Protein 6E29 (pdb70)

Organism: Thermothelomyces thermophilus (strain ATCC 42464 / BCRC 31852 / DSM 1799) (NCBI:txid573729)

Solvent-accessible surface area: 54275 Å² total; per-residue (Å²): 161,75,72,72,18,112,14,23,50,2,34,8,2,60,10,7,78,101,8,26,66,0,0,0,0,26,61,74,0,5,0,0,6,13,34,38,144,99,58,26,57,40,134,107,7,149,9,12,84,113,45,2,34,16,2,8,31,7,73,90,22,92,20,0,1,0,0,1,92,27,109,24,2,0,1,8,2,33,125,88,24,85,112,56,39,56,3,136,9,166,8,41,1,90,19,1,40,11,26,36,66,60,47,40,33,0,0,0,0,4,86,123,58,104,2,21,0,0,39,3,62,108,100,131,44,66,92,73,79,2,37,18,42,52,210,193,86,165,91,52,74,92,30,68,1,12,12,10,12,10,9,38,15,2,20,10,0,0,0,0,0,28,83,0,78,0,0,0,0,35,9,135,84,54,65,26,41,48,36,59,106,18,4,85,20,56,0,54,19,6,51,32,12,61,16,10,31,13,0,0,0,2,4,95,35,110,26,0,24,0,6,67,6,26,32,8,26,15,86,129,67,111,88,49,133,6,62,88,55,38,105,3,72,10,128,129,115,165,21,27,11,32,61,0,1,17,11,25,37,0,32,35,0,0,0,0,0,127,110,54,72,29,0,22,0,10,28,35,32,164,18,58,80,64,85,87,7,107,55,32,187,7,39,1,2,25,1,12,12,14,12,33,119,51,52,0,0,0,1,0,87,140,54,0,88,0,12,15,14,31,7,141,154,62,78,68,68,48,71,16,122,14,23,50,2,34,10,1,42,18,9,88,114,7,57,62,0,0,1,0,26,63,71,0,5,0,0,6,12,43,31,158,104,41,30,60,54,80,84,5,150,9,11,94,94,43,3,41,16,3,4,8,6,87,88,19,86,19,0,1,0,0,0,72,20,116,42,1,0,1,8,9,21,123,62,23,123,113,65,35,46,3,134,14,140,7,36,1,84,16,1,37,9,31,34,75,60,42,40,39,0,0,0,1,6,87,116,24,85,1,21,5,0,43,2,62,115,106,126,40,45,68,45,81,2,34,25,29,17,191,44,79,46,48,36,4,44,76,100,18,66,111,81,11,60,109,50,23,69,89,11,57,0,6,11,10,11,11,10,46,11,3,28,16,0,2,0,0,0,26,76,0,11,0,1,0,0,33,15,190,45,68,111,24,52,28,4,60,94,18,4,90,17,59,0,60,20,8,55,28,14,105,15,9,22,16,0,0,0,2,5,102,27,118,32,0,23,0,6,62,6,20,66,25,33,19,72,121,142,110,61,142,9,68,86,53,40,110,2,69,30,92,124,88,183,17,31,6,12,61,5,1,18,12,28,35,1,27,32,0,0,0,0,0,102,131,58,59,26,1,12,0,12,24,29,23,111,18,57,87,71,72,83,4,92,31,42,193,8,34,2,1,22,1,14,15,16,34,40,119,57,46,0,0,0,2,0,80,120,39,0,94,0,8,7,3,39,19,164,121,75,39,70,17,126,13,22,50,2,33,10,3,57,10,8,97,153,9,48,64,0,0,0,0,31,57,72,0,7,0,0,6,10,33,35,159,95,50,28,63,37,118,84,8,158,10,12,35,50,34,2,36,18,3,3,5,7,168,86,22,87,21,0,1,0,0,0,88,17,96,39,2,0,1,9,2,29,130,90,25,85,111,55,38,34,3,141,8,179,9,39,1,92,17,7,33,7,32,44,203,56,44,40,35,0,0,0,1,5,88,117,36,70,0,20,0,0,35,2,57,109,105,118,41,68,87,64,92,0,36,7,38,62,248,220,124,71,139,74,46,70,101,29,57,0,13,12,12,14,4,10,49,36,4,57,12,0,0,0,0,0,30,64,0,63,0,1,0,0,26,8,182,80,73,92,24,36,48,27,59,124,17,5,78,15,50,0,59,11,5,53,32,14,142,74,10,158,33,0,0,0,2,5,55,31,46,28,0,25,0,7,64,13,25,107,9,66,34,111,139,50,63,59,132,91,12,135,7,70,82,54,36,115,2,61,22,124,124,105,126,32,11,6,15,63,0,1,18,10,34,120,2,92,39,0,0,0,0,0,75,121,49,59,48,0,26,0,10,26,41,60,164,19,56,83,72,87,95,8,136,27,20,161,6,32,0,2,26,3,17,13,14,40,116,167,56,44,0,0,0,2,0,86,119,53,0,70,0,3,6,17,58,11,136,147,64,82,63,63,42,73,15,129,12,23,48,2,33,7,0,54,16,8,85,148,10,45,64,0,0,0,0,27,63,73,0,6,0,0,5,10,30,31,154,100,41,27,64,55,75,93,3,151,12,9,75,110,44,3,35,14,2,6,6,7,160,89,17,99,25,0,1,0,0,1,94,27,96,22,2,0,0,6,12,23,137,106,23,96,108,46,37,59,2,157,5,190,5,40,2,89,20,6,27,7,29,46,194,58,44,37,41,0,0,0,0,4,96,128,50,105,1,20,12,0,48,2,61,109,110,122,37,62,93,82,74,3,30,20,50,107,136,74,162,85,39,66,127,42,61,0,8,12,18,8,3,11,48,42,3,78,12,0,2,0,0,0,26,70,0,70,0,1,0,0,29,17,196,63,87,86,19,44,50,26,61,115,16,6,82,10,58,0,71,13,5,60,34,17,129,73,8,155,35,0,0,0,1,4,96,32,105,30,0,23,0,7,62,13,24,110,11,76,36,117,126,58,113,97,45,137,9,67,86,52,38,111,2,67,4,46,0,37,69,17,24,11,28,65,3,1,23,12,31,121,2,94,53,0,0,0,0,0,117,88,61,68,31,0,6,0,8,25,38,61,73,14,8,7,31,51,32,2,64,20,23,132,7,27,2,0,20,1,18,16,14,38,118,160,54,38,0,0,0,1,1,86,111,51,0,82,0,6,5,2,37,9,141

Foldseek 3Di:
DKDWFDDEQFPAWDAAQVLQWIWTAHQQGKIFIAGNVVRHTDDIAHDDGGGWQEWEAANVRQWIWIFHQQQKIFIAGNVPRDRPAIDGDPAGWNYKYAQRHDNQWIWTFGDLDFTWIWGNPDHPIDIDTAAQDAPVVVVSSQWGWAEKDAANNSQWIWTWTQQQKTFIAGVVVSHGLDMDRDDRGGWHYWDAANNSQKIWTAGPQLKIWIWGADPVVDPPDDSGDTDTQDIAADPVPSWHFQEWEAAQRRQKIWTFTPPAAWIWIFGRVPGGTDDIHHPDGAGWHYKYHRNPFQKIWTAGPVRSMIMIDRDD/DWFWPDWFDDAQFFAKDAAQVLQWMWTWHQQGKIFIAGNVVRHTPDIAHDDGGTWQEWEAANVRQWIWIFHQQQKIFIAGNVPRDRPEIDGGPAGWNYKYAQHHDNQWIWTFGDLDFTWIWGRPDHPIDIDTADQAADDDPPPDDPVCVVVVVVVRSQWGWAEWDAANNSQWIWTWTQQQKTFIAGVVVSGTLDIDRDDRGGWRYWDAANNRQKIWTAGFQQKIWIWGADDDPDPDDRGDTDTQEIAGDVVVSWHFAEWEAAQRRQKIWTFTPPAQWIWIAGRVPGGTDDIDNPDGAGWHYKYYRNPAQKIWTAGPPRSMIIIIRDD/DPDWDDDAFFFAWDAAQVLQWMWTWHQQGWIWIAGNVVRHTDDIQDDDGGTWQEWEAANVRQWIWIFHQQQKIFIAGNVPSDGDEMDGHPAGWNYKYAQHHDNQWIWTFGVLDFTWIWGRPDNDIDIDTAAQDAPVPPVVSSQWGWQDKDAQNNSQWIWTWTQQQKTFIAGPVVRHGLDMDRHDHGGWHDWDAANVSQKIWTAGFQLKIWIWGADPVPDPPDDSVPDDTHTQEIAADPPPSWHFAEWEAAQRNQWIWTFTPPDCWIWIFGRVPGGTDDIDDDDDAGWHYKYYRNPFQWIWTAGPPRSMIDIDRDD/DWDFPDWDDDAFWQAWDAAQVQQWIWTAHQQGKIFIAGNVVRHTPDIADDDGGGKQEWEAANVRQWIWIFFQQQKIFIAGNVPSDRPAMDGHPFGWNYKYAQRHDNQWIWTFGDLDFTWIWGNPDHPIDIDTADQDLVVVCSSVWGWAEWDAAQNRQWIWTWTQQQKTFIAGPVVRHTLDIDRDDHGGWRYWDAANNRQKIWIAGQQQKIWIWGADDDPDPPDDSGDTHTQEIAHDVVVSWHFQEWEAAQRSQKIWTFTPPFQWIWIFGRVPGGTDDIDRPPGAGWHYKYYRNPAQWIWTAGPPRSMITIIRDD

Structure (mmCIF, N/CA/C/O backbone):
data_6E29
#
_entry.id   6E29
#
_cell.length_a   59.784
_cell.length_b   88.900
_cell.length_c   124.319
_cell.angle_alpha   90.00
_cell.angle_beta   94.30
_cell.angle_gamma   90.00
#
_symmetry.space_group_name_H-M   'P 1 21 1'
#
loop_
_entity.id
_entity.type
_entity.pdbx_description
1 polymer 'SWD1-like protein'
2 water water
#
loop_
_atom_site.group_PDB
_atom_site.id
_atom_site.type_symbol
_atom_site.label_atom_id
_atom_site.label_alt_id
_atom_site.label_comp_id
_atom_site.label_asym_id
_atom_site.label_entity_id
_atom_site.label_seq_id
_atom_site.pdbx_PDB_ins_code
_atom_site.Cartn_x
_atom_site.Cartn_y
_atom_site.Cartn_z
_atom_site.occupancy
_atom_site.B_iso_or_equiv
_atom_site.auth_seq_id
_atom_site.auth_comp_id
_atom_site.auth_asym_id
_atom_site.auth_atom_id
_atom_site.pdbx_PDB_model_num
ATOM 1 N N . ILE A 1 19 ? 40.192 14.420 69.000 1.00 57.22 18 ILE D N 1
ATOM 2 C CA . ILE A 1 19 ? 39.838 15.835 68.956 1.00 57.04 18 ILE D CA 1
ATOM 3 C C . ILE A 1 19 ? 38.313 16.010 68.857 1.00 75.07 18 ILE D C 1
ATOM 4 O O . ILE A 1 19 ? 37.662 15.685 67.843 1.00 53.68 18 ILE D O 1
ATOM 9 N N . THR A 1 20 ? 37.762 16.525 69.957 1.00 44.71 19 THR D N 1
ATOM 10 C CA . THR A 1 20 ? 36.341 16.537 70.231 1.00 34.36 19 THR D CA 1
ATOM 11 C C . THR A 1 20 ? 35.982 17.825 70.971 1.00 33.32 19 THR D C 1
ATOM 12 O O . THR A 1 20 ? 36.791 18.378 71.726 1.00 50.18 19 THR D O 1
ATOM 16 N N . ASN A 1 21 ? 34.773 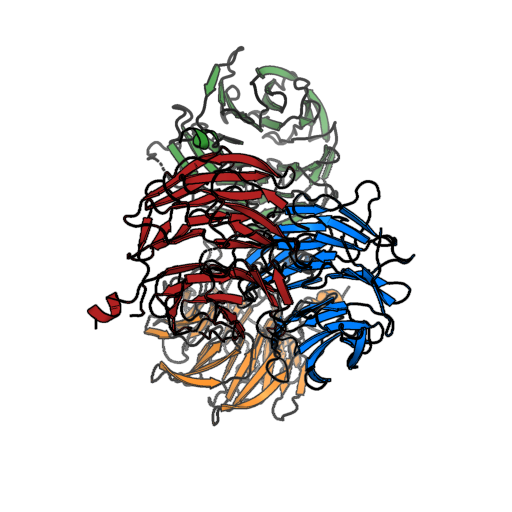18.283 70.762 1.00 29.97 20 ASN D N 1
ATOM 17 C CA . ASN A 1 21 ? 34.180 19.387 71.498 1.00 25.03 20 ASN D CA 1
ATOM 18 C C . ASN A 1 21 ? 32.848 18.905 72.030 1.00 40.40 20 ASN D C 1
ATOM 19 O O . ASN A 1 21 ? 32.121 18.211 71.317 1.00 37.01 20 ASN D O 1
ATOM 24 N N . THR A 1 22 ? 32.501 19.294 73.255 1.00 24.96 21 THR D N 1
ATOM 25 C CA . THR A 1 22 ? 31.161 18.998 73.714 1.00 22.80 21 THR D CA 1
ATOM 26 C C . THR A 1 22 ? 30.543 20.277 74.267 1.00 27.50 21 THR D C 1
ATOM 27 O O . THR A 1 22 ? 31.176 21.022 75.026 1.00 25.57 21 THR D O 1
ATOM 31 N N . ILE A 1 23 ? 29.296 20.517 73.879 1.00 22.07 22 ILE D N 1
ATOM 32 C CA . ILE A 1 23 ? 28.561 21.706 74.274 1.00 26.15 22 ILE D CA 1
ATOM 33 C C . ILE A 1 23 ? 27.208 21.287 74.812 1.00 21.83 22 ILE D C 1
ATOM 34 O O . ILE A 1 23 ? 26.724 20.187 74.529 1.00 29.59 22 ILE D O 1
ATOM 39 N N . ARG A 1 24 ? 26.575 22.200 75.550 1.00 21.29 23 ARG D N 1
ATOM 40 C CA . ARG A 1 24 ? 25.234 21.919 76.043 1.00 24.78 23 ARG D CA 1
ATOM 41 C C . ARG A 1 24 ? 24.420 23.192 76.245 1.00 25.43 23 ARG D C 1
ATOM 42 O O . ARG A 1 24 ? 24.869 24.130 76.916 1.00 27.94 23 ARG D O 1
ATOM 50 N N . SER A 1 25 ? 23.197 23.169 75.748 1.00 22.44 24 SER D N 1
ATOM 51 C CA . SER A 1 25 ? 22.192 24.195 76.056 1.00 26.59 24 SER D CA 1
ATOM 52 C C . SER A 1 25 ? 20.864 23.457 76.129 1.00 25.03 24 SER D C 1
ATOM 53 O O . SER A 1 25 ? 20.249 23.154 75.090 1.00 25.67 24 SER D O 1
ATOM 56 N N . GLY A 1 26 ? 20.469 23.098 77.344 1.00 23.29 25 GLY D N 1
ATOM 57 C CA . GLY A 1 26 ? 19.306 22.260 77.458 1.00 22.50 25 GLY D CA 1
ATOM 58 C C . GLY A 1 26 ? 19.665 20.836 77.058 1.00 29.60 25 GLY D C 1
ATOM 59 O O . GLY A 1 26 ? 20.822 20.484 76.818 1.00 24.92 25 GLY D O 1
ATOM 60 N N . HIS A 1 27 ? 18.630 20.008 76.987 1.00 21.22 26 HIS D N 1
ATOM 61 C CA . HIS A 1 27 ? 18.781 18.600 76.576 1.00 25.62 26 HIS D CA 1
ATOM 62 C C . HIS A 1 27 ? 18.474 18.513 75.079 1.00 24.81 26 HIS D C 1
ATOM 63 O O . HIS A 1 27 ? 17.302 18.520 74.673 1.00 23.49 26 HIS D O 1
ATOM 70 N N . SER A 1 28 ? 19.519 18.412 74.252 1.00 19.42 27 SER D N 1
ATOM 71 C CA A SER A 1 28 ? 19.320 18.420 72.813 0.37 19.65 27 SER D CA 1
ATOM 72 C CA B SER A 1 28 ? 19.330 18.412 72.804 0.63 19.09 27 SER D CA 1
ATOM 73 C C . SER A 1 28 ? 18.767 17.083 72.312 1.00 22.22 27 SER D C 1
ATOM 74 O O . SER A 1 28 ? 19.263 15.995 72.697 1.00 22.02 27 SER D O 1
ATOM 79 N N . THR A 1 29 ? 17.727 17.171 71.478 1.00 20.70 28 THR D N 1
ATOM 80 C CA . THR A 1 29 ? 17.105 16.013 70.829 1.00 19.65 28 THR D CA 1
ATOM 81 C C . THR A 1 29 ? 17.405 15.971 69.338 1.00 23.62 28 THR D C 1
ATOM 82 O O . THR A 1 29 ? 17.196 14.923 68.706 1.00 26.15 28 THR D O 1
ATOM 86 N N . CYS A 1 30 ? 17.860 17.073 68.755 1.00 20.32 29 CYS D N 1
ATOM 87 C CA A CYS A 1 30 ? 18.081 17.150 67.315 0.77 17.77 29 CYS D CA 1
ATOM 88 C CA B CYS A 1 30 ? 18.297 16.990 67.379 0.23 17.71 29 CYS D CA 1
ATOM 89 C C . CYS A 1 30 ? 19.155 18.191 67.031 1.00 16.93 29 CYS D C 1
ATOM 90 O O . CYS A 1 30 ? 19.218 19.211 67.745 1.00 21.93 29 CYS D O 1
ATOM 95 N N . VAL A 1 31 ? 19.900 18.015 65.948 1.00 19.56 30 VAL D N 1
ATOM 96 C CA . VAL A 1 31 ? 20.845 19.044 65.510 1.00 22.09 30 VAL 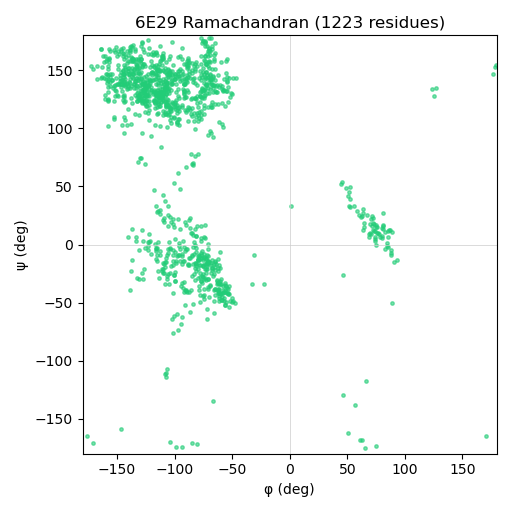D CA 1
ATOM 97 C C . VAL A 1 31 ? 20.867 19.075 63.990 1.00 16.39 30 VAL D C 1
ATOM 98 O O . VAL A 1 31 ? 20.652 18.071 63.307 1.00 21.04 30 VAL D O 1
ATOM 102 N N . ARG A 1 32 ? 21.082 20.291 63.454 1.00 20.14 31 ARG D N 1
ATOM 103 C CA . ARG A 1 32 ? 21.192 20.480 62.012 1.00 17.05 31 ARG D CA 1
ATOM 104 C C . ARG A 1 32 ? 22.051 21.701 61.729 1.00 16.55 31 ARG D C 1
ATOM 105 O O . ARG A 1 32 ? 21.749 22.790 62.235 1.00 18.21 31 ARG D O 1
ATOM 113 N N . PHE A 1 33 ? 23.118 21.507 60.960 1.00 20.70 32 PHE D N 1
ATOM 114 C CA . PHE A 1 33 ? 23.921 22.637 60.487 1.00 17.14 32 PHE D CA 1
ATOM 115 C C . PHE A 1 33 ? 23.156 23.385 59.414 1.00 19.52 32 PHE D C 1
ATOM 116 O O . PHE A 1 33 ? 22.450 22.786 58.586 1.00 22.17 32 PHE D O 1
ATOM 124 N N . ASN A 1 34 ? 23.395 24.702 59.349 1.00 18.66 33 ASN D N 1
ATOM 125 C CA . ASN A 1 34 ? 22.962 25.407 58.146 1.00 19.96 33 ASN D CA 1
ATOM 126 C C . ASN A 1 34 ? 23.868 25.079 56.970 1.00 21.26 33 ASN D C 1
ATOM 127 O O . ASN A 1 34 ? 24.854 24.343 57.091 1.00 24.91 33 ASN D O 1
ATOM 132 N N . ARG A 1 35 ? 23.488 25.577 55.770 1.00 23.17 34 ARG D N 1
ATOM 133 C CA . ARG A 1 35 ? 24.184 25.178 54.549 1.00 24.96 34 ARG D CA 1
ATOM 134 C C . ARG A 1 35 ? 25.621 25.660 54.552 1.00 28.78 34 ARG D C 1
ATOM 135 O O . ARG A 1 35 ? 26.533 24.960 54.086 1.00 25.75 34 ARG D O 1
ATOM 143 N N . LYS A 1 36 ? 25.845 26.864 55.068 1.00 24.38 35 LYS D N 1
ATOM 144 C CA . LYS A 1 36 ? 27.206 27.400 55.067 1.00 24.82 35 LYS D CA 1
ATOM 145 C C . LYS A 1 36 ? 28.074 26.703 56.090 1.00 23.38 35 LYS D C 1
ATOM 146 O O . LYS A 1 36 ? 29.304 26.776 55.998 1.00 31.48 35 LYS D O 1
ATOM 152 N N . GLY A 1 37 ? 27.462 26.093 57.071 1.00 21.66 36 GLY D N 1
ATOM 153 C CA . GLY A 1 37 ? 28.195 25.417 58.130 1.00 25.80 36 GLY D CA 1
ATOM 154 C C . GLY A 1 37 ? 28.730 26.297 59.228 1.00 33.95 36 GLY D C 1
ATOM 155 O O . GLY A 1 37 ? 29.608 25.854 59.976 1.00 29.58 36 GLY D O 1
ATOM 156 N N . ASP A 1 38 ? 28.232 27.531 59.352 1.00 22.62 37 ASP D N 1
ATOM 157 C CA . ASP A 1 38 ? 28.736 28.446 60.369 1.00 22.16 37 ASP D CA 1
ATOM 158 C C . ASP A 1 38 ? 27.776 28.617 61.538 1.00 24.63 37 ASP D C 1
ATOM 159 O O . ASP A 1 38 ? 28.142 29.250 62.534 1.00 21.81 37 ASP D O 1
ATOM 164 N N . PHE A 1 39 ? 26.592 28.001 61.474 1.00 18.34 38 PHE D N 1
ATOM 165 C CA . PHE A 1 39 ? 25.644 27.950 62.573 1.00 17.28 38 PHE D CA 1
ATOM 166 C C . PHE A 1 39 ? 25.082 26.534 62.686 1.00 21.60 38 PHE D C 1
ATOM 167 O O . PHE A 1 39 ? 24.922 25.808 61.701 1.00 22.03 38 PHE D O 1
ATOM 175 N N . LEU A 1 40 ? 24.811 26.164 63.932 1.00 19.23 39 LEU D N 1
ATOM 176 C CA . LEU A 1 40 ? 24.250 24.855 64.255 1.00 22.55 39 LEU D CA 1
ATOM 177 C C . LEU A 1 40 ? 22.975 25.091 65.032 1.00 22.87 39 LEU D C 1
ATOM 178 O O . LEU A 1 40 ? 23.003 25.771 66.061 1.00 28.75 39 LEU D O 1
ATOM 183 N N . ALA A 1 41 ? 21.825 24.622 64.485 1.00 16.50 40 ALA D N 1
ATOM 184 C CA . ALA A 1 41 ? 20.584 24.644 65.237 1.00 14.96 40 ALA D CA 1
ATOM 185 C C . ALA A 1 41 ? 20.505 23.377 66.075 1.00 17.13 40 ALA D C 1
ATOM 186 O O . ALA A 1 41 ? 20.832 22.278 65.595 1.00 21.41 40 ALA D O 1
ATOM 188 N N . SER A 1 42 ? 19.953 23.519 67.277 1.00 19.95 41 SER D N 1
ATOM 189 C CA . SER A 1 42 ? 19.775 22.408 68.191 1.00 18.81 41 SER D CA 1
ATOM 190 C C . SER A 1 42 ? 18.374 22.495 68.763 1.00 19.74 41 SER D C 1
ATOM 191 O O . SER A 1 42 ? 17.973 23.563 69.264 1.00 23.06 41 SER D O 1
ATOM 194 N N . GLY A 1 43 ? 17.601 21.410 68.700 1.00 19.22 42 GLY D N 1
ATOM 195 C CA . GLY A 1 43 ? 16.274 21.414 69.289 1.00 17.21 42 GLY D CA 1
ATOM 196 C C . GLY A 1 43 ? 16.343 20.664 70.604 1.00 23.06 42 GLY D C 1
ATOM 197 O O . GLY A 1 43 ? 17.162 19.755 70.755 1.00 24.25 42 GLY D O 1
ATOM 198 N N . ARG A 1 44 ? 15.490 21.051 71.565 1.00 23.15 43 ARG D N 1
ATOM 199 C CA . ARG A 1 44 ? 15.537 20.535 72.944 1.00 18.93 43 ARG D CA 1
ATOM 200 C C . ARG A 1 44 ? 14.277 19.794 73.378 1.00 20.71 43 ARG D C 1
ATOM 201 O O . ARG A 1 44 ? 13.190 19.930 72.785 1.00 22.59 43 ARG D O 1
ATOM 209 N N . VAL A 1 45 ? 14.414 19.074 74.501 1.00 23.48 44 VAL D N 1
ATOM 210 C CA . VAL A 1 45 ? 13.274 18.396 75.121 1.00 25.10 44 VAL D CA 1
ATOM 211 C C . VAL A 1 45 ? 12.145 19.386 75.440 1.00 39.01 44 VAL D C 1
ATOM 212 O O . VAL A 1 45 ? 10.949 19.087 75.229 1.00 26.15 44 VAL D O 1
ATOM 216 N N . ASP A 1 46 ? 12.500 20.583 75.944 1.00 24.67 45 ASP D N 1
ATOM 217 C CA . ASP A 1 46 ? 11.482 21.543 76.358 1.00 32.63 45 ASP D CA 1
ATOM 218 C C . ASP A 1 46 ? 10.903 22.356 75.187 1.00 27.40 45 ASP D C 1
ATOM 219 O O . ASP A 1 46 ? 10.177 23.321 75.436 1.00 27.61 45 ASP D O 1
ATOM 224 N N . GLY A 1 47 ? 11.255 22.026 73.952 1.00 23.24 46 GLY D N 1
ATOM 225 C CA . GLY A 1 47 ? 10.750 22.704 72.772 1.00 23.95 46 GLY D CA 1
ATOM 226 C C . GLY A 1 47 ? 11.537 23.927 72.322 1.00 23.73 46 GLY D C 1
ATOM 227 O O . GLY A 1 47 ? 11.302 24.421 71.215 1.00 25.47 46 GLY D O 1
ATOM 228 N N . THR A 1 48 ? 12.499 24.412 73.107 1.00 23.25 47 THR D N 1
ATOM 229 C CA . THR A 1 48 ? 13.315 25.519 72.623 1.00 20.80 47 THR D CA 1
ATOM 230 C C . THR A 1 48 ? 14.220 25.084 71.486 1.00 21.81 47 THR D C 1
ATOM 231 O O . THR A 1 48 ? 14.690 23.933 71.428 1.00 24.20 47 THR D O 1
ATOM 235 N N . VAL A 1 49 ? 14.451 26.005 70.563 1.00 16.92 48 VAL D N 1
ATOM 236 C CA . VAL A 1 49 ? 15.417 25.825 69.493 1.00 18.94 48 VAL D CA 1
ATOM 237 C C . VAL A 1 49 ? 16.528 26.849 69.723 1.00 20.01 48 VAL D C 1
ATOM 238 O O . VAL A 1 49 ? 16.257 28.022 69.965 1.00 22.59 48 VAL D O 1
ATOM 242 N N . VAL A 1 50 ? 17.784 26.375 69.704 1.00 20.65 49 VAL D N 1
ATOM 243 C CA . VAL A 1 50 ? 18.922 27.230 69.962 1.00 21.70 49 VAL D CA 1
ATOM 244 C C . VAL A 1 50 ? 19.756 27.280 68.706 1.00 19.67 49 VAL D C 1
ATOM 245 O O . VAL A 1 50 ? 19.920 26.265 68.029 1.00 21.32 49 VAL D O 1
ATOM 249 N N . ILE A 1 51 ? 20.306 28.457 68.417 1.00 19.37 50 ILE D N 1
ATOM 250 C CA . ILE A 1 51 ? 21.216 28.644 67.286 1.00 15.73 50 ILE D CA 1
ATOM 251 C C . ILE A 1 51 ? 22.607 28.878 67.857 1.00 19.54 50 ILE D C 1
ATOM 252 O O . ILE A 1 51 ? 22.816 29.833 68.612 1.00 21.41 50 ILE D O 1
ATOM 257 N N . TRP A 1 52 ? 23.519 27.953 67.586 1.00 21.74 51 TRP D N 1
ATOM 258 C CA . TRP A 1 52 ? 24.894 28.076 68.042 1.00 18.14 51 TRP D CA 1
ATOM 259 C C . TRP A 1 52 ? 25.751 28.769 66.986 1.00 20.67 51 TRP D C 1
ATOM 260 O O . TRP A 1 52 ? 25.758 28.359 65.820 1.00 22.69 51 TRP D O 1
ATOM 271 N N . ASP A 1 53 ? 26.538 29.757 67.421 1.00 21.49 52 ASP D N 1
ATOM 272 C CA . ASP A 1 53 ? 27.504 30.452 66.574 1.00 23.46 52 ASP D CA 1
ATOM 273 C C . ASP A 1 53 ? 28.796 29.631 66.565 1.00 22.96 52 ASP D C 1
ATOM 274 O O . ASP A 1 53 ? 29.471 29.545 67.586 1.00 26.66 52 ASP D O 1
ATOM 279 N N . LEU A 1 54 ? 29.145 29.004 65.432 1.00 22.11 53 LEU D N 1
ATOM 280 C CA . LEU A 1 54 ? 30.300 28.116 65.448 1.00 20.21 53 LEU D CA 1
ATOM 281 C C . LEU A 1 54 ? 31.615 28.875 65.433 1.00 28.46 53 LEU D C 1
ATOM 282 O O . LEU A 1 54 ? 32.681 28.258 65.578 1.00 31.89 53 LEU D O 1
ATOM 287 N N . GLU A 1 55 ? 31.583 30.181 65.221 1.00 28.18 54 GLU D N 1
ATOM 288 C CA . GLU A 1 55 ? 32.818 30.932 65.390 1.00 25.03 54 GLU D CA 1
ATOM 289 C C . GLU A 1 55 ? 33.149 31.172 66.861 1.00 36.80 54 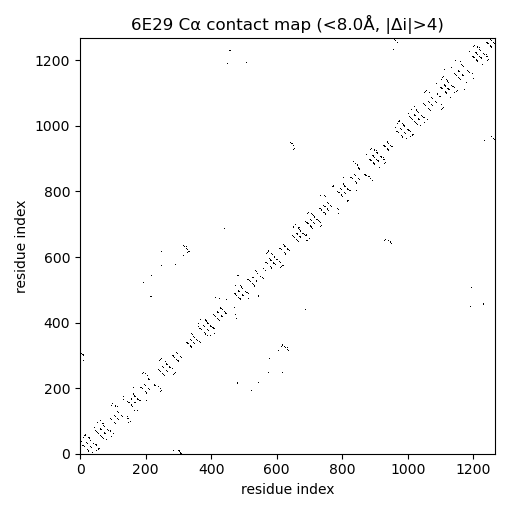GLU D C 1
ATOM 290 O O . GLU A 1 55 ? 34.326 31.172 67.224 1.00 40.08 54 GLU D O 1
ATOM 296 N N . THR A 1 56 ? 32.149 31.309 67.727 1.00 28.33 55 THR D N 1
ATOM 297 C CA . THR A 1 56 ? 32.365 31.446 69.170 1.00 32.69 55 THR D CA 1
ATOM 298 C C . THR A 1 56 ? 32.107 30.153 69.939 1.00 31.55 55 THR D C 1
ATOM 299 O O . THR A 1 56 ? 32.502 30.056 71.107 1.00 33.26 55 THR D O 1
ATOM 303 N N . MET A 1 57 ? 31.396 29.186 69.335 1.00 27.86 56 MET D N 1
ATOM 304 C CA . MET A 1 57 ? 30.826 28.052 70.048 1.00 27.75 56 MET D CA 1
ATOM 305 C C . MET A 1 57 ? 29.982 28.499 71.237 1.00 30.46 56 MET D C 1
ATOM 306 O O . MET A 1 57 ? 29.983 27.850 72.286 1.00 38.18 56 MET D O 1
ATOM 311 N N . GLY A 1 58 ? 29.231 29.587 71.074 1.00 27.31 57 GLY D N 1
ATOM 312 C CA . GLY A 1 58 ? 28.246 29.979 72.056 1.00 27.28 57 GLY D CA 1
ATOM 313 C C . GLY A 1 58 ? 26.881 30.170 71.407 1.00 26.22 57 GLY D C 1
ATOM 314 O O . GLY A 1 58 ? 26.751 30.224 70.186 1.00 27.18 57 GLY D O 1
ATOM 315 N N . VAL A 1 59 ? 25.863 30.240 72.254 1.00 22.47 58 VAL D N 1
ATOM 316 C CA . VAL A 1 59 ? 24.483 30.417 71.769 1.00 19.03 58 VAL D CA 1
ATOM 317 C C . VAL A 1 59 ? 24.270 31.848 71.306 1.00 27.53 58 VAL D C 1
ATOM 318 O O . VAL A 1 59 ? 24.511 32.799 72.073 1.00 27.01 58 VAL D O 1
ATOM 322 N N . ALA A 1 60 ? 23.772 32.008 70.064 1.00 23.08 59 ALA D N 1
ATOM 323 C CA . ALA A 1 60 ? 23.480 33.331 69.517 1.00 27.56 59 ALA D CA 1
ATOM 324 C C . ALA A 1 60 ? 21.991 33.648 69.503 1.00 22.53 59 ALA D C 1
ATOM 325 O O . ALA A 1 60 ? 21.622 34.813 69.647 1.00 29.20 59 ALA D O 1
ATOM 327 N N . ARG A 1 61 ? 21.135 32.627 69.484 1.00 24.03 60 ARG D N 1
ATOM 328 C CA . ARG A 1 61 ? 19.684 32.858 69.489 1.00 28.70 60 ARG D CA 1
ATOM 329 C C . ARG A 1 61 ? 18.987 31.728 70.233 1.00 20.60 60 ARG D C 1
ATOM 330 O O . ARG A 1 61 ? 19.413 30.567 70.166 1.00 22.47 60 ARG D O 1
ATOM 338 N N . LYS A 1 62 ? 17.887 32.081 70.918 1.00 21.93 61 LYS D N 1
ATOM 339 C CA . LYS A 1 62 ? 16.976 31.075 71.464 1.00 28.51 61 LYS D CA 1
ATOM 340 C C . LYS A 1 62 ? 15.576 31.398 70.969 1.00 26.05 61 LYS D C 1
ATOM 341 O O . LYS A 1 62 ? 15.068 32.515 71.184 1.00 27.57 61 LYS D O 1
ATOM 347 N N . LEU A 1 63 ? 14.953 30.398 70.356 1.00 21.52 62 LEU D N 1
ATOM 348 C CA . LEU A 1 63 ? 13.637 30.519 69.700 1.00 22.82 62 LEU D CA 1
ATOM 349 C C . LEU A 1 63 ? 12.643 29.652 70.463 1.00 27.33 62 LEU D C 1
ATOM 350 O O . LEU A 1 63 ? 12.856 28.444 70.591 1.00 25.04 62 LEU D O 1
ATOM 355 N N . ARG A 1 64 ? 11.590 30.259 70.974 1.00 23.15 63 ARG D N 1
ATOM 356 C CA . ARG A 1 64 ? 10.675 29.576 71.883 1.00 21.27 63 ARG D CA 1
ATOM 357 C C . ARG A 1 64 ? 9.260 29.573 71.299 1.00 29.71 63 ARG D C 1
ATOM 358 O O . ARG A 1 64 ? 8.501 30.514 71.504 1.00 31.34 63 ARG D O 1
ATOM 366 N N . GLY A 1 65 ? 8.892 28.513 70.585 1.00 28.94 64 GLY D N 1
ATOM 367 C CA . GLY A 1 65 ? 7.556 28.426 70.046 1.00 31.16 64 GLY D CA 1
ATOM 368 C C . GLY A 1 65 ? 6.952 27.045 70.204 1.00 26.29 64 GLY D C 1
ATOM 369 O O . GLY A 1 65 ? 5.755 26.861 69.969 1.00 37.87 64 GLY D O 1
ATOM 370 N N . HIS A 1 66 ? 7.770 26.057 70.537 1.00 22.82 65 HIS D N 1
ATOM 371 C CA . HIS A 1 66 ? 7.308 24.707 70.852 1.00 22.32 65 HIS D CA 1
ATOM 372 C C . HIS A 1 66 ? 7.453 24.485 72.360 1.00 29.18 65 HIS D C 1
ATOM 373 O O . HIS A 1 66 ? 8.280 25.120 73.022 1.00 32.02 65 HIS D O 1
ATOM 380 N N . SER A 1 67 ? 6.671 23.528 72.890 1.00 34.92 66 SER D N 1
ATOM 381 C CA . SER A 1 67 ? 6.740 23.145 74.295 1.00 25.85 66 SER D CA 1
ATOM 382 C C . SER A 1 67 ? 7.027 21.662 74.487 1.00 30.12 66 SER D C 1
ATOM 383 O O . SER A 1 67 ? 7.070 21.190 75.625 1.00 34.18 66 SER D O 1
ATOM 386 N N . LYS A 1 68 ? 7.227 20.919 73.409 1.00 28.48 67 LYS D N 1
ATOM 387 C CA . LYS A 1 68 ? 7.463 19.488 73.447 1.00 38.23 67 LYS D CA 1
ATOM 388 C C . LYS A 1 68 ? 8.730 19.196 72.665 1.00 26.71 67 LYS D C 1
ATOM 389 O O . LYS A 1 68 ? 9.259 20.055 71.956 1.00 29.41 67 LYS D O 1
ATOM 395 N N . ASN A 1 69 ? 9.219 17.961 72.810 1.00 27.20 68 ASN D N 1
ATOM 396 C CA . ASN A 1 69 ? 10.496 17.569 72.218 1.00 29.03 68 ASN D CA 1
ATOM 397 C C . ASN A 1 69 ? 10.555 17.941 70.757 1.00 25.21 68 ASN D C 1
ATOM 398 O O . ASN A 1 69 ? 9.657 17.590 69.982 1.00 28.52 68 ASN D O 1
ATOM 403 N N . ILE A 1 70 ? 11.639 18.613 70.367 1.00 18.40 69 ILE D N 1
ATOM 404 C CA . ILE A 1 70 ? 11.845 18.953 68.961 1.00 21.67 69 ILE D CA 1
ATOM 405 C C . ILE A 1 70 ? 12.245 17.685 68.218 1.00 28.96 69 ILE D C 1
ATOM 406 O O . ILE A 1 70 ? 13.087 16.901 68.683 1.00 25.54 69 ILE D O 1
ATOM 411 N N . THR A 1 71 ? 11.622 17.456 67.083 1.00 21.16 70 THR D N 1
ATOM 412 C CA . THR A 1 71 ? 11.875 16.228 66.334 1.00 22.75 70 THR D CA 1
ATOM 413 C C . THR A 1 71 ? 12.637 16.436 65.041 1.00 23.26 70 THR D C 1
ATOM 414 O O . THR A 1 71 ? 13.266 15.478 64.564 1.00 26.34 70 THR D O 1
ATOM 418 N N . SER A 1 72 ? 12.580 17.632 64.449 1.00 22.02 71 SER D N 1
ATOM 419 C CA . SER A 1 72 ? 13.323 17.855 63.211 1.00 21.12 71 SER D CA 1
ATOM 420 C C . SER A 1 72 ? 13.587 19.344 63.040 1.00 16.22 71 SER D C 1
ATOM 421 O O . SER A 1 72 ? 12.909 20.176 63.629 1.00 19.25 71 SER D O 1
ATOM 424 N N . LEU A 1 73 ? 14.639 19.627 62.251 1.00 16.62 72 LEU D N 1
ATOM 425 C CA . LEU A 1 73 ? 15.112 20.970 61.907 1.00 14.52 72 LEU D CA 1
ATOM 426 C C . LEU A 1 73 ? 15.552 20.932 60.450 1.00 23.43 72 LEU D C 1
ATOM 427 O O . LEU A 1 73 ? 16.274 20.024 60.023 1.00 27.11 72 LEU D O 1
ATOM 432 N N . SER A 1 74 ? 15.135 21.933 59.693 1.00 20.59 73 SER D N 1
ATOM 433 C CA . SER A 1 74 ? 15.423 21.983 58.271 1.00 14.31 73 SER D CA 1
ATOM 434 C C . SER A 1 74 ? 15.688 23.452 57.907 1.00 17.78 73 SER D C 1
ATOM 435 O O . SER A 1 74 ? 14.831 24.300 58.149 1.00 20.65 73 SER D O 1
ATOM 438 N N . TRP A 1 75 ? 16.855 23.754 57.331 1.00 17.99 74 TRP D N 1
ATOM 439 C CA . TRP A 1 75 ? 17.223 25.149 57.031 1.00 20.24 74 TRP D CA 1
ATOM 440 C C . TRP A 1 75 ? 16.902 25.493 55.592 1.00 18.62 74 TRP D C 1
ATOM 441 O O . TRP A 1 75 ? 17.130 24.680 54.696 1.00 20.78 74 TRP D O 1
ATOM 452 N N . SER A 1 76 ? 16.466 26.727 55.362 1.00 18.47 75 SER D N 1
ATOM 453 C CA . SER A 1 76 ? 16.377 27.180 53.979 1.00 20.47 75 SER D CA 1
ATOM 454 C C . SER A 1 76 ? 17.766 27.277 53.345 1.00 21.90 75 SER D C 1
ATOM 455 O O . SER A 1 76 ? 18.788 27.441 54.033 1.00 23.88 75 SER D O 1
ATOM 458 N N . ARG A 1 77 ? 17.800 27.259 52.018 1.00 22.12 76 ARG D N 1
ATOM 459 C CA . ARG A 1 77 ? 19.097 27.293 51.328 1.00 27.73 76 ARG D CA 1
ATOM 460 C C . ARG A 1 77 ? 19.881 28.562 51.656 1.00 33.28 76 ARG D C 1
ATOM 461 O O . ARG A 1 77 ? 21.112 28.532 51.730 1.00 31.36 76 ARG D O 1
ATOM 469 N N . CYS A 1 78 ? 19.194 29.677 51.859 1.00 25.79 77 CYS D N 1
ATOM 470 C CA . CYS A 1 78 ? 19.825 30.974 52.094 1.00 28.31 77 CYS D CA 1
ATOM 471 C C . CYS A 1 78 ? 20.231 31.194 53.553 1.00 34.77 77 CYS D C 1
ATOM 472 O O . CYS A 1 78 ? 20.917 32.185 53.862 1.00 27.69 77 CYS D O 1
ATOM 475 N N . GLY A 1 79 ? 19.830 30.299 54.446 1.00 22.41 78 GLY D N 1
ATOM 476 C CA . GLY A 1 79 ? 20.089 30.415 55.878 1.00 24.47 78 GLY D CA 1
ATOM 477 C C . GLY A 1 79 ? 19.269 31.441 56.633 1.00 28.98 78 GLY D C 1
ATOM 478 O O . GLY A 1 79 ? 19.487 31.608 57.856 1.00 24.48 78 GLY D O 1
ATOM 479 N N . ARG A 1 80 ? 18.322 32.116 55.961 1.00 21.01 79 ARG D N 1
ATOM 480 C CA . ARG A 1 80 ? 17.426 33.013 56.680 1.00 23.47 79 ARG D CA 1
ATOM 481 C C . ARG A 1 80 ? 16.315 32.271 57.443 1.00 27.62 79 ARG D C 1
ATOM 482 O O . ARG A 1 80 ? 15.816 32.800 58.435 1.00 18.54 79 ARG D O 1
ATOM 490 N N . TYR A 1 81 ? 15.830 31.114 56.961 1.00 21.10 80 TYR D N 1
ATOM 491 C CA . TYR A 1 81 ? 14.630 30.498 57.525 1.00 22.29 80 TYR D CA 1
ATOM 492 C C . TYR A 1 81 ? 14.983 29.125 58.081 1.00 18.64 80 TYR D C 1
ATOM 493 O O . TYR A 1 81 ? 15.759 28.386 57.485 1.00 22.01 80 TYR D O 1
ATOM 502 N N . LEU A 1 82 ? 14.373 28.801 59.205 1.00 17.33 81 LEU D N 1
ATOM 503 C CA . LEU A 1 82 ? 14.609 27.524 59.861 1.00 20.18 81 LEU D CA 1
ATOM 504 C C . LEU A 1 82 ? 13.253 26.908 60.177 1.00 20.11 81 LEU D C 1
ATOM 505 O O . LEU A 1 82 ? 12.411 27.573 60.791 1.00 19.40 81 LEU D O 1
ATOM 510 N N . LEU A 1 83 ? 13.024 25.669 59.718 1.00 18.84 82 LEU D N 1
ATOM 511 C CA . LEU A 1 83 ? 11.794 24.944 59.974 1.00 20.71 82 LEU D CA 1
ATOM 512 C C . LEU A 1 83 ? 12.011 23.950 61.116 1.00 16.19 82 LEU D C 1
ATOM 513 O O . LEU A 1 83 ? 12.779 22.989 60.971 1.00 22.49 82 LEU D O 1
ATOM 518 N N . SER A 1 84 ? 11.223 24.100 62.192 1.00 19.46 83 SER D N 1
ATOM 519 C CA . SER A 1 84 ? 11.283 23.185 63.339 1.00 17.32 83 SER D CA 1
ATOM 520 C C . SER A 1 84 ? 9.961 22.435 63.512 1.00 19.39 83 SER D C 1
ATOM 521 O O . SER A 1 84 ? 8.869 22.971 63.257 1.00 19.30 83 SER D O 1
ATOM 524 N N . ALA A 1 85 ? 10.058 21.179 63.986 1.00 21.95 84 ALA D N 1
ATOM 525 C CA . ALA A 1 85 ? 8.866 20.379 64.204 1.00 24.67 84 ALA D CA 1
ATOM 526 C C . ALA A 1 85 ? 8.973 19.746 65.580 1.00 24.26 84 ALA D C 1
ATOM 527 O O . ALA A 1 85 ? 10.086 19.573 66.101 1.00 23.37 84 ALA D O 1
ATOM 529 N N . CYS A 1 86 ? 7.832 19.411 66.177 1.00 20.50 85 CYS D N 1
ATOM 530 C CA . CYS A 1 86 ? 7.879 18.840 67.519 1.00 26.45 85 CYS D CA 1
ATOM 531 C C . CYS A 1 86 ? 6.914 17.674 67.705 1.00 34.92 85 CYS D C 1
ATOM 532 O O . CYS A 1 86 ? 6.075 17.353 66.857 1.00 24.48 85 CYS D O 1
ATOM 535 N N . GLN A 1 87 ? 7.066 17.024 68.848 1.00 26.07 86 GLN D N 1
ATOM 536 C CA . GLN A 1 87 ? 6.151 15.954 69.251 1.00 21.27 86 GLN D CA 1
ATOM 537 C C . GLN A 1 87 ? 4.825 16.487 69.709 1.00 25.76 86 GLN D C 1
ATOM 538 O O . GLN A 1 87 ? 3.885 15.689 69.868 1.00 30.94 86 GLN D O 1
ATOM 544 N N . GLY A 1 88 ? 4.731 17.810 69.923 1.00 24.89 87 GLY D N 1
ATOM 545 C CA . GLY A 1 88 ? 3.473 18.441 70.283 1.00 24.47 87 GLY D CA 1
ATOM 546 C C . GLY A 1 88 ? 2.677 18.920 69.074 1.00 31.95 87 GLY D C 1
ATOM 547 O O . GLY A 1 88 ? 1.781 19.756 69.204 1.00 35.64 87 GLY D O 1
ATOM 548 N N . TRP A 1 89 ? 2.979 18.376 67.897 1.00 28.75 88 TRP D N 1
ATOM 549 C CA . TRP A 1 89 ? 2.125 18.407 66.692 1.00 29.14 88 TRP D CA 1
ATOM 550 C C . TRP A 1 89 ? 2.335 19.649 65.854 1.00 27.34 88 TRP D C 1
ATOM 551 O O . TRP A 1 89 ? 1.518 19.920 64.971 1.00 34.05 88 TRP D O 1
ATOM 562 N N . LYS A 1 90 ? 3.380 20.424 66.096 1.00 24.26 89 LYS D N 1
ATOM 563 C CA . LYS A 1 90 ? 3.527 21.730 65.477 1.00 23.76 89 LYS D CA 1
ATOM 564 C C . LYS A 1 90 ? 4.730 21.785 64.573 1.00 20.30 89 LYS D C 1
ATOM 565 O O . LYS A 1 90 ? 5.733 21.101 64.787 1.00 26.26 89 LYS D O 1
ATOM 571 N N . VAL A 1 91 ? 4.625 22.627 63.557 1.00 20.79 90 VAL D N 1
ATOM 572 C CA . VAL A 1 91 ? 5.723 22.944 62.652 1.00 22.21 90 VAL D CA 1
ATOM 573 C C . VAL A 1 91 ? 5.769 24.457 62.495 1.00 24.69 90 VAL D C 1
ATOM 574 O O . VAL A 1 91 ? 4.731 25.079 62.215 1.00 24.95 90 VAL D O 1
ATOM 578 N N . ILE A 1 92 ? 6.943 25.047 62.732 1.00 23.68 91 ILE D N 1
ATOM 579 C CA . ILE A 1 92 ? 7.129 26.499 62.740 1.00 22.59 91 ILE D CA 1
ATOM 580 C C . ILE A 1 92 ? 8.215 26.833 61.728 1.00 19.92 91 ILE D C 1
ATOM 581 O O . ILE A 1 92 ? 9.252 26.153 61.648 1.00 22.27 91 ILE D O 1
ATOM 586 N N . LEU A 1 93 ? 7.974 27.878 60.945 1.00 21.63 92 LEU D N 1
ATOM 587 C CA . LEU A 1 93 ? 9.023 28.450 60.120 1.00 27.17 92 LEU D CA 1
ATOM 588 C C . LEU A 1 93 ? 9.493 29.735 60.808 1.00 19.34 92 LEU D C 1
ATOM 589 O O . LEU A 1 93 ? 8.705 30.640 61.022 1.00 24.34 92 LEU D O 1
ATOM 594 N N . TRP A 1 94 ? 10.746 29.747 61.252 1.00 19.97 93 TRP D N 1
ATOM 595 C CA . TRP A 1 94 ? 11.329 30.914 61.894 1.00 22.11 93 TRP D CA 1
ATOM 596 C C . TRP A 1 94 ? 12.024 31.781 60.861 1.00 19.11 93 TRP D C 1
ATOM 597 O O . TRP A 1 94 ? 12.731 31.279 59.978 1.00 21.08 93 TRP D O 1
ATOM 608 N N . ASP A 1 95 ? 11.901 33.080 61.047 1.00 19.81 94 ASP D N 1
ATOM 609 C CA . ASP A 1 95 ? 12.629 34.072 60.276 1.00 23.82 94 ASP D CA 1
ATOM 610 C C . ASP A 1 95 ? 13.793 34.527 61.145 1.00 25.07 94 ASP D C 1
ATOM 611 O O . ASP A 1 95 ? 13.573 35.245 62.120 1.00 23.85 94 ASP D O 1
ATOM 616 N N . LEU A 1 96 ? 15.025 34.149 60.774 1.00 19.84 95 LEU D N 1
ATOM 617 C CA . LEU A 1 96 ? 16.148 34.471 61.648 1.00 24.43 95 LEU D CA 1
ATOM 618 C C . LEU A 1 96 ? 16.616 35.897 61.464 1.00 27.96 95 LEU D C 1
ATOM 619 O O . LEU A 1 96 ? 17.570 36.307 62.157 1.00 25.56 95 LEU D O 1
ATOM 624 N N . GLN A 1 97 ? 16.020 36.644 60.514 1.00 25.03 96 GLN D N 1
ATOM 625 C CA . GLN A 1 97 ? 16.293 38.082 60.450 1.00 31.25 96 GLN D CA 1
ATOM 626 C C . GLN A 1 97 ? 15.933 38.747 61.767 1.00 30.51 96 GLN D C 1
ATOM 627 O O . GLN A 1 97 ? 16.716 39.549 62.299 1.00 28.86 96 GLN D O 1
ATOM 633 N N . ASP A 1 98 ? 14.798 38.362 62.360 1.00 27.41 97 ASP D N 1
ATOM 634 C CA . ASP A 1 98 ? 14.399 38.959 63.624 1.00 37.23 97 ASP D CA 1
ATOM 635 C C . ASP A 1 98 ? 13.940 37.978 64.683 1.00 31.96 97 ASP D C 1
ATOM 636 O O . ASP A 1 98 ? 13.511 38.423 65.753 1.00 39.34 97 ASP D O 1
ATOM 641 N N . GLY A 1 99 ? 13.989 36.676 64.419 1.00 28.21 98 GLY D N 1
ATOM 642 C CA . GLY A 1 99 ? 13.556 35.705 65.388 1.00 28.52 98 GLY D CA 1
ATOM 643 C C . GLY A 1 99 ? 12.062 35.466 65.415 1.00 29.71 98 GLY D C 1
ATOM 644 O O . GLY A 1 99 ? 11.585 34.799 66.330 1.00 34.90 98 GLY D O 1
ATOM 645 N N . LYS A 1 100 ? 11.310 35.967 64.448 1.00 27.92 99 LYS D N 1
ATOM 646 C CA . LYS A 1 100 ? 9.864 35.884 64.589 1.00 31.77 99 LYS D CA 1
ATOM 647 C C . LYS A 1 100 ? 9.382 34.519 64.090 1.00 28.24 99 LYS D C 1
ATOM 648 O O . LYS A 1 100 ? 10.028 33.841 63.278 1.00 26.60 99 LYS D O 1
ATOM 654 N N . ARG A 1 101 ? 8.294 34.074 64.692 1.00 29.33 100 ARG D N 1
ATOM 655 C CA . ARG A 1 101 ? 7.487 32.970 64.201 1.00 31.58 100 ARG D CA 1
ATOM 656 C C . ARG A 1 101 ? 6.814 33.344 62.884 1.00 40.96 100 ARG D C 1
ATOM 657 O O . ARG A 1 101 ? 5.722 33.931 62.863 1.00 36.20 100 ARG D O 1
ATOM 665 N N . TYR A 1 102 ? 7.458 33.030 61.774 1.00 26.15 101 TYR D N 1
ATOM 666 C CA . TYR A 1 102 ? 6.971 33.557 60.513 1.00 25.38 101 TYR D CA 1
ATOM 667 C C . TYR A 1 102 ? 5.746 32.771 60.019 1.00 24.63 101 TYR D C 1
ATOM 668 O O . TYR A 1 102 ? 4.774 33.360 59.509 1.00 28.37 101 TYR D O 1
ATOM 677 N N . ARG A 1 103 ? 5.794 31.439 60.111 1.00 31.03 102 ARG D N 1
ATOM 678 C CA . ARG A 1 103 ? 4.625 30.621 59.798 1.00 27.42 102 ARG D CA 1
ATOM 679 C C . ARG A 1 103 ? 4.495 29.534 60.860 1.00 25.55 102 ARG D C 1
ATOM 680 O O . ARG A 1 103 ? 5.491 29.073 61.417 1.00 25.63 102 ARG D O 1
ATOM 688 N N . GLU A 1 104 ? 3.259 29.074 61.097 1.00 30.64 103 GLU D N 1
ATOM 689 C CA . GLU A 1 104 ? 3.034 28.041 62.103 1.00 30.58 103 GLU D CA 1
ATOM 690 C C . GLU A 1 104 ? 1.924 27.107 61.642 1.00 28.09 103 GLU D C 1
ATOM 691 O O . GLU A 1 104 ? 0.849 27.587 61.314 1.00 28.75 103 GLU D O 1
ATOM 697 N N . VAL A 1 105 ? 2.170 25.800 61.618 1.00 26.78 104 VAL D N 1
ATOM 698 C CA . VAL A 1 105 ? 1.163 24.826 61.207 1.00 27.24 104 VAL D CA 1
ATOM 699 C C . VAL A 1 105 ? 0.947 23.825 62.346 1.00 30.33 104 VAL D C 1
ATOM 700 O O . VAL A 1 105 ? 1.917 23.315 62.925 1.00 29.77 104 VAL D O 1
ATOM 704 N N . ARG A 1 106 ? -0.336 23.543 62.668 1.00 25.06 105 ARG D N 1
ATOM 705 C CA . ARG A 1 106 ? -0.648 22.585 63.728 1.00 32.47 105 ARG D CA 1
ATOM 706 C C . ARG A 1 106 ? -1.375 21.397 63.139 1.00 30.80 105 ARG D C 1
ATOM 707 O O . ARG A 1 106 ? -2.444 21.557 62.538 1.00 34.55 105 ARG D O 1
ATOM 715 N N . PHE A 1 107 ? -0.813 20.218 63.355 1.00 28.34 106 PHE D N 1
ATOM 716 C CA . PHE A 1 107 ? -1.381 18.961 62.896 1.00 31.65 106 PHE D CA 1
ATOM 717 C C . PHE A 1 107 ? -2.121 18.333 64.064 1.00 44.77 106 PHE D C 1
ATOM 718 O O . PHE A 1 107 ? -2.254 18.946 65.129 1.00 39.78 106 PHE D O 1
ATOM 726 N N . ARG A 1 108 ? -2.615 17.106 63.880 1.00 30.03 107 ARG D N 1
ATOM 727 C CA . ARG A 1 108 ? -3.292 16.384 64.949 1.00 35.20 107 ARG D CA 1
ATOM 728 C C . ARG A 1 108 ? -2.472 15.222 65.475 1.00 30.10 107 ARG D C 1
ATOM 729 O O . ARG A 1 108 ? -3.032 14.328 66.118 1.00 44.65 107 ARG D O 1
ATOM 737 N N . ALA A 1 109 ? -1.165 15.218 65.241 1.00 30.45 108 ALA D N 1
ATOM 738 C CA . ALA A 1 109 ? -0.329 14.091 65.621 1.00 36.20 108 ALA D CA 1
ATOM 739 C C . ALA A 1 109 ? 1.095 14.556 65.746 1.00 27.76 108 ALA D C 1
ATOM 740 O O . ALA A 1 109 ? 1.521 15.514 65.056 1.00 25.04 108 ALA D O 1
ATOM 742 N N . PRO A 1 110 ? 1.909 13.883 66.567 1.00 30.59 109 PRO D N 1
ATOM 743 C CA . PRO A 1 110 ? 3.346 14.171 66.615 1.00 31.47 109 PRO D CA 1
ATOM 744 C C . PRO A 1 110 ? 3.988 14.081 65.230 1.00 22.60 109 PRO D C 1
ATOM 745 O O . PRO A 1 110 ? 3.641 13.225 64.404 1.00 28.54 109 PRO D O 1
ATOM 749 N N . VAL A 1 111 ? 4.960 14.959 64.997 1.00 22.52 110 VAL D N 1
ATOM 750 C CA . VAL A 1 111 ? 5.609 15.079 63.697 1.00 23.41 110 VAL D CA 1
ATOM 751 C C . VAL A 1 111 ? 6.910 14.266 63.729 1.00 21.99 110 VAL D C 1
ATOM 752 O O . VAL A 1 111 ? 7.824 14.572 64.500 1.00 25.57 110 VAL D O 1
ATOM 756 N N . TYR A 1 112 ? 6.994 13.238 62.868 1.00 25.08 111 TYR D N 1
ATOM 757 C CA . TYR A 1 112 ? 8.240 12.475 62.751 1.00 19.96 111 TYR D CA 1
ATOM 758 C C . TYR A 1 112 ? 9.360 13.348 62.216 1.00 26.24 111 TYR D C 1
ATOM 759 O O . TYR A 1 112 ? 10.509 13.281 62.685 1.00 25.21 111 TYR D O 1
ATOM 768 N N . GLY A 1 113 ? 9.060 14.159 61.203 1.00 21.64 112 GLY D N 1
ATOM 769 C CA . GLY A 1 113 ? 10.029 15.078 60.643 1.00 21.19 112 GLY D CA 1
ATOM 770 C C . GLY A 1 113 ? 9.336 15.977 59.627 1.00 26.18 112 GLY D C 1
ATOM 771 O O . GLY A 1 113 ? 8.311 15.595 59.040 1.00 25.56 112 GLY D O 1
ATOM 772 N N . ALA A 1 114 ? 9.859 17.179 59.414 1.00 22.63 113 ALA D N 1
ATOM 773 C CA . ALA A 1 114 ? 9.341 18.044 58.350 1.00 19.53 113 ALA D CA 1
ATOM 774 C C . ALA A 1 114 ? 10.558 18.624 57.635 1.00 26.24 113 ALA D C 1
ATOM 775 O O . ALA A 1 114 ? 11.538 18.994 58.283 1.00 23.63 113 ALA D O 1
ATOM 777 N N . GLU A 1 115 ? 10.509 18.685 56.305 1.00 19.14 114 GLU D N 1
ATOM 778 C CA . GLU A 1 115 ? 11.646 19.122 55.508 1.00 18.58 114 GLU D CA 1
ATOM 779 C C . GLU A 1 115 ? 11.155 20.247 54.619 1.00 21.61 114 GLU D C 1
ATOM 780 O O . GLU A 1 115 ? 10.100 20.107 53.990 1.00 19.20 114 GLU D O 1
ATOM 786 N N . LEU A 1 116 ? 11.944 21.312 54.506 1.00 18.92 115 LEU D N 1
ATOM 787 C CA . LEU A 1 116 ? 11.646 22.355 53.514 1.00 18.98 115 LEU D CA 1
ATOM 788 C C . LEU A 1 116 ? 11.934 21.890 52.090 1.00 25.48 115 LEU D C 1
ATOM 789 O O . LEU A 1 116 ? 12.898 21.150 51.811 1.00 22.15 115 LEU D O 1
ATOM 794 N N . HIS A 1 117 ? 11.080 22.333 51.145 1.00 26.13 116 HIS D N 1
ATOM 795 C CA . HIS A 1 117 ? 11.385 22.174 49.740 1.00 22.47 116 HIS D CA 1
ATOM 796 C C . HIS A 1 117 ? 12.790 22.800 49.523 1.00 22.66 116 HIS D C 1
ATOM 797 O O . HIS A 1 117 ? 13.030 23.892 50.000 1.00 24.05 116 HIS D O 1
ATOM 804 N N . PRO A 1 118 ? 13.662 22.124 48.768 1.00 23.15 117 PRO D N 1
ATOM 805 C CA . PRO A 1 118 ? 15.063 22.645 48.657 1.00 31.67 117 PRO D CA 1
ATOM 806 C C . PRO A 1 118 ? 15.186 23.996 47.974 1.00 44.90 117 PRO D C 1
ATOM 807 O O . PRO A 1 118 ? 16.226 24.642 48.123 1.00 31.69 117 PRO D O 1
ATOM 811 N N . TRP A 1 119 ? 14.191 24.420 47.199 1.00 30.52 118 TRP D N 1
ATOM 812 C CA . TRP A 1 119 ? 14.251 25.691 46.497 1.00 28.29 118 TRP D CA 1
ATOM 813 C C . TRP A 1 119 ? 13.176 26.675 46.946 1.00 56.21 118 TRP D C 1
ATOM 814 O O . TRP A 1 119 ? 13.088 27.760 46.389 1.00 44.25 118 TRP D O 1
ATOM 825 N N . ASN A 1 120 ? 12.319 26.320 47.894 1.00 29.40 119 ASN D N 1
ATOM 826 C CA . ASN A 1 120 ? 11.140 27.151 48.155 1.00 41.97 119 ASN D CA 1
ATOM 827 C C . ASN A 1 120 ? 10.885 27.050 49.652 1.00 35.06 119 ASN D C 1
ATOM 828 O O . ASN A 1 120 ? 10.390 26.017 50.121 1.00 35.36 119 ASN D O 1
ATOM 833 N N . HIS A 1 121 ? 11.268 28.102 50.406 1.00 26.31 120 HIS D N 1
ATOM 834 C CA . HIS A 1 121 ? 11.018 27.968 51.852 1.00 26.81 120 HIS D CA 1
ATOM 835 C C . HIS A 1 121 ? 9.555 28.108 52.219 1.00 32.07 120 HIS D C 1
ATOM 836 O O . HIS A 1 121 ? 9.223 28.067 53.403 1.00 31.81 120 HIS D O 1
ATOM 843 N N . HIS A 1 122 ? 8.657 28.207 51.244 1.00 28.72 121 HIS D N 1
ATOM 844 C CA . HIS A 1 122 ? 7.226 28.243 51.534 1.00 32.96 121 HIS D CA 1
ATOM 845 C C . HIS A 1 122 ? 6.504 26.936 51.252 1.00 29.88 121 HIS D C 1
ATOM 846 O O . HIS A 1 122 ? 5.280 26.950 51.107 1.00 29.83 121 HIS D O 1
ATOM 853 N N . GLN A 1 123 ? 7.224 25.818 51.162 1.00 22.78 122 GLN D N 1
ATOM 854 C CA . GLN A 1 123 ? 6.574 24.527 51.100 1.00 23.04 122 GLN D CA 1
ATOM 855 C C . GLN A 1 123 ? 7.365 23.566 51.954 1.00 22.83 122 GLN D C 1
ATOM 856 O O . GLN A 1 123 ? 8.594 23.606 51.977 1.00 24.30 122 GLN D O 1
ATOM 862 N N . PHE A 1 124 ? 6.677 22.717 52.680 1.00 18.89 123 PHE D N 1
ATOM 863 C CA . PHE A 1 124 ? 7.404 21.658 53.353 1.00 23.68 123 PHE D CA 1
ATOM 864 C C . PHE A 1 124 ? 6.626 20.376 53.237 1.00 21.51 123 PHE D C 1
ATOM 865 O O . PHE A 1 124 ? 5.435 20.387 52.907 1.00 20.61 123 PHE D O 1
ATOM 873 N N . ALA A 1 125 ? 7.301 19.286 53.573 1.00 20.10 124 ALA D N 1
ATOM 874 C CA . ALA A 1 125 ? 6.649 17.975 53.599 1.00 20.87 124 ALA D CA 1
ATOM 875 C C . ALA A 1 125 ? 6.889 17.347 54.966 1.00 23.68 124 ALA D C 1
ATOM 876 O O . ALA A 1 125 ? 8.002 17.450 55.524 1.00 23.99 124 ALA D O 1
ATOM 878 N N . ALA A 1 126 ? 5.849 16.691 55.506 1.00 21.16 125 ALA D N 1
ATOM 879 C CA . ALA A 1 126 ? 5.938 16.151 56.872 1.00 18.75 125 ALA D CA 1
ATOM 880 C C . ALA A 1 126 ? 5.412 14.747 56.920 1.00 24.05 125 ALA D C 1
ATOM 881 O O . ALA A 1 126 ? 4.379 14.462 56.324 1.00 23.14 125 ALA D O 1
ATOM 883 N N . ALA A 1 127 ? 6.088 13.888 57.699 1.00 19.41 126 ALA D N 1
ATOM 884 C CA . ALA A 1 127 ? 5.567 12.573 58.052 1.00 24.17 126 ALA D CA 1
ATOM 885 C C . ALA A 1 127 ? 5.041 12.660 59.481 1.00 18.15 126 ALA D C 1
ATOM 886 O O . ALA A 1 127 ? 5.678 13.286 60.345 1.00 22.57 126 ALA D O 1
ATOM 888 N N . LEU A 1 128 ? 3.888 12.027 59.727 1.00 25.73 127 LEU D N 1
ATOM 889 C CA . LEU A 1 128 ? 3.178 12.190 60.995 1.00 29.48 127 LEU D CA 1
ATOM 890 C C . LEU A 1 128 ? 2.944 10.840 61.655 1.00 21.80 127 LEU D C 1
ATOM 891 O O . LEU A 1 128 ? 2.555 9.851 60.998 1.00 25.94 127 LEU D O 1
ATOM 896 N N . PHE A 1 129 ? 3.112 10.821 62.964 1.00 26.03 128 PHE D N 1
ATOM 897 C CA . PHE A 1 129 ? 2.936 9.585 63.712 1.00 25.71 128 PHE D CA 1
ATOM 898 C C . PHE A 1 129 ? 1.485 9.109 63.641 1.00 30.69 128 PHE D C 1
ATOM 899 O O . PHE A 1 129 ? 0.553 9.805 64.099 1.00 32.76 128 PHE D O 1
ATOM 907 N N . GLU A 1 130 ? 1.293 7.887 63.114 1.00 29.28 129 GLU D N 1
ATOM 908 C CA . GLU A 1 130 ? -0.057 7.300 63.036 1.00 35.50 129 GLU D CA 1
ATOM 909 C C . GLU A 1 130 ? -1.035 8.217 62.289 1.00 27.55 129 GLU D C 1
ATOM 910 O O . GLU A 1 130 ? -2.251 8.208 62.550 1.00 34.63 129 GLU D O 1
ATOM 916 N N . ASP A 1 131 ? -0.536 8.957 61.302 1.00 25.88 130 ASP D N 1
ATOM 917 C CA . ASP A 1 131 ? -1.410 9.814 60.484 1.00 35.81 130 ASP D CA 1
ATOM 918 C C . ASP A 1 131 ? -0.823 10.012 59.087 1.00 26.45 130 ASP D C 1
ATOM 919 O O . ASP A 1 131 ? 0.335 9.695 58.827 1.00 29.65 130 ASP D O 1
ATOM 924 N N . GLN A 1 132 ? -1.639 10.541 58.174 1.00 28.89 131 GLN D N 1
ATOM 925 C CA . GLN A 1 132 ? -1.229 10.595 56.780 1.00 27.82 131 GLN D CA 1
ATOM 926 C C . GLN A 1 132 ? -0.125 11.630 56.587 1.00 25.65 131 GLN D C 1
ATOM 927 O O . GLN A 1 132 ? -0.192 12.708 57.178 1.00 29.34 131 GLN D O 1
ATOM 933 N N . PRO A 1 133 ? 0.832 11.379 55.703 1.00 21.71 132 PRO D N 1
ATOM 934 C CA . PRO A 1 133 ? 1.849 12.394 55.412 1.00 22.65 132 PRO D CA 1
ATOM 935 C C . PRO A 1 133 ? 1.238 13.581 54.658 1.00 25.20 132 PRO D C 1
ATOM 936 O O . PRO A 1 133 ? 0.208 13.472 53.984 1.00 23.42 132 PRO D O 1
ATOM 940 N N . MET A 1 134 ? 1.896 14.725 54.758 1.00 23.22 133 MET D N 1
ATOM 941 C CA . MET A 1 134 ? 1.321 15.954 54.205 1.00 32.65 133 MET D CA 1
ATOM 942 C C . MET A 1 134 ? 2.368 16.758 53.455 1.00 24.31 133 MET D C 1
ATOM 943 O O . MET A 1 134 ? 3.515 16.859 53.898 1.00 26.82 133 MET D O 1
ATOM 948 N N . LEU A 1 135 ? 1.934 17.437 52.398 1.00 24.32 134 LEU D N 1
ATOM 949 C CA . LEU A 1 135 ? 2.686 18.497 51.747 1.00 21.94 134 LEU D CA 1
ATOM 950 C C . LEU A 1 135 ? 1.968 19.823 52.017 1.00 24.77 134 LEU D C 1
ATOM 951 O O . LEU A 1 135 ? 0.751 19.912 51.844 1.00 30.83 134 LEU D O 1
ATOM 956 N N . VAL A 1 136 ? 2.699 20.832 52.527 1.00 23.20 135 VAL D N 1
ATOM 957 C CA . VAL A 1 136 ? 2.044 22.027 53.041 1.00 20.03 135 VAL D CA 1
ATOM 958 C C . VAL A 1 136 ? 2.643 23.258 52.370 1.00 20.39 135 VAL D C 1
ATOM 959 O O . VAL A 1 136 ? 3.869 23.426 52.350 1.00 24.13 135 VAL D O 1
ATOM 963 N N . ASP A 1 137 ? 1.778 24.111 51.837 1.00 23.20 136 ASP D N 1
ATOM 964 C CA . ASP A 1 137 ? 2.199 25.371 51.253 1.00 24.72 136 ASP D CA 1
ATOM 965 C C . ASP A 1 137 ? 1.935 26.456 52.283 1.00 28.81 136 ASP D C 1
ATOM 966 O O . ASP A 1 137 ? 0.791 26.687 52.682 1.00 27.48 136 ASP D O 1
ATOM 971 N N . ILE A 1 138 ? 2.991 27.133 52.717 1.00 24.03 137 ILE D N 1
ATOM 972 C CA . ILE A 1 138 ? 2.847 28.106 53.777 1.00 23.65 137 ILE D CA 1
ATOM 973 C C . ILE A 1 138 ? 3.168 29.469 53.205 1.00 28.97 137 ILE D C 1
ATOM 974 O O . ILE A 1 138 ? 3.645 30.330 53.928 1.00 31.20 137 ILE D O 1
ATOM 979 N N . THR A 1 139 ? 2.938 29.669 51.893 1.00 27.67 138 THR D N 1
ATOM 980 C CA . THR A 1 139 ? 3.090 31.005 51.303 1.00 31.51 138 THR D CA 1
ATOM 981 C C . THR A 1 139 ? 2.332 32.069 52.098 1.00 35.09 138 THR D C 1
ATOM 982 O O . THR A 1 139 ? 2.842 33.163 52.376 1.00 33.63 138 THR D O 1
ATOM 986 N N . GLU A 1 140 ? 1.111 31.770 52.454 1.00 36.45 139 GLU D N 1
ATOM 987 C CA . GLU A 1 140 ? 0.305 32.711 53.167 1.00 33.32 139 GLU D CA 1
ATOM 988 C C . GLU A 1 140 ? 0.102 32.254 54.595 1.00 37.77 139 GLU D C 1
ATOM 989 O O . GLU A 1 140 ? 0.343 31.091 54.931 1.00 35.88 139 GLU D O 1
ATOM 995 N N . PRO A 1 141 ? -0.349 33.130 55.470 1.00 46.49 140 PRO D N 1
ATOM 996 C CA . PRO A 1 141 ? -0.980 32.631 56.691 1.00 51.00 140 PRO D CA 1
ATOM 997 C C . PRO A 1 141 ? -1.824 31.418 57.030 1.00 72.69 140 PRO D C 1
ATOM 998 O O . PRO A 1 141 ? -1.745 30.894 58.144 1.00 75.48 140 PRO D O 1
ATOM 1002 N N . VAL A 1 142 ? -2.650 30.979 56.093 1.00 55.61 141 VAL D N 1
ATOM 1003 C CA . VAL A 1 142 ? -3.633 29.956 56.465 1.00 63.18 141 VAL D CA 1
ATOM 1004 C C . VAL A 1 142 ? -2.980 29.181 55.326 1.00 58.11 141 VAL D C 1
ATOM 1005 O O . VAL A 1 142 ? -2.744 29.654 54.200 1.00 34.77 141 VAL D O 1
ATOM 1009 N N . GLU A 1 143 ? -2.654 27.970 55.642 1.00 33.09 142 GLU D N 1
ATOM 1010 C CA . GLU A 1 143 ? -1.836 27.209 54.748 1.00 29.05 142 GLU D CA 1
ATOM 1011 C C . GLU A 1 143 ? -2.728 26.383 53.831 1.00 27.80 142 GLU D C 1
ATOM 1012 O O . GLU A 1 143 ? -3.942 26.301 54.012 1.00 35.38 142 GLU D O 1
ATOM 1018 N N . VAL A 1 144 ? -2.145 25.801 52.813 1.00 27.93 143 VAL D N 1
ATOM 1019 C CA . VAL A 1 144 ? -2.882 24.832 52.013 1.00 29.57 143 VAL D CA 1
ATOM 1020 C C . VAL A 1 144 ? -2.220 23.486 52.218 1.00 28.84 143 VAL D C 1
ATOM 1021 O O . VAL A 1 144 ? -0.998 23.344 52.068 1.00 27.09 143 VAL D O 1
ATOM 1025 N N . ARG A 1 145 ? -3.013 22.520 52.688 1.00 24.63 144 ARG D N 1
ATOM 1026 C CA . ARG A 1 145 ? -2.500 21.184 52.989 1.00 23.34 144 ARG D CA 1
ATOM 1027 C C . ARG A 1 145 ? -2.895 20.218 51.878 1.00 29.96 144 ARG D C 1
ATOM 1028 O O . ARG A 1 145 ? -4.080 20.118 51.523 1.00 31.00 144 ARG D O 1
ATOM 1036 N N . TYR A 1 146 ? -1.928 19.443 51.424 1.00 23.97 145 TYR D N 1
ATOM 1037 C CA . TYR A 1 146 ? -2.108 18.421 50.402 1.00 23.05 145 TYR D CA 1
ATOM 1038 C C . TYR A 1 146 ? -1.804 17.077 51.027 1.00 28.63 145 TYR D C 1
ATOM 1039 O O . TYR A 1 146 ? -0.666 16.864 51.448 1.00 25.72 145 TYR D O 1
ATOM 1048 N N . VAL A 1 147 ? -2.802 16.195 51.084 1.00 28.09 146 VAL D N 1
ATOM 1049 C CA . VAL A 1 147 ? -2.602 14.827 51.558 1.00 32.00 146 VAL D CA 1
ATOM 1050 C C . VAL A 1 147 ? -1.695 14.091 50.587 1.00 31.62 146 VAL D C 1
ATOM 1051 O O . VAL A 1 147 ? -1.868 14.184 49.361 1.00 27.44 146 VAL D O 1
ATOM 1055 N N . LEU A 1 148 ? -0.752 13.338 51.125 1.00 25.64 147 LEU D N 1
ATOM 1056 C CA . LEU A 1 148 ? 0.171 12.475 50.385 1.00 24.14 147 LEU D CA 1
ATOM 1057 C C . LEU A 1 148 ? -0.163 11.007 50.645 1.00 28.19 147 LEU D C 1
ATOM 1058 O O . LEU A 1 148 ? -0.618 10.658 51.738 1.00 29.15 147 LEU D O 1
ATOM 1063 N N . PRO A 1 149 ? -0.032 10.168 49.621 1.00 24.70 148 PRO D N 1
ATOM 1064 C CA . PRO A 1 149 ? -0.425 8.757 49.747 1.00 23.55 148 PRO D CA 1
ATOM 1065 C C . PRO A 1 149 ? 0.721 7.941 50.355 1.00 34.17 148 PRO D C 1
ATOM 1066 O O . PRO A 1 149 ? 1.887 8.314 50.272 1.00 30.66 148 PRO D O 1
ATOM 1070 N N . SER A 1 150 ? 0.384 6.810 50.977 1.00 30.69 149 SER D N 1
ATOM 1071 C CA A SER A 1 150 ? 1.417 5.891 51.444 1.00 25.28 149 SER D CA 1
ATOM 1072 C CA B SER A 1 150 ? 1.397 5.886 51.468 0.00 28.19 149 SER D CA 1
ATOM 1073 C C . SER A 1 150 ? 1.518 4.607 50.652 1.00 37.69 149 SER D C 1
ATOM 1074 O O . SER A 1 150 ? 2.498 3.869 50.827 1.00 31.14 149 SER D O 1
ATOM 1079 N N . VAL A 1 151 ? 0.529 4.300 49.809 1.00 27.13 150 VAL D N 1
ATOM 1080 C CA A VAL A 1 151 ? 0.523 3.041 49.072 0.89 31.44 150 VAL D CA 1
ATOM 1081 C CA B VAL A 1 151 ? 0.500 3.041 49.073 0.11 36.25 150 VAL D CA 1
ATOM 1082 C C . VAL A 1 151 ? 0.022 3.373 47.654 1.00 40.80 150 VAL D C 1
ATOM 1083 O O . VAL A 1 151 ? -0.862 4.218 47.505 1.00 36.72 150 VAL D O 1
ATOM 1090 N N . PRO A 1 152 ? 0.618 2.787 46.619 1.00 34.48 151 PRO D N 1
ATOM 1091 C CA . PRO A 1 152 ? 0.206 3.083 45.240 1.00 32.68 151 PRO D CA 1
ATOM 1092 C C . PRO A 1 152 ? -1.256 2.740 45.007 1.00 40.82 151 PRO D C 1
ATOM 1093 O O . PRO A 1 152 ? -1.848 1.907 45.690 1.00 41.77 151 PRO D O 1
ATOM 1097 N N . LYS A 1 153 ? -1.828 3.378 44.001 1.00 34.95 152 LYS D N 1
ATOM 1098 C CA . LYS A 1 153 ? -3.231 3.076 43.666 1.00 43.29 152 LYS D CA 1
ATOM 1099 C C . LYS A 1 153 ? -3.475 1.616 43.238 1.00 55.02 152 LYS D C 1
ATOM 1100 O O . LYS A 1 153 ? -2.625 1.028 42.579 1.00 58.74 152 LYS D O 1
ATOM 1106 N N . GLN A 1 167 ? -8.847 -5.535 51.107 1.00 57.92 166 GLN D N 1
ATOM 1107 C CA . GLN A 1 167 ? -7.788 -4.797 50.397 1.00 76.72 166 GLN D CA 1
ATOM 1108 C C . GLN A 1 167 ? -7.590 -3.426 50.997 1.00 67.12 166 GLN D C 1
ATOM 1109 O O . GLN A 1 167 ? -6.469 -3.003 51.282 1.00 58.03 166 GLN D O 1
ATOM 1115 N N . ALA A 1 168 ? -8.700 -2.704 51.152 1.00 57.06 167 ALA D N 1
ATOM 1116 C CA . ALA A 1 168 ? -8.632 -1.402 51.794 1.00 62.23 167 ALA D CA 1
ATOM 1117 C C . ALA A 1 168 ? -8.055 -1.499 53.207 1.00 58.75 167 ALA D C 1
ATOM 1118 O O . ALA A 1 168 ? -7.299 -0.619 53.616 1.00 46.08 167 ALA D O 1
ATOM 1120 N N . LYS A 1 169 ? -8.350 -2.579 53.946 1.00 68.49 168 LYS D N 1
ATOM 1121 C CA . LYS A 1 169 ? -7.873 -2.662 55.326 1.00 77.99 168 LYS D CA 1
ATOM 1122 C C . LYS A 1 169 ? -6.394 -3.045 55.408 1.00 67.76 168 LYS D C 1
ATOM 1123 O O . LYS A 1 169 ? -5.710 -2.677 56.374 1.00 73.05 168 LYS D O 1
ATOM 1129 N N . GLU A 1 170 ? -5.873 -3.775 54.423 1.00 57.29 169 GLU D N 1
ATOM 1130 C CA . GLU A 1 170 ? -4.432 -4.004 54.431 1.00 69.46 169 GLU D CA 1
ATOM 1131 C C . GLU A 1 170 ? -3.661 -2.796 53.915 1.00 60.78 169 GLU D C 1
ATOM 1132 O O . GLU A 1 170 ? -2.566 -2.515 54.420 1.00 45.58 169 GLU D O 1
ATOM 1138 N N . ASP A 1 171 ? -4.200 -2.076 52.916 1.00 40.42 170 ASP D N 1
ATOM 1139 C CA . ASP A 1 171 ? -3.580 -0.801 52.528 1.00 52.23 170 ASP D CA 1
ATOM 1140 C C . ASP A 1 171 ? -3.554 0.199 53.668 1.00 43.28 170 ASP D C 1
ATOM 1141 O O . ASP A 1 171 ? -2.639 1.034 53.736 1.00 39.89 170 ASP D O 1
ATOM 1146 N N . ALA A 1 172 ? -4.527 0.174 54.573 1.00 56.18 171 ALA D N 1
ATOM 1147 C CA . ALA A 1 172 ? -4.441 1.158 55.658 1.00 35.27 171 ALA D CA 1
ATOM 1148 C C . ALA A 1 172 ? -3.335 0.818 56.657 1.00 56.85 171 ALA D C 1
ATOM 1149 O O . ALA A 1 172 ? -2.999 1.659 57.493 1.00 46.03 171 ALA D O 1
ATOM 1151 N N . LYS A 1 173 ? -2.745 -0.388 56.595 1.00 48.80 172 LYS D N 1
ATOM 1152 C CA . LYS A 1 173 ? -1.608 -0.647 57.467 1.00 36.02 172 LYS D CA 1
ATOM 1153 C C . LYS A 1 173 ? -0.327 0.047 56.986 1.00 39.56 172 LYS D C 1
ATOM 1154 O O . LYS A 1 173 ? 0.631 0.188 57.765 1.00 44.19 172 LYS D O 1
ATOM 1160 N N . HIS A 1 174 ? -0.262 0.457 55.717 1.00 32.71 173 HIS D N 1
ATOM 1161 C CA . HIS A 1 174 ? 0.932 1.110 55.184 1.00 27.98 173 HIS D CA 1
ATOM 1162 C C . HIS A 1 174 ? 0.933 2.560 55.608 1.00 39.25 173 HIS D C 1
ATOM 1163 O O . HIS A 1 174 ? 0.055 3.317 55.200 1.00 31.99 173 HIS D O 1
ATOM 1170 N N . MET A 1 175 ? 1.932 2.976 56.365 1.00 26.29 174 MET D N 1
ATOM 1171 C CA . MET A 1 175 ? 1.949 4.359 56.783 1.00 23.11 174 MET D CA 1
ATOM 1172 C C . MET A 1 175 ? 3.341 4.941 56.609 1.00 23.74 174 MET D C 1
ATOM 1173 O O . MET A 1 175 ? 4.337 4.222 56.624 1.00 27.87 174 MET D O 1
ATOM 1178 N N . THR A 1 176 ? 3.383 6.233 56.361 1.00 23.04 175 THR D N 1
ATOM 1179 C CA . THR A 1 176 ? 4.616 6.898 55.951 1.00 19.53 175 THR D CA 1
ATOM 1180 C C . THR A 1 176 ? 5.349 7.395 57.192 1.00 29.34 175 THR D C 1
ATOM 1181 O O . THR A 1 176 ? 4.751 8.068 58.039 1.00 26.40 175 THR D O 1
ATOM 1185 N N . THR A 1 177 ? 6.625 7.022 57.308 1.00 22.84 176 THR D N 1
ATOM 1186 C CA . THR A 1 177 ? 7.397 7.275 58.526 1.00 23.71 176 THR D CA 1
ATOM 1187 C C . THR A 1 177 ? 8.563 8.226 58.307 1.00 25.76 176 THR D C 1
ATOM 1188 O O . THR A 1 177 ? 9.177 8.658 59.298 1.00 22.43 176 THR D O 1
ATOM 1192 N N . ALA A 1 178 ? 8.939 8.482 57.060 1.00 21.63 177 ALA D N 1
ATOM 1193 C CA . ALA A 1 178 ? 10.027 9.396 56.714 1.00 24.94 177 ALA D CA 1
ATOM 1194 C C . ALA A 1 178 ? 9.792 9.936 55.312 1.00 24.52 177 ALA D C 1
ATOM 1195 O O . ALA A 1 178 ? 9.295 9.218 54.433 1.00 22.07 177 ALA D O 1
ATOM 1197 N N . ILE A 1 179 ? 10.203 11.182 55.073 1.00 19.00 178 ILE D N 1
ATOM 1198 C CA . ILE A 1 179 ? 10.014 11.754 53.751 1.00 19.05 178 ILE D CA 1
ATOM 1199 C C . ILE A 1 179 ? 11.032 12.851 53.539 1.00 20.93 178 ILE D C 1
ATOM 1200 O O . ILE A 1 179 ? 11.325 13.621 54.460 1.00 23.64 178 ILE D O 1
ATOM 1205 N N . VAL A 1 180 ? 11.638 12.862 52.340 1.00 21.13 179 VAL D N 1
ATOM 1206 C CA . VAL A 1 180 ? 12.576 13.913 51.952 1.00 19.21 179 VAL D CA 1
ATOM 1207 C C . VAL A 1 180 ? 12.273 14.330 50.513 1.00 20.76 179 VAL D C 1
ATOM 1208 O O . VAL A 1 180 ? 11.717 13.579 49.727 1.00 22.38 179 VAL D O 1
ATOM 1212 N N . TYR A 1 181 ? 12.732 15.535 50.157 1.00 20.48 180 TYR D N 1
ATOM 1213 C CA . TYR A 1 181 ? 12.631 15.951 48.770 1.00 23.28 180 TYR D CA 1
ATOM 1214 C C . TYR A 1 181 ? 13.874 15.500 47.994 1.00 26.04 180 TYR D C 1
ATOM 1215 O O . TYR A 1 181 ? 14.983 15.367 48.554 1.00 21.48 180 TYR D O 1
ATOM 1224 N N . THR A 1 182 ? 13.683 15.294 46.695 1.00 19.89 181 THR D N 1
ATOM 1225 C CA . THR A 1 182 ? 14.798 15.161 45.792 1.00 18.75 181 THR D CA 1
ATOM 1226 C C . THR A 1 182 ? 15.461 16.536 45.642 1.00 22.11 181 THR D C 1
ATOM 1227 O O . THR A 1 182 ? 14.903 17.559 46.068 1.00 26.30 181 THR D O 1
ATOM 1231 N N . ALA A 1 183 ? 16.662 16.561 45.066 1.00 26.15 182 ALA D N 1
ATOM 1232 C CA . ALA A 1 183 ? 17.409 17.820 45.047 1.00 38.11 182 ALA D CA 1
ATOM 1233 C C . ALA A 1 183 ? 16.692 18.920 44.240 1.00 38.81 182 ALA D C 1
ATOM 1234 O O . ALA A 1 183 ? 16.803 20.110 44.569 1.00 29.69 182 ALA D O 1
ATOM 1236 N N . SER A 1 184 ? 15.924 18.559 43.216 1.00 28.42 183 SER D N 1
ATOM 1237 C CA . SER A 1 184 ? 15.198 19.597 42.474 1.00 28.21 183 SER D CA 1
ATOM 1238 C C . SER A 1 184 ? 13.887 20.021 43.133 1.00 26.80 183 SER D C 1
ATOM 1239 O O . SER A 1 184 ? 13.298 21.040 42.723 1.00 33.71 183 SER D O 1
ATOM 1242 N N . GLY A 1 185 ? 13.392 19.232 44.067 1.00 21.24 184 GLY D N 1
ATOM 1243 C CA . GLY A 1 185 ? 12.157 19.461 44.768 1.00 21.50 184 GLY D CA 1
ATOM 1244 C C . GLY A 1 185 ? 10.962 18.939 44.001 1.00 26.76 184 GLY D C 1
ATOM 1245 O O . GLY A 1 185 ? 9.844 19.092 44.472 1.00 27.28 184 GLY D O 1
ATOM 1246 N N . ASP A 1 186 ? 11.183 18.383 42.816 1.00 26.14 185 ASP D N 1
ATOM 1247 C CA . ASP A 1 186 ? 10.093 17.929 41.956 1.00 24.64 185 ASP D CA 1
ATOM 1248 C C . ASP A 1 186 ? 9.449 16.629 42.420 1.00 21.72 185 ASP D C 1
ATOM 1249 O O . ASP A 1 186 ? 8.345 16.287 41.935 1.00 26.32 185 ASP D O 1
ATOM 1254 N N . HIS A 1 187 ? 10.145 15.885 43.280 1.00 20.78 186 HIS D N 1
ATOM 1255 C CA . HIS A 1 187 ? 9.695 14.597 43.758 1.00 27.16 186 HIS D CA 1
ATOM 1256 C C . HIS A 1 187 ? 10.004 14.494 45.240 1.00 27.97 186 HIS D C 1
ATOM 1257 O O . HIS A 1 187 ? 10.826 15.243 45.800 1.00 22.52 186 HIS D O 1
ATOM 1264 N N . LEU A 1 188 ? 9.262 13.615 45.900 1.00 21.90 187 LEU D N 1
ATOM 1265 C CA . LEU A 1 188 ? 9.536 13.261 47.278 1.00 17.22 187 LEU D CA 1
ATOM 1266 C C . LEU A 1 188 ? 9.905 11.790 47.317 1.00 24.15 187 LEU D C 1
ATOM 1267 O O . LEU A 1 188 ? 9.399 11.009 46.518 1.00 25.80 187 LEU D O 1
ATOM 1272 N N . LEU A 1 189 ? 10.812 11.433 48.233 1.00 22.11 188 LEU D N 1
ATOM 1273 C CA . LEU A 1 189 ? 11.120 10.051 48.527 1.00 18.43 188 LEU D CA 1
ATOM 1274 C C . LEU A 1 189 ? 10.574 9.790 49.931 1.00 22.52 188 LEU D C 1
ATOM 1275 O O . LEU A 1 189 ? 10.894 10.514 50.874 1.00 22.50 188 LEU D O 1
ATOM 1280 N N . ALA A 1 190 ? 9.751 8.761 50.071 1.00 23.32 189 ALA D N 1
ATOM 1281 C CA . ALA A 1 190 ? 9.057 8.524 51.319 1.00 18.83 189 ALA D CA 1
ATOM 1282 C C . ALA A 1 190 ? 9.229 7.058 51.707 1.00 20.99 189 ALA D C 1
ATOM 1283 O O . ALA A 1 190 ? 9.204 6.168 50.839 1.00 25.34 189 ALA D O 1
ATOM 1285 N N . GLY A 1 191 ? 9.399 6.800 53.002 1.00 21.69 190 GLY D N 1
ATOM 1286 C CA . GLY A 1 191 ? 9.605 5.452 53.503 1.00 21.40 190 GLY D CA 1
ATOM 1287 C C . GLY A 1 191 ? 8.432 5.075 54.391 1.00 22.83 190 GLY D C 1
ATOM 1288 O O . GLY A 1 191 ? 7.791 5.944 55.012 1.00 22.92 190 GLY D O 1
ATOM 1289 N N . THR A 1 192 ? 8.119 3.781 54.437 1.00 22.67 191 THR D N 1
ATOM 1290 C CA . THR A 1 192 ? 6.900 3.381 55.126 1.00 21.24 191 THR D CA 1
ATOM 1291 C C . THR A 1 192 ? 7.137 2.292 56.148 1.00 23.95 191 THR D C 1
ATOM 1292 O O . THR A 1 192 ? 8.209 1.681 56.240 1.00 25.42 191 THR D O 1
ATOM 1296 N N . THR A 1 193 ? 6.056 2.022 56.874 1.00 23.46 192 THR D N 1
ATOM 1297 C CA . THR A 1 193 ? 6.092 0.974 57.887 1.00 27.30 192 THR D CA 1
ATOM 1298 C C . THR A 1 193 ? 6.247 -0.401 57.263 1.00 39.93 192 THR D C 1
ATOM 1299 O O . THR A 1 193 ? 6.629 -1.333 57.983 1.00 32.14 192 THR D O 1
ATOM 1303 N N . LYS A 1 194 ? 5.932 -0.564 55.967 1.00 29.24 193 LYS D N 1
ATOM 1304 C CA . LYS A 1 194 ? 6.091 -1.869 55.330 1.00 28.79 193 LYS D CA 1
ATOM 1305 C C . LYS A 1 194 ? 7.398 -1.996 54.559 1.00 30.79 193 LYS D C 1
ATOM 1306 O O . LYS A 1 194 ? 7.496 -2.836 53.653 1.00 31.96 193 LYS D O 1
ATOM 1312 N N . GLY A 1 195 ? 8.400 -1.184 54.891 1.00 24.39 194 GLY D N 1
ATOM 1313 C CA . GLY A 1 195 ? 9.666 -1.266 54.212 1.00 26.81 194 GLY D CA 1
ATOM 1314 C C . GLY A 1 195 ? 9.679 -0.794 52.773 1.00 26.96 194 GLY D C 1
ATOM 1315 O O . GLY A 1 195 ? 10.618 -1.110 52.055 1.00 23.77 194 GLY D O 1
ATOM 1316 N N . ARG A 1 196 ? 8.675 -0.027 52.328 1.00 27.20 195 ARG D N 1
ATOM 1317 C CA . ARG A 1 196 ? 8.664 0.420 50.942 1.00 24.23 195 ARG D CA 1
ATOM 1318 C C . ARG A 1 196 ? 9.256 1.812 50.823 1.00 20.31 195 ARG D C 1
ATOM 1319 O O . ARG A 1 196 ? 9.124 2.639 51.731 1.00 22.66 195 ARG D O 1
ATOM 1327 N N . LEU A 1 197 ? 9.873 2.055 49.678 1.00 22.77 196 LEU D N 1
ATOM 1328 C CA . LEU A 1 197 ? 10.271 3.399 49.266 1.00 23.54 196 LEU D CA 1
ATOM 1329 C C . LEU A 1 197 ? 9.307 3.827 48.150 1.00 24.20 196 LEU D C 1
ATOM 1330 O O . LEU A 1 197 ? 9.164 3.121 47.142 1.00 25.80 196 LEU D O 1
ATOM 1335 N N . ASN A 1 198 ? 8.608 4.959 48.362 1.00 24.21 197 ASN D N 1
ATOM 1336 C CA . ASN A 1 198 ? 7.681 5.511 47.394 1.00 24.63 197 ASN D CA 1
ATOM 1337 C C . ASN A 1 198 ? 8.348 6.724 46.776 1.00 30.78 197 ASN D C 1
ATOM 1338 O O . ASN A 1 198 ? 8.857 7.557 47.521 1.00 23.84 197 ASN D O 1
ATOM 1343 N N . ILE A 1 199 ? 8.339 6.840 45.448 1.00 25.19 198 ILE D N 1
ATOM 1344 C CA . ILE A 1 199 ? 8.731 8.095 44.789 1.00 21.96 198 ILE D CA 1
ATOM 1345 C C . ILE A 1 199 ? 7.439 8.779 44.397 1.00 23.62 198 ILE D C 1
ATOM 1346 O O . ILE A 1 199 ? 6.628 8.208 43.651 1.00 24.35 198 ILE D O 1
ATOM 1351 N N . ILE A 1 200 ? 7.249 9.999 44.906 1.00 20.59 199 ILE D N 1
ATOM 1352 C CA . ILE A 1 200 ? 6.020 10.737 44.710 1.00 23.90 199 ILE D CA 1
ATOM 1353 C C . ILE A 1 200 ? 6.273 11.952 43.824 1.00 28.04 199 ILE D C 1
ATOM 1354 O O . ILE A 1 200 ? 7.212 12.707 44.065 1.00 23.72 199 ILE D O 1
ATOM 1359 N N . ASP A 1 201 ? 5.427 12.141 42.804 1.00 26.48 200 ASP D N 1
ATOM 1360 C CA . ASP A 1 201 ? 5.448 13.379 42.043 1.00 27.31 200 ASP D CA 1
ATOM 1361 C C . ASP A 1 201 ? 4.949 14.510 42.939 1.00 31.41 200 ASP D C 1
ATOM 1362 O O . ASP A 1 201 ? 3.825 14.461 43.424 1.00 30.69 200 ASP D O 1
ATOM 1367 N N . ALA A 1 202 ? 5.775 15.536 43.174 1.00 26.30 201 ALA D N 1
ATOM 1368 C CA . ALA A 1 202 ? 5.347 16.604 44.076 1.00 30.86 201 ALA D CA 1
ATOM 1369 C C . ALA A 1 202 ? 4.203 17.458 43.524 1.00 32.08 201 ALA D C 1
ATOM 1370 O O . ALA A 1 202 ? 3.565 18.182 44.294 1.00 32.83 201 ALA D O 1
ATOM 1372 N N . ARG A 1 203 ? 3.931 17.430 42.221 1.00 26.58 202 ARG D N 1
ATOM 1373 C CA . ARG A 1 203 ? 2.843 18.258 41.727 1.00 31.65 202 ARG D CA 1
ATOM 1374 C C . ARG A 1 203 ? 1.504 17.523 41.644 1.00 49.31 202 ARG D C 1
ATOM 1375 O O . ARG A 1 203 ? 0.456 18.146 41.824 1.00 43.53 202 ARG D O 1
ATOM 1383 N N . THR A 1 204 ? 1.493 16.225 41.345 1.00 30.75 203 THR D N 1
ATOM 1384 C CA . THR A 1 204 ? 0.253 15.449 41.332 1.00 34.45 203 THR D CA 1
ATOM 1385 C C . THR A 1 204 ? 0.041 14.650 42.607 1.00 34.60 203 THR D C 1
ATOM 1386 O O . THR A 1 204 ? -1.049 14.094 42.809 1.00 36.40 203 THR D O 1
ATOM 1390 N N . ARG A 1 205 ? 1.086 14.520 43.418 1.00 28.64 204 ARG D N 1
ATOM 1391 C CA . ARG A 1 205 ? 1.090 13.728 44.644 1.00 33.38 204 ARG D CA 1
ATOM 1392 C C . ARG A 1 205 ? 0.799 12.256 44.370 1.00 37.38 204 ARG D C 1
ATOM 1393 O O . ARG A 1 205 ? 0.374 11.511 45.245 1.00 44.14 204 ARG D O 1
ATOM 1401 N N . GLU A 1 206 ? 1.095 11.808 43.172 1.00 33.35 205 GLU D N 1
ATOM 1402 C CA . GLU A 1 206 ? 0.934 10.411 42.808 1.00 42.26 205 GLU D CA 1
ATOM 1403 C C . GLU A 1 206 ? 2.245 9.671 43.023 1.00 40.46 205 GLU D C 1
ATOM 1404 O O . GLU A 1 206 ? 3.328 10.204 42.764 1.00 30.37 205 GLU D O 1
ATOM 1410 N N . ILE A 1 207 ? 2.147 8.441 43.512 1.00 32.19 206 ILE D N 1
ATOM 1411 C CA . ILE A 1 207 ? 3.311 7.560 43.617 1.00 22.94 206 ILE D CA 1
ATOM 1412 C C . ILE A 1 207 ? 3.615 7.012 42.244 1.00 35.37 206 ILE D C 1
ATOM 1413 O O . ILE A 1 207 ? 2.843 6.223 41.702 1.00 36.74 206 ILE D O 1
ATOM 1418 N N . ILE A 1 208 ? 4.734 7.422 41.673 1.00 29.95 207 ILE D N 1
ATOM 1419 C CA . ILE A 1 208 ? 5.061 7.026 40.318 1.00 37.05 207 ILE D CA 1
ATOM 1420 C C . ILE A 1 208 ? 6.002 5.842 40.319 1.00 24.57 207 ILE D C 1
ATOM 1421 O O . ILE A 1 208 ? 6.264 5.272 39.251 1.00 29.78 207 ILE D O 1
ATOM 1426 N N . TYR A 1 209 ? 6.513 5.467 41.478 1.00 31.42 208 TYR D N 1
ATOM 1427 C CA . TYR A 1 209 ? 7.372 4.301 41.598 1.00 36.74 208 TYR D CA 1
ATOM 1428 C C . TYR A 1 209 ? 7.326 3.827 43.039 1.00 37.13 208 TYR D C 1
ATOM 1429 O O . TYR A 1 209 ? 7.306 4.636 43.967 1.00 30.04 208 TYR D O 1
ATOM 1438 N N . SER A 1 210 ? 7.298 2.523 43.231 1.00 31.50 209 SER D N 1
ATOM 1439 C CA . SER A 1 210 ? 7.312 2.039 44.613 1.00 27.30 209 SER D CA 1
ATOM 1440 C C . SER A 1 210 ? 8.109 0.748 44.653 1.00 29.72 209 SER D C 1
ATOM 1441 O O . SER A 1 210 ? 8.003 -0.055 43.720 1.00 32.59 209 SER D O 1
ATOM 1444 N N . GLU A 1 211 ? 8.851 0.513 45.736 1.00 27.46 210 GLU D N 1
ATOM 1445 C CA . GLU A 1 211 ? 9.671 -0.693 45.800 1.00 30.32 210 GLU D CA 1
ATOM 1446 C C . GLU A 1 211 ? 9.863 -1.108 47.250 1.00 30.59 210 GLU D C 1
ATOM 1447 O O . GLU A 1 211 ? 10.144 -0.261 48.106 1.00 29.26 210 GLU D O 1
ATOM 1453 N N . LYS A 1 212 ? 9.731 -2.403 47.537 1.00 29.09 211 LYS D N 1
ATOM 1454 C CA . LYS A 1 212 ? 10.036 -2.879 48.886 1.00 31.03 211 LYS D CA 1
ATOM 1455 C C . LYS A 1 212 ? 11.551 -3.030 48.994 1.00 33.12 211 LYS D C 1
ATOM 1456 O O . LYS A 1 212 ? 12.128 -3.850 48.298 1.00 32.42 211 LYS D O 1
ATOM 1462 N N . ILE A 1 213 ? 12.208 -2.203 49.818 1.00 32.82 212 ILE D N 1
ATOM 1463 C CA . ILE A 1 213 ? 13.669 -2.186 49.910 1.00 30.84 212 ILE D CA 1
ATOM 1464 C C . ILE A 1 213 ? 14.173 -2.682 51.254 1.00 37.13 212 ILE D C 1
ATOM 1465 O O . ILE A 1 213 ? 15.395 -2.852 51.417 1.00 37.77 212 ILE D O 1
ATOM 1470 N N . ALA A 1 214 ? 13.287 -2.883 52.231 1.00 27.14 213 ALA D N 1
ATOM 1471 C CA . ALA A 1 214 ? 13.681 -3.342 53.558 1.00 25.59 213 ALA D CA 1
ATOM 1472 C C . ALA A 1 214 ? 12.567 -4.146 54.178 1.00 31.70 213 ALA D C 1
ATOM 1473 O O . ALA A 1 214 ? 11.409 -4.105 53.723 1.00 34.06 213 ALA D O 1
ATOM 1475 N N . SER A 1 215 ? 12.931 -4.917 55.211 1.00 30.53 214 SER D N 1
ATOM 1476 C CA . SER A 1 215 ? 12.013 -5.850 55.866 1.00 31.24 214 SER D CA 1
ATOM 1477 C C . SER A 1 215 ? 11.624 -5.355 57.238 1.00 41.92 214 SER D C 1
ATOM 1478 O O . SER A 1 215 ? 11.542 -6.125 58.191 1.00 47.34 214 SER D O 1
ATOM 1481 N N . GLY A 1 216 ? 11.447 -4.053 57.367 1.00 35.59 215 GLY D N 1
ATOM 1482 C CA . GLY A 1 216 ? 10.790 -3.492 58.538 1.00 44.87 215 GLY D CA 1
ATOM 1483 C C . GLY A 1 216 ? 10.539 -2.016 58.303 1.00 40.82 215 GLY D C 1
ATOM 1484 O O . GLY A 1 216 ? 10.792 -1.488 57.218 1.00 39.62 215 GLY D O 1
ATOM 1485 N N . ILE A 1 217 ? 10.117 -1.335 59.373 1.00 25.59 216 ILE D N 1
ATOM 1486 C CA . ILE A 1 217 ? 9.800 0.099 59.294 1.00 30.55 216 ILE D CA 1
ATOM 1487 C C . ILE A 1 217 ? 11.015 0.876 58.812 1.00 24.93 216 ILE D C 1
ATOM 1488 O O . ILE A 1 217 ? 12.133 0.709 59.321 1.00 28.29 216 ILE D O 1
ATOM 1493 N N . ILE A 1 218 ? 10.813 1.752 57.847 1.00 24.91 217 ILE D N 1
ATOM 1494 C CA . ILE A 1 218 ? 11.872 2.673 57.453 1.00 23.84 217 ILE D CA 1
ATOM 1495 C C . ILE A 1 218 ? 11.890 3.862 58.424 1.00 25.90 217 ILE D C 1
ATOM 1496 O O . ILE A 1 218 ? 10.865 4.507 58.646 1.00 26.90 217 ILE D O 1
ATOM 1501 N N . THR A 1 219 ? 13.052 4.132 59.041 1.00 22.52 218 THR D N 1
ATOM 1502 C CA . THR A 1 219 ? 13.052 5.175 60.062 1.00 20.58 218 THR D CA 1
ATOM 1503 C C . THR A 1 219 ? 13.775 6.457 59.643 1.00 26.53 218 THR D C 1
ATOM 1504 O O . THR A 1 219 ? 13.454 7.514 60.189 1.00 32.96 218 THR D O 1
ATOM 1508 N N . THR A 1 220 ? 14.718 6.409 58.712 1.00 23.03 219 THR D N 1
ATOM 1509 C CA . THR A 1 220 ? 15.402 7.624 58.275 1.00 25.92 219 THR D CA 1
ATOM 1510 C C . THR A 1 220 ? 15.724 7.502 56.795 1.00 26.71 219 THR D C 1
ATOM 1511 O O . THR A 1 220 ? 16.065 6.418 56.306 1.00 26.95 219 THR D O 1
ATOM 1515 N N . LEU A 1 221 ? 15.565 8.614 56.077 1.00 22.40 220 LEU D N 1
ATOM 1516 C CA . LEU A 1 221 ? 16.002 8.739 54.709 1.00 17.67 220 LEU D CA 1
ATOM 1517 C C . LEU A 1 221 ? 16.885 9.984 54.657 1.00 21.19 220 LEU D C 1
ATOM 1518 O O . LEU A 1 221 ? 16.527 11.016 55.230 1.00 22.29 220 LEU D O 1
ATOM 1523 N N . ARG A 1 222 ? 18.000 9.904 53.943 1.00 21.91 221 ARG D N 1
ATOM 1524 C CA . ARG A 1 222 ? 18.852 11.081 53.782 1.00 25.79 221 ARG D CA 1
ATOM 1525 C C . ARG A 1 222 ? 19.427 11.066 52.378 1.00 24.73 221 ARG D C 1
ATOM 1526 O O . ARG A 1 222 ? 19.722 9.995 51.837 1.00 24.89 221 ARG D O 1
ATOM 1534 N N . LEU A 1 223 ? 19.539 12.251 51.753 1.00 20.81 222 LEU D N 1
ATOM 1535 C CA . LEU A 1 223 ? 20.204 12.346 50.447 1.00 17.19 222 LEU D CA 1
ATOM 1536 C C . LEU A 1 223 ? 21.547 13.035 50.592 1.00 20.64 222 LEU D C 1
ATOM 1537 O O . LEU A 1 223 ? 21.717 13.934 51.420 1.00 27.14 222 LEU D O 1
ATOM 1542 N N . THR A 1 224 ? 22.478 12.696 49.710 1.00 22.51 223 THR D N 1
ATOM 1543 C CA . THR A 1 224 ? 23.684 13.513 49.632 1.00 26.63 223 THR D CA 1
ATOM 1544 C C . THR A 1 224 ? 23.303 14.900 49.133 1.00 44.80 223 THR D C 1
ATOM 1545 O O . THR A 1 224 ? 22.229 15.096 48.570 1.00 27.73 223 THR D O 1
ATOM 1549 N N . GLU A 1 225 ? 24.215 15.860 49.337 1.00 36.57 224 GLU D N 1
ATOM 1550 C CA . GLU A 1 225 ? 24.021 17.221 48.857 1.00 39.69 224 GLU D CA 1
ATOM 1551 C C . GLU A 1 225 ? 23.726 17.272 47.352 1.00 46.25 224 GLU D C 1
ATOM 1552 O O . GLU A 1 225 ? 22.883 18.065 46.913 1.00 46.93 224 GLU D O 1
ATOM 1558 N N . SER A 1 226 ? 24.355 16.411 46.545 1.00 35.46 225 SER D N 1
ATOM 1559 C CA . SER A 1 226 ? 24.066 16.383 45.109 1.00 33.32 225 SER D CA 1
ATOM 1560 C C . SER A 1 226 ? 22.710 15.771 44.758 1.00 37.09 225 SER D C 1
ATOM 1561 O O . SER A 1 226 ? 22.311 15.817 43.585 1.00 42.13 225 SER D O 1
ATOM 1564 N N . GLY A 1 227 ? 22.061 15.108 45.713 1.00 31.57 226 GLY D N 1
ATOM 1565 C CA . GLY A 1 227 ? 20.864 14.321 45.523 1.00 31.01 226 GLY D CA 1
ATOM 1566 C C . GLY A 1 227 ? 21.028 13.019 44.766 1.00 26.75 226 GLY D C 1
ATOM 1567 O O . GLY A 1 227 ? 20.025 12.412 44.405 1.00 32.92 226 GLY D O 1
ATOM 1568 N N . ARG A 1 228 ? 22.254 12.570 44.482 1.00 27.33 227 ARG D N 1
ATOM 1569 C CA . ARG A 1 228 ? 22.440 11.420 43.609 1.00 28.76 227 ARG D CA 1
ATOM 1570 C C . ARG A 1 228 ? 22.560 10.090 44.365 1.00 26.16 227 ARG D C 1
ATOM 1571 O O . ARG A 1 228 ? 22.545 9.041 43.716 1.00 27.55 227 ARG D O 1
ATOM 1579 N N . GLU A 1 229 ? 22.654 10.112 45.705 1.00 23.88 228 GLU D N 1
ATOM 1580 C CA . GLU A 1 229 ? 22.693 8.891 46.530 1.00 21.37 228 GLU D CA 1
ATOM 1581 C C . GLU A 1 229 ? 21.767 9.038 47.722 1.00 23.79 228 GLU D C 1
ATOM 1582 O O . GLU A 1 229 ? 21.673 10.112 48.326 1.00 24.22 228 GLU D O 1
ATOM 1588 N N . LEU A 1 230 ? 21.036 7.950 48.017 1.00 22.01 229 LEU D N 1
ATOM 1589 C CA . LEU A 1 230 ? 20.036 7.898 49.070 1.00 18.04 229 LEU D CA 1
ATOM 1590 C C . LEU A 1 230 ? 20.522 6.948 50.159 1.00 26.92 229 LEU D C 1
ATOM 1591 O O . LEU A 1 230 ? 21.000 5.848 49.849 1.00 23.61 229 LEU D O 1
ATOM 1596 N N . LEU A 1 231 ? 20.405 7.371 51.407 1.00 20.01 230 LEU D N 1
ATOM 1597 C CA . LEU A 1 231 ? 20.732 6.560 52.588 1.00 24.35 230 LEU D CA 1
ATOM 1598 C C . LEU A 1 231 ? 19.448 6.191 53.322 1.00 19.49 230 LEU D C 1
ATOM 1599 O O . LEU A 1 231 ? 18.606 7.059 53.600 1.00 22.84 230 LEU D O 1
ATOM 1604 N N . VAL A 1 232 ? 19.288 4.910 53.666 1.00 20.89 231 VAL D N 1
ATOM 1605 C CA . VAL A 1 232 ? 18.068 4.437 54.299 1.00 18.37 231 VAL D CA 1
ATOM 1606 C C . VAL A 1 232 ? 18.417 3.632 55.541 1.00 24.38 231 VAL D C 1
ATOM 1607 O O . VAL A 1 232 ? 19.201 2.675 55.452 1.00 22.53 231 VAL D O 1
ATOM 1611 N N . ASN A 1 233 ? 17.809 3.983 56.662 1.00 17.94 232 ASN D N 1
ATOM 1612 C CA . ASN A 1 233 ? 17.873 3.205 57.900 1.00 20.40 232 ASN D CA 1
ATOM 1613 C C . ASN A 1 233 ? 16.523 2.529 58.109 1.00 29.05 232 ASN D C 1
ATOM 1614 O O . ASN A 1 233 ? 15.478 3.128 57.866 1.00 24.54 232 ASN D O 1
ATOM 1619 N N . ALA A 1 234 ? 16.545 1.272 58.520 1.00 19.14 233 ALA D N 1
ATOM 1620 C CA . ALA A 1 234 ? 15.314 0.500 58.711 1.00 18.32 233 ALA D CA 1
ATOM 1621 C C . ALA A 1 234 ? 15.449 -0.426 59.904 1.00 24.98 233 ALA D C 1
ATOM 1622 O O . ALA A 1 234 ? 16.558 -0.793 60.323 1.00 24.54 233 ALA D O 1
ATOM 1624 N N . GLN A 1 235 ? 14.309 -0.843 60.421 1.00 23.25 234 GLN D N 1
ATOM 1625 C CA . GLN A 1 235 ? 14.270 -1.641 61.619 1.00 24.13 234 GLN D CA 1
ATOM 1626 C C . GLN A 1 235 ? 14.770 -3.056 61.408 1.00 29.31 234 GLN D C 1
ATOM 1627 O O . GLN A 1 235 ? 14.850 -3.789 62.397 1.00 29.15 234 GLN D O 1
ATOM 1633 N N . ASP A 1 236 ? 15.112 -3.462 60.165 1.00 27.05 235 ASP D N 1
ATOM 1634 C CA . ASP A 1 236 ? 15.757 -4.791 60.020 1.00 27.66 235 ASP D CA 1
ATOM 1635 C C . ASP A 1 236 ? 17.265 -4.691 60.218 1.00 35.41 235 ASP D C 1
ATOM 1636 O O . ASP A 1 236 ? 18.003 -5.654 59.990 1.00 26.80 235 ASP D O 1
ATOM 1641 N N . ARG A 1 237 ? 17.731 -3.534 60.686 1.00 24.56 236 ARG D N 1
ATOM 1642 C CA . ARG A 1 237 ? 19.076 -3.381 61.216 1.00 19.52 236 ARG D CA 1
ATOM 1643 C C . ARG A 1 237 ? 20.141 -3.453 60.146 1.00 35.40 236 ARG D C 1
ATOM 1644 O O . ARG A 1 237 ? 21.303 -3.822 60.436 1.00 26.15 236 ARG D O 1
ATOM 1652 N N . ILE A 1 238 ? 19.758 -3.187 58.902 1.00 20.39 237 ILE D N 1
ATOM 1653 C CA . ILE A 1 238 ? 20.688 -3.013 57.798 1.00 19.65 237 ILE D CA 1
ATOM 1654 C C . ILE A 1 238 ? 20.545 -1.589 57.299 1.00 24.04 237 ILE D C 1
ATOM 1655 O O . ILE A 1 238 ? 19.419 -1.121 57.047 1.00 26.20 237 ILE D O 1
ATOM 1660 N N . ILE A 1 239 ? 21.673 -0.899 57.166 1.00 19.66 238 ILE D N 1
ATOM 1661 C CA . ILE A 1 239 ? 21.695 0.438 56.561 1.00 19.12 238 ILE D CA 1
ATOM 1662 C C . ILE A 1 239 ? 21.988 0.263 55.071 1.00 23.23 238 ILE D C 1
ATOM 1663 O O . ILE A 1 239 ? 22.882 -0.508 54.701 1.00 20.92 238 ILE D O 1
ATOM 1668 N N . ARG A 1 240 ? 21.227 0.945 54.198 1.00 18.43 239 ARG D N 1
ATOM 1669 C CA . ARG A 1 240 ? 21.400 0.732 52.763 1.00 21.82 239 ARG D CA 1
ATOM 1670 C C . ARG A 1 240 ? 21.623 2.075 52.057 1.00 20.44 239 ARG D C 1
ATOM 1671 O O . ARG A 1 240 ? 21.038 3.098 52.458 1.00 21.75 239 ARG D O 1
ATOM 1679 N N . THR A 1 241 ? 22.465 2.065 51.027 1.00 19.77 240 THR D N 1
ATOM 1680 C CA . THR A 1 241 ? 22.551 3.193 50.100 1.00 21.94 240 THR D CA 1
ATOM 1681 C C . THR A 1 241 ? 22.058 2.782 48.724 1.00 27.09 240 THR D C 1
ATOM 1682 O O . THR A 1 241 ? 22.229 1.624 48.266 1.00 23.98 240 THR D O 1
ATOM 1686 N N . PHE A 1 242 ? 21.504 3.760 48.025 1.00 22.89 241 PHE D N 1
ATOM 1687 C CA . PHE A 1 242 ? 20.915 3.546 46.717 1.00 24.64 241 PHE D CA 1
ATOM 1688 C C . PHE A 1 242 ? 21.362 4.662 45.786 1.00 28.05 241 PHE D C 1
ATOM 1689 O O . PHE A 1 242 ? 21.599 5.796 46.229 1.00 25.90 241 PHE D O 1
ATOM 1697 N N . ILE A 1 243 ? 21.422 4.321 44.496 1.00 30.33 242 ILE D N 1
ATOM 1698 C CA . ILE A 1 243 ? 21.676 5.284 43.413 1.00 29.66 242 ILE D CA 1
ATOM 1699 C C . ILE A 1 243 ? 20.351 5.873 42.924 1.00 32.81 242 ILE D C 1
ATOM 1700 O O . ILE A 1 243 ? 19.492 5.170 42.362 1.00 28.95 242 ILE D O 1
ATOM 1705 N N . VAL A 1 244 ? 20.188 7.181 43.124 1.00 21.81 243 VAL D N 1
ATOM 1706 C CA . VAL A 1 244 ? 18.931 7.856 42.794 1.00 25.69 243 VAL D CA 1
ATOM 1707 C C . VAL A 1 244 ? 18.851 8.030 41.291 1.00 27.82 243 VAL D C 1
ATOM 1708 O O . VAL A 1 244 ? 19.834 8.462 40.675 1.00 35.98 243 VAL D O 1
ATOM 1712 N N . PRO A 1 245 ? 17.714 7.705 40.665 1.00 36.61 244 PRO D N 1
ATOM 1713 C CA . PRO A 1 245 ? 17.536 7.918 39.226 1.00 50.01 244 PRO D CA 1
ATOM 1714 C C . PRO A 1 245 ? 17.454 9.400 38.891 1.00 35.98 244 PRO D C 1
ATOM 1715 O O . PRO A 1 245 ? 17.281 10.242 39.768 1.00 32.24 244 PRO D O 1
ATOM 1719 N N . ASN A 1 246 ? 17.581 9.698 37.595 1.00 35.14 245 ASN D N 1
ATOM 1720 C CA . ASN A 1 246 ? 17.505 11.079 37.083 1.00 32.84 245 ASN D CA 1
ATOM 1721 C C . ASN A 1 246 ? 16.030 11.472 36.980 1.00 33.92 245 ASN D C 1
ATOM 1722 O O . ASN A 1 246 ? 15.425 11.497 35.919 1.00 44.02 245 ASN D O 1
ATOM 1727 N N . LEU A 1 247 ? 15.462 11.801 38.129 1.00 48.64 246 LEU D N 1
ATOM 1728 C CA . LEU A 1 247 ? 14.043 12.082 38.203 1.00 34.83 246 LEU D CA 1
ATOM 1729 C C . LEU A 1 247 ? 13.680 13.433 37.622 1.00 38.63 246 LEU D C 1
ATOM 1730 O O . LEU A 1 247 ? 12.578 13.585 37.083 1.00 46.52 246 LEU D O 1
ATOM 1735 N N . SER A 1 248 ? 14.588 14.411 37.677 1.00 55.05 247 SER D N 1
ATOM 1736 C CA . SER A 1 248 ? 14.191 15.751 37.255 1.00 62.88 247 SER D CA 1
ATOM 1737 C C . SER A 1 248 ? 14.300 15.972 35.744 1.00 60.94 247 SER D C 1
ATOM 1738 O O . SER A 1 248 ? 13.820 17.004 35.263 1.00 59.58 247 SER D O 1
ATOM 1741 N N . ALA A 1 249 ? 14.890 15.035 34.998 1.00 44.39 248 ALA D N 1
ATOM 1742 C CA . ALA A 1 249 ? 14.913 15.050 33.541 1.00 54.13 248 ALA D CA 1
ATOM 1743 C C . ALA A 1 249 ? 13.498 15.153 32.944 1.00 58.85 248 ALA D C 1
ATOM 1744 O O . ALA A 1 249 ? 12.495 14.838 33.588 1.00 59.65 248 ALA D O 1
ATOM 1746 N N . ALA A 1 250 ? 13.429 15.591 31.681 1.00 77.40 249 ALA D N 1
ATOM 1747 C CA . ALA A 1 250 ? 12.167 15.576 30.942 1.00 60.50 249 ALA D CA 1
ATOM 1748 C C . ALA A 1 250 ? 11.829 14.217 30.325 1.00 67.30 249 ALA D C 1
ATOM 1749 O O . ALA A 1 250 ? 10.654 13.971 30.034 1.00 81.26 249 ALA D O 1
ATOM 1751 N N . ASP A 1 251 ? 12.820 13.320 30.139 1.00 117.58 250 ASP D N 1
ATOM 1752 C CA . ASP A 1 251 ? 12.637 12.008 29.505 1.00 112.67 250 ASP D CA 1
ATOM 1753 C C . ASP A 1 251 ? 11.919 10.992 30.394 1.00 117.20 250 ASP D C 1
ATOM 1754 O O . ASP A 1 251 ? 12.017 9.792 30.102 1.00 122.44 250 ASP D O 1
ATOM 1759 N N . LEU A 1 252 ? 11.239 11.417 31.460 1.00 106.88 251 LEU D N 1
ATOM 1760 C CA . LEU A 1 252 ? 10.653 10.471 32.402 1.00 92.10 251 LEU D CA 1
ATOM 1761 C C . LEU A 1 252 ? 9.577 9.618 31.746 1.00 76.52 251 LEU D C 1
ATOM 1762 O O . LEU A 1 252 ? 8.834 10.072 30.877 1.00 110.20 251 LEU D O 1
ATOM 1767 N N . ASP A 1 253 ? 9.911 8.450 32.114 1.00 78.90 252 ASP D N 1
ATOM 1768 C CA . ASP A 1 253 ? 9.206 7.363 31.899 1.00 87.83 252 ASP D CA 1
ATOM 1769 C C . ASP A 1 253 ? 9.363 6.860 33.267 1.00 92.82 252 ASP D C 1
ATOM 1770 O O . ASP A 1 253 ? 10.431 6.434 33.683 1.00 62.92 252 ASP D O 1
ATOM 1775 N N . PRO A 1 254 ? 8.236 6.851 33.985 1.00 135.12 253 PRO D N 1
ATOM 1776 C CA . PRO A 1 254 ? 8.140 6.188 35.282 1.00 138.96 253 PRO D CA 1
ATOM 1777 C C . PRO A 1 254 ? 8.530 4.758 34.932 1.00 127.51 253 PRO D C 1
ATOM 1778 O O . PRO A 1 254 ? 9.385 4.276 35.624 1.00 112.98 253 PRO D O 1
ATOM 1782 N N . ILE A 1 257 ? 11.929 3.893 35.760 1.00 58.93 256 ILE D N 1
ATOM 1783 C CA . ILE A 1 257 ? 12.559 4.292 37.011 1.00 42.03 256 ILE D CA 1
ATOM 1784 C C . ILE A 1 257 ? 13.141 3.064 37.695 1.00 40.71 256 ILE D C 1
ATOM 1785 O O . ILE A 1 257 ? 12.492 2.015 37.816 1.00 47.53 256 ILE D O 1
ATOM 1790 N N . GLN A 1 258 ? 14.361 3.221 38.159 1.00 33.94 257 GLN D N 1
ATOM 1791 C CA . GLN A 1 258 ? 15.170 2.207 38.825 1.00 45.52 257 GLN D CA 1
ATOM 1792 C C . GLN A 1 258 ? 15.820 2.787 40.080 1.00 37.41 257 GLN D C 1
ATOM 1793 O O . GLN A 1 258 ? 16.280 3.929 40.063 1.00 43.28 257 GLN D O 1
ATOM 1799 N N . LEU A 1 259 ? 15.883 2.007 41.168 1.00 29.91 258 LEU D N 1
ATOM 1800 C CA . LEU A 1 259 ? 16.545 2.445 42.405 1.00 27.74 258 LEU D CA 1
ATOM 1801 C C . LEU A 1 259 ? 17.525 1.356 42.852 1.00 31.15 258 LEU D C 1
ATOM 1802 O O . LEU A 1 259 ? 17.249 0.625 43.812 1.00 30.76 258 LEU D O 1
ATOM 1807 N N . PRO A 1 260 ? 18.672 1.215 42.168 1.00 35.42 259 PRO D N 1
ATOM 1808 C CA . PRO A 1 260 ? 19.596 0.105 42.490 1.00 32.03 259 PRO D CA 1
ATOM 1809 C C . PRO A 1 260 ? 20.297 0.271 43.828 1.00 24.86 259 PRO D C 1
ATOM 1810 O O . PRO A 1 260 ? 20.714 1.361 44.225 1.00 27.68 259 PRO D O 1
ATOM 1814 N N . LEU A 1 261 ? 20.410 -0.838 44.529 1.00 23.30 260 LEU D N 1
ATOM 1815 C CA . LEU A 1 261 ? 21.116 -0.871 45.807 1.00 28.35 260 LEU D CA 1
ATOM 1816 C C . LEU A 1 261 ? 22.605 -0.733 45.562 1.00 29.52 260 LEU D C 1
ATOM 1817 O O . LEU A 1 261 ? 23.149 -1.355 44.642 1.00 29.94 260 LEU D O 1
ATOM 1822 N N . GLU A 1 262 ? 23.258 0.081 46.384 1.00 22.99 261 GLU D N 1
ATOM 1823 C CA . GLU A 1 262 ? 24.693 0.262 46.283 1.00 34.80 261 GLU D CA 1
ATOM 1824 C C . GLU A 1 262 ? 25.416 -0.569 47.348 1.00 25.68 261 GLU D C 1
ATOM 1825 O O . GLU A 1 262 ? 26.131 -1.503 46.998 1.00 31.75 261 GLU D O 1
ATOM 1831 N N . HIS A 1 263 ? 25.172 -0.305 48.632 1.00 24.06 262 HIS D N 1
ATOM 1832 C CA . HIS A 1 263 ? 25.836 -0.967 49.755 1.00 32.14 262 HIS D CA 1
ATOM 1833 C C . HIS A 1 263 ? 24.834 -1.328 50.847 1.00 25.13 262 HIS D C 1
ATOM 1834 O O . HIS A 1 263 ? 23.853 -0.612 51.057 1.00 27.23 262 HIS D O 1
ATOM 1841 N N . LYS A 1 264 ? 25.113 -2.424 51.567 1.00 24.62 263 LYS D N 1
ATOM 1842 C CA . LYS A 1 264 ? 24.464 -2.755 52.835 1.00 20.43 263 LYS D CA 1
ATOM 1843 C C . LYS A 1 264 ? 25.487 -2.600 53.944 1.00 23.90 263 LYS D C 1
ATOM 1844 O O . LYS A 1 264 ? 26.591 -3.142 53.841 1.00 32.66 263 LYS D O 1
ATOM 1850 N N . PHE A 1 265 ? 25.135 -1.875 54.997 1.00 21.20 264 PHE D N 1
ATOM 1851 C CA . PHE A 1 265 ? 26.011 -1.796 56.162 1.00 18.59 264 PHE D CA 1
ATOM 1852 C C . PHE A 1 265 ? 25.330 -2.480 57.327 1.00 20.33 264 PHE D C 1
ATOM 1853 O O . PHE A 1 265 ? 24.199 -2.132 57.670 1.00 24.04 264 PHE D O 1
ATOM 1861 N N . GLN A 1 266 ? 26.034 -3.434 57.954 1.00 20.73 265 GLN D N 1
ATOM 1862 C CA . GLN A 1 266 ? 25.444 -4.099 59.090 1.00 23.44 265 GLN D CA 1
ATOM 1863 C C . GLN A 1 266 ? 26.548 -4.569 60.036 1.00 22.85 265 GLN D C 1
ATOM 1864 O O . GLN A 1 266 ? 27.726 -4.717 59.659 1.00 24.03 265 GLN D O 1
ATOM 1870 N N . ASP A 1 267 ? 26.127 -4.918 61.235 1.00 25.21 266 ASP D N 1
ATOM 1871 C CA . ASP A 1 267 ? 27.039 -5.502 62.234 1.00 27.24 266 ASP D CA 1
ATOM 1872 C C . ASP A 1 267 ? 26.761 -6.996 62.411 1.00 23.94 266 ASP D C 1
ATOM 1873 O O . ASP A 1 267 ? 25.707 -7.367 62.924 1.00 29.18 266 ASP D O 1
ATOM 1878 N N . VAL A 1 268 ? 27.707 -7.853 62.002 1.00 22.64 267 VAL D N 1
ATOM 1879 C CA . VAL A 1 268 ? 27.493 -9.283 62.133 1.00 24.85 267 VAL D CA 1
ATOM 1880 C C . VAL A 1 268 ? 27.994 -9.804 63.472 1.00 26.64 267 VAL D C 1
ATOM 1881 O O . VAL A 1 268 ? 27.768 -10.995 63.786 1.00 28.90 267 VAL D O 1
ATOM 1885 N N . VAL A 1 269 ? 28.622 -8.939 64.287 1.00 25.98 268 VAL D N 1
ATOM 1886 C CA . VAL A 1 269 ? 29.088 -9.379 65.610 1.00 27.95 268 VAL D CA 1
ATOM 1887 C C . VAL A 1 269 ? 27.907 -9.511 66.544 1.00 28.62 268 VAL D C 1
ATOM 1888 O O . VAL A 1 269 ? 27.743 -10.524 67.216 1.00 36.98 268 VAL D O 1
ATOM 1892 N N . ASN A 1 270 ? 27.035 -8.485 66.555 1.00 29.05 269 ASN D N 1
ATOM 1893 C CA . ASN A 1 270 ? 25.943 -8.461 67.512 1.00 28.52 269 ASN D CA 1
ATOM 1894 C C . ASN A 1 270 ? 24.657 -7.946 66.903 1.00 26.34 269 ASN D C 1
ATOM 1895 O O . ASN A 1 270 ? 23.712 -7.742 67.660 1.00 29.56 269 ASN D O 1
ATOM 1900 N N . ARG A 1 271 ? 24.607 -7.707 65.599 1.00 28.63 270 ARG D N 1
ATOM 1901 C CA . ARG A 1 271 ? 23.392 -7.209 64.947 1.00 23.66 270 ARG D CA 1
ATOM 1902 C C . ARG A 1 271 ? 22.844 -5.972 65.633 1.00 29.23 270 ARG D C 1
ATOM 1903 O O . ARG A 1 271 ? 21.648 -5.893 65.951 1.00 29.60 270 ARG D O 1
ATOM 1911 N N . LEU A 1 272 ? 23.711 -4.996 65.869 1.00 22.00 271 LEU D N 1
ATOM 1912 C CA . LEU A 1 272 ? 23.252 -3.749 66.451 1.00 23.69 271 LEU D CA 1
ATOM 1913 C C . LEU A 1 272 ? 22.162 -3.095 65.602 1.00 23.10 271 LEU D C 1
ATOM 1914 O O . LEU A 1 272 ? 22.238 -3.130 64.376 1.00 22.03 271 LEU D O 1
ATOM 1919 N N . SER A 1 273 ? 21.175 -2.478 66.276 1.00 24.84 272 SER D N 1
ATOM 1920 C CA A SER A 1 273 ? 20.235 -1.561 65.635 0.51 22.42 272 SER D CA 1
ATOM 1921 C CA B SER A 1 273 ? 20.237 -1.564 65.627 0.49 22.20 272 SER D CA 1
ATOM 1922 C C . SER A 1 273 ? 20.840 -0.168 65.587 1.00 25.94 272 SER D C 1
ATOM 1923 O O . SER A 1 273 ? 21.675 0.189 66.419 1.00 28.00 272 SER D O 1
ATOM 1928 N N . TRP A 1 274 ? 20.410 0.636 64.606 1.00 24.30 273 TRP D N 1
ATOM 1929 C CA . TRP A 1 274 ? 21.009 1.951 64.382 1.00 22.04 273 TRP D CA 1
ATOM 1930 C C . TRP A 1 274 ? 19.980 3.030 64.702 1.00 29.58 273 TRP D C 1
ATOM 1931 O O . TRP A 1 274 ? 18.877 2.994 64.171 1.00 25.54 273 TRP D O 1
ATOM 1942 N N . ASN A 1 275 ? 20.338 3.974 65.577 1.00 24.33 274 ASN D N 1
ATOM 1943 C CA . ASN A 1 275 ? 19.374 4.985 65.993 1.00 26.72 274 ASN D CA 1
ATOM 1944 C C . ASN A 1 275 ? 19.176 6.015 64.890 1.00 29.21 274 ASN D C 1
ATOM 1945 O O . ASN A 1 275 ? 18.058 6.446 64.621 1.00 29.74 274 ASN D O 1
ATOM 1950 N N . HIS A 1 276 ? 20.262 6.455 64.294 1.00 21.23 275 HIS D N 1
ATOM 1951 C CA A HIS A 1 276 ? 20.220 7.505 63.279 0.33 18.61 275 HIS D CA 1
ATOM 1952 C CA B HIS A 1 276 ? 20.211 7.487 63.255 0.67 18.39 275 HIS D CA 1
ATOM 1953 C C . HIS A 1 276 ? 21.425 7.325 62.365 1.00 23.21 275 HIS D C 1
ATOM 1954 O O . HIS A 1 276 ? 22.426 6.740 62.762 1.00 23.12 275 HIS D O 1
ATOM 1967 N N . VAL A 1 277 ? 21.340 7.855 61.147 1.00 19.19 276 VAL D N 1
ATOM 1968 C CA . VAL A 1 277 ? 22.399 7.683 60.152 1.00 17.37 276 VAL D CA 1
ATOM 1969 C C . VAL A 1 277 ? 22.609 9.022 59.446 1.00 22.72 276 VAL D C 1
ATOM 1970 O O . VAL A 1 277 ? 21.709 9.866 59.408 1.00 22.72 276 VAL D O 1
ATOM 1974 N N . ALA A 1 278 ? 23.763 9.177 58.795 1.00 19.24 277 ALA D N 1
ATOM 1975 C CA . ALA A 1 278 ? 24.009 10.433 58.087 1.00 17.56 277 ALA D CA 1
ATOM 1976 C C . ALA A 1 278 ? 25.141 10.269 57.088 1.00 19.18 277 ALA D C 1
ATOM 1977 O O . ALA A 1 278 ? 26.096 9.491 57.311 1.00 21.19 277 ALA D O 1
ATOM 1979 N N . PHE A 1 279 ? 25.090 11.094 56.022 1.00 18.28 278 PHE D N 1
ATOM 1980 C CA . PHE A 1 279 ? 26.161 11.149 55.031 1.00 20.38 278 PHE D CA 1
ATOM 1981 C C . PHE A 1 279 ? 27.159 12.236 55.416 1.00 19.13 278 PHE D C 1
ATOM 1982 O O . PHE A 1 279 ? 26.769 13.344 55.799 1.00 23.22 278 PHE D O 1
ATOM 1990 N N . SER A 1 280 ? 28.424 12.006 55.109 1.00 19.82 279 SER D N 1
ATOM 1991 C CA . SER A 1 280 ? 29.405 13.068 55.251 1.00 18.75 279 SER D CA 1
ATOM 1992 C C . SER A 1 280 ? 29.223 14.110 54.133 1.00 19.21 279 SER D C 1
ATOM 1993 O O . SER A 1 280 ? 28.441 13.928 53.221 1.00 20.94 279 SER D O 1
ATOM 1996 N N . ALA A 1 281 ? 30.007 15.191 54.227 1.00 22.37 280 ALA D N 1
ATOM 1997 C CA . ALA A 1 281 ? 29.886 16.362 53.348 1.00 25.90 280 ALA D CA 1
ATOM 1998 C C . ALA A 1 281 ? 29.861 15.974 51.873 1.00 38.65 280 ALA D C 1
ATOM 1999 O O . ALA A 1 281 ? 29.014 16.447 51.118 1.00 28.50 280 ALA D O 1
ATOM 2001 N N . THR A 1 282 ? 30.807 15.140 51.440 1.00 21.24 281 THR D N 1
ATOM 2002 C CA . THR A 1 282 ? 30.942 14.757 50.029 1.00 19.76 281 THR D CA 1
ATOM 2003 C C . THR A 1 282 ? 30.252 13.434 49.738 1.00 26.14 281 THR D C 1
ATOM 2004 O O . THR A 1 282 ? 30.320 12.936 48.607 1.00 29.05 281 THR D O 1
ATOM 2008 N N . GLY A 1 283 ? 29.676 12.815 50.749 1.00 22.20 282 GLY D N 1
ATOM 2009 C CA . GLY A 1 283 ? 29.111 11.490 50.623 1.00 23.73 282 GLY D CA 1
ATOM 2010 C C . GLY A 1 283 ? 30.125 10.374 50.691 1.00 32.58 282 GLY D C 1
ATOM 2011 O O . GLY A 1 283 ? 29.754 9.203 50.511 1.00 27.67 282 GLY D O 1
ATOM 2012 N N . GLU A 1 284 ? 31.386 10.681 50.999 1.00 24.31 283 GLU D N 1
ATOM 2013 C CA . GLU A 1 284 ? 32.398 9.624 51.116 1.00 24.69 283 GLU D CA 1
ATOM 2014 C C . GLU A 1 284 ? 32.047 8.645 52.242 1.00 23.09 283 GLU D C 1
ATOM 2015 O O . GLU A 1 284 ? 32.201 7.421 52.092 1.00 25.81 283 GLU D O 1
ATOM 2021 N N . TYR A 1 285 ? 31.528 9.156 53.349 1.00 17.80 284 TYR D N 1
ATOM 2022 C CA . TYR A 1 285 ? 31.280 8.307 54.519 1.00 23.40 284 TYR D CA 1
ATOM 2023 C C . TYR A 1 285 ? 29.816 8.231 54.899 1.00 25.96 284 TYR D C 1
ATOM 2024 O O . TYR A 1 285 ? 29.029 9.140 54.632 1.00 23.09 284 TYR D O 1
ATOM 2033 N N . VAL A 1 286 ? 29.468 7.111 55.544 1.00 16.79 285 VAL D N 1
ATOM 2034 C CA . VAL A 1 286 ? 28.166 6.943 56.180 1.00 13.48 285 VAL D CA 1
ATOM 2035 C C . VAL A 1 286 ? 28.456 6.732 57.665 1.00 27.13 285 VAL D C 1
ATOM 2036 O O . VAL A 1 286 ? 29.312 5.896 58.008 1.00 21.22 285 VAL D O 1
ATOM 2040 N N . ALA A 1 287 ? 27.783 7.479 58.531 1.00 19.27 286 ALA D N 1
ATOM 2041 C CA . ALA A 1 287 ? 27.921 7.268 59.971 1.00 17.77 286 ALA D CA 1
ATOM 2042 C C . ALA A 1 287 ? 26.587 6.831 60.564 1.00 22.30 286 ALA D C 1
ATOM 2043 O O . ALA A 1 287 ? 25.535 7.168 60.029 1.00 23.52 286 ALA D O 1
ATOM 2045 N N . ALA A 1 288 ? 26.642 6.106 61.691 1.00 20.11 287 ALA D N 1
ATOM 2046 C CA . ALA A 1 288 ? 25.416 5.711 62.388 1.00 19.86 287 ALA D CA 1
ATOM 2047 C C . ALA A 1 288 ? 25.643 5.639 63.909 1.00 20.94 287 ALA D C 1
ATOM 2048 O O . ALA A 1 288 ? 26.681 5.146 64.372 1.00 21.23 287 ALA D O 1
ATOM 2050 N N . SER A 1 289 ? 24.657 6.092 64.670 1.00 19.37 288 SER D N 1
ATOM 2051 C CA . SER A 1 289 ? 24.641 5.899 66.110 1.00 20.74 288 SER D CA 1
ATOM 2052 C C . SER A 1 289 ? 23.955 4.572 66.413 1.00 19.96 288 SER D C 1
ATOM 2053 O O . SER A 1 289 ? 23.165 4.067 65.601 1.00 21.20 288 SER D O 1
ATOM 2056 N N . THR A 1 290 ? 24.301 3.988 67.552 1.00 23.66 289 THR D N 1
ATOM 2057 C CA . THR A 1 290 ? 23.928 2.604 67.866 1.00 21.59 289 THR D CA 1
ATOM 2058 C C . THR A 1 290 ? 22.878 2.578 68.961 1.00 29.17 289 THR D C 1
ATOM 2059 O O . THR A 1 290 ? 23.047 3.205 70.015 1.00 30.24 289 THR D O 1
ATOM 2063 N N . TYR A 1 291 ? 21.833 1.786 68.741 1.00 26.41 290 TYR D N 1
ATOM 2064 C CA . TYR A 1 291 ? 20.823 1.571 69.768 1.00 29.20 290 TYR D CA 1
ATOM 2065 C C . TYR A 1 291 ? 21.400 0.856 70.989 1.00 31.73 290 TYR D C 1
ATOM 2066 O O . TYR A 1 291 ? 22.136 -0.126 70.865 1.00 35.03 290 TYR D O 1
ATOM 2075 N N . ASN A 1 292 ? 21.109 1.367 72.174 1.00 27.68 291 ASN D N 1
ATOM 2076 C CA . ASN A 1 292 ? 21.426 0.709 73.449 1.00 32.79 291 ASN D CA 1
ATOM 2077 C C . ASN A 1 292 ? 22.937 0.553 73.690 1.00 37.41 291 ASN D C 1
ATOM 2078 O O . ASN A 1 292 ? 23.362 -0.308 74.486 1.00 44.37 291 ASN D O 1
ATOM 2083 N N . ASN A 1 293 ? 23.766 1.322 72.979 1.00 35.07 292 ASN D N 1
ATOM 2084 C CA . ASN A 1 293 ? 25.217 1.172 72.982 1.00 30.81 292 ASN D CA 1
ATOM 2085 C C . ASN A 1 293 ? 25.838 2.540 72.824 1.00 34.77 292 ASN D C 1
ATOM 2086 O O . ASN A 1 293 ? 25.155 3.498 72.484 1.00 28.31 292 ASN D O 1
ATOM 2091 N N . HIS A 1 294 ? 27.135 2.630 73.050 1.00 29.05 293 HIS D N 1
ATOM 2092 C CA . HIS A 1 294 ? 27.773 3.950 73.123 1.00 29.31 293 HIS D CA 1
ATOM 2093 C C . HIS A 1 294 ? 28.522 4.373 71.863 1.00 36.62 293 HIS D C 1
ATOM 2094 O O . HIS A 1 294 ? 28.903 5.536 71.763 1.00 54.26 293 HIS D O 1
ATOM 2101 N N . GLU A 1 295 ? 28.702 3.497 70.885 1.00 33.71 294 GLU D N 1
ATOM 2102 C CA . GLU A 1 295 ? 29.581 3.804 69.768 1.00 33.73 294 GLU D CA 1
ATOM 2103 C C . GLU A 1 295 ? 28.867 4.515 68.634 1.00 31.76 294 GLU D C 1
ATOM 2104 O O . GLU A 1 295 ? 27.645 4.438 68.473 1.00 34.16 294 GLU D O 1
ATOM 2110 N N . LEU A 1 296 ? 29.671 5.186 67.829 1.00 25.89 295 LEU D N 1
ATOM 2111 C CA . LEU A 1 296 ? 29.294 5.629 66.493 1.00 20.23 295 LEU D CA 1
ATOM 2112 C C . LEU A 1 296 ? 30.115 4.806 65.497 1.00 25.90 295 LEU D C 1
ATOM 2113 O O . LEU A 1 296 ? 31.330 4.693 65.641 1.00 30.25 295 LEU D O 1
ATOM 2118 N N . TYR A 1 297 ? 29.471 4.300 64.473 1.00 20.41 296 TYR D N 1
ATOM 2119 C CA . TYR A 1 297 ? 30.129 3.546 63.413 1.00 15.21 296 TYR D CA 1
ATOM 2120 C C . TYR A 1 297 ? 30.297 4.435 62.206 1.00 21.58 296 TYR D C 1
ATOM 2121 O O . TYR A 1 297 ? 29.373 5.171 61.843 1.00 24.15 296 TYR D O 1
ATOM 2130 N N . ILE A 1 298 ? 31.422 4.311 61.526 1.00 20.95 297 ILE D N 1
ATOM 2131 C CA . ILE A 1 298 ? 31.656 5.064 60.294 1.00 18.91 297 ILE D CA 1
ATOM 2132 C C . ILE A 1 298 ? 32.159 4.110 59.236 1.00 17.92 297 ILE D C 1
ATOM 2133 O O . ILE A 1 298 ? 33.168 3.444 59.452 1.00 22.91 297 ILE D O 1
ATOM 2138 N N . TRP A 1 299 ? 31.514 4.112 58.080 1.00 19.81 298 TRP D N 1
ATOM 2139 C CA . TRP A 1 299 ? 31.905 3.290 56.954 1.00 18.28 298 TRP D CA 1
ATOM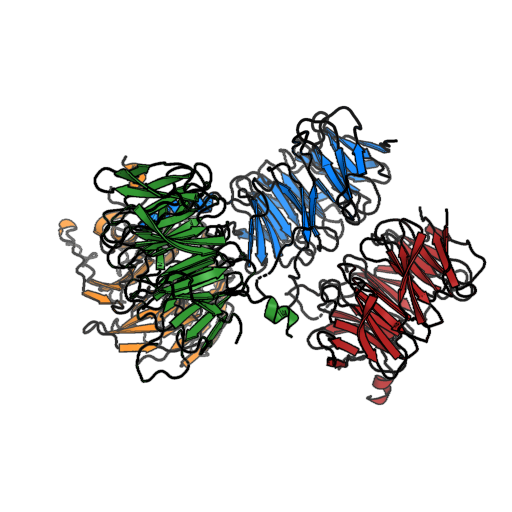 2140 C C . TRP A 1 299 ? 32.218 4.179 55.760 1.00 24.44 298 TRP D C 1
ATOM 2141 O O . TRP A 1 299 ? 31.710 5.292 55.654 1.00 22.60 298 TRP D O 1
ATOM 2152 N N . GLU A 1 300 ? 33.012 3.647 54.820 1.00 22.48 299 GLU D N 1
ATOM 2153 C CA . GLU A 1 300 ? 33.327 4.366 53.588 1.00 25.43 299 GLU D CA 1
ATOM 2154 C C . GLU A 1 300 ? 32.597 3.742 52.406 1.00 31.97 299 GLU D C 1
ATOM 2155 O O . GLU A 1 300 ? 32.441 2.518 52.338 1.00 29.18 299 GLU D O 1
ATOM 2161 N N . ARG A 1 301 ? 32.149 4.581 51.481 1.00 27.66 300 ARG D N 1
ATOM 2162 C CA . ARG A 1 301 ? 31.327 4.088 50.377 1.00 26.89 300 ARG D CA 1
ATOM 2163 C C . ARG A 1 301 ? 32.135 3.656 49.168 1.00 37.43 300 ARG D C 1
ATOM 2164 O O . ARG A 1 301 ? 31.541 3.180 48.207 1.00 39.01 300 ARG D O 1
ATOM 2172 N N . GLY A 1 302 ? 33.460 3.826 49.165 1.00 34.49 301 GLY D N 1
ATOM 2173 C CA . GLY A 1 302 ? 34.251 3.280 48.075 1.00 47.55 301 GLY D CA 1
ATOM 2174 C C . GLY A 1 302 ? 34.101 1.774 47.961 1.00 50.44 301 GLY D C 1
ATOM 2175 O O . GLY A 1 302 ? 33.805 1.244 46.886 1.00 45.44 301 GLY D O 1
ATOM 2176 N N . HIS A 1 303 ? 34.228 1.074 49.096 1.00 38.68 302 HIS D N 1
ATOM 2177 C CA . HIS A 1 303 ? 34.178 -0.381 49.151 1.00 39.40 302 HIS D CA 1
ATOM 2178 C C . HIS A 1 303 ? 33.230 -0.916 50.219 1.00 40.32 302 HIS D C 1
ATOM 2179 O O . HIS A 1 303 ? 33.021 -2.131 50.295 1.00 36.37 302 HIS D O 1
ATOM 2186 N N . GLY A 1 304 ? 32.642 -0.048 51.029 1.00 30.01 303 GLY D N 1
ATOM 2187 C CA . GLY A 1 304 ? 31.658 -0.440 52.013 1.00 32.24 303 GLY D CA 1
ATOM 2188 C C . GLY A 1 304 ? 32.241 -0.903 53.330 1.00 30.59 303 GLY D C 1
ATOM 2189 O O . GLY A 1 304 ? 31.492 -1.429 54.153 1.00 32.22 303 GLY D O 1
ATOM 2190 N N . SER A 1 305 ? 33.533 -0.703 53.567 1.00 26.57 304 SER D N 1
ATOM 2191 C CA . SER A 1 305 ? 34.153 -1.236 54.769 1.00 21.96 304 SER D CA 1
ATOM 2192 C C . SER A 1 305 ? 34.046 -0.271 55.932 1.00 31.38 304 SER D C 1
ATOM 2193 O O . SER A 1 305 ? 33.817 0.940 55.768 1.00 28.39 304 SER D O 1
ATOM 2196 N N . LEU A 1 306 ? 34.210 -0.821 57.126 1.00 28.88 305 LEU D N 1
ATOM 2197 C CA . LEU A 1 306 ? 34.193 -0.027 58.338 1.00 24.59 305 LEU D CA 1
ATOM 2198 C C . LEU A 1 306 ? 35.526 0.712 58.419 1.00 23.02 305 LEU D C 1
ATOM 2199 O O . LEU A 1 306 ? 36.581 0.079 58.277 1.00 31.48 305 LEU D O 1
ATOM 2204 N N . VAL A 1 307 ? 35.518 2.019 58.661 1.00 24.91 306 VAL D N 1
ATOM 2205 C CA . VAL A 1 307 ? 36.781 2.744 58.800 1.00 27.66 306 VAL D CA 1
ATOM 2206 C C . VAL A 1 307 ? 37.052 3.159 60.248 1.00 33.41 306 VAL D C 1
ATOM 2207 O O . VAL A 1 307 ? 38.215 3.186 60.675 1.00 32.26 306 VAL D O 1
ATOM 2211 N N . ARG A 1 308 ? 36.014 3.481 61.025 1.00 26.69 307 ARG D N 1
ATOM 2212 C CA . ARG A 1 308 ? 36.237 3.971 62.382 1.00 44.85 307 ARG D CA 1
ATOM 2213 C C . ARG A 1 308 ? 35.081 3.575 63.288 1.00 39.87 307 ARG D C 1
ATOM 2214 O O . ARG A 1 308 ? 33.920 3.573 62.887 1.00 26.22 307 ARG D O 1
ATOM 2222 N N . MET A 1 309 ? 35.383 3.416 64.560 1.00 33.88 308 MET D N 1
ATOM 2223 C CA . MET A 1 309 ? 34.337 3.315 65.583 1.00 32.20 308 MET D CA 1
ATOM 2224 C C . MET A 1 309 ? 34.642 4.380 66.626 1.00 36.91 308 MET D C 1
ATOM 2225 O O . MET A 1 309 ? 35.682 4.322 67.270 1.00 40.35 308 MET D O 1
ATOM 2230 N N . LEU A 1 310 ? 33.787 5.375 66.759 1.00 29.40 309 LEU D N 1
ATOM 2231 C CA . LEU A 1 310 ? 34.025 6.488 67.686 1.00 26.74 309 LEU D CA 1
ATOM 2232 C C . LEU A 1 310 ? 33.397 6.222 69.054 1.00 37.35 309 LEU D C 1
ATOM 2233 O O . LEU A 1 310 ? 32.197 5.937 69.145 1.00 41.14 309 LEU D O 1
ATOM 2238 N N . GLU A 1 311 ? 34.175 6.391 70.125 1.00 64.05 310 GLU D N 1
ATOM 2239 C CA . GLU A 1 311 ? 33.636 6.059 71.447 1.00 80.62 310 GLU D CA 1
ATOM 2240 C C . GLU A 1 311 ? 33.201 7.288 72.239 1.00 80.68 310 GLU D C 1
ATOM 2241 O O . GLU A 1 311 ? 32.001 7.545 72.405 1.00 82.76 310 GLU D O 1
ATOM 2247 N N . GLY A 1 312 ? 34.168 8.016 72.778 1.00 49.17 311 GLY D N 1
ATOM 2248 C CA . GLY A 1 312 ? 33.918 9.286 73.426 1.00 60.49 311 GLY D CA 1
ATOM 2249 C C . GLY A 1 312 ? 33.109 9.227 74.711 1.00 40.42 311 GLY D C 1
ATOM 2250 O O . GLY A 1 312 ? 33.512 8.614 75.714 1.00 53.27 311 GLY D O 1
ATOM 2251 N N . PRO A 1 313 ? 31.940 9.861 74.711 1.00 80.69 312 PRO D N 1
ATOM 2252 C CA . PRO A 1 313 ? 31.149 9.916 75.943 1.00 71.26 312 PRO D CA 1
ATOM 2253 C C . PRO A 1 313 ? 30.552 8.560 76.289 1.00 58.48 312 PRO D C 1
ATOM 2254 O O . PRO A 1 313 ? 30.426 7.653 75.464 1.00 62.38 312 PRO D O 1
ATOM 2258 N N . LYS A 1 314 ? 30.242 8.408 77.559 1.00 49.54 313 LYS D N 1
ATOM 2259 C CA . LYS A 1 314 ? 29.759 7.124 78.048 1.00 57.92 313 LYS D CA 1
ATOM 2260 C C . LYS A 1 314 ? 28.240 7.152 78.106 1.00 39.28 313 LYS D C 1
ATOM 2261 O O . LYS A 1 314 ? 27.613 6.981 79.180 1.00 43.07 313 LYS D O 1
ATOM 2267 N N . GLU A 1 315 ? 27.661 7.342 76.913 1.00 38.27 314 GLU D N 1
ATOM 2268 C CA . GLU A 1 315 ? 26.216 7.336 76.794 1.00 38.74 314 GLU D CA 1
ATOM 2269 C C . GLU A 1 315 ? 25.791 6.998 75.361 1.00 30.15 314 GLU D C 1
ATOM 2270 O O . GLU A 1 315 ? 26.550 7.136 74.382 1.00 28.16 314 GLU D O 1
ATOM 2276 N N . GLU A 1 316 ? 24.545 6.555 75.271 1.00 30.91 315 GLU D N 1
ATOM 2277 C CA . GLU A 1 316 ? 23.923 6.304 73.976 1.00 27.16 315 GLU D CA 1
ATOM 2278 C C . GLU A 1 316 ? 23.727 7.617 73.213 1.00 29.55 315 GLU D C 1
ATOM 2279 O O . GLU A 1 316 ? 23.339 8.617 73.803 1.00 28.79 315 GLU D O 1
ATOM 2285 N N . GLN A 1 317 ? 24.022 7.609 71.903 1.00 25.58 316 GLN D N 1
ATOM 2286 C CA . GLN A 1 317 ? 23.870 8.770 71.036 1.00 23.81 316 GLN D CA 1
ATOM 2287 C C . GLN A 1 317 ? 22.617 8.591 70.182 1.00 22.26 316 GLN D C 1
ATOM 2288 O O . GLN A 1 317 ? 22.282 7.466 69.791 1.00 21.86 316 GLN D O 1
ATOM 2294 N N . GLY A 1 318 ? 21.928 9.701 69.921 1.00 22.48 317 GLY D N 1
ATOM 2295 C CA . GLY A 1 318 ? 20.688 9.680 69.168 1.00 20.49 317 GLY D CA 1
ATOM 2296 C C . GLY A 1 318 ? 20.897 10.229 67.765 1.00 21.47 317 GLY D C 1
ATOM 2297 O O . GLY A 1 318 ? 21.549 9.609 66.925 1.00 19.53 317 GLY D O 1
ATOM 2298 N N . VAL A 1 319 ? 20.389 11.442 67.542 1.00 19.56 318 VAL D N 1
ATOM 2299 C CA . VAL A 1 319 ? 20.529 12.127 66.265 1.00 19.31 318 VAL D CA 1
ATOM 2300 C C . VAL A 1 319 ? 21.979 12.503 66.006 1.00 19.18 318 VAL D C 1
ATOM 2301 O O . VAL A 1 319 ? 22.695 12.962 66.919 1.00 21.43 318 VAL D O 1
ATOM 2305 N N . ILE A 1 320 ? 22.443 12.289 64.762 1.00 17.47 319 ILE D N 1
ATOM 2306 C CA . ILE A 1 320 ? 23.796 12.680 64.358 1.00 16.68 319 ILE D CA 1
ATOM 2307 C C . ILE A 1 320 ? 23.707 13.485 63.081 1.00 18.41 319 ILE D C 1
ATOM 2308 O O . ILE A 1 320 ? 22.741 13.372 62.322 1.00 21.35 319 ILE D O 1
ATOM 2313 N N . GLU A 1 321 ? 24.752 14.259 62.817 1.00 17.16 320 GLU D N 1
ATOM 2314 C CA . GLU A 1 321 ? 24.718 15.193 61.682 1.00 17.24 320 GLU D CA 1
ATOM 2315 C C . GLU A 1 321 ? 26.153 15.505 61.308 1.00 19.38 320 GLU D C 1
ATOM 2316 O O . GLU A 1 321 ? 26.939 15.926 62.188 1.00 19.17 320 GLU D O 1
ATOM 2322 N N . TRP A 1 322 ? 26.512 15.289 60.045 1.00 19.24 321 TRP D N 1
ATOM 2323 C CA . TRP A 1 322 ? 27.841 15.696 59.594 1.00 22.52 321 TRP D CA 1
ATOM 2324 C C . TRP A 1 322 ? 27.799 17.161 59.183 1.00 22.50 321 TRP D C 1
ATOM 2325 O O . TRP A 1 322 ? 26.769 17.658 58.691 1.00 22.51 321 TRP D O 1
ATOM 2336 N N . HIS A 1 323 ? 28.919 17.856 59.400 1.00 18.23 322 HIS D N 1
ATOM 2337 C CA . HIS A 1 323 ? 29.050 19.241 58.943 1.00 22.55 322 HIS D CA 1
ATOM 2338 C C . HIS A 1 323 ? 29.007 19.283 57.421 1.00 22.58 322 HIS D C 1
ATOM 2339 O O . HIS A 1 323 ? 29.516 18.386 56.774 1.00 23.68 322 HIS D O 1
ATOM 2346 N N . PRO A 1 324 ? 28.531 20.373 56.814 1.00 20.40 323 PRO D N 1
ATOM 2347 C CA . PRO A 1 324 ? 28.387 20.360 55.330 1.00 22.60 323 PRO D CA 1
ATOM 2348 C C . PRO A 1 324 ? 29.674 20.539 54.564 1.00 25.68 323 PRO D C 1
ATOM 2349 O O . PRO A 1 324 ? 29.674 20.391 53.325 1.00 23.11 323 PRO D O 1
ATOM 2353 N N . HIS A 1 325 ? 30.763 20.921 55.216 1.00 24.27 324 HIS D N 1
ATOM 2354 C CA . HIS A 1 325 ? 31.959 21.250 54.471 1.00 20.38 324 HIS D CA 1
ATOM 2355 C C . HIS A 1 325 ? 33.193 20.587 55.056 1.00 24.76 324 HIS D C 1
ATOM 2356 O O . HIS A 1 325 ? 34.122 20.290 54.308 1.00 25.46 324 HIS D O 1
ATOM 2363 N N . ARG A 1 326 ? 33.210 20.337 56.359 1.00 27.28 325 ARG D N 1
ATOM 2364 C CA . ARG A 1 326 ? 34.407 19.788 57.011 1.00 27.14 325 ARG D CA 1
ATOM 2365 C C . ARG A 1 326 ? 34.146 18.396 57.584 1.00 22.62 325 ARG D C 1
ATOM 2366 O O . ARG A 1 326 ? 32.999 17.985 57.770 1.00 22.78 325 ARG D O 1
ATOM 2374 N N . ALA A 1 327 ? 35.229 17.692 57.917 1.00 25.81 326 ALA D N 1
ATOM 2375 C CA . ALA A 1 327 ? 35.097 16.338 58.474 1.00 21.69 326 ALA D CA 1
ATOM 2376 C C . ALA A 1 327 ? 34.815 16.420 59.972 1.00 29.80 326 ALA D C 1
ATOM 2377 O O . ALA A 1 327 ? 35.658 16.145 60.831 1.00 28.42 326 ALA D O 1
ATOM 2379 N N . LEU A 1 328 ? 33.575 16.750 60.278 1.00 22.94 327 LEU D N 1
ATOM 2380 C CA . LEU A 1 328 ? 33.106 16.931 61.646 1.00 25.94 327 LEU D CA 1
ATOM 2381 C C . LEU A 1 328 ? 31.738 16.280 61.756 1.00 23.02 327 LEU D C 1
ATOM 2382 O O . LEU A 1 328 ? 30.888 16.438 60.875 1.00 24.67 327 LEU D O 1
ATOM 2387 N N . LEU A 1 329 ? 31.526 15.548 62.850 1.00 25.35 328 LEU D N 1
ATOM 2388 C CA . LEU A 1 329 ? 30.284 14.832 63.092 1.00 24.26 328 LEU D CA 1
ATOM 2389 C C . LEU A 1 329 ? 29.753 15.213 64.472 1.00 20.66 328 LEU D C 1
ATOM 2390 O O . LEU A 1 329 ? 30.483 15.086 65.474 1.00 27.79 328 LEU D O 1
ATOM 2395 N N . ALA A 1 330 ? 28.536 15.707 64.523 1.00 18.69 329 ALA D N 1
ATOM 2396 C CA . ALA A 1 330 ? 27.906 16.049 65.790 1.00 19.46 329 ALA D CA 1
ATOM 2397 C C . ALA A 1 330 ? 26.889 14.978 66.158 1.00 22.53 329 ALA D C 1
ATOM 2398 O O . ALA A 1 330 ? 26.265 14.358 65.281 1.00 24.23 329 ALA D O 1
ATOM 2400 N N . ALA A 1 331 ? 26.702 14.769 67.450 1.00 20.51 330 ALA D N 1
ATOM 2401 C CA . ALA A 1 331 ? 25.766 13.753 67.884 1.00 17.42 330 ALA D CA 1
ATOM 2402 C C . ALA A 1 331 ? 25.149 14.220 69.182 1.00 26.94 330 ALA D C 1
ATOM 2403 O O . ALA A 1 331 ? 25.860 14.786 70.033 1.00 27.07 330 ALA D O 1
ATOM 2405 N N . CYS A 1 332 ? 23.865 13.922 69.358 1.00 21.22 331 CYS D N 1
ATOM 2406 C CA . CYS A 1 332 ? 23.139 14.235 70.577 1.00 20.90 331 CYS D CA 1
ATOM 2407 C C . CYS A 1 332 ? 23.203 13.064 71.557 1.00 24.00 331 CYS D C 1
ATOM 2408 O O . CYS A 1 332 ? 22.806 11.950 71.207 1.00 24.02 331 CYS D O 1
ATOM 2411 N N . GLY A 1 333 ? 23.567 13.365 72.801 1.00 24.21 332 GLY D N 1
ATOM 2412 C CA . GLY A 1 333 ? 23.586 12.363 73.836 1.00 25.65 332 GLY D CA 1
ATOM 2413 C C . GLY A 1 333 ? 22.186 12.120 74.395 1.00 27.61 332 GLY D C 1
ATOM 2414 O O . GLY A 1 333 ? 21.518 13.048 74.841 1.00 26.80 332 GLY D O 1
ATOM 2415 N N . LEU A 1 334 ? 21.770 10.844 74.428 1.00 28.47 333 LEU D N 1
ATOM 2416 C CA . LEU A 1 334 ? 20.410 10.547 74.886 1.00 23.61 333 LEU D CA 1
ATOM 2417 C C . LEU A 1 334 ? 20.244 10.729 76.393 1.00 26.94 333 LEU D C 1
ATOM 2418 O O . LEU A 1 334 ? 19.161 11.087 76.845 1.00 36.35 333 LEU D O 1
ATOM 2423 N N . GLU A 1 335 ? 21.294 10.509 77.182 1.00 30.94 334 GLU D N 1
ATOM 2424 C CA . GLU A 1 335 ? 21.222 10.617 78.628 1.00 33.87 334 GLU D CA 1
ATOM 2425 C C . GLU A 1 335 ? 21.480 12.044 79.105 1.00 43.69 334 GLU D C 1
ATOM 2426 O O . GLU A 1 335 ? 20.807 12.514 80.022 1.00 41.67 334 GLU D O 1
ATOM 2432 N N . THR A 1 336 ? 22.445 12.739 78.503 1.00 33.33 335 THR D N 1
ATOM 2433 C CA . THR A 1 336 ? 22.855 14.070 78.969 1.00 35.39 335 THR D CA 1
ATOM 2434 C C . THR A 1 336 ? 22.241 15.196 78.161 1.00 38.24 335 THR D C 1
ATOM 2435 O O . THR A 1 336 ? 22.141 16.318 78.662 1.00 43.60 335 THR D O 1
ATOM 2439 N N . GLY A 1 337 ? 21.846 14.921 76.930 1.00 28.99 336 GLY D N 1
ATOM 2440 C CA . GLY A 1 337 ? 21.461 15.951 75.999 1.00 25.74 336 GLY D CA 1
ATOM 2441 C C . GLY A 1 337 ? 22.610 16.817 75.548 1.00 31.80 336 GLY D C 1
ATOM 2442 O O . GLY A 1 337 ? 22.365 17.801 74.849 1.00 26.63 336 GLY D O 1
ATOM 2443 N N . ARG A 1 338 ? 23.853 16.486 75.918 1.00 22.46 337 ARG D N 1
ATOM 2444 C CA . ARG A 1 338 ? 24.983 17.240 75.376 1.00 26.09 337 ARG D CA 1
ATOM 2445 C C . ARG A 1 338 ? 25.156 16.933 73.899 1.00 25.72 337 ARG D C 1
ATOM 2446 O O . ARG A 1 338 ? 24.724 15.890 73.390 1.00 25.63 337 ARG D O 1
ATOM 2454 N N . ILE A 1 339 ? 25.803 17.857 73.208 1.00 23.01 338 ILE D N 1
ATOM 2455 C CA . ILE A 1 339 ? 26.178 17.710 71.803 1.00 18.86 338 ILE D CA 1
ATOM 2456 C C . ILE A 1 339 ? 27.660 17.464 71.719 1.00 28.95 338 ILE D C 1
ATOM 2457 O O . ILE A 1 339 ? 28.459 18.309 72.138 1.00 25.78 338 ILE D O 1
ATOM 2462 N N . ASN A 1 340 ? 28.029 16.318 71.168 1.00 23.21 339 ASN D N 1
ATOM 2463 C CA . ASN A 1 340 ? 29.433 15.987 71.025 1.00 21.02 339 ASN D CA 1
ATOM 2464 C C . ASN A 1 340 ? 29.847 16.074 69.571 1.00 29.81 339 ASN D C 1
ATOM 2465 O O . ASN A 1 340 ? 29.132 15.611 68.681 1.00 27.35 339 ASN D O 1
ATOM 2470 N N . ILE A 1 341 ? 30.989 16.710 69.328 1.00 24.98 340 ILE D N 1
ATOM 2471 C CA . ILE A 1 341 ? 31.455 16.936 67.961 1.00 24.12 340 ILE D CA 1
ATOM 2472 C C . ILE A 1 341 ? 32.838 16.297 67.836 1.00 25.36 340 ILE D C 1
ATOM 2473 O O . ILE A 1 341 ? 33.731 16.580 68.643 1.00 32.92 340 ILE D O 1
ATOM 2478 N N . TRP A 1 342 ? 32.983 15.386 66.865 1.00 20.87 341 TRP D N 1
ATOM 2479 C CA . TRP A 1 342 ? 34.251 14.702 66.615 1.00 26.47 341 TRP D CA 1
ATOM 2480 C C . TRP A 1 342 ? 34.831 15.197 65.307 1.00 25.27 341 TRP D C 1
ATOM 2481 O O . TRP A 1 342 ? 34.096 15.350 64.325 1.00 24.48 341 TRP D O 1
ATOM 2492 N N . SER A 1 343 ? 36.143 15.385 65.283 1.00 27.83 342 SER D N 1
ATOM 2493 C CA A SER A 1 343 ? 36.887 15.533 64.033 0.47 41.06 342 SER D CA 1
ATOM 2494 C CA B SER A 1 343 ? 36.894 15.538 64.041 0.53 41.85 342 SER D CA 1
ATOM 2495 C C . SER A 1 343 ? 37.191 14.134 63.512 1.00 42.84 342 SER D C 1
ATOM 2496 O O . SER A 1 343 ? 37.791 13.319 64.220 1.00 56.64 342 SER D O 1
ATOM 2501 N N . VAL A 1 344 ? 36.743 13.830 62.295 1.00 30.33 343 VAL D N 1
ATOM 2502 C CA . VAL A 1 344 ? 36.887 12.483 61.740 1.00 37.40 343 VAL D CA 1
ATOM 2503 C C . VAL A 1 344 ? 37.934 12.503 60.636 1.00 49.64 343 VAL D C 1
ATOM 2504 O O . VAL A 1 344 ? 37.681 13.029 59.545 1.00 48.07 343 VAL D O 1
ATOM 2508 N N . THR A 1 345 ? 39.070 11.854 60.854 1.00 63.50 344 THR D N 1
ATOM 2509 C CA . THR A 1 345 ? 40.074 11.816 59.789 1.00 69.99 344 THR D CA 1
ATOM 2510 C C . THR A 1 345 ? 40.270 10.397 59.242 1.00 61.46 344 THR D C 1
ATOM 2511 O O . THR A 1 345 ? 40.002 9.420 59.938 1.00 64.02 344 THR D O 1
ATOM 2515 N N . PRO B 1 16 ? 51.956 26.812 57.123 1.00 46.82 15 PRO A N 1
ATOM 2516 C CA . PRO B 1 16 ? 52.844 25.790 56.531 1.00 60.78 15 PRO A CA 1
ATOM 2517 C C . PRO B 1 16 ? 52.235 25.185 55.275 1.00 53.10 15 PRO A C 1
ATOM 2518 O O . PRO B 1 16 ? 51.163 24.605 55.351 1.00 40.74 15 PRO A O 1
ATOM 2522 N N . GLU B 1 17 ? 52.904 25.356 54.139 1.00 33.25 16 GLU A N 1
ATOM 2523 C CA . GLU B 1 17 ? 52.456 24.752 52.883 1.00 30.61 16 GLU A CA 1
ATOM 2524 C C . GLU B 1 17 ? 52.963 23.311 52.816 1.00 30.19 16 GLU A C 1
ATOM 2525 O O . GLU B 1 17 ? 54.093 23.011 53.228 1.00 34.21 16 GLU A O 1
ATOM 2531 N N . ASN B 1 18 ? 52.119 22.415 52.331 1.00 28.27 17 ASN A N 1
ATOM 2532 C CA . ASN B 1 18 ? 52.428 20.989 52.298 1.00 32.34 17 ASN A CA 1
ATOM 2533 C C . ASN B 1 18 ? 52.138 20.430 50.923 1.00 29.19 17 ASN A C 1
ATOM 2534 O O . ASN B 1 18 ? 50.964 20.294 50.556 1.00 28.21 17 ASN A O 1
ATOM 2539 N N . ILE B 1 19 ? 53.191 20.051 50.205 1.00 27.01 18 ILE A N 1
ATOM 2540 C CA . ILE B 1 19 ? 53.064 19.401 48.901 1.00 25.92 18 ILE A CA 1
ATOM 2541 C C . ILE B 1 19 ? 53.330 17.899 49.105 1.00 26.22 18 ILE A C 1
ATOM 2542 O O . ILE B 1 19 ? 54.455 17.485 49.423 1.00 28.50 18 ILE A O 1
ATOM 2547 N N . THR B 1 20 ? 52.266 17.110 48.975 1.00 28.77 19 THR A N 1
ATOM 2548 C CA . THR B 1 20 ? 52.278 15.687 49.301 1.00 40.96 19 THR A CA 1
ATOM 2549 C C . THR B 1 20 ? 52.782 14.844 48.151 1.00 40.13 19 THR A C 1
ATOM 2550 O O . THR B 1 20 ? 53.320 13.758 48.372 1.00 32.66 19 THR A O 1
ATOM 2554 N N . ASN B 1 21 ? 52.624 15.323 46.928 1.00 27.75 20 ASN A N 1
ATOM 2555 C CA . ASN B 1 21 ? 53.039 14.569 45.764 1.00 37.05 20 ASN A CA 1
ATOM 2556 C C . ASN B 1 21 ? 53.422 15.530 44.660 1.00 37.28 20 ASN A C 1
ATOM 2557 O O . ASN B 1 21 ? 52.841 16.614 44.533 1.00 28.39 20 ASN A O 1
ATOM 2562 N N . THR B 1 22 ? 54.449 15.153 43.913 1.00 33.01 21 THR A N 1
ATOM 2563 C CA . THR B 1 22 ? 54.815 15.798 42.657 1.00 27.49 21 THR A CA 1
ATOM 2564 C C . THR B 1 22 ? 54.945 14.651 41.676 1.00 42.30 21 THR A C 1
ATOM 2565 O O . THR B 1 22 ? 55.684 13.699 41.935 1.00 36.85 21 THR A O 1
ATOM 2569 N N . ILE B 1 23 ? 54.215 14.700 40.578 1.00 36.22 22 ILE A N 1
ATOM 2570 C CA . ILE B 1 23 ? 54.340 13.634 39.590 1.00 35.71 22 ILE A CA 1
ATOM 2571 C C . ILE B 1 23 ? 54.548 14.258 38.223 1.00 48.27 22 ILE A C 1
ATOM 2572 O O . ILE B 1 23 ? 54.198 15.413 37.971 1.00 41.18 22 ILE A O 1
ATOM 2577 N N . ARG B 1 24 ? 55.125 13.479 37.326 1.00 33.70 23 ARG A N 1
ATOM 2578 C CA . ARG B 1 24 ? 55.331 14.006 35.985 1.00 38.61 23 ARG A CA 1
ATOM 2579 C C . ARG B 1 24 ? 55.330 12.865 35.001 1.00 46.13 23 ARG A C 1
ATOM 2580 O O . ARG B 1 24 ? 56.060 11.882 35.180 1.00 42.53 23 ARG A O 1
ATOM 2588 N N . SER B 1 25 ? 54.497 13.004 33.969 1.00 34.97 24 SER A N 1
ATOM 2589 C CA . SER B 1 25 ? 54.614 12.156 32.789 1.00 43.87 24 SER A CA 1
ATOM 2590 C C . SER B 1 25 ? 54.425 13.072 31.580 1.00 57.63 24 SER A C 1
ATOM 2591 O O . SER B 1 25 ? 53.307 13.486 31.288 1.00 43.91 24 SER A O 1
ATOM 2594 N N . GLY B 1 26 ? 55.512 13.418 30.906 1.00 39.46 25 GLY A N 1
ATOM 2595 C CA . GLY B 1 26 ? 55.363 14.449 29.857 1.00 43.51 25 GLY A CA 1
ATOM 2596 C C . GLY B 1 26 ? 54.968 15.789 30.467 1.00 48.12 25 GLY A C 1
ATOM 2597 O O . GLY B 1 26 ? 54.906 15.954 31.685 1.00 46.35 25 GLY A O 1
ATOM 2598 N N . HIS B 1 27 ? 54.700 16.763 29.579 1.00 35.57 26 HIS A N 1
ATOM 2599 C CA . HIS B 1 27 ? 54.294 18.110 29.996 1.00 37.62 26 HIS A CA 1
ATOM 2600 C C . HIS B 1 27 ? 52.769 18.130 30.141 1.00 39.11 26 HIS A C 1
ATOM 2601 O O . HIS B 1 27 ? 52.047 18.155 29.144 1.00 36.83 26 HIS A O 1
ATOM 2608 N N . SER B 1 28 ? 52.274 18.149 31.379 1.00 31.47 27 SER A N 1
ATOM 2609 C CA A SER B 1 28 ? 50.836 18.115 31.605 0.51 29.29 27 SER A CA 1
ATOM 2610 C CA B SER B 1 28 ? 50.834 18.117 31.611 0.49 29.50 27 SER A CA 1
ATOM 2611 C C . SER B 1 28 ? 50.216 19.467 31.264 1.00 39.01 27 SER A C 1
ATOM 2612 O O . SER B 1 28 ? 50.709 20.511 31.698 1.00 33.83 27 SER A O 1
ATOM 2617 N N . THR B 1 29 ? 49.122 19.445 30.504 1.00 33.99 28 THR A N 1
ATOM 2618 C CA . THR B 1 29 ? 48.396 20.667 30.190 1.00 35.46 28 THR A CA 1
ATOM 2619 C C . THR B 1 29 ? 47.067 20.744 30.912 1.00 38.02 28 THR A C 1
ATOM 2620 O O . THR B 1 29 ? 46.491 21.826 30.982 1.00 34.61 28 THR A O 1
ATOM 2624 N N . CYS B 1 30 ? 46.591 19.636 31.461 1.00 26.83 29 CYS A N 1
ATOM 2625 C CA A CYS B 1 30 ? 45.267 19.578 32.073 0.51 33.36 29 CYS A CA 1
ATOM 2626 C CA B CYS B 1 30 ? 45.376 19.681 32.255 0.49 40.83 29 CYS A CA 1
ATOM 2627 C C . CYS B 1 30 ? 45.242 18.376 33.014 1.00 25.93 29 CYS A C 1
ATOM 2628 O O . CYS B 1 30 ? 45.902 17.376 32.729 1.00 31.67 29 CYS A O 1
ATOM 2633 N N . VAL B 1 31 ? 44.423 18.441 34.070 1.00 26.17 30 VAL A N 1
ATOM 2634 C CA . VAL B 1 31 ? 44.195 17.305 34.975 1.00 25.82 30 VAL A CA 1
ATOM 2635 C C . VAL B 1 31 ? 42.728 17.290 35.368 1.00 35.99 30 VAL A C 1
ATOM 2636 O O . VAL B 1 31 ? 42.075 18.322 35.358 1.00 26.46 30 VAL A O 1
ATOM 2640 N N . ARG B 1 32 ? 42.223 16.115 35.752 1.00 22.98 31 ARG A N 1
ATOM 2641 C CA . ARG B 1 32 ? 40.835 15.954 36.192 1.00 22.60 31 ARG A CA 1
ATOM 2642 C C . ARG B 1 32 ? 40.743 14.659 36.991 1.00 21.00 31 ARG A C 1
ATOM 2643 O O . ARG B 1 32 ? 41.136 13.606 36.484 1.00 25.47 31 ARG A O 1
ATOM 2651 N N . PHE B 1 33 ? 40.242 14.746 38.225 1.00 27.03 32 PHE A N 1
ATOM 2652 C CA . PHE B 1 33 ? 39.985 13.539 39.032 1.00 21.90 32 PHE A CA 1
ATOM 2653 C C . PHE B 1 33 ? 38.693 12.869 38.568 1.00 28.26 32 PHE A C 1
ATOM 2654 O O . PHE B 1 33 ? 37.775 13.552 38.119 1.00 26.14 32 PHE A O 1
ATOM 2662 N N . ASN B 1 34 ? 38.605 11.529 38.695 1.00 33.14 33 ASN A N 1
ATOM 2663 C CA . ASN B 1 34 ? 37.305 10.881 38.463 1.00 21.96 33 ASN A CA 1
ATOM 2664 C C . ASN B 1 34 ? 36.433 11.122 39.701 1.00 35.65 33 ASN A C 1
ATOM 2665 O O . ASN B 1 34 ? 36.845 11.780 40.661 1.00 28.33 33 ASN A O 1
ATOM 2670 N N . ARG B 1 35 ? 35.188 10.653 39.680 1.00 29.26 34 ARG A N 1
ATOM 2671 C CA . ARG B 1 35 ? 34.276 11.073 40.749 1.00 26.24 34 ARG A CA 1
ATOM 2672 C C . ARG B 1 35 ? 34.541 10.356 42.056 1.00 36.46 34 ARG A C 1
ATOM 2673 O O . ARG B 1 35 ? 34.349 10.940 43.139 1.00 30.65 34 ARG A O 1
ATOM 2681 N N . LYS B 1 36 ? 34.980 9.103 41.993 1.00 30.49 35 LYS A N 1
ATOM 2682 C CA . LYS B 1 36 ? 35.334 8.424 43.234 1.00 34.44 35 LYS A CA 1
ATOM 2683 C C . LYS B 1 36 ? 36.622 8.964 43.818 1.00 28.31 35 LYS A C 1
ATOM 2684 O O . LYS B 1 36 ? 36.841 8.833 45.017 1.00 33.59 35 LYS A O 1
ATOM 2690 N N . GLY B 1 37 ? 37.455 9.605 43.005 1.00 34.78 36 GLY A N 1
ATOM 2691 C CA . GLY B 1 37 ? 38.678 10.180 43.485 1.00 28.25 36 GLY A CA 1
ATOM 2692 C C . GLY B 1 37 ? 39.807 9.184 43.632 1.00 37.57 36 GLY A C 1
ATOM 2693 O O . GLY B 1 37 ? 40.771 9.480 44.326 1.00 29.37 36 GLY A O 1
ATOM 2694 N N . ASP B 1 38 ? 39.704 7.984 43.034 1.00 30.36 37 ASP A N 1
ATOM 2695 C CA . ASP B 1 38 ? 40.831 7.043 43.106 1.00 35.29 37 ASP A CA 1
ATOM 2696 C C . ASP B 1 38 ? 41.738 7.113 41.886 1.00 38.07 37 ASP A C 1
ATOM 2697 O O . ASP B 1 38 ? 42.772 6.417 41.836 1.00 29.89 37 ASP A O 1
ATOM 2702 N N . PHE B 1 39 ? 41.381 7.923 40.895 1.00 26.26 38 PHE A N 1
ATOM 2703 C CA . PHE B 1 39 ? 42.156 8.045 39.670 1.00 25.55 38 PHE A CA 1
ATOM 2704 C C . PHE B 1 39 ? 42.205 9.503 39.216 1.00 32.76 38 PHE A C 1
ATOM 2705 O O . PHE B 1 39 ? 41.270 10.285 39.428 1.00 28.35 38 PHE A O 1
ATOM 2713 N N . LEU B 1 40 ? 43.309 9.852 38.560 1.00 26.73 39 LEU A N 1
ATOM 2714 C CA . LEU B 1 40 ? 43.513 11.196 38.035 1.00 27.78 39 LEU A CA 1
ATOM 2715 C C . LEU B 1 40 ? 43.923 11.070 36.587 1.00 31.17 39 LEU A C 1
ATOM 2716 O O . LEU B 1 40 ? 44.780 10.247 36.246 1.00 34.94 39 LEU A O 1
ATOM 2721 N N . ALA B 1 41 ? 43.265 11.826 35.715 1.00 25.06 40 ALA A N 1
ATOM 2722 C CA . ALA B 1 41 ? 43.673 11.856 34.337 1.00 22.66 40 ALA A CA 1
ATOM 2723 C C . ALA B 1 41 ? 44.513 13.090 34.076 1.00 32.30 40 ALA A C 1
ATOM 2724 O O . ALA B 1 41 ? 44.247 14.159 34.626 1.00 31.53 40 ALA A O 1
ATOM 2726 N N . SER B 1 42 ? 45.518 12.929 33.251 1.00 28.89 41 SER A N 1
ATOM 2727 C CA . SER B 1 42 ? 46.408 14.005 32.845 1.00 34.75 41 SER A CA 1
ATOM 2728 C C . SER B 1 42 ? 46.471 14.037 31.320 1.00 35.27 41 SER A C 1
ATOM 2729 O O . SER B 1 42 ? 46.530 12.993 30.672 1.00 35.51 41 SER A O 1
ATOM 2732 N N . GLY B 1 43 ? 46.442 15.227 30.726 1.00 30.85 42 GLY A N 1
ATOM 2733 C CA . GLY B 1 43 ? 46.627 15.365 29.286 1.00 27.78 42 GLY A CA 1
ATOM 2734 C C . GLY B 1 43 ? 47.923 16.125 29.097 1.00 38.00 42 GLY A C 1
ATOM 2735 O O . GLY B 1 43 ? 48.314 16.917 29.971 1.00 33.78 42 GLY A O 1
ATOM 2736 N N . ARG B 1 44 ? 48.609 15.857 27.983 1.00 40.63 43 ARG A N 1
ATOM 2737 C CA . ARG B 1 44 ? 49.963 16.355 27.756 1.00 36.38 43 ARG A CA 1
ATOM 2738 C C . ARG B 1 44 ? 50.032 17.165 26.477 1.00 34.28 43 ARG A C 1
ATOM 2739 O O . ARG B 1 44 ? 49.153 17.093 25.606 1.00 39.60 43 ARG A O 1
ATOM 2747 N N . VAL B 1 45 ? 51.123 17.931 26.377 1.00 50.54 44 VAL A N 1
ATOM 2748 C CA . VAL B 1 45 ? 51.377 18.746 25.193 1.00 38.31 44 VAL A CA 1
ATOM 2749 C C . VAL B 1 45 ? 51.330 17.889 23.938 1.00 44.58 44 VAL A C 1
ATOM 2750 O O . VAL B 1 45 ? 50.836 18.328 22.892 1.00 44.29 44 VAL A O 1
ATOM 2754 N N . ASP B 1 46 ? 51.854 16.650 24.018 1.00 39.44 45 ASP A N 1
ATOM 2755 C CA . ASP B 1 46 ? 51.948 15.807 22.824 1.00 41.44 45 ASP A CA 1
ATOM 2756 C C . ASP B 1 46 ? 50.665 15.020 22.520 1.00 43.29 45 ASP A C 1
ATOM 2757 O O . ASP B 1 46 ? 50.693 14.128 21.667 1.00 48.96 45 ASP A O 1
ATOM 2762 N N . GLY B 1 47 ? 49.559 15.306 23.191 1.00 44.36 46 GLY A N 1
ATOM 2763 C CA . GLY B 1 47 ? 48.312 14.632 22.914 1.00 44.29 46 GLY A CA 1
ATOM 2764 C C . GLY B 1 47 ? 48.098 13.350 23.686 1.00 39.67 46 GLY A C 1
ATOM 2765 O O . GLY B 1 47 ? 46.990 12.798 23.646 1.00 46.84 46 GLY A O 1
ATOM 2766 N N . THR B 1 48 ? 49.099 12.872 24.419 1.00 39.23 47 THR A N 1
ATOM 2767 C CA . THR B 1 48 ? 48.891 11.674 25.220 1.00 39.42 47 THR A CA 1
ATOM 2768 C C . THR B 1 48 ? 48.052 11.985 26.463 1.00 39.57 47 THR A C 1
ATOM 2769 O O . THR B 1 48 ? 48.143 13.067 27.046 1.00 40.46 47 THR A O 1
ATOM 2773 N N . VAL B 1 49 ? 47.236 11.012 26.874 1.00 38.75 48 VAL A N 1
ATOM 2774 C CA . VAL B 1 49 ? 46.463 11.093 28.102 1.00 35.29 48 VAL A CA 1
ATOM 2775 C C . VAL B 1 49 ? 46.936 10.013 29.060 1.00 36.08 48 VAL A C 1
ATOM 2776 O O . VAL B 1 49 ? 47.141 8.870 28.649 1.00 41.72 48 VAL A O 1
ATOM 2780 N N . VAL B 1 50 ? 47.158 10.394 30.325 1.00 37.55 49 VAL A N 1
ATOM 2781 C CA . VAL B 1 50 ? 47.706 9.500 31.332 1.00 35.41 49 VAL A CA 1
ATOM 2782 C C . VAL B 1 50 ? 46.682 9.316 32.447 1.00 34.25 49 VAL A C 1
ATOM 2783 O O . VAL B 1 50 ? 46.068 10.279 32.915 1.00 36.26 49 VAL A O 1
ATOM 2787 N N . ILE B 1 51 ? 46.464 8.072 32.831 1.00 37.44 50 ILE A N 1
ATOM 2788 C CA . ILE B 1 51 ? 45.578 7.718 33.929 1.00 35.15 50 ILE A CA 1
ATOM 2789 C C . ILE B 1 51 ? 46.489 7.327 35.086 1.00 36.43 50 ILE A C 1
ATOM 2790 O O . ILE B 1 51 ? 47.209 6.333 34.985 1.00 40.19 50 ILE A O 1
ATOM 2795 N N . TRP B 1 52 ? 46.474 8.115 36.170 1.00 33.83 51 TRP A N 1
ATOM 2796 C CA . TRP B 1 52 ? 47.272 7.827 37.368 1.00 34.21 51 TRP A CA 1
ATOM 2797 C C . TRP B 1 52 ? 46.412 7.123 38.403 1.00 34.51 51 TRP A C 1
ATOM 2798 O O . TRP B 1 52 ? 45.334 7.604 38.747 1.00 33.27 51 TRP A O 1
ATOM 2809 N N . ASP B 1 53 ? 46.891 5.982 38.897 1.00 38.69 52 ASP A N 1
ATOM 2810 C CA . ASP B 1 53 ? 46.293 5.320 40.048 1.00 46.40 52 ASP A CA 1
ATOM 2811 C C . ASP B 1 53 ? 46.720 6.074 41.309 1.00 35.77 52 ASP A C 1
ATOM 2812 O O . ASP B 1 53 ? 47.900 6.059 41.660 1.00 39.94 52 ASP A O 1
ATOM 2817 N N . LEU B 1 54 ? 45.760 6.704 42.019 1.00 40.74 53 LEU A N 1
ATOM 2818 C CA . LEU B 1 54 ? 46.115 7.564 43.162 1.00 35.69 53 LEU A CA 1
ATOM 2819 C C . LEU B 1 54 ? 46.585 6.764 44.373 1.00 41.19 53 LEU A C 1
ATOM 2820 O O . LEU B 1 54 ? 47.313 7.291 45.214 1.00 44.08 53 LEU A O 1
ATOM 2825 N N . GLU B 1 55 ? 46.330 5.464 44.435 1.00 39.72 54 GLU A N 1
ATOM 2826 C CA . GLU B 1 55 ? 46.821 4.690 45.586 1.00 38.99 54 GLU A CA 1
ATOM 2827 C C . GLU B 1 55 ? 48.367 4.581 45.678 1.00 52.49 54 GLU A C 1
ATOM 2828 O O . GLU B 1 55 ? 48.961 4.811 46.732 1.00 81.99 54 GLU A O 1
ATOM 2834 N N . THR B 1 56 ? 48.984 4.228 44.554 1.00 47.85 55 THR A N 1
ATOM 2835 C CA . THR B 1 56 ? 50.428 4.017 44.349 1.00 57.32 55 THR A CA 1
ATOM 2836 C C . THR B 1 56 ? 51.056 5.259 43.722 1.00 57.14 55 THR A C 1
ATOM 2837 O O . THR B 1 56 ? 52.283 5.401 43.706 1.00 60.81 55 THR A O 1
ATOM 2841 N N . MET B 1 57 ? 50.227 6.146 43.184 1.00 41.31 56 MET A N 1
ATOM 2842 C CA . MET B 1 57 ? 50.676 7.351 42.492 1.00 47.96 56 MET A CA 1
ATOM 2843 C C . MET B 1 57 ? 51.499 7.024 41.258 1.00 42.93 56 MET A C 1
ATOM 2844 O O . MET B 1 57 ? 52.326 7.836 40.840 1.00 57.22 56 MET A O 1
ATOM 2849 N N . GLY B 1 58 ? 51.303 5.830 40.677 1.00 42.51 57 GLY A N 1
ATOM 2850 C CA . GLY B 1 58 ? 51.917 5.466 39.423 1.00 42.04 57 GLY A CA 1
ATOM 2851 C C . GLY B 1 58 ? 50.940 5.551 38.242 1.00 47.99 57 GLY A C 1
ATOM 2852 O O . GLY B 1 58 ? 49.742 5.773 38.391 1.00 39.52 57 GLY A O 1
ATOM 2853 N N . VAL B 1 59 ? 51.491 5.335 37.049 1.00 50.41 58 VAL A N 1
ATOM 2854 C CA . VAL B 1 59 ? 50.709 5.374 35.821 1.00 48.95 58 VAL A CA 1
ATOM 2855 C C . VAL B 1 59 ? 50.023 4.032 35.636 1.00 42.36 58 VAL A C 1
ATOM 2856 O O . VAL B 1 59 ? 50.678 2.997 35.644 1.00 45.70 58 VAL A O 1
ATOM 2860 N N . ALA B 1 60 ? 48.702 4.056 35.462 1.00 46.29 59 ALA A N 1
ATOM 2861 C CA . ALA B 1 60 ? 47.891 2.876 35.214 1.00 43.24 59 ALA A CA 1
ATOM 2862 C C . ALA B 1 60 ? 47.744 2.617 33.730 1.00 51.53 59 ALA A C 1
ATOM 2863 O O . ALA B 1 60 ? 47.793 1.463 33.297 1.00 52.77 59 ALA A O 1
ATOM 2865 N N . ARG B 1 61 ? 47.586 3.667 32.932 1.00 44.98 60 ARG A N 1
ATOM 2866 C CA . ARG B 1 61 ? 47.647 3.461 31.494 1.00 57.69 60 ARG A CA 1
ATOM 2867 C C . ARG B 1 61 ? 47.901 4.777 30.782 1.00 43.17 60 ARG A C 1
ATOM 2868 O O . ARG B 1 61 ? 47.676 5.865 31.322 1.00 40.58 60 ARG A O 1
ATOM 2876 N N . LYS B 1 62 ? 48.441 4.647 29.575 1.00 44.36 61 LYS A N 1
ATOM 2877 C CA . LYS B 1 62 ? 48.687 5.767 28.676 1.00 50.76 61 LYS A CA 1
ATOM 2878 C C . LYS B 1 62 ? 47.824 5.588 27.430 1.00 59.49 61 LYS A C 1
ATOM 2879 O O . LYS B 1 62 ? 47.845 4.514 26.810 1.00 52.87 61 LYS A O 1
ATOM 2885 N N . LEU B 1 63 ? 47.089 6.648 27.058 1.00 51.57 62 LEU A N 1
ATOM 2886 C CA . LEU B 1 63 ? 46.176 6.672 25.920 1.00 44.64 62 LEU A CA 1
ATOM 2887 C C . LEU B 1 63 ? 46.733 7.627 24.877 1.00 48.47 62 LEU A C 1
ATOM 2888 O O . LEU B 1 63 ? 46.902 8.822 25.144 1.00 49.30 62 LEU A O 1
ATOM 2893 N N . ARG B 1 64 ? 47.016 7.107 23.694 1.00 45.78 63 ARG A N 1
ATOM 2894 C CA . ARG B 1 64 ? 47.589 7.916 22.621 1.00 49.76 63 ARG A CA 1
ATOM 2895 C C . ARG B 1 64 ? 46.582 7.926 21.481 1.00 58.92 63 ARG A C 1
ATOM 2896 O O . ARG B 1 64 ? 46.427 6.941 20.755 1.00 56.08 63 ARG A O 1
ATOM 2904 N N . GLY B 1 65 ? 45.853 9.034 21.357 1.00 53.48 64 GLY A N 1
ATOM 2905 C CA . GLY B 1 65 ? 44.886 9.168 20.294 1.00 49.75 64 GLY A CA 1
ATOM 2906 C C . GLY B 1 65 ? 44.964 10.558 19.720 1.00 54.98 64 GLY A C 1
ATOM 2907 O O . GLY B 1 65 ? 44.560 10.798 18.582 1.00 50.17 64 GLY A O 1
ATOM 2908 N N . HIS B 1 66 ? 45.471 11.493 20.504 1.00 45.94 65 HIS A N 1
ATOM 2909 C CA . HIS B 1 66 ? 45.659 12.850 20.015 1.00 42.35 65 HIS A CA 1
ATOM 2910 C C . HIS B 1 66 ? 47.144 13.060 19.750 1.00 53.46 65 HIS A C 1
ATOM 2911 O O . HIS B 1 66 ? 48.006 12.378 20.329 1.00 53.56 65 HIS A O 1
ATOM 2918 N N . SER B 1 67 ? 47.438 14.060 18.921 1.00 44.13 66 SER A N 1
ATOM 2919 C CA . SER B 1 67 ? 48.806 14.503 18.680 1.00 52.79 66 SER A CA 1
ATOM 2920 C C . SER B 1 67 ? 49.065 15.969 19.022 1.00 57.23 66 SER A C 1
ATOM 2921 O O . SER B 1 67 ? 50.175 16.455 18.775 1.00 63.54 66 SER A O 1
ATOM 2924 N N . LYS B 1 68 ? 48.089 16.698 19.560 1.00 45.58 67 LYS A N 1
ATOM 2925 C CA . LYS B 1 68 ? 48.300 18.094 19.920 1.00 52.41 67 LYS A CA 1
ATOM 2926 C C . LYS B 1 68 ? 47.845 18.266 21.359 1.00 48.12 67 LYS A C 1
ATOM 2927 O O . LYS B 1 68 ? 47.307 17.331 21.965 1.00 44.85 67 LYS A O 1
ATOM 2933 N N . ASN B 1 69 ? 48.077 19.469 21.910 1.00 37.27 68 ASN A N 1
ATOM 2934 C CA . ASN B 1 69 ? 47.819 19.719 23.323 1.00 33.63 68 ASN A CA 1
ATOM 2935 C C . ASN B 1 69 ? 46.416 19.296 23.719 1.00 36.38 68 ASN A C 1
ATOM 2936 O O . ASN B 1 69 ? 45.427 19.726 23.118 1.00 40.17 68 ASN A O 1
ATOM 2941 N N . ILE B 1 70 ? 46.328 18.477 24.761 1.00 40.19 69 ILE A N 1
ATOM 2942 C CA . ILE B 1 70 ? 45.031 18.208 25.348 1.00 35.16 69 ILE A CA 1
ATOM 2943 C C . ILE B 1 70 ? 44.502 19.492 25.980 1.00 35.84 69 ILE A C 1
ATOM 2944 O O . ILE B 1 70 ? 45.223 20.213 26.687 1.00 34.02 69 ILE A O 1
ATOM 2949 N N . THR B 1 71 ? 43.232 19.784 25.726 1.00 30.39 70 THR A N 1
ATOM 2950 C CA . THR B 1 71 ? 42.573 20.956 26.272 1.00 27.56 70 THR A CA 1
ATOM 2951 C C . THR B 1 71 ? 41.496 20.659 27.303 1.00 32.13 70 THR A C 1
ATOM 2952 O O . THR B 1 71 ? 41.179 21.554 28.090 1.00 28.98 70 THR A O 1
ATOM 2956 N N . SER B 1 72 ? 40.923 19.449 27.339 1.00 25.84 71 SER A N 1
ATOM 2957 C CA . SER B 1 72 ? 39.957 19.138 28.388 1.00 23.67 71 SER A CA 1
ATOM 2958 C C . SER B 1 72 ? 39.807 17.643 28.569 1.00 24.75 71 SER A C 1
ATOM 2959 O O . SER B 1 72 ? 40.171 16.836 27.697 1.00 28.38 71 SER A O 1
ATOM 2962 N N . LEU B 1 73 ? 39.334 17.302 29.766 1.00 26.50 72 LEU A N 1
ATOM 2963 C CA . LEU B 1 73 ? 39.085 15.930 30.187 1.00 24.99 72 LEU A CA 1
ATOM 2964 C C . LEU B 1 73 ? 37.809 15.912 30.986 1.00 29.91 72 LEU A C 1
ATOM 2965 O O . LEU B 1 73 ? 37.631 16.752 31.863 1.00 34.64 72 LEU A O 1
ATOM 2970 N N . SER B 1 74 ? 36.965 14.919 30.724 1.00 28.15 73 SER A N 1
ATOM 2971 C CA . SER B 1 74 ? 35.653 14.817 31.336 1.00 25.22 73 SER A CA 1
ATOM 2972 C C . SER B 1 74 ? 35.338 13.351 31.562 1.00 30.83 73 SER A C 1
ATOM 2973 O O . SER B 1 74 ? 35.351 12.565 30.608 1.00 30.61 73 SER A O 1
ATOM 2976 N N . TRP B 1 75 ? 35.036 12.997 32.801 1.00 29.96 74 TRP A N 1
ATOM 2977 C CA . TRP B 1 75 ? 34.825 11.610 33.180 1.00 37.37 74 TRP A CA 1
ATOM 2978 C C . TRP B 1 75 ? 33.344 11.286 33.188 1.00 33.41 74 TRP A C 1
ATOM 2979 O O . TRP B 1 75 ? 32.524 12.134 33.520 1.00 38.58 74 TRP A O 1
ATOM 2990 N N . SER B 1 76 ? 33.022 10.034 32.883 1.00 32.17 75 SER A N 1
ATOM 2991 C CA . SER B 1 76 ? 31.641 9.576 32.973 1.00 35.72 75 SER A CA 1
ATOM 2992 C C . SER B 1 76 ? 31.264 9.405 34.443 1.00 46.40 75 SER A C 1
ATOM 2993 O O . SER B 1 76 ? 32.130 9.294 35.312 1.00 41.84 75 SER A O 1
ATOM 2996 N N . ARG B 1 77 ? 29.951 9.347 34.714 1.00 39.79 76 ARG A N 1
ATOM 2997 C CA . ARG B 1 77 ? 29.487 9.226 36.100 1.00 47.12 76 ARG A CA 1
ATOM 2998 C C . ARG B 1 77 ? 30.089 7.999 36.770 1.00 52.86 76 ARG A C 1
ATOM 2999 O O . ARG B 1 77 ? 30.424 8.022 37.963 1.00 53.17 76 ARG A O 1
ATOM 3007 N N . CYS B 1 78 ? 30.304 6.948 35.990 1.00 46.26 77 CYS A N 1
ATOM 3008 C CA . CYS B 1 78 ? 30.672 5.632 36.476 1.00 49.77 77 CYS A CA 1
ATOM 3009 C C . CYS B 1 78 ? 32.180 5.437 36.547 1.00 48.34 77 CYS A C 1
ATOM 3010 O O . CYS B 1 78 ? 32.640 4.395 37.035 1.00 49.79 77 CYS A O 1
ATOM 3013 N N . GLY B 1 79 ? 32.962 6.400 36.066 1.00 54.46 78 GLY A N 1
ATOM 3014 C CA . GLY B 1 79 ? 34.399 6.241 35.975 1.00 44.38 78 GLY A CA 1
ATOM 3015 C C . GLY B 1 79 ? 34.895 5.336 34.857 1.00 44.33 78 GLY A C 1
ATOM 3016 O O . GLY B 1 79 ? 36.125 5.198 34.693 1.00 45.88 78 GLY A O 1
ATOM 3017 N N . ARG B 1 80 ? 34.001 4.748 34.056 1.00 50.32 79 ARG A N 1
ATOM 3018 C CA . ARG B 1 80 ? 34.470 3.817 33.042 1.00 48.90 79 ARG A CA 1
ATOM 3019 C C . ARG B 1 80 ? 34.949 4.514 31.771 1.00 46.37 79 ARG A C 1
ATOM 3020 O O . ARG B 1 80 ? 35.833 3.975 31.078 1.00 43.20 79 ARG A O 1
ATOM 3028 N N . TYR B 1 81 ? 34.443 5.720 31.482 1.00 39.25 80 TYR A N 1
ATOM 3029 C CA . TYR B 1 81 ? 34.685 6.418 30.229 1.00 47.22 80 TYR A CA 1
ATOM 3030 C C . TYR B 1 81 ? 35.295 7.792 30.488 1.00 35.62 80 TYR A C 1
ATOM 3031 O O . TYR B 1 81 ? 35.041 8.411 31.514 1.00 39.87 80 TYR A O 1
ATOM 3040 N N . LEU B 1 82 ? 36.159 8.225 29.574 1.00 44.55 81 LEU A N 1
ATOM 3041 C CA . LEU B 1 82 ? 36.849 9.506 29.707 1.00 33.28 81 LEU A CA 1
ATOM 3042 C C . LEU B 1 82 ? 36.845 10.182 28.357 1.00 33.30 81 LEU A C 1
ATOM 3043 O O . LEU B 1 82 ? 37.289 9.602 27.363 1.00 38.66 81 LEU A O 1
ATOM 3048 N N . LEU B 1 83 ? 36.355 11.413 28.321 1.00 31.61 82 LEU A N 1
ATOM 3049 C CA . LEU B 1 83 ? 36.281 12.174 27.095 1.00 31.60 82 LEU A CA 1
ATOM 3050 C C . LEU B 1 83 ? 37.431 13.179 27.086 1.00 38.99 82 LEU A C 1
ATOM 3051 O O . LEU B 1 83 ? 37.578 13.967 28.020 1.00 34.86 82 LEU A O 1
ATOM 3056 N N . SER B 1 84 ? 38.270 13.114 26.071 1.00 31.81 83 SER A N 1
ATOM 3057 C CA . SER B 1 84 ? 39.406 14.025 25.953 1.00 37.38 83 SER A CA 1
ATOM 3058 C C . SER B 1 84 ? 39.300 14.863 24.681 1.00 33.23 83 SER A C 1
ATOM 3059 O O . SER B 1 84 ? 38.817 14.398 23.643 1.00 32.75 83 SER A O 1
ATOM 3062 N N . ALA B 1 85 ? 39.796 16.088 24.743 1.00 29.88 84 ALA A N 1
ATOM 3063 C CA . ALA B 1 85 ? 39.736 16.973 23.593 1.00 30.53 84 ALA A CA 1
ATOM 3064 C C . ALA B 1 85 ? 41.098 17.617 23.400 1.00 33.09 84 ALA A C 1
ATOM 3065 O O . ALA B 1 85 ? 41.844 17.757 24.363 1.00 36.50 84 ALA A O 1
ATOM 3067 N N . CYS B 1 86 ? 41.423 18.040 22.172 1.00 33.58 85 CYS A N 1
ATOM 3068 C CA . CYS B 1 86 ? 42.749 18.600 21.931 1.00 40.91 85 CYS A CA 1
ATOM 3069 C C . CYS B 1 86 ? 42.674 19.822 21.033 1.00 43.66 85 CYS A C 1
ATOM 3070 O O . CYS B 1 86 ? 41.649 20.112 20.423 1.00 33.74 85 CYS A O 1
ATOM 3073 N N . GLN B 1 87 ? 43.805 20.522 20.927 1.00 38.68 86 GLN A N 1
ATOM 3074 C CA . GLN B 1 87 ? 43.924 21.619 19.978 1.00 46.20 86 GLN A CA 1
ATOM 3075 C C . GLN B 1 87 ? 43.976 21.138 18.546 1.00 50.19 86 GLN A C 1
ATOM 3076 O O . GLN B 1 87 ? 43.850 21.964 17.633 1.00 48.95 86 GLN A O 1
ATOM 3082 N N . GLY B 1 88 ? 44.196 19.841 18.336 1.00 49.32 87 GLY A N 1
ATOM 3083 C CA . GLY B 1 88 ? 44.248 19.286 16.999 1.00 52.76 87 GLY A CA 1
ATOM 3084 C C . GLY B 1 88 ? 42.888 18.894 16.465 1.00 50.76 87 GLY A C 1
ATOM 3085 O O . GLY B 1 88 ? 42.814 18.030 15.584 1.00 54.10 87 GLY A O 1
ATOM 3086 N N . TRP B 1 89 ? 41.814 19.496 17.012 1.00 42.44 88 TRP A N 1
ATOM 3087 C CA . TRP B 1 89 ? 40.438 19.443 16.480 1.00 45.02 88 TRP A CA 1
ATOM 3088 C C . TRP B 1 89 ? 39.678 18.161 16.827 1.00 54.39 88 TRP A C 1
ATOM 3089 O O . TRP B 1 89 ? 38.642 17.881 16.232 1.00 49.42 88 TRP A O 1
ATOM 3100 N N . LYS B 1 90 ? 40.143 17.351 17.760 1.00 41.92 89 LYS A N 1
ATOM 3101 C CA . LYS B 1 90 ? 39.558 16.038 17.962 1.00 42.46 89 LYS A CA 1
ATOM 3102 C C . LYS B 1 90 ? 38.997 15.885 19.371 1.00 49.74 89 LYS A C 1
ATOM 3103 O O . LYS B 1 90 ? 39.493 16.477 20.343 1.00 35.51 89 LYS A O 1
ATOM 3109 N N . VAL B 1 91 ? 37.941 15.086 19.466 1.00 36.94 90 VAL A N 1
ATOM 3110 C CA . VAL B 1 91 ? 37.365 14.633 20.732 1.00 35.61 90 VAL A CA 1
ATOM 3111 C C . VAL B 1 91 ? 37.272 13.105 20.678 1.00 42.46 90 VAL A C 1
ATOM 3112 O O . VAL B 1 91 ? 36.790 12.542 19.677 1.00 41.16 90 VAL A O 1
ATOM 3116 N N . ILE B 1 92 ? 37.713 12.438 21.749 1.00 40.80 91 ILE A N 1
ATOM 3117 C CA . ILE B 1 92 ? 37.741 10.970 21.814 1.00 41.64 91 ILE A CA 1
ATOM 3118 C C . ILE B 1 92 ? 37.090 10.518 23.114 1.00 37.93 91 ILE A C 1
ATOM 3119 O O . ILE B 1 92 ? 37.346 11.100 24.176 1.00 37.93 91 ILE A O 1
ATOM 3124 N N . LEU B 1 93 ? 36.269 9.477 23.034 1.00 39.52 92 LEU A N 1
ATOM 3125 C CA . LEU B 1 93 ? 35.704 8.811 24.194 1.00 39.66 92 LEU A CA 1
ATOM 3126 C C . LEU B 1 93 ? 36.453 7.504 24.373 1.00 41.13 92 LEU A C 1
ATOM 3127 O O . LEU B 1 93 ? 36.355 6.602 23.522 1.00 44.23 92 LEU A O 1
ATOM 3132 N N . TRP B 1 94 ? 37.227 7.431 25.459 1.00 40.11 93 TRP A N 1
ATOM 3133 C CA . TRP B 1 94 ? 38.003 6.257 25.832 1.00 41.69 93 TRP A CA 1
ATOM 3134 C C . TRP B 1 94 ? 37.157 5.339 26.704 1.00 46.24 93 TRP A C 1
ATOM 3135 O O . TRP B 1 94 ? 36.425 5.803 27.589 1.00 49.73 93 TRP A O 1
ATOM 3146 N N . ASP B 1 95 ? 37.280 4.045 26.471 1.00 46.87 94 ASP A N 1
ATOM 3147 C CA . ASP B 1 95 ? 36.777 3.024 27.379 1.00 47.66 94 ASP A CA 1
ATOM 3148 C C . ASP B 1 95 ? 37.964 2.567 28.246 1.00 54.77 94 ASP A C 1
ATOM 3149 O O . ASP B 1 95 ? 38.911 1.937 27.752 1.00 48.09 94 ASP A O 1
ATOM 3154 N N . LEU B 1 96 ? 37.946 2.954 29.521 1.00 46.33 95 LEU A N 1
ATOM 3155 C CA . LEU B 1 96 ? 39.037 2.594 30.421 1.00 44.44 95 LEU A CA 1
ATOM 3156 C C . LEU B 1 96 ? 38.923 1.172 30.920 1.00 60.09 95 LEU A C 1
ATOM 3157 O O . LEU B 1 96 ? 39.872 0.678 31.542 1.00 64.95 95 LEU A O 1
ATOM 3162 N N . GLN B 1 97 ? 37.800 0.495 30.664 1.00 64.51 96 GLN A N 1
ATOM 3163 C CA . GLN B 1 97 ? 37.752 -0.925 30.995 1.00 84.00 96 GLN A CA 1
ATOM 3164 C C . GLN B 1 97 ? 38.789 -1.722 30.201 1.00 76.10 96 GLN A C 1
ATOM 3165 O O . GLN B 1 97 ? 39.361 -2.684 30.730 1.00 73.46 96 GLN A O 1
ATOM 3171 N N . ASP B 1 98 ? 39.083 -1.303 28.952 1.00 66.80 97 ASP A N 1
ATOM 3172 C CA . ASP B 1 98 ? 40.043 -1.975 28.079 1.00 60.37 97 ASP A CA 1
ATOM 3173 C C . ASP B 1 98 ? 41.044 -1.040 27.386 1.00 59.71 97 ASP A C 1
ATOM 3174 O O . ASP B 1 98 ? 41.812 -1.508 26.527 1.00 65.84 97 ASP A O 1
ATOM 3179 N N . GLY B 1 99 ? 41.062 0.257 27.711 1.00 54.37 98 GLY A N 1
ATOM 3180 C CA . GLY B 1 99 ? 41.941 1.204 27.030 1.00 54.54 98 GLY A CA 1
ATOM 3181 C C . GLY B 1 99 ? 41.552 1.537 25.605 1.00 62.72 98 GLY A C 1
ATOM 3182 O O . GLY B 1 99 ? 42.372 2.068 24.851 1.00 65.21 98 GLY A O 1
ATOM 3183 N N . LYS B 1 100 ? 40.324 1.221 25.207 1.00 51.65 99 LYS A N 1
ATOM 3184 C CA . LYS B 1 100 ? 39.903 1.301 23.815 1.00 66.05 99 LYS A CA 1
ATOM 3185 C C . LYS B 1 100 ? 39.466 2.726 23.475 1.00 50.57 99 LYS A C 1
ATOM 3186 O O . LYS B 1 100 ? 38.859 3.413 24.299 1.00 51.24 99 LYS A O 1
ATOM 3192 N N . ARG B 1 101 ? 39.790 3.160 22.256 1.00 57.43 100 ARG A N 1
ATOM 3193 C CA . ARG B 1 101 ? 39.160 4.323 21.640 1.00 51.41 100 ARG A CA 1
ATOM 3194 C C . ARG B 1 101 ? 37.722 3.961 21.287 1.00 59.45 100 ARG A C 1
ATOM 3195 O O . ARG B 1 101 ? 37.470 3.390 20.225 1.00 71.89 100 ARG A O 1
ATOM 3203 N N . TYR B 1 102 ? 36.775 4.261 22.169 1.00 49.21 101 TYR A N 1
ATOM 3204 C CA . TYR B 1 102 ? 35.399 3.792 22.022 1.00 50.40 101 TYR A CA 1
ATOM 3205 C C . TYR B 1 102 ? 34.604 4.620 21.017 1.00 60.72 101 TYR A C 1
ATOM 3206 O O . TYR B 1 102 ? 33.799 4.060 20.258 1.00 52.39 101 TYR A O 1
ATOM 3215 N N . ARG B 1 103 ? 34.812 5.943 21.006 1.00 49.05 102 ARG A N 1
ATOM 3216 C CA . ARG B 1 103 ? 34.225 6.859 20.023 1.00 54.32 102 ARG A CA 1
ATOM 3217 C C . ARG B 1 103 ? 35.226 7.961 19.709 1.00 46.47 102 ARG A C 1
ATOM 3218 O O . ARG B 1 103 ? 36.065 8.317 20.545 1.00 49.76 102 ARG A O 1
ATOM 3226 N N . GLU B 1 104 ? 35.102 8.539 18.519 1.00 55.21 103 GLU A N 1
ATOM 3227 C CA . GLU B 1 104 ? 36.031 9.579 18.089 1.00 46.89 103 GLU A CA 1
ATOM 3228 C C . GLU B 1 104 ? 35.346 10.557 17.139 1.00 56.04 103 GLU A C 1
ATOM 3229 O O . GLU B 1 104 ? 34.774 10.138 16.130 1.00 47.93 103 GLU A O 1
ATOM 3235 N N . VAL B 1 105 ? 35.455 11.857 17.420 1.00 43.52 104 VAL A N 1
ATOM 3236 C CA . VAL B 1 105 ? 34.769 12.896 16.653 1.00 53.90 104 VAL A CA 1
ATOM 3237 C C . VAL B 1 105 ? 35.776 13.985 16.295 1.00 47.75 104 VAL A C 1
ATOM 3238 O O . VAL B 1 105 ? 36.439 14.537 17.184 1.00 51.14 104 VAL A O 1
ATOM 3242 N N . ARG B 1 106 ? 35.902 14.277 14.994 1.00 44.32 105 ARG A N 1
ATOM 3243 C CA . ARG B 1 106 ? 36.822 15.294 14.490 1.00 46.80 105 ARG A CA 1
ATOM 3244 C C . ARG B 1 106 ? 36.064 16.534 14.021 1.00 56.91 105 ARG A C 1
ATOM 3245 O O . ARG B 1 106 ? 35.122 16.434 13.225 1.00 50.94 105 ARG A O 1
ATOM 3253 N N . PHE B 1 107 ? 36.490 17.697 14.493 1.00 41.62 106 PHE A N 1
ATOM 3254 C CA . PHE B 1 107 ? 35.852 18.957 14.133 1.00 44.40 106 PHE A CA 1
ATOM 3255 C C . PHE B 1 107 ? 36.720 19.691 13.113 1.00 47.93 106 PHE A C 1
ATOM 3256 O O . PHE B 1 107 ? 37.693 19.150 12.596 1.00 46.02 106 PHE A O 1
ATOM 3264 N N . ARG B 1 108 ? 36.394 20.949 12.830 1.00 43.94 107 ARG A N 1
ATOM 3265 C CA . ARG B 1 108 ? 37.158 21.735 11.865 1.00 63.44 107 ARG A CA 1
ATOM 3266 C C . ARG B 1 108 ? 37.957 22.852 12.536 1.00 57.27 107 ARG A C 1
ATOM 3267 O O . ARG B 1 108 ? 38.370 23.808 11.868 1.00 49.07 107 ARG A O 1
ATOM 3275 N N . ALA B 1 109 ? 38.225 22.719 13.830 1.00 44.05 108 ALA A N 1
ATOM 3276 C CA . ALA B 1 109 ? 38.749 23.804 14.644 1.00 46.06 108 ALA A CA 1
ATOM 3277 C C . ALA B 1 109 ? 39.231 23.231 15.966 1.00 39.26 108 ALA A C 1
ATOM 3278 O O . ALA B 1 109 ? 38.738 22.182 16.418 1.00 39.52 108 ALA A O 1
ATOM 3280 N N . PRO B 1 110 ? 40.192 23.887 16.612 1.00 56.93 109 PRO A N 1
ATOM 3281 C CA . PRO B 1 110 ? 40.603 23.480 17.964 1.00 37.65 109 PRO A CA 1
ATOM 3282 C C . PRO B 1 110 ? 39.421 23.455 18.926 1.00 42.45 109 PRO A C 1
ATOM 3283 O O . PRO B 1 110 ? 38.502 24.278 18.848 1.00 36.07 109 PRO A O 1
ATOM 3287 N N . VAL B 1 111 ? 39.476 22.533 19.881 1.00 35.15 110 VAL A N 1
ATOM 3288 C CA . VAL B 1 111 ? 38.402 22.366 20.854 1.00 33.78 110 VAL A CA 1
ATOM 3289 C C . VAL B 1 111 ? 38.812 23.101 22.125 1.00 39.80 110 VAL A C 1
ATOM 3290 O O . VAL B 1 111 ? 39.839 22.771 22.730 1.00 31.12 110 VAL A O 1
ATOM 3294 N N . TYR B 1 112 ? 38.062 24.151 22.496 1.00 28.39 111 TYR A N 1
ATOM 3295 C CA . TYR B 1 112 ? 38.285 24.776 23.805 1.00 31.43 111 TYR A CA 1
ATOM 3296 C C . TYR B 1 112 ? 38.059 23.764 24.936 1.00 37.62 111 TYR A C 1
ATOM 3297 O O . TYR B 1 112 ? 38.772 23.747 25.938 1.00 29.07 111 TYR A O 1
ATOM 3306 N N . GLY B 1 113 ? 37.021 22.952 24.816 1.00 26.32 112 GLY A N 1
ATOM 3307 C CA . GLY B 1 113 ? 36.735 21.955 25.813 1.00 33.99 112 GLY A CA 1
ATOM 3308 C C . GLY B 1 113 ? 35.478 21.203 25.445 1.00 29.80 112 GLY A C 1
ATOM 3309 O O . GLY B 1 113 ? 34.599 21.688 24.704 1.00 28.96 112 GLY A O 1
ATOM 3310 N N . ALA B 1 114 ? 35.398 19.971 25.905 1.00 25.55 113 ALA A N 1
ATOM 3311 C CA . ALA B 1 114 ? 34.220 19.137 25.661 1.00 32.96 113 ALA A CA 1
ATOM 3312 C C . ALA B 1 114 ? 33.794 18.469 26.966 1.00 24.62 113 ALA A C 1
ATOM 3313 O O . ALA B 1 114 ? 34.640 18.010 27.741 1.00 28.34 113 ALA A O 1
ATOM 3315 N N . GLU B 1 115 ? 32.477 18.448 27.221 1.00 29.12 114 GLU A N 1
ATOM 3316 C CA . GLU B 1 115 ? 31.933 17.941 28.476 1.00 25.99 114 GLU A CA 1
ATOM 3317 C C . GLU B 1 115 ? 30.949 16.828 28.193 1.00 38.21 114 GLU A C 1
ATOM 3318 O O . GLU B 1 115 ? 30.107 16.960 27.298 1.00 32.92 114 GLU A O 1
ATOM 3324 N N . LEU B 1 116 ? 31.025 15.761 28.978 1.00 27.74 115 LEU A N 1
ATOM 3325 C CA . LEU B 1 116 ? 30.051 14.662 28.843 1.00 28.30 115 LEU A CA 1
ATOM 3326 C C . LEU B 1 116 ? 28.727 15.010 29.517 1.00 34.29 115 LEU A C 1
ATOM 3327 O O . LEU B 1 116 ? 28.675 15.697 30.540 1.00 32.57 115 LEU A O 1
ATOM 3332 N N . HIS B 1 117 ? 27.630 14.573 28.900 1.00 36.38 116 HIS A N 1
ATOM 3333 C CA . HIS B 1 117 ? 26.333 14.694 29.556 1.00 33.03 116 HIS A CA 1
ATOM 3334 C C . HIS B 1 117 ? 26.413 14.003 30.920 1.00 39.22 116 HIS A C 1
ATOM 3335 O O . HIS B 1 117 ? 26.912 12.872 30.996 1.00 43.60 116 HIS A O 1
ATOM 3342 N N . PRO B 1 118 ? 25.951 14.634 32.008 1.00 41.65 117 PRO A N 1
ATOM 3343 C CA . PRO B 1 118 ? 26.208 14.068 33.349 1.00 30.96 117 PRO A CA 1
ATOM 3344 C C . PRO B 1 118 ? 25.545 12.736 33.613 1.00 37.71 117 PRO A C 1
ATOM 3345 O O . PRO B 1 118 ? 25.883 12.088 34.616 1.00 43.30 117 PRO A O 1
ATOM 3349 N N . TRP B 1 119 ? 24.586 12.315 32.788 1.00 37.50 118 TRP A N 1
ATOM 3350 C CA . TRP B 1 119 ? 23.941 11.023 32.997 1.00 44.50 118 TRP A CA 1
ATOM 3351 C C . TRP B 1 119 ? 24.062 10.091 31.804 1.00 58.02 118 TRP A C 1
ATOM 3352 O O . TRP B 1 119 ? 23.394 9.059 31.782 1.00 61.41 118 TRP A O 1
ATOM 3363 N N . ASN B 1 120 ? 24.861 10.423 30.796 1.00 65.86 119 ASN A N 1
ATOM 3364 C CA . ASN B 1 120 ? 24.793 9.675 29.542 1.00 68.73 119 ASN A CA 1
ATOM 3365 C C . ASN B 1 120 ? 26.127 9.875 28.836 1.00 66.86 119 ASN A C 1
ATOM 3366 O O . ASN B 1 120 ? 26.332 10.925 28.222 1.00 55.39 119 ASN A O 1
ATOM 3371 N N . HIS B 1 121 ? 27.026 8.877 28.905 1.00 44.31 120 HIS A N 1
ATOM 3372 C CA . HIS B 1 121 ? 28.322 9.094 28.266 1.00 51.27 120 HIS A CA 1
ATOM 3373 C C . HIS B 1 121 ? 28.251 9.105 26.738 1.00 52.49 120 HIS A C 1
ATOM 3374 O O . HIS B 1 121 ? 29.275 9.343 26.095 1.00 46.63 120 HIS A O 1
ATOM 3381 N N . HIS B 1 122 ? 27.068 8.939 26.141 1.00 41.71 121 HIS A N 1
ATOM 3382 C CA . HIS B 1 122 ? 26.882 8.958 24.694 1.00 47.27 121 HIS A CA 1
ATOM 3383 C C . HIS B 1 122 ? 26.458 10.323 24.144 1.00 45.32 121 HIS A C 1
ATOM 3384 O O . HIS B 1 122 ? 26.010 10.392 22.989 1.00 44.97 121 HIS A O 1
ATOM 3391 N N . GLN B 1 123 ? 26.555 11.399 24.933 1.00 37.84 122 GLN A N 1
ATOM 3392 C CA . GLN B 1 123 ? 26.328 12.732 24.400 1.00 38.17 122 GLN A CA 1
ATOM 3393 C C . GLN B 1 123 ? 27.328 13.674 25.035 1.00 43.20 122 GLN A C 1
ATOM 3394 O O . GLN B 1 123 ? 27.613 13.559 26.225 1.00 39.39 122 GLN A O 1
ATOM 3400 N N . PHE B 1 124 ? 27.883 14.585 24.239 1.00 37.12 123 PHE A N 1
ATOM 3401 C CA . PHE B 1 124 ? 28.746 15.615 24.788 1.00 36.14 123 PHE A CA 1
ATOM 3402 C C . PHE B 1 124 ? 28.484 16.942 24.091 1.00 30.14 123 PHE A C 1
ATOM 3403 O O . PHE B 1 124 ? 27.841 17.009 23.021 1.00 33.30 123 PHE A O 1
ATOM 3411 N N . ALA B 1 125 ? 28.944 17.994 24.743 1.00 28.93 124 ALA A N 1
ATOM 3412 C CA . ALA B 1 125 ? 28.918 19.351 24.209 1.00 31.57 124 ALA A CA 1
ATOM 3413 C C . ALA B 1 125 ? 30.326 19.917 24.135 1.00 26.42 124 ALA A C 1
ATOM 3414 O O . ALA B 1 125 ? 31.130 19.766 25.074 1.00 31.62 124 ALA A O 1
ATOM 3416 N N . ALA B 1 126 ? 30.625 20.614 23.042 1.00 27.36 125 ALA A N 1
ATOM 3417 C CA . ALA B 1 126 ? 31.970 21.174 22.884 1.00 26.37 125 ALA A CA 1
ATOM 3418 C C . ALA B 1 126 ? 31.920 22.643 22.464 1.00 41.40 125 ALA A C 1
ATOM 3419 O O . ALA B 1 126 ? 31.006 23.081 21.765 1.00 29.11 125 ALA A O 1
ATOM 3421 N N . ALA B 1 127 ? 32.898 23.407 22.913 1.00 25.31 126 ALA A N 1
ATOM 3422 C CA . ALA B 1 127 ? 33.096 24.770 22.421 1.00 31.01 126 ALA A CA 1
ATOM 3423 C C . ALA B 1 127 ? 34.342 24.770 21.533 1.00 36.44 126 ALA A C 1
ATOM 3424 O O . ALA B 1 127 ? 35.350 24.140 21.869 1.00 30.24 126 ALA A O 1
ATOM 3426 N N . LEU B 1 128 ? 34.274 25.451 20.391 1.00 26.68 127 LEU A N 1
ATOM 3427 C CA . LEU B 1 128 ? 35.312 25.399 19.367 1.00 28.29 127 LEU A CA 1
ATOM 3428 C C . LEU B 1 128 ? 35.909 26.777 19.118 1.00 38.84 127 LEU A C 1
ATOM 3429 O O . LEU B 1 128 ? 35.186 27.784 19.102 1.00 34.79 127 LEU A O 1
ATOM 3434 N N . PHE B 1 129 ? 37.231 26.813 18.907 1.00 35.76 128 PHE A N 1
ATOM 3435 C CA . PHE B 1 129 ? 37.908 28.061 18.608 1.00 35.39 128 PHE A CA 1
ATOM 3436 C C . PHE B 1 129 ? 37.372 28.651 17.289 1.00 51.56 128 PHE A C 1
ATOM 3437 O O . PHE B 1 129 ? 37.423 28.014 16.226 1.00 38.24 128 PHE A O 1
ATOM 3445 N N . GLU B 1 130 ? 36.835 29.865 17.365 1.00 39.67 129 GLU A N 1
ATOM 3446 C CA . GLU B 1 130 ? 36.363 30.577 16.180 1.00 47.58 129 GLU A CA 1
ATOM 3447 C C . GLU B 1 130 ? 35.394 29.725 15.362 1.00 42.07 129 GLU A C 1
ATOM 3448 O O . GLU B 1 130 ? 35.358 29.821 14.135 1.00 41.35 129 GLU A O 1
ATOM 3454 N N . ASP B 1 131 ? 34.621 28.873 16.032 1.00 38.78 130 ASP A N 1
ATOM 3455 C CA . ASP B 1 131 ? 33.623 28.053 15.360 1.00 46.42 130 ASP A CA 1
ATOM 3456 C C . ASP B 1 131 ? 32.408 27.877 16.266 1.00 37.21 130 ASP A C 1
ATOM 3457 O O . ASP B 1 131 ? 32.435 28.229 17.448 1.00 30.86 130 ASP A O 1
ATOM 3462 N N . GLN B 1 132 ? 31.328 27.337 15.685 1.00 40.86 131 GLN A N 1
ATOM 3463 C CA . GLN B 1 132 ? 30.072 27.205 16.407 1.00 36.93 131 GLN A CA 1
ATOM 3464 C C . GLN B 1 132 ? 30.148 26.089 17.446 1.00 37.29 131 GLN A C 1
ATOM 3465 O O . GLN B 1 132 ? 30.697 25.019 17.161 1.00 32.13 131 GLN A O 1
ATOM 3471 N N . PRO B 1 133 ? 29.529 26.266 18.614 1.00 28.96 132 PRO A N 1
ATOM 3472 C CA . PRO B 1 133 ? 29.531 25.193 19.626 1.00 28.63 132 PRO A CA 1
ATOM 3473 C C . PRO B 1 133 ? 28.641 24.052 19.180 1.00 30.52 132 PRO A C 1
ATOM 3474 O O . PRO B 1 133 ? 27.717 24.254 18.408 1.00 31.65 132 PRO A O 1
ATOM 3478 N N . MET B 1 134 ? 28.941 22.841 19.659 1.00 30.37 133 MET A N 1
ATOM 3479 C CA . MET B 1 134 ? 28.275 21.655 19.118 1.00 45.33 133 MET A CA 1
ATOM 3480 C C . MET B 1 134 ? 27.792 20.716 20.220 1.00 34.85 133 MET A C 1
ATOM 3481 O O . MET B 1 134 ? 28.461 20.534 21.237 1.00 33.53 133 MET A O 1
ATOM 3486 N N . LEU B 1 135 ? 26.609 20.142 20.008 1.00 32.05 134 LEU A N 1
ATOM 3487 C CA . LEU B 1 135 ? 26.099 19.024 20.788 1.00 38.89 134 LEU A CA 1
ATOM 3488 C C . LEU B 1 135 ? 26.196 17.773 19.914 1.00 35.14 134 LEU A C 1
ATOM 3489 O O . LEU B 1 135 ? 25.617 17.720 18.818 1.00 37.23 134 LEU A O 1
ATOM 3494 N N . VAL B 1 136 ? 26.939 16.771 20.362 1.00 35.74 135 VAL A N 1
ATOM 3495 C CA . VAL B 1 136 ? 27.173 15.592 19.524 1.00 39.76 135 VAL A CA 1
ATOM 3496 C C . VAL B 1 136 ? 26.603 14.353 20.201 1.00 43.76 135 VAL A C 1
ATOM 3497 O O . VAL B 1 136 ? 26.889 14.093 21.371 1.00 37.35 135 VAL A O 1
ATOM 3501 N N . ASP B 1 137 ? 25.834 13.566 19.455 1.00 43.81 136 ASP A N 1
ATOM 3502 C CA . ASP B 1 137 ? 25.391 12.255 19.927 1.00 42.58 136 ASP A CA 1
ATOM 3503 C C . ASP B 1 137 ? 26.366 11.191 19.442 1.00 52.25 136 ASP A C 1
ATOM 3504 O O . ASP B 1 137 ? 26.489 10.967 18.225 1.00 48.58 136 ASP A O 1
ATOM 3509 N N . ILE B 1 138 ? 27.015 10.488 20.388 1.00 43.97 137 ILE A N 1
ATOM 3510 C CA . ILE B 1 138 ? 27.953 9.450 19.994 1.00 45.40 137 ILE A CA 1
ATOM 3511 C C . ILE B 1 138 ? 27.456 8.074 20.430 1.00 59.43 137 ILE A C 1
ATOM 3512 O O . ILE B 1 138 ? 28.264 7.171 20.676 1.00 59.11 137 ILE A O 1
ATOM 3517 N N . THR B 1 139 ? 26.130 7.889 20.520 1.00 48.54 138 THR A N 1
ATOM 3518 C CA . THR B 1 139 ? 25.607 6.566 20.876 1.00 50.92 138 THR A CA 1
ATOM 3519 C C . THR B 1 139 ? 26.176 5.501 19.948 1.00 55.60 138 THR A C 1
ATOM 3520 O O . THR B 1 139 ? 26.530 4.391 20.382 1.00 64.27 138 THR A O 1
ATOM 3524 N N . GLU B 1 140 ? 26.239 5.809 18.664 1.00 54.61 139 GLU A N 1
ATOM 3525 C CA . GLU B 1 140 ? 26.741 4.886 17.676 1.00 65.10 139 GLU A CA 1
ATOM 3526 C C . GLU B 1 140 ? 28.076 5.374 17.152 1.00 63.85 139 GLU A C 1
ATOM 3527 O O . GLU B 1 140 ? 28.398 6.563 17.248 1.00 56.53 139 GLU A O 1
ATOM 3533 N N . PRO B 1 141 ? 28.875 4.495 16.563 1.00 80.09 140 PRO A N 1
ATOM 3534 C CA . PRO B 1 141 ? 29.899 4.980 15.638 1.00 73.16 140 PRO A CA 1
ATOM 3535 C C . PRO B 1 141 ? 30.232 6.072 14.630 1.00 76.82 140 PRO A C 1
ATOM 3536 O O . PRO B 1 141 ? 31.365 6.167 14.156 1.00 84.33 140 PRO A O 1
ATOM 3540 N N . VAL B 1 142 ? 29.239 6.893 14.293 1.00 75.19 141 VAL A N 1
ATOM 3541 C CA . VAL B 1 142 ? 29.328 7.752 13.103 1.00 71.70 141 VAL A CA 1
ATOM 3542 C C . VAL B 1 142 ? 28.387 8.552 14.010 1.00 64.74 141 VAL A C 1
ATOM 3543 O O . VAL B 1 142 ? 27.247 8.167 14.289 1.00 56.06 141 VAL A O 1
ATOM 3547 N N . GLU B 1 143 ? 28.888 9.664 14.504 1.00 61.62 142 GLU A N 1
ATOM 3548 C CA . GLU B 1 143 ? 28.128 10.534 15.381 1.00 51.04 142 GLU A CA 1
ATOM 3549 C C . GLU B 1 143 ? 26.993 11.246 14.629 1.00 52.30 142 GLU A C 1
ATOM 3550 O O . GLU B 1 143 ? 26.915 11.268 13.395 1.00 52.60 142 GLU A O 1
ATOM 3556 N N . VAL B 1 144 ? 26.111 11.852 15.412 1.00 58.60 143 VAL A N 1
ATOM 3557 C CA . VAL B 1 144 ? 25.161 12.831 14.908 1.00 57.43 143 VAL A CA 1
ATOM 3558 C C . VAL B 1 144 ? 25.476 14.146 15.609 1.00 49.90 143 VAL A C 1
ATOM 3559 O O . VAL B 1 144 ? 25.482 14.209 16.843 1.00 47.78 143 VAL A O 1
ATOM 3563 N N . ARG B 1 145 ? 25.747 15.187 14.830 1.00 47.21 144 ARG A N 1
ATOM 3564 C CA . ARG B 1 145 ? 26.138 16.463 15.397 1.00 42.63 144 ARG A CA 1
ATOM 3565 C C . ARG B 1 145 ? 24.961 17.430 15.310 1.00 47.16 144 ARG A C 1
ATOM 3566 O O . ARG B 1 145 ? 24.178 17.388 14.362 1.00 55.51 144 ARG A O 1
ATOM 3574 N N . TYR B 1 146 ? 24.859 18.322 16.294 1.00 39.77 145 TYR A N 1
ATOM 3575 C CA . TYR B 1 146 ? 23.820 19.345 16.332 1.00 39.18 145 TYR A CA 1
ATOM 3576 C C . TYR B 1 146 ? 24.467 20.685 16.610 1.00 37.06 145 TYR A C 1
ATOM 3577 O O . TYR B 1 146 ? 25.215 20.801 17.588 1.00 44.02 145 TYR A O 1
ATOM 3586 N N . VAL B 1 147 ? 24.202 21.690 15.769 1.00 37.47 146 VAL A N 1
ATOM 3587 C CA . VAL B 1 147 ? 24.812 23.005 16.010 1.00 35.69 146 VAL A CA 1
ATOM 3588 C C . VAL B 1 147 ? 24.137 23.660 17.213 1.00 45.32 146 VAL A C 1
ATOM 3589 O O . VAL B 1 147 ? 22.903 23.644 17.343 1.00 43.02 146 VAL A O 1
ATOM 3593 N N . LEU B 1 148 ? 24.890 24.235 18.034 1.00 33.69 147 LEU A N 1
ATOM 3594 C CA . LEU B 1 148 ? 24.270 24.961 19.144 1.00 31.77 147 LEU A CA 1
ATOM 3595 C C . LEU B 1 148 ? 24.355 26.465 18.910 1.00 30.84 147 LEU A C 1
ATOM 3596 O O . LEU B 1 148 ? 25.259 26.945 18.210 1.00 31.38 147 LEU A O 1
ATOM 3601 N N . PRO B 1 149 ? 23.398 27.228 19.425 1.00 32.30 148 PRO A N 1
ATOM 3602 C CA . PRO B 1 149 ? 23.378 28.670 19.140 1.00 36.55 148 PRO A CA 1
ATOM 3603 C C . PRO B 1 149 ? 24.307 29.435 20.062 1.00 34.03 148 PRO A C 1
ATOM 3604 O O . PRO B 1 149 ? 24.462 29.110 21.238 1.00 29.21 148 PRO A O 1
ATOM 3608 N N . SER B 1 150 ? 24.944 30.461 19.516 1.00 26.16 149 SER A N 1
ATOM 3609 C CA A SER B 1 150 ? 25.685 31.418 20.328 0.73 26.82 149 SER A CA 1
ATOM 3610 C CA B SER B 1 150 ? 25.651 31.370 20.401 0.27 28.26 149 SER A CA 1
ATOM 3611 C C . SER B 1 150 ? 24.863 32.623 20.707 1.00 30.73 149 SER A C 1
ATOM 3612 O O . SER B 1 150 ? 25.155 33.281 21.712 1.00 32.07 149 SER A O 1
ATOM 3617 N N . VAL B 1 151 ? 23.857 32.928 19.897 1.00 24.71 150 VAL A N 1
ATOM 3618 C CA A VAL B 1 151 ? 23.110 34.159 20.030 1.00 28.63 150 VAL A CA 1
ATOM 3619 C CA B VAL B 1 151 ? 23.114 34.169 19.989 0.00 32.55 150 VAL A CA 1
ATOM 3620 C C . VAL B 1 151 ? 21.623 33.794 19.787 1.00 30.55 150 VAL A C 1
ATOM 3621 O O . VAL B 1 151 ? 21.367 32.882 19.015 1.00 31.13 150 VAL A O 1
ATOM 3628 N N . PRO B 1 152 ? 20.707 34.432 20.501 1.00 29.04 151 PRO A N 1
ATOM 3629 C CA . PRO B 1 152 ? 19.272 34.226 20.230 1.00 40.99 151 PRO A CA 1
ATOM 3630 C C . PRO B 1 152 ? 18.905 34.517 18.782 1.00 37.96 151 PRO A C 1
ATOM 3631 O O . PRO B 1 152 ? 19.578 35.261 18.052 1.00 31.13 151 PRO A O 1
ATOM 3635 N N . LYS B 1 153 ? 17.797 33.932 18.370 1.00 39.97 152 LYS A N 1
ATOM 3636 C CA . LYS B 1 153 ? 17.364 34.059 16.991 1.00 49.03 152 LYS A CA 1
ATOM 3637 C C . LYS B 1 153 ? 16.618 35.381 16.816 1.00 45.72 152 LYS A C 1
ATOM 3638 O O . LYS B 1 153 ? 15.655 35.664 17.533 1.00 42.26 152 LYS A O 1
ATOM 3644 N N . ARG B 1 154 ? 17.053 36.178 15.863 1.00 31.29 153 ARG A N 1
ATOM 3645 C CA . ARG B 1 154 ? 16.262 37.383 15.552 1.00 34.45 153 ARG A CA 1
ATOM 3646 C C . ARG B 1 154 ? 15.073 37.044 14.659 1.00 48.13 153 ARG A C 1
ATOM 3647 O O . ARG B 1 154 ? 15.097 36.068 13.904 1.00 49.59 153 ARG A O 1
ATOM 3655 N N . THR B 1 155 ? 14.025 37.868 14.750 1.00 38.70 154 THR A N 1
ATOM 3656 C CA . THR B 1 155 ? 12.869 37.717 13.879 1.00 38.19 154 THR A CA 1
ATOM 3657 C C . THR B 1 155 ? 13.182 38.206 12.469 1.00 38.61 154 THR A C 1
ATOM 3658 O O . THR B 1 155 ? 14.099 38.986 12.222 1.00 43.86 154 THR A O 1
ATOM 3662 N N . SER B 1 156 ? 12.393 37.715 11.523 1.00 46.10 155 SER A N 1
ATOM 3663 C CA . SER B 1 156 ? 12.574 38.094 10.134 1.00 40.72 155 SER A CA 1
ATOM 3664 C C . SER B 1 156 ? 12.283 39.573 9.862 1.00 48.39 155 SER A C 1
ATOM 3665 O O . SER B 1 156 ? 12.791 40.134 8.880 1.00 52.29 155 SER A O 1
ATOM 3668 N N . THR B 1 157 ? 11.447 40.207 10.677 1.00 40.85 156 THR A N 1
ATOM 3669 C CA . THR B 1 157 ? 10.995 41.560 10.395 1.00 36.45 156 THR A CA 1
ATOM 3670 C C . THR B 1 157 ? 11.676 42.634 11.256 1.00 34.53 156 THR A C 1
ATOM 3671 O O . THR B 1 157 ? 11.397 43.830 11.050 1.00 34.74 156 THR A O 1
ATOM 3675 N N . GLU B 1 158 ? 12.536 42.245 12.204 1.00 35.90 157 GLU A N 1
ATOM 3676 C CA . GLU B 1 158 ? 12.960 43.211 13.232 1.00 36.00 157 GLU A CA 1
ATOM 3677 C C . GLU B 1 158 ? 14.043 44.179 12.756 1.00 43.95 157 GLU A C 1
ATOM 3678 O O . GLU B 1 158 ? 14.240 45.222 13.403 1.00 31.09 157 GLU A O 1
ATOM 3684 N N . THR B 1 159 ? 14.693 43.917 11.616 1.00 31.37 158 THR A N 1
ATOM 3685 C CA . THR B 1 159 ? 15.766 44.775 11.131 1.00 38.37 158 THR A CA 1
ATOM 3686 C C . THR B 1 159 ? 15.554 45.180 9.680 1.00 38.25 158 THR A C 1
ATOM 3687 O O . THR B 1 159 ? 15.247 44.345 8.820 1.00 38.16 158 THR A O 1
ATOM 3691 N N . ASP B 1 160 ? 15.703 46.475 9.407 1.00 33.12 159 ASP A N 1
ATOM 3692 C CA . ASP B 1 160 ? 15.630 46.930 8.029 1.00 35.37 159 ASP A CA 1
ATOM 3693 C C . ASP B 1 160 ? 16.613 46.167 7.144 1.00 35.67 159 ASP A C 1
ATOM 3694 O O . ASP B 1 160 ? 17.746 45.872 7.562 1.00 37.79 159 ASP A O 1
ATOM 3699 N N . PRO B 1 161 ? 16.223 45.818 5.914 1.00 49.96 160 PRO A N 1
ATOM 3700 C CA . PRO B 1 161 ? 17.147 45.058 5.067 1.00 41.08 160 PRO A CA 1
ATOM 3701 C C . PRO B 1 161 ? 18.493 45.733 4.877 1.00 41.61 160 PRO A C 1
ATOM 3702 O O . PRO B 1 161 ? 19.513 45.037 4.869 1.00 50.74 160 PRO A O 1
ATOM 3706 N N . ALA B 1 162 ? 18.532 47.072 4.788 1.00 38.93 161 ALA A N 1
ATOM 3707 C CA . ALA B 1 162 ? 19.799 47.779 4.614 1.00 47.56 161 ALA A CA 1
ATOM 3708 C C . ALA B 1 162 ? 20.758 47.632 5.795 1.00 41.72 161 ALA A C 1
ATOM 3709 O O . ALA B 1 162 ? 21.940 47.939 5.654 1.00 45.38 161 ALA A O 1
ATOM 3711 N N . LEU B 1 163 ? 20.277 47.203 6.957 1.00 36.21 162 LEU A N 1
ATOM 3712 C CA . LEU B 1 163 ? 21.078 47.081 8.169 1.00 35.61 162 LEU A CA 1
ATOM 3713 C C . LEU B 1 163 ? 21.388 45.628 8.507 1.00 34.04 162 LEU A C 1
ATOM 3714 O O . LEU B 1 163 ? 22.206 45.345 9.415 1.00 33.38 162 LEU A O 1
ATOM 3719 N N . ARG B 1 164 ? 20.763 44.694 7.794 1.00 44.51 163 ARG A N 1
ATOM 3720 C CA . ARG B 1 164 ? 20.916 43.283 8.141 1.00 40.20 163 ARG A CA 1
ATOM 3721 C C . ARG B 1 164 ? 22.360 42.807 8.003 1.00 41.30 163 ARG A C 1
ATOM 3722 O O . ARG B 1 164 ? 22.862 42.116 8.883 1.00 41.20 163 ARG A O 1
ATOM 3730 N N . GLU B 1 165 ? 23.067 43.209 6.946 1.00 48.14 164 GLU A N 1
ATOM 3731 C CA . GLU B 1 165 ? 24.454 42.765 6.802 1.00 47.27 164 GLU A CA 1
ATOM 3732 C C . GLU B 1 165 ? 25.304 43.182 8.003 1.00 40.81 164 GLU A C 1
ATOM 3733 O O . GLU B 1 165 ? 26.092 42.390 8.529 1.00 45.67 164 GLU A O 1
ATOM 3739 N N . LYS B 1 166 ? 25.171 44.431 8.450 1.00 38.26 165 LYS A N 1
ATOM 3740 C CA . LYS B 1 166 ? 26.060 44.882 9.512 1.00 40.99 165 LYS A CA 1
ATOM 3741 C C . LYS B 1 166 ? 25.649 44.260 10.843 1.00 32.97 165 LYS A C 1
ATOM 3742 O O . LYS B 1 166 ? 26.504 43.868 11.652 1.00 32.47 165 LYS A O 1
ATOM 3748 N N . GLN B 1 167 ? 24.343 44.132 11.074 1.00 31.71 166 GLN A N 1
ATOM 3749 C CA . GLN B 1 167 ? 23.862 43.499 12.285 1.00 29.79 166 GLN A CA 1
ATOM 3750 C C . GLN B 1 167 ? 24.327 42.050 12.351 1.00 38.90 166 GLN A C 1
ATOM 3751 O O . GLN B 1 167 ? 24.738 41.563 13.411 1.00 34.93 166 GLN A O 1
ATOM 3757 N N . ALA B 1 168 ? 24.231 41.331 11.231 1.00 37.99 167 ALA A N 1
ATOM 3758 C CA . ALA B 1 168 ? 24.672 39.937 11.229 1.00 32.40 167 ALA A CA 1
ATOM 3759 C C . ALA B 1 168 ? 26.155 39.837 11.544 1.00 34.19 167 ALA A C 1
ATOM 3760 O O . ALA B 1 168 ? 26.572 38.971 12.319 1.00 38.17 167 ALA A O 1
ATOM 3762 N N . LYS B 1 169 ? 26.974 40.679 10.902 1.00 33.11 168 LYS A N 1
ATOM 3763 C CA . LYS B 1 169 ? 28.409 40.708 11.193 1.00 37.07 168 LYS A CA 1
ATOM 3764 C C . LYS B 1 169 ? 28.662 40.923 12.682 1.00 46.30 168 LYS A C 1
ATOM 3765 O O . LYS B 1 169 ? 29.526 40.264 13.280 1.00 34.78 168 LYS A O 1
ATOM 3771 N N . GLU B 1 170 ? 27.893 41.813 13.312 1.00 38.60 169 GLU A N 1
ATOM 3772 C CA . GLU B 1 170 ? 28.098 42.078 14.737 1.00 49.17 169 GLU A CA 1
ATOM 3773 C C . GLU B 1 170 ? 27.660 40.900 15.600 1.00 30.96 169 GLU A C 1
ATOM 3774 O O . GLU B 1 170 ? 28.362 40.546 16.554 1.00 32.28 169 GLU A O 1
ATOM 3780 N N . ASP B 1 171 ? 26.480 40.326 15.315 1.00 29.34 170 ASP A N 1
ATOM 3781 C CA . ASP B 1 171 ? 25.998 39.161 16.054 1.00 34.85 170 ASP A CA 1
ATOM 3782 C C . ASP B 1 171 ? 27.006 38.032 15.983 1.00 32.22 170 ASP A C 1
ATOM 3783 O O . ASP B 1 171 ? 27.156 37.256 16.940 1.00 26.56 170 ASP A O 1
ATOM 3788 N N . ALA B 1 172 ? 27.692 37.921 14.849 1.00 30.37 171 ALA A N 1
ATOM 3789 C CA . ALA B 1 172 ? 28.657 36.847 14.642 1.00 37.33 171 ALA A CA 1
ATOM 3790 C C . ALA B 1 172 ? 29.900 37.010 15.502 1.00 33.62 171 ALA A C 1
ATOM 3791 O O . ALA B 1 172 ? 30.673 36.061 15.636 1.00 43.29 171 ALA A O 1
ATOM 3793 N N . LYS B 1 173 ? 30.129 38.184 16.081 1.00 36.46 172 LYS A N 1
ATOM 3794 C CA . LYS B 1 173 ? 31.265 38.293 16.979 1.00 37.14 172 LYS A CA 1
ATOM 3795 C C . LYS B 1 173 ? 31.014 37.631 18.308 1.00 37.06 172 LYS A C 1
ATOM 3796 O O . LYS B 1 173 ? 31.956 37.477 19.094 1.00 39.88 172 LYS A O 1
ATOM 3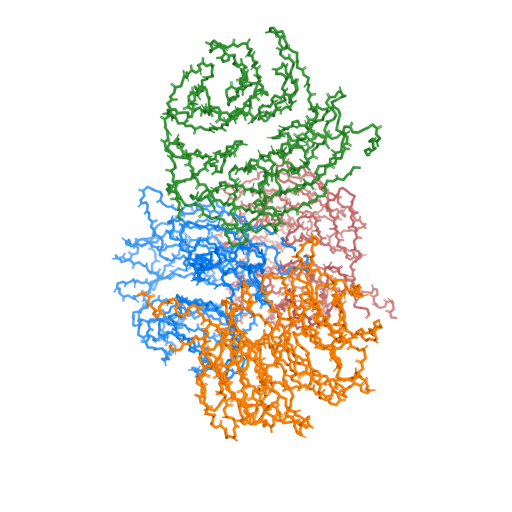802 N N . HIS B 1 174 ? 29.776 37.240 18.586 1.00 27.41 173 HIS A N 1
ATOM 3803 C CA . HIS B 1 174 ? 29.458 36.524 19.819 1.00 26.87 173 HIS A CA 1
ATOM 3804 C C . HIS B 1 174 ? 29.771 35.055 19.614 1.00 28.34 173 HIS A C 1
ATOM 3805 O O . HIS B 1 174 ? 29.052 34.372 18.883 1.00 35.28 173 HIS A O 1
ATOM 3812 N N . MET B 1 175 ? 30.849 34.568 20.204 1.00 26.46 174 MET A N 1
ATOM 3813 C CA . MET B 1 175 ? 31.239 33.180 19.968 1.00 26.04 174 MET A CA 1
ATOM 3814 C C . MET B 1 175 ? 31.367 32.468 21.303 1.00 24.92 174 MET A C 1
ATOM 3815 O O . MET B 1 175 ? 31.764 33.075 22.303 1.00 27.40 174 MET A O 1
ATOM 3820 N N . THR B 1 176 ? 31.004 31.188 21.328 1.00 25.30 175 THR A N 1
ATOM 3821 C CA . THR B 1 176 ? 30.942 30.469 22.584 1.00 23.39 175 THR A CA 1
ATOM 3822 C C . THR B 1 176 ? 32.298 29.845 22.926 1.00 25.62 175 THR A C 1
ATOM 3823 O O . THR B 1 176 ? 32.902 29.142 22.107 1.00 29.98 175 THR A O 1
ATOM 3827 N N . THR B 1 177 ? 32.752 30.057 24.165 1.00 22.51 176 THR A N 1
ATOM 3828 C CA . THR B 1 177 ? 34.125 29.738 24.533 1.00 24.20 176 THR A CA 1
ATOM 3829 C C . THR B 1 177 ? 34.194 28.737 25.655 1.00 26.19 176 THR A C 1
ATOM 3830 O O . THR B 1 177 ? 35.293 28.240 25.938 1.00 25.19 176 THR A O 1
ATOM 3834 N N . ALA B 1 178 ? 33.071 28.399 26.267 1.00 24.57 177 ALA A N 1
ATOM 3835 C CA . ALA B 1 178 ? 33.072 27.494 27.405 1.00 29.20 177 ALA A CA 1
ATOM 3836 C C . ALA B 1 178 ? 31.658 26.986 27.515 1.00 31.77 177 ALA A C 1
ATOM 3837 O O . ALA B 1 178 ? 30.723 27.741 27.269 1.00 25.61 177 ALA A O 1
ATOM 3839 N N . ILE B 1 179 ? 31.491 25.726 27.885 1.00 21.05 178 ILE A N 1
ATOM 3840 C CA . ILE B 1 179 ? 30.129 25.221 28.012 1.00 20.56 178 ILE A CA 1
ATOM 3841 C C . ILE B 1 179 ? 30.116 24.065 28.994 1.00 26.67 178 ILE A C 1
ATOM 3842 O O . ILE B 1 179 ? 31.044 23.255 29.009 1.00 27.00 178 ILE A O 1
ATOM 3847 N N . VAL B 1 180 ? 29.067 23.990 29.818 1.00 21.94 179 VAL A N 1
ATOM 3848 C CA . VAL B 1 180 ? 28.917 22.882 30.770 1.00 22.57 179 VAL A CA 1
ATOM 3849 C C . VAL B 1 180 ? 27.452 22.477 30.804 1.00 23.83 179 VAL A C 1
ATOM 3850 O O . VAL B 1 180 ? 26.564 23.277 30.508 1.00 29.55 179 VAL A O 1
ATOM 3854 N N . TYR B 1 181 ? 27.177 21.239 31.238 1.00 23.88 180 TYR A N 1
ATOM 3855 C CA . TYR B 1 181 ? 25.772 20.862 31.440 1.00 23.80 180 TYR A CA 1
ATOM 3856 C C . TYR B 1 181 ? 25.356 21.246 32.852 1.00 32.19 180 TYR A C 1
ATOM 3857 O O . TYR B 1 181 ? 26.168 21.164 33.790 1.00 30.49 180 TYR A O 1
ATOM 3866 N N . THR B 1 182 ? 24.084 21.572 33.030 1.00 28.27 181 THR A N 1
ATOM 3867 C CA . THR B 1 182 ? 23.516 21.603 34.374 1.00 25.28 181 THR A CA 1
ATOM 3868 C C . THR B 1 182 ? 23.471 20.168 34.920 1.00 37.56 181 THR A C 1
ATOM 3869 O O . THR B 1 182 ? 23.696 19.205 34.187 1.00 34.87 181 THR A O 1
ATOM 3873 N N . ALA B 1 183 ? 23.158 20.036 36.220 1.00 33.47 182 ALA A N 1
ATOM 3874 C CA . ALA B 1 183 ? 23.289 18.742 36.888 1.00 47.44 182 ALA A CA 1
ATOM 3875 C C . ALA B 1 183 ? 22.354 17.710 36.288 1.00 39.56 182 ALA A C 1
ATOM 3876 O O . ALA B 1 183 ? 22.692 16.514 36.233 1.00 37.38 182 ALA A O 1
ATOM 3878 N N . SER B 1 184 ? 21.171 18.139 35.841 1.00 35.72 183 SER A N 1
ATOM 3879 C CA . SER B 1 184 ? 20.209 17.180 35.303 1.00 44.45 183 SER A CA 1
ATOM 3880 C C . SER B 1 184 ? 20.533 16.783 33.880 1.00 34.96 183 SER A C 1
ATOM 3881 O O . SER B 1 184 ? 20.005 15.771 33.399 1.00 44.81 183 SER A O 1
ATOM 3884 N N . GLY B 1 185 ? 21.308 17.611 33.186 1.00 35.63 184 GLY A N 1
ATOM 3885 C CA . GLY B 1 185 ? 21.584 17.445 31.791 1.00 32.92 184 GLY A CA 1
ATOM 3886 C C . GLY B 1 185 ? 20.562 18.100 30.870 1.00 34.88 184 GLY A C 1
ATOM 3887 O O . GLY B 1 185 ? 20.801 18.143 29.653 1.00 42.38 184 GLY A O 1
ATOM 3888 N N . ASP B 1 186 ? 19.477 18.670 31.414 1.00 37.43 185 ASP A N 1
ATOM 3889 C CA . ASP B 1 186 ? 18.452 19.263 30.550 1.00 39.83 185 ASP A CA 1
ATOM 3890 C C . ASP B 1 186 ? 18.853 20.610 29.938 1.00 48.65 185 ASP A C 1
ATOM 3891 O O . ASP B 1 186 ? 18.218 21.044 28.962 1.00 36.85 185 ASP A O 1
ATOM 3896 N N . HIS B 1 187 ? 19.855 21.289 30.494 1.00 33.54 186 HIS A N 1
ATOM 3897 C CA . HIS B 1 187 ? 20.294 22.583 29.990 1.00 29.24 186 HIS A CA 1
ATOM 3898 C C . HIS B 1 187 ? 21.803 22.619 29.870 1.00 34.82 186 HIS A C 1
ATOM 3899 O O . HIS B 1 187 ? 22.533 21.861 30.520 1.00 33.72 186 HIS A O 1
ATOM 3906 N N . LEU B 1 188 ? 22.257 23.541 29.047 1.00 26.08 187 LEU A N 1
ATOM 3907 C CA . LEU B 1 188 ? 23.663 23.844 28.956 1.00 23.45 187 LEU A CA 1
ATOM 3908 C C . LEU B 1 188 ? 23.865 25.279 29.378 1.00 27.21 187 LEU A C 1
ATOM 3909 O O . LEU B 1 188 ? 23.052 26.143 29.058 1.00 29.91 187 LEU A O 1
ATOM 3914 N N . LEU B 1 189 ? 24.959 25.522 30.065 1.00 24.77 188 LEU A N 1
ATOM 3915 C CA . LEU B 1 189 ? 25.365 26.872 30.441 1.00 22.99 188 LEU A CA 1
ATOM 3916 C C . LEU B 1 189 ? 26.593 27.182 29.618 1.00 27.27 188 LEU A C 1
ATOM 3917 O O . LEU B 1 189 ? 27.580 26.437 29.658 1.00 29.62 188 LEU A O 1
ATOM 3922 N N . ALA B 1 190 ? 26.558 28.271 28.868 1.00 27.15 189 ALA A N 1
ATOM 3923 C CA . ALA B 1 190 ? 27.672 28.557 27.982 1.00 27.87 189 ALA A CA 1
ATOM 3924 C C . ALA B 1 190 ? 28.138 29.995 28.165 1.00 23.57 189 ALA A C 1
ATOM 3925 O O . ALA B 1 190 ? 27.345 30.895 28.483 1.00 30.13 189 ALA A O 1
ATOM 3927 N N . GLY B 1 191 ? 29.432 30.176 28.002 1.00 23.29 190 GLY A N 1
ATOM 3928 C CA . GLY B 1 191 ? 30.034 31.499 28.055 1.00 23.06 190 GLY A CA 1
ATOM 3929 C C . GLY B 1 191 ? 30.534 31.929 26.695 1.00 21.06 190 GLY A C 1
ATOM 3930 O O . GLY B 1 191 ? 30.905 31.102 25.851 1.00 26.45 190 GLY A O 1
ATOM 3931 N N . THR B 1 192 ? 30.603 33.255 26.490 1.00 22.59 191 THR A N 1
ATOM 3932 C CA . THR B 1 192 ? 30.943 33.777 25.188 1.00 20.53 191 THR A CA 1
ATOM 3933 C C . THR B 1 192 ? 32.063 34.798 25.260 1.00 24.95 191 THR A C 1
ATOM 3934 O O . THR B 1 192 ? 32.478 35.259 26.340 1.00 27.82 191 THR A O 1
ATOM 3938 N N . THR B 1 193 ? 32.534 35.158 24.068 1.00 24.18 192 THR A N 1
ATOM 3939 C CA . THR B 1 193 ? 33.550 36.186 23.880 1.00 26.10 192 THR A CA 1
ATOM 3940 C C . THR B 1 193 ? 33.063 37.567 24.299 1.00 27.77 192 THR A C 1
ATOM 3941 O O . THR B 1 193 ? 33.873 38.493 24.410 1.00 34.39 192 THR A O 1
ATOM 3945 N N . LYS B 1 194 ? 31.766 37.741 24.481 1.00 25.65 193 LYS A N 1
ATOM 3946 C CA . LYS B 1 194 ? 31.209 39.039 24.828 1.00 37.77 193 LYS A CA 1
ATOM 3947 C C . LYS B 1 194 ? 30.794 39.081 26.293 1.00 41.30 193 LYS A C 1
ATOM 3948 O O . LYS B 1 194 ? 30.046 39.975 26.705 1.00 27.90 193 LYS A O 1
ATOM 3954 N N . GLY B 1 195 ? 31.285 38.126 27.085 1.00 30.27 194 GLY A N 1
ATOM 3955 C CA . GLY B 1 195 ? 31.058 38.090 28.522 1.00 29.02 194 GLY A CA 1
ATOM 3956 C C . GLY B 1 195 ? 29.635 37.738 28.912 1.00 26.82 194 GLY A C 1
ATOM 3957 O O . GLY B 1 195 ? 29.196 38.061 30.028 1.00 26.08 194 GLY A O 1
ATOM 3958 N N . ARG B 1 196 ? 28.911 37.035 28.040 1.00 25.52 195 ARG A N 1
ATOM 3959 C CA . ARG B 1 196 ? 27.555 36.638 28.359 1.00 19.45 195 ARG A CA 1
ATOM 3960 C C . ARG B 1 196 ? 27.520 35.190 28.823 1.00 25.47 195 ARG A C 1
ATOM 3961 O O . ARG B 1 196 ? 28.340 34.375 28.411 1.00 26.25 195 ARG A O 1
ATOM 3969 N N . LEU B 1 197 ? 26.593 34.910 29.743 1.00 23.03 196 LEU A N 1
ATOM 3970 C CA . LEU B 1 197 ? 26.230 33.540 30.123 1.00 24.78 196 LEU A CA 1
ATOM 3971 C C . LEU B 1 197 ? 24.883 33.221 29.462 1.00 32.60 196 LEU A C 1
ATOM 3972 O O . LEU B 1 197 ? 23.889 33.905 29.717 1.00 30.14 196 LEU A O 1
ATOM 3977 N N . ASN B 1 198 ? 24.877 32.221 28.574 1.00 24.28 197 ASN A N 1
ATOM 3978 C CA . ASN B 1 198 ? 23.689 31.719 27.891 1.00 27.20 197 ASN A CA 1
ATOM 3979 C C . ASN B 1 198 ? 23.206 30.476 28.604 1.00 26.10 197 ASN A C 1
ATOM 3980 O O . ASN B 1 198 ? 24.020 29.618 28.931 1.00 26.31 197 ASN A O 1
ATOM 3985 N N . ILE B 1 199 ? 21.893 30.352 28.775 1.00 25.54 198 ILE A N 1
ATOM 3986 C CA . ILE B 1 199 ? 21.290 29.106 29.236 1.00 26.83 198 ILE A CA 1
ATOM 3987 C C . ILE B 1 199 ? 20.565 28.533 28.037 1.00 30.83 198 ILE A C 1
ATOM 3988 O O . ILE B 1 199 ? 19.747 29.227 27.423 1.00 29.17 198 ILE A O 1
ATOM 3993 N N . ILE B 1 200 ? 20.909 27.305 27.668 1.00 28.49 199 ILE A N 1
ATOM 3994 C CA . ILE B 1 200 ? 20.409 26.636 26.466 1.00 28.47 199 ILE A CA 1
ATOM 3995 C C . ILE B 1 200 ? 19.604 25.426 26.900 1.00 36.87 199 ILE A C 1
ATOM 3996 O O . ILE B 1 200 ? 20.101 24.600 27.672 1.00 31.15 199 ILE A O 1
ATOM 4001 N N . ASP B 1 201 ? 18.363 25.318 26.401 1.00 40.17 200 ASP A N 1
ATOM 4002 C CA . ASP B 1 201 ? 17.583 24.088 26.533 1.00 34.82 200 ASP A CA 1
ATOM 4003 C C . ASP B 1 201 ? 18.234 22.996 25.687 1.00 33.79 200 ASP A C 1
ATOM 4004 O O . ASP B 1 201 ? 18.377 23.146 24.471 1.00 41.60 200 ASP A O 1
ATOM 4009 N N . ALA B 1 202 ? 18.674 21.908 26.320 1.00 33.84 201 ALA A N 1
ATOM 4010 C CA . ALA B 1 202 ? 19.431 20.928 25.557 1.00 42.45 201 ALA A CA 1
ATOM 4011 C C . ALA B 1 202 ? 18.545 20.123 24.620 1.00 41.47 201 ALA A C 1
ATOM 4012 O O . ALA B 1 202 ? 19.059 19.481 23.698 1.00 60.48 201 ALA A O 1
ATOM 4014 N N . ARG B 1 203 ? 17.234 20.124 24.826 1.00 42.57 202 ARG A N 1
ATOM 4015 C CA . ARG B 1 203 ? 16.399 19.382 23.892 1.00 62.80 202 ARG A CA 1
ATOM 4016 C C . ARG B 1 203 ? 15.941 20.246 22.719 1.00 53.96 202 ARG A C 1
ATOM 4017 O O . ARG B 1 203 ? 15.953 19.779 21.579 1.00 54.76 202 ARG A O 1
ATOM 4025 N N . THR B 1 204 ? 15.579 21.512 22.959 1.00 40.33 203 THR A N 1
ATOM 4026 C CA . THR B 1 204 ? 15.256 22.408 21.857 1.00 40.86 203 THR A CA 1
ATOM 4027 C C . THR B 1 204 ? 16.488 23.016 21.199 1.00 59.46 203 THR A C 1
ATOM 4028 O O . THR B 1 204 ? 16.412 23.445 20.040 1.00 49.79 203 THR A O 1
ATOM 4032 N N . ARG B 1 205 ? 17.611 23.071 21.913 1.00 41.91 204 ARG A N 1
ATOM 4033 C CA . ARG B 1 205 ? 18.827 23.734 21.444 1.00 41.70 204 ARG A CA 1
ATOM 4034 C C . ARG B 1 205 ? 18.597 25.208 21.226 1.00 38.84 204 ARG A C 1
ATOM 4035 O O . ARG B 1 205 ? 19.305 25.837 20.454 1.00 42.72 204 ARG A O 1
ATOM 4043 N N . GLU B 1 206 ? 17.596 25.772 21.893 1.00 47.87 205 GLU A N 1
ATOM 4044 C CA . GLU B 1 206 ? 17.379 27.205 21.843 1.00 38.56 205 GLU A CA 1
ATOM 4045 C C . GLU B 1 206 ? 17.825 27.861 23.142 1.00 32.82 205 GLU A C 1
ATOM 4046 O O . GLU B 1 206 ? 17.744 27.277 24.231 1.00 36.49 205 GLU A O 1
ATOM 4052 N N . ILE B 1 207 ? 18.300 29.091 23.011 1.00 30.46 206 ILE A N 1
ATOM 4053 C CA . ILE B 1 207 ? 18.668 29.887 24.171 1.00 28.03 206 ILE A CA 1
ATOM 4054 C C . ILE B 1 207 ? 17.398 30.357 24.856 1.00 42.29 206 ILE A C 1
ATOM 4055 O O . ILE B 1 207 ? 16.521 30.938 24.219 1.00 39.08 206 ILE A O 1
ATOM 4060 N N . ILE B 1 208 ? 17.276 30.090 26.151 1.00 33.30 207 ILE A N 1
ATOM 4061 C CA . ILE B 1 208 ? 16.128 30.547 26.913 1.00 45.62 207 ILE A CA 1
ATOM 4062 C C . ILE B 1 208 ? 16.468 31.704 27.831 1.00 36.56 207 ILE A C 1
ATOM 4063 O O . ILE B 1 208 ? 15.544 32.302 28.396 1.00 45.06 207 ILE A O 1
ATOM 4068 N N . TYR B 1 209 ? 17.745 32.078 27.964 1.00 37.61 208 TYR A N 1
ATOM 4069 C CA . TYR B 1 209 ? 18.158 33.155 28.869 1.00 40.08 208 TYR A CA 1
ATOM 4070 C C . TYR B 1 209 ? 19.591 33.545 28.560 1.00 36.12 208 TYR A C 1
ATOM 4071 O O . TYR B 1 209 ? 20.431 32.691 28.236 1.00 30.50 208 TYR A O 1
ATOM 4080 N N . SER B 1 210 ? 19.865 34.842 28.652 1.00 28.10 209 SER A N 1
ATOM 4081 C CA . SER B 1 210 ? 21.215 35.311 28.393 1.00 22.33 209 SER A CA 1
ATOM 4082 C C . SER B 1 210 ? 21.429 36.578 29.202 1.00 40.64 209 SER A C 1
ATOM 4083 O O . SER B 1 210 ? 20.552 37.445 29.251 1.00 38.18 209 SER A O 1
ATOM 4086 N N . GLU B 1 211 ? 22.595 36.687 29.825 1.00 29.81 210 GLU A N 1
ATOM 4087 C CA . GLU B 1 211 ? 22.877 37.871 30.636 1.00 36.19 210 GLU A CA 1
ATOM 4088 C C . GLU B 1 211 ? 24.365 38.197 30.552 1.00 28.49 210 GLU A C 1
ATOM 4089 O O . GLU B 1 211 ? 25.207 37.291 30.570 1.00 24.94 210 GLU A O 1
ATOM 4095 N N . LYS B 1 212 ? 24.695 39.477 30.431 1.00 29.60 211 LYS A N 1
ATOM 4096 C CA . LYS B 1 212 ? 26.109 39.858 30.415 1.00 27.16 211 LYS A CA 1
ATOM 4097 C C . LYS B 1 212 ? 26.615 39.854 31.847 1.00 30.41 211 LYS A C 1
ATOM 4098 O O . LYS B 1 212 ? 26.194 40.688 32.652 1.00 34.14 211 LYS A O 1
ATOM 4104 N N . ILE B 1 213 ? 27.536 38.932 32.173 1.00 26.89 212 ILE A N 1
ATOM 4105 C CA . ILE B 1 213 ? 28.065 38.840 33.528 1.00 26.42 212 ILE A CA 1
ATOM 4106 C C . ILE B 1 213 ? 29.534 39.225 33.638 1.00 34.28 212 ILE A C 1
ATOM 4107 O O . ILE B 1 213 ? 30.059 39.248 34.760 1.00 35.75 212 ILE A O 1
ATOM 4112 N N . ALA B 1 214 ? 30.222 39.498 32.536 1.00 33.56 213 ALA A N 1
ATOM 4113 C CA . ALA B 1 214 ? 31.630 39.849 32.628 1.00 35.24 213 ALA A CA 1
ATOM 4114 C C . ALA B 1 214 ? 31.946 40.876 31.554 1.00 29.52 213 ALA A C 1
ATOM 4115 O O . ALA B 1 214 ? 31.175 41.088 30.598 1.00 31.21 213 ALA A O 1
ATOM 4117 N N . SER B 1 215 ? 33.095 41.526 31.696 1.00 36.79 214 SER A N 1
ATOM 4118 C CA . SER B 1 215 ? 33.538 42.491 30.699 1.00 34.15 214 SER A CA 1
ATOM 4119 C C . SER B 1 215 ? 34.731 42.007 29.878 1.00 56.27 214 SER A C 1
ATOM 4120 O O . SER B 1 215 ? 35.476 42.829 29.343 1.00 57.71 214 SER A O 1
ATOM 4123 N N . GLY B 1 216 ? 34.953 40.698 29.795 1.00 39.90 215 GLY A N 1
ATOM 4124 C CA . GLY B 1 216 ? 35.793 40.183 28.720 1.00 45.14 215 GLY A CA 1
ATOM 4125 C C . GLY B 1 216 ? 35.337 38.811 28.250 1.00 44.68 215 GLY A C 1
ATOM 4126 O O . GLY B 1 216 ? 34.192 38.417 28.477 1.00 50.03 215 GLY A O 1
ATOM 4127 N N . ILE B 1 217 ? 36.234 38.064 27.613 1.00 44.50 216 ILE A N 1
ATOM 4128 C CA . ILE B 1 217 ? 35.961 36.686 27.210 1.00 31.30 216 ILE A CA 1
ATOM 4129 C C . ILE B 1 217 ? 35.799 35.774 28.426 1.00 30.09 216 ILE A C 1
ATOM 4130 O O . ILE B 1 217 ? 36.627 35.756 29.361 1.00 31.09 216 ILE A O 1
ATOM 4135 N N . ILE B 1 218 ? 34.730 34.972 28.437 1.00 26.33 217 ILE A N 1
ATOM 4136 C CA . ILE B 1 218 ? 34.566 33.963 29.482 1.00 28.28 217 ILE A CA 1
ATOM 4137 C C . ILE B 1 218 ? 35.408 32.732 29.134 1.00 28.11 217 ILE A C 1
ATOM 4138 O O . ILE B 1 218 ? 35.303 32.181 28.031 1.00 30.85 217 ILE A O 1
ATOM 4143 N N . THR B 1 219 ? 36.327 32.365 30.033 1.00 25.72 218 THR A N 1
ATOM 4144 C CA . THR B 1 219 ? 37.268 31.287 29.717 1.00 33.28 218 THR A CA 1
ATOM 4145 C C . THR B 1 219 ? 36.981 29.971 30.425 1.00 34.24 218 THR A C 1
ATOM 4146 O O . THR B 1 219 ? 37.310 28.909 29.888 1.00 40.69 218 THR A O 1
ATOM 4150 N N . THR B 1 220 ? 36.325 30.000 31.562 1.00 27.07 219 THR A N 1
ATOM 4151 C CA . THR B 1 220 ? 36.029 28.790 32.302 1.00 21.77 219 THR A CA 1
ATOM 4152 C C . THR B 1 220 ? 34.672 28.911 32.945 1.00 26.25 219 THR A C 1
ATOM 4153 O O . THR B 1 220 ? 34.342 29.952 33.527 1.00 23.59 219 THR A O 1
ATOM 4157 N N . LEU B 1 221 ? 33.912 27.819 32.865 1.00 24.54 220 LEU A N 1
ATOM 4158 C CA . LEU B 1 221 ? 32.710 27.608 33.664 1.00 19.07 220 LEU A CA 1
ATOM 4159 C C . LEU B 1 221 ? 32.819 26.279 34.416 1.00 22.57 220 LEU A C 1
ATOM 4160 O O . LEU B 1 221 ? 33.228 25.263 33.828 1.00 26.23 220 LEU A O 1
ATOM 4165 N N . ARG B 1 222 ? 32.391 26.273 35.680 1.00 28.73 221 ARG A N 1
ATOM 4166 C CA . ARG B 1 222 ? 32.366 25.028 36.465 1.00 24.87 221 ARG A CA 1
ATOM 4167 C C . ARG B 1 222 ? 31.214 25.067 37.459 1.00 27.59 221 ARG A C 1
ATOM 4168 O O . ARG B 1 222 ? 30.937 26.104 38.064 1.00 24.10 221 ARG A O 1
ATOM 4176 N N . LEU B 1 223 ? 30.522 23.959 37.604 1.00 23.40 222 LEU A N 1
ATOM 4177 C CA . LEU B 1 223 ? 29.437 23.862 38.561 1.00 27.33 222 LEU A CA 1
ATOM 4178 C C . LEU B 1 223 ? 29.916 23.124 39.799 1.00 31.53 222 LEU A C 1
ATOM 4179 O O . LEU B 1 223 ? 30.839 22.317 39.721 1.00 27.50 222 LEU A O 1
ATOM 4184 N N . THR B 1 224 ? 29.272 23.403 40.938 1.00 24.99 223 THR A N 1
ATOM 4185 C CA . THR B 1 224 ? 29.422 22.544 42.110 1.00 36.79 223 THR A CA 1
ATOM 4186 C C . THR B 1 224 ? 28.734 21.198 41.867 1.00 34.97 223 THR A C 1
ATOM 4187 O O . THR B 1 224 ? 27.940 21.025 40.946 1.00 31.46 223 THR A O 1
ATOM 4191 N N . GLU B 1 225 ? 28.997 20.249 42.765 1.00 47.69 224 GLU A N 1
ATOM 4192 C CA . GLU B 1 225 ? 28.427 18.906 42.648 1.00 37.11 224 GLU A CA 1
ATOM 4193 C C . GLU B 1 225 ? 26.905 18.919 42.549 1.00 46.04 224 GLU A C 1
ATOM 4194 O O . GLU B 1 225 ? 26.323 18.284 41.662 1.00 41.13 224 GLU A O 1
ATOM 4200 N N . SER B 1 226 ? 26.234 19.635 43.448 1.00 42.50 225 SER A N 1
ATOM 4201 C CA . SER B 1 226 ? 24.779 19.740 43.366 1.00 37.36 225 SER A CA 1
ATOM 4202 C C . SER B 1 226 ? 24.302 20.514 42.146 1.00 47.57 225 SER A C 1
ATOM 4203 O O . SER B 1 226 ? 23.097 20.486 41.832 1.00 43.10 225 SER A O 1
ATOM 4206 N N . GLY B 1 227 ? 25.205 21.221 41.468 1.00 44.57 226 GLY A N 1
ATOM 4207 C CA . GLY B 1 227 ? 24.814 22.099 40.386 1.00 37.01 226 GLY A CA 1
ATOM 4208 C C . GLY B 1 227 ? 24.126 23.375 40.812 1.00 45.57 226 GLY A C 1
ATOM 4209 O O . GLY B 1 227 ? 23.462 23.998 39.971 1.00 36.80 226 GLY A O 1
ATOM 4210 N N . ARG B 1 228 ? 24.242 23.791 42.093 1.00 32.91 227 ARG A N 1
ATOM 4211 C CA . ARG B 1 228 ? 23.505 24.975 42.550 1.00 42.65 227 ARG A CA 1
ATOM 4212 C C . ARG B 1 228 ? 24.323 26.254 42.448 1.00 33.93 227 ARG A C 1
ATOM 4213 O O . ARG B 1 228 ? 23.738 27.350 42.538 1.00 32.77 227 ARG A O 1
ATOM 4221 N N . GLU B 1 229 ? 25.640 26.141 42.306 1.00 30.98 228 GLU A N 1
ATOM 4222 C CA . GLU B 1 229 ? 26.500 27.314 42.199 1.00 35.42 228 GLU A CA 1
ATOM 4223 C C . GLU B 1 229 ? 27.450 27.171 41.018 1.00 31.73 228 GLU A C 1
ATOM 4224 O O . GLU B 1 229 ? 27.947 26.077 40.729 1.00 29.74 228 GLU A O 1
ATOM 4230 N N . LEU B 1 230 ? 27.698 28.294 40.353 1.00 25.60 229 LEU A N 1
ATOM 4231 C CA . LEU B 1 230 ? 28.470 28.365 39.125 1.00 21.11 229 LEU A CA 1
ATOM 4232 C C . LEU B 1 230 ? 29.668 29.288 39.375 1.00 25.40 229 LEU A C 1
ATOM 4233 O O . LEU B 1 230 ? 29.507 30.403 39.874 1.00 25.11 229 LEU A O 1
ATOM 4238 N N . LEU B 1 231 ? 30.829 28.841 38.964 1.00 22.58 230 LEU A N 1
ATOM 4239 C CA . LEU B 1 231 ? 32.074 29.590 39.023 1.00 18.57 230 LEU A CA 1
ATOM 4240 C C . LEU B 1 231 ? 32.459 29.986 37.614 1.00 25.76 230 LEU A C 1
ATOM 4241 O O . LEU B 1 231 ? 32.419 29.167 36.692 1.00 21.30 230 LEU A O 1
ATOM 4246 N N . VAL B 1 232 ? 32.851 31.239 37.449 1.00 22.31 231 VAL A N 1
ATOM 4247 C CA . VAL B 1 232 ? 33.077 31.819 36.134 1.00 22.68 231 VAL A CA 1
ATOM 4248 C C . VAL B 1 232 ? 34.418 32.555 36.148 1.00 20.65 231 VAL A C 1
ATOM 4249 O O . VAL B 1 232 ? 34.635 33.398 37.000 1.00 23.54 231 VAL A O 1
ATOM 4253 N N . ASN B 1 233 ? 35.326 32.197 35.250 1.00 20.02 232 ASN A N 1
ATOM 4254 C CA . ASN B 1 233 ? 36.547 32.976 35.062 1.00 22.87 232 ASN A CA 1
ATOM 4255 C C . ASN B 1 233 ? 36.407 33.731 33.750 1.00 27.45 232 ASN A C 1
ATOM 4256 O O . ASN B 1 233 ? 36.029 33.138 32.728 1.00 30.63 232 ASN A O 1
ATOM 4261 N N . ALA B 1 234 ? 36.773 34.996 33.764 1.00 25.44 233 ALA A N 1
ATOM 4262 C CA . ALA B 1 234 ? 36.673 35.827 32.572 1.00 28.34 233 ALA A CA 1
ATOM 4263 C C . ALA B 1 234 ? 37.843 36.792 32.537 1.00 41.25 233 ALA A C 1
ATOM 4264 O O . ALA B 1 234 ? 38.509 37.038 33.543 1.00 43.87 233 ALA A O 1
ATOM 4266 N N . GLN B 1 235 ? 38.068 37.377 31.380 1.00 29.35 234 GLN A N 1
ATOM 4267 C CA . GLN B 1 235 ? 39.291 38.120 31.167 1.00 32.79 234 GLN A CA 1
ATOM 4268 C C . GLN B 1 235 ? 39.250 39.531 31.742 1.00 36.61 234 GLN A C 1
ATOM 4269 O O . GLN B 1 235 ? 40.068 40.354 31.353 1.00 40.86 234 GLN A O 1
ATOM 4275 N N . ASP B 1 236 ? 38.311 39.845 32.626 1.00 37.16 235 ASP A N 1
ATOM 4276 C CA . ASP B 1 236 ? 38.293 41.162 33.236 1.00 47.14 235 ASP A CA 1
ATOM 4277 C C . ASP B 1 236 ? 38.871 41.137 34.648 1.00 39.18 235 ASP A C 1
ATOM 4278 O O . ASP B 1 236 ? 38.602 42.041 35.425 1.00 31.39 235 ASP A O 1
ATOM 4283 N N . ARG B 1 237 ? 39.695 40.128 34.981 1.00 34.30 236 ARG A N 1
ATOM 4284 C CA . ARG B 1 237 ? 40.459 40.067 36.222 1.00 36.93 236 ARG A CA 1
ATOM 4285 C C . ARG B 1 237 ? 39.585 39.750 37.421 1.00 39.45 236 ARG A C 1
ATOM 4286 O O . ARG B 1 237 ? 40.012 39.913 38.565 1.00 32.43 236 ARG A O 1
ATOM 4294 N N . ILE B 1 238 ? 38.341 39.345 37.197 1.00 27.90 237 ILE A N 1
ATOM 4295 C CA . ILE B 1 238 ? 37.415 39.113 38.287 1.00 27.67 237 ILE A CA 1
ATOM 4296 C C . ILE B 1 238 ? 36.879 37.702 38.174 1.00 23.32 237 ILE A C 1
ATOM 4297 O O . ILE B 1 238 ? 36.414 37.306 37.107 1.00 33.05 237 ILE A O 1
ATOM 4302 N N . ILE B 1 239 ? 36.951 36.950 39.272 1.00 24.96 238 ILE A N 1
ATOM 4303 C CA . ILE B 1 239 ? 36.336 35.634 39.380 1.00 23.80 238 ILE A CA 1
ATOM 4304 C C . ILE B 1 239 ? 34.980 35.818 40.045 1.00 28.22 238 ILE A C 1
ATOM 4305 O O . ILE B 1 239 ? 34.825 36.665 40.942 1.00 24.25 238 ILE A O 1
ATOM 4310 N N . ARG B 1 240 ? 33.975 35.075 39.570 1.00 20.99 239 ARG A N 1
ATOM 4311 C CA . ARG B 1 240 ? 32.613 35.272 40.060 1.00 23.62 239 ARG A CA 1
ATOM 4312 C C . ARG B 1 240 ? 31.960 33.938 40.321 1.00 24.62 239 ARG A C 1
ATOM 4313 O O . ARG B 1 240 ? 32.166 32.995 39.549 1.00 23.29 239 ARG A O 1
ATOM 4321 N N . THR B 1 241 ? 31.159 33.884 41.379 1.00 20.61 240 THR A N 1
ATOM 4322 C CA . THR B 1 241 ? 30.259 32.769 41.624 1.00 23.32 240 THR A CA 1
ATOM 4323 C C . THR B 1 241 ? 28.829 33.269 41.522 1.00 31.69 240 THR A C 1
ATOM 4324 O O . THR B 1 241 ? 28.525 34.416 41.873 1.00 29.67 240 THR A O 1
ATOM 4328 N N . PHE B 1 242 ? 27.960 32.409 41.027 1.00 21.82 241 PHE A N 1
ATOM 4329 C CA . PHE B 1 242 ? 26.550 32.739 40.881 1.00 21.44 241 PHE A CA 1
ATOM 4330 C C . PHE B 1 242 ? 25.695 31.616 41.420 1.00 27.71 241 PHE A C 1
ATOM 4331 O O . PHE B 1 242 ? 26.089 30.444 41.386 1.00 35.48 241 PHE A O 1
ATOM 4339 N N . ILE B 1 243 ? 24.481 31.997 41.843 1.00 33.06 242 ILE A N 1
ATOM 4340 C CA . ILE B 1 243 ? 23.460 31.064 42.330 1.00 34.07 242 ILE A CA 1
ATOM 4341 C C . ILE B 1 243 ? 22.643 30.594 41.137 1.00 37.51 242 ILE A C 1
ATOM 4342 O O . ILE B 1 243 ? 22.005 31.407 40.479 1.00 34.91 242 ILE A O 1
ATOM 4347 N N . VAL B 1 244 ? 22.655 29.301 40.855 1.00 31.16 243 VAL A N 1
ATOM 4348 C CA . VAL B 1 244 ? 22.059 28.828 39.591 1.00 31.06 243 VAL A CA 1
ATOM 4349 C C . VAL B 1 244 ? 20.574 28.740 39.758 1.00 48.43 243 VAL A C 1
ATOM 4350 O O . VAL B 1 244 ? 20.092 28.303 40.822 1.00 42.17 243 VAL A O 1
ATOM 4354 N N . PRO B 1 245 ? 19.761 29.177 38.781 1.00 40.08 244 PRO A N 1
ATOM 4355 C CA . PRO B 1 245 ? 18.310 29.158 38.955 1.00 46.88 244 PRO A CA 1
ATOM 4356 C C . PRO B 1 245 ? 17.747 27.746 38.920 1.00 38.42 244 PRO A C 1
ATOM 4357 O O . PRO B 1 245 ? 18.378 26.758 38.521 1.00 42.21 244 PRO A O 1
ATOM 4361 N N . ASN B 1 246 ? 16.516 27.692 39.405 1.00 55.21 245 ASN A N 1
ATOM 4362 C CA . ASN B 1 246 ? 15.642 26.534 39.384 1.00 60.39 245 ASN A CA 1
ATOM 4363 C C . ASN B 1 246 ? 15.245 26.255 37.937 1.00 64.77 245 ASN A C 1
ATOM 4364 O O . ASN B 1 246 ? 14.316 26.877 37.410 1.00 60.35 245 ASN A O 1
ATOM 4369 N N . LEU B 1 247 ? 15.957 25.345 37.265 1.00 46.92 246 LEU A N 1
ATOM 4370 C CA . LEU B 1 247 ? 15.696 25.095 35.853 1.00 57.27 246 LEU A CA 1
ATOM 4371 C C . LEU B 1 247 ? 14.902 23.816 35.647 1.00 57.28 246 LEU A C 1
ATOM 4372 O O . LEU B 1 247 ? 13.783 23.891 35.205 1.00 52.00 246 LEU A O 1
ATOM 4377 N N . SER B 1 248 ? 15.455 22.651 36.001 1.00 82.83 247 SER A N 1
ATOM 4378 C CA . SER B 1 248 ? 14.889 21.351 35.628 1.00 86.96 247 SER A CA 1
ATOM 4379 C C . SER B 1 248 ? 13.470 21.107 36.158 1.00 89.04 247 SER A C 1
ATOM 4380 O O . SER B 1 248 ? 12.820 20.112 35.793 1.00 79.43 247 SER A O 1
ATOM 4383 N N . ALA B 1 249 ? 12.975 22.030 36.986 1.00 53.30 248 ALA A N 1
ATOM 4384 C CA . ALA B 1 249 ? 11.631 21.973 37.534 1.00 60.35 248 ALA A CA 1
ATOM 4385 C C . ALA B 1 249 ? 10.579 22.178 36.442 1.00 61.36 248 ALA A C 1
ATOM 4386 O O . ALA B 1 249 ? 10.803 22.881 35.442 1.00 54.60 248 ALA A O 1
ATOM 4388 N N . ALA B 1 250 ? 9.405 21.568 36.671 1.00 67.40 249 ALA A N 1
ATOM 4389 C CA . ALA B 1 250 ? 8.280 21.654 35.747 1.00 75.44 249 ALA A CA 1
ATOM 4390 C C . ALA B 1 250 ? 7.668 23.048 35.654 1.00 76.39 249 ALA A C 1
ATOM 4391 O O . ALA B 1 250 ? 6.980 23.338 34.673 1.00 87.67 249 ALA A O 1
ATOM 4393 N N . ASP B 1 251 ? 7.854 23.901 36.662 1.00 113.53 250 ASP A N 1
ATOM 4394 C CA . ASP B 1 251 ? 7.296 25.247 36.585 1.00 106.12 250 ASP A CA 1
ATOM 4395 C C . ASP B 1 251 ? 7.976 26.050 35.487 1.00 103.37 250 ASP A C 1
ATOM 4396 O O . ASP B 1 251 ? 7.326 26.835 34.792 1.00 114.66 250 ASP A O 1
ATOM 4401 N N . ASP B 1 253 ? 9.615 28.987 33.949 1.00 93.61 252 ASP A N 1
ATOM 4402 C CA . ASP B 1 253 ? 9.263 30.127 33.137 1.00 70.00 252 ASP A CA 1
ATOM 4403 C C . ASP B 1 253 ? 10.507 30.990 32.956 1.00 73.58 252 ASP A C 1
ATOM 4404 O O . ASP B 1 253 ? 11.389 30.971 33.817 1.00 99.64 252 ASP A O 1
ATOM 4409 N N . PRO B 1 254 ? 10.674 31.657 31.817 1.00 69.73 253 PRO A N 1
ATOM 4410 C CA . PRO B 1 254 ? 11.749 32.660 31.725 1.00 71.99 253 PRO A CA 1
ATOM 4411 C C . PRO B 1 254 ? 11.219 34.098 31.727 1.00 85.62 253 PRO A C 1
ATOM 4412 O O . PRO B 1 254 ? 11.388 34.841 30.755 1.00 90.85 253 PRO A O 1
ATOM 4416 N N . ILE B 1 257 ? 13.604 34.235 35.280 1.00 53.63 256 ILE A N 1
ATOM 4417 C CA . ILE B 1 257 ? 14.889 33.564 35.494 1.00 39.69 256 ILE A CA 1
ATOM 4418 C C . ILE B 1 257 ? 15.884 34.621 35.915 1.00 38.00 256 ILE A C 1
ATOM 4419 O O . ILE B 1 257 ? 16.022 35.657 35.255 1.00 44.61 256 ILE A O 1
ATOM 4424 N N . GLN B 1 258 ? 16.566 34.372 37.018 1.00 44.48 257 GLN A N 1
ATOM 4425 C CA . GLN B 1 258 ? 17.651 35.234 37.448 1.00 47.71 257 GLN A CA 1
ATOM 4426 C C . GLN B 1 258 ? 18.883 34.393 37.698 1.00 42.08 257 GLN A C 1
ATOM 4427 O O . GLN B 1 258 ? 18.797 33.191 37.965 1.00 39.19 257 GLN A O 1
ATOM 4433 N N . LEU B 1 259 ? 20.039 35.046 37.586 1.00 36.25 258 LEU A N 1
ATOM 4434 C CA . LEU B 1 259 ? 21.335 34.419 37.829 1.00 33.05 258 LEU A CA 1
ATOM 4435 C C . LEU B 1 259 ? 22.108 35.325 38.785 1.00 33.94 258 LEU A C 1
ATOM 4436 O O . LEU B 1 259 ? 23.019 36.054 38.383 1.00 34.05 258 LEU A O 1
ATOM 4441 N N . PRO B 1 260 ? 21.741 35.329 40.057 1.00 42.65 259 PRO A N 1
ATOM 4442 C CA . PRO B 1 260 ? 22.278 36.356 40.954 1.00 35.31 259 PRO A CA 1
ATOM 4443 C C . PRO B 1 260 ? 23.741 36.114 41.301 1.00 36.01 259 PRO A C 1
ATOM 4444 O O . PRO B 1 260 ? 24.206 34.980 41.481 1.00 29.01 259 PRO A O 1
ATOM 4448 N N . LEU B 1 261 ? 24.496 37.201 41.305 1.00 32.59 260 LEU A N 1
ATOM 4449 C CA . LEU B 1 261 ? 25.905 37.120 41.686 1.00 30.42 260 LEU A CA 1
ATOM 4450 C C . LEU B 1 261 ? 26.035 36.809 43.174 1.00 31.96 260 LEU A C 1
ATOM 4451 O O . LEU B 1 261 ? 25.398 37.446 44.019 1.00 32.34 260 LEU A O 1
ATOM 4456 N N . GLU B 1 262 ? 26.897 35.863 43.502 1.00 28.52 261 GLU A N 1
ATOM 4457 C CA . GLU B 1 262 ? 27.182 35.545 44.895 1.00 36.09 261 GLU A CA 1
ATOM 4458 C C . GLU B 1 262 ? 28.407 36.313 45.397 1.00 37.09 261 GLU A C 1
ATOM 4459 O O . GLU B 1 262 ? 28.280 37.200 46.239 1.00 35.88 261 GLU A O 1
ATOM 4465 N N . HIS B 1 263 ? 29.595 35.990 44.895 1.00 32.83 262 HIS A N 1
ATOM 4466 C CA . HIS B 1 263 ? 30.826 36.676 45.268 1.00 34.94 262 HIS A CA 1
ATOM 4467 C C . HIS B 1 263 ? 31.626 37.065 44.033 1.00 33.10 262 HIS A C 1
ATOM 4468 O O . HIS B 1 263 ? 31.596 36.378 43.008 1.00 29.79 262 HIS A O 1
ATOM 4475 N N . LYS B 1 264 ? 32.394 38.147 44.171 1.00 30.83 263 LYS A N 1
ATOM 4476 C CA . LYS B 1 264 ? 33.471 38.523 43.253 1.00 31.61 263 LYS A CA 1
ATOM 4477 C C . LYS B 1 264 ? 34.787 38.275 43.971 1.00 38.40 263 LYS A C 1
ATOM 4478 O O . LYS B 1 264 ? 34.940 38.680 45.133 1.00 34.82 263 LYS A O 1
ATOM 4484 N N . PHE B 1 265 ? 35.750 37.675 43.285 1.00 24.27 264 PHE A N 1
ATOM 4485 C CA . PHE B 1 265 ? 37.075 37.464 43.868 1.00 29.81 264 PHE A CA 1
ATOM 4486 C C . PHE B 1 265 ? 38.098 38.111 42.954 1.00 35.65 264 PHE A C 1
ATOM 4487 O O . PHE B 1 265 ? 38.082 37.872 41.740 1.00 28.98 264 PHE A O 1
ATOM 4495 N N . GLN B 1 266 ? 38.976 38.949 43.520 1.00 29.67 265 GLN A N 1
ATOM 4496 C CA . GLN B 1 266 ? 39.858 39.736 42.665 1.00 31.13 265 GLN A CA 1
ATOM 4497 C C . GLN B 1 266 ? 40.999 40.275 43.517 1.00 40.46 265 GLN A C 1
ATOM 4498 O O . GLN B 1 266 ? 40.970 40.191 44.745 1.00 38.09 265 GLN A O 1
ATOM 4504 N N . ASP B 1 267 ? 42.013 40.814 42.846 1.00 41.41 266 ASP A N 1
ATOM 4505 C CA . ASP B 1 267 ? 43.128 41.490 43.521 1.00 41.44 266 ASP A CA 1
ATOM 4506 C C . ASP B 1 267 ? 43.299 42.861 42.868 1.00 44.30 266 ASP A C 1
ATOM 4507 O O . ASP B 1 267 ? 43.978 42.983 41.844 1.00 49.87 266 ASP A O 1
ATOM 4512 N N . VAL B 1 268 ? 42.693 43.894 43.471 1.00 53.93 267 VAL A N 1
ATOM 4513 C CA . VAL B 1 268 ? 42.631 45.213 42.839 1.00 69.75 267 VAL A CA 1
ATOM 4514 C C . VAL B 1 268 ? 43.994 45.898 42.823 1.00 65.60 267 VAL A C 1
ATOM 4515 O O . VAL B 1 268 ? 44.327 46.597 41.854 1.00 58.66 267 VAL A O 1
ATOM 4519 N N . VAL B 1 269 ? 44.796 45.725 43.884 1.00 60.12 268 VAL A N 1
ATOM 4520 C CA . VAL B 1 269 ? 46.013 46.536 44.017 1.00 79.76 268 VAL A CA 1
ATOM 4521 C C . VAL B 1 269 ? 47.133 45.981 43.145 1.00 66.04 268 VAL A C 1
ATOM 4522 O O . VAL B 1 269 ? 48.005 46.730 42.685 1.00 69.02 268 VAL A O 1
ATOM 4526 N N . ASN B 1 270 ? 47.124 44.672 42.896 1.00 70.81 269 ASN A N 1
ATOM 4527 C CA . ASN B 1 270 ? 48.101 44.042 42.026 1.00 52.49 269 ASN A CA 1
ATOM 4528 C C . ASN B 1 270 ? 47.556 43.792 40.630 1.00 53.36 269 ASN A C 1
ATOM 4529 O O . ASN B 1 270 ? 48.323 43.404 39.746 1.00 57.16 269 ASN A O 1
ATOM 4534 N N . ARG B 1 271 ? 46.259 44.043 40.422 1.00 41.99 270 ARG A N 1
ATOM 4535 C CA . ARG B 1 271 ? 45.574 43.871 39.145 1.00 51.61 270 ARG A CA 1
ATOM 4536 C C . ARG B 1 271 ? 45.957 42.545 38.476 1.00 35.78 270 ARG A C 1
ATOM 4537 O O . ARG B 1 271 ? 46.413 42.481 37.327 1.00 52.16 270 ARG A O 1
ATOM 4545 N N . LEU B 1 272 ? 45.826 41.486 39.250 1.00 33.61 271 LEU A N 1
ATOM 4546 C CA . LEU B 1 272 ? 46.171 40.144 38.784 1.00 34.81 271 LEU A CA 1
ATOM 4547 C C . LEU B 1 272 ? 45.093 39.592 37.865 1.00 45.12 271 LEU A C 1
ATOM 4548 O O . LEU B 1 272 ? 43.904 39.808 38.104 1.00 37.63 271 LEU A O 1
ATOM 4553 N N . SER B 1 273 ? 45.524 38.882 36.820 1.00 34.75 272 SER A N 1
ATOM 4554 C CA A SER B 1 273 ? 44.653 38.096 35.963 0.17 31.22 272 SER A CA 1
ATOM 4555 C CA B SER B 1 273 ? 44.639 38.095 35.975 0.83 32.15 272 SER A CA 1
ATOM 4556 C C . SER B 1 273 ? 44.776 36.626 36.341 1.00 33.34 272 SER A C 1
ATOM 4557 O O . SER B 1 273 ? 45.825 36.180 36.808 1.00 37.99 272 SER A O 1
ATOM 4562 N N . TRP B 1 274 ? 43.673 35.889 36.183 1.00 31.02 273 TRP A N 1
ATOM 4563 C CA . TRP B 1 274 ? 43.551 34.518 36.666 1.00 29.18 273 TRP A CA 1
ATOM 4564 C C . TRP B 1 274 ? 43.587 33.540 35.506 1.00 30.75 273 TRP A C 1
ATOM 4565 O O . TRP B 1 274 ? 42.982 33.768 34.458 1.00 38.77 273 TRP A O 1
ATOM 4576 N N . ASN B 1 275 ? 44.379 32.501 35.664 1.00 29.30 274 ASN A N 1
ATOM 4577 C CA . ASN B 1 275 ? 44.605 31.603 34.555 1.00 25.62 274 ASN A CA 1
ATOM 4578 C C . ASN B 1 275 ? 43.516 30.520 34.523 1.00 37.05 274 ASN A C 1
ATOM 4579 O O . ASN B 1 275 ? 42.779 30.395 33.540 1.00 33.67 274 ASN A O 1
ATOM 4584 N N . HIS B 1 276 ? 43.388 29.753 35.608 1.00 26.76 275 HIS A N 1
ATOM 4585 C CA A HIS B 1 276 ? 42.356 28.741 35.742 0.51 24.60 275 HIS A CA 1
ATOM 4586 C CA B HIS B 1 276 ? 42.349 28.734 35.741 0.49 25.41 275 HIS A CA 1
ATOM 4587 C C . HIS B 1 276 ? 41.792 28.812 37.153 1.00 19.75 275 HIS A C 1
ATOM 4588 O O . HIS B 1 276 ? 42.438 29.317 38.070 1.00 22.53 275 HIS A O 1
ATOM 4601 N N . VAL B 1 277 ? 40.573 28.293 37.324 1.00 18.69 276 VAL A N 1
ATOM 4602 C CA . VAL B 1 277 ? 39.906 28.329 38.615 1.00 20.85 276 VAL A CA 1
ATOM 4603 C C . VAL B 1 277 ? 39.265 26.974 38.854 1.00 27.03 276 VAL A C 1
ATOM 4604 O O . VAL B 1 277 ? 39.012 26.222 37.909 1.00 22.35 276 VAL A O 1
ATOM 4608 N N . ALA B 1 278 ? 38.965 26.703 40.133 1.00 19.39 277 ALA A N 1
ATOM 4609 C CA . ALA B 1 278 ? 38.367 25.429 40.544 1.00 21.00 277 ALA A CA 1
ATOM 4610 C C . ALA B 1 278 ? 37.643 25.544 41.886 1.00 21.49 277 ALA A C 1
ATOM 4611 O O . ALA B 1 278 ? 38.092 26.243 42.792 1.00 19.74 277 ALA A O 1
ATOM 4613 N N . PHE B 1 279 ? 36.549 24.790 42.019 1.00 21.82 278 PHE A N 1
ATOM 4614 C CA . PHE B 1 279 ? 35.823 24.606 43.260 1.00 16.80 278 PHE A CA 1
ATOM 4615 C C . PHE B 1 279 ? 36.415 23.438 44.017 1.00 18.42 278 PHE A C 1
ATOM 4616 O O . PHE B 1 279 ? 36.638 22.377 43.422 1.00 23.05 278 PHE A O 1
ATOM 4624 N N . SER B 1 280 ? 36.440 23.549 45.347 1.00 21.74 279 SER A N 1
ATOM 4625 C CA . SER B 1 280 ? 36.815 22.405 46.173 1.00 19.12 279 SER A CA 1
ATOM 4626 C C . SER B 1 280 ? 35.650 21.408 46.228 1.00 17.47 279 SER A C 1
ATOM 4627 O O . SER B 1 280 ? 34.542 21.677 45.746 1.00 23.02 279 SER A O 1
ATOM 4630 N N . ALA B 1 281 ? 35.894 20.268 46.872 1.00 22.74 280 ALA A N 1
ATOM 4631 C CA . ALA B 1 281 ? 34.965 19.126 46.855 1.00 22.84 280 ALA A CA 1
ATOM 4632 C C . ALA B 1 281 ? 33.548 19.522 47.249 1.00 26.61 280 ALA A C 1
ATOM 4633 O O . ALA B 1 281 ? 32.570 19.065 46.628 1.00 25.33 280 ALA A O 1
ATOM 4635 N N . THR B 1 282 ? 33.410 20.258 48.354 1.00 23.66 281 THR A N 1
ATOM 4636 C CA . THR B 1 282 ? 32.098 20.669 48.853 1.00 20.71 281 THR A CA 1
ATOM 4637 C C . THR B 1 282 ? 31.682 22.026 48.321 1.00 26.41 281 THR A C 1
ATOM 4638 O O . THR B 1 282 ? 30.606 22.506 48.679 1.00 25.95 281 THR A O 1
ATOM 4642 N N . GLY B 1 283 ? 32.530 22.663 47.550 1.00 22.89 282 GLY A N 1
ATOM 4643 C CA . GLY B 1 283 ? 32.226 24.007 47.121 1.00 24.58 282 GLY A CA 1
ATOM 4644 C C . GLY B 1 283 ? 32.614 25.073 48.113 1.00 30.52 282 GLY A C 1
ATOM 4645 O O . GLY B 1 283 ? 32.402 26.266 47.849 1.00 30.95 282 GLY A O 1
ATOM 4646 N N . GLU B 1 284 ? 33.193 24.691 49.234 1.00 25.05 283 GLU A N 1
ATOM 4647 C CA . GLU B 1 284 ? 33.577 25.686 50.230 1.00 26.64 283 GLU A CA 1
ATOM 4648 C C . GLU B 1 284 ? 34.593 26.686 49.690 1.00 37.35 283 GLU A C 1
ATOM 4649 O O . GLU B 1 284 ? 34.551 27.870 50.046 1.00 27.47 283 GLU A O 1
ATOM 4655 N N . TYR B 1 285 ? 35.581 26.216 48.934 1.00 22.64 284 TYR A N 1
ATOM 4656 C CA . TYR B 1 285 ? 36.690 27.074 48.520 1.00 20.58 284 TYR A CA 1
ATOM 4657 C C . TYR B 1 285 ? 36.681 27.251 47.012 1.00 22.99 284 TYR A C 1
ATOM 4658 O O . TYR B 1 285 ? 36.293 26.357 46.259 1.00 20.35 284 TYR A O 1
ATOM 4667 N N . VAL B 1 286 ? 37.168 28.416 46.577 1.00 22.68 285 VAL A N 1
ATOM 4668 C CA . VAL B 1 286 ? 37.518 28.671 45.177 1.00 22.00 285 VAL A CA 1
ATOM 4669 C C . VAL B 1 286 ? 39.034 28.879 45.126 1.00 20.66 285 VAL A C 1
ATOM 4670 O O . VAL B 1 286 ? 39.562 29.707 45.864 1.00 24.58 285 VAL A O 1
ATOM 4674 N N . ALA B 1 287 ? 39.715 28.167 44.227 1.00 20.95 286 ALA A N 1
ATOM 4675 C CA . ALA B 1 287 ? 41.147 28.365 44.008 1.00 24.42 286 ALA A CA 1
ATOM 4676 C C . ALA B 1 287 ? 41.365 28.906 42.601 1.00 21.08 286 ALA A C 1
ATOM 4677 O O . ALA B 1 287 ? 40.549 28.663 41.692 1.00 22.07 286 ALA A O 1
ATOM 4679 N N . ALA B 1 288 ? 42.466 29.632 42.424 1.00 20.87 287 ALA A N 1
ATOM 4680 C CA . ALA B 1 288 ? 42.862 30.082 41.095 1.00 17.90 287 ALA A CA 1
ATOM 4681 C C . ALA B 1 288 ? 44.380 30.117 40.991 1.00 21.92 287 ALA A C 1
ATOM 4682 O O . ALA B 1 288 ? 45.065 30.503 41.947 1.00 22.34 287 ALA A O 1
ATOM 4684 N N . SER B 1 289 ? 44.878 29.865 39.793 1.00 22.55 288 SER A N 1
ATOM 4685 C CA . SER B 1 289 ? 46.246 30.191 39.399 1.00 27.24 288 SER A CA 1
ATOM 4686 C C . SER B 1 289 ? 46.290 31.563 38.731 1.00 28.31 288 SER A C 1
ATOM 4687 O O . SER B 1 289 ? 45.290 32.062 38.214 1.00 30.53 288 SER A O 1
ATOM 4690 N N . THR B 1 290 ? 47.482 32.152 38.719 1.00 32.81 289 THR A N 1
ATOM 4691 C CA . THR B 1 290 ? 47.688 33.562 38.399 1.00 29.51 289 THR A CA 1
ATOM 4692 C C . THR B 1 290 ? 48.550 33.682 37.161 1.00 33.13 289 THR A C 1
ATOM 4693 O O . THR B 1 290 ? 49.636 33.087 37.106 1.00 34.19 289 THR A O 1
ATOM 4697 N N A TYR B 1 291 ? 48.059 34.427 36.162 0.52 30.58 290 TYR A N 1
ATOM 4698 N N B TYR B 1 291 ? 48.059 34.419 36.166 0.48 30.56 290 TYR A N 1
ATOM 4699 C CA A TYR B 1 291 ? 48.848 34.726 34.974 0.52 30.35 290 TYR A CA 1
ATOM 4700 C CA B TYR B 1 291 ? 48.842 34.702 34.974 0.48 30.11 290 TYR A CA 1
ATOM 4701 C C A TYR B 1 291 ? 50.118 35.448 35.366 0.52 33.60 290 TYR A C 1
ATOM 4702 C C B TYR B 1 291 ? 50.107 35.451 35.349 0.48 33.47 290 TYR A C 1
ATOM 4703 O O A TYR B 1 291 ? 50.088 36.362 36.193 0.52 37.66 290 TYR A O 1
ATOM 4704 O O B TYR B 1 291 ? 50.068 36.376 36.163 0.48 37.04 290 TYR A O 1
ATOM 4721 N N . ASN B 1 292 ? 51.223 35.058 34.730 1.00 34.27 291 ASN A N 1
ATOM 4722 C CA . ASN B 1 292 ? 52.533 35.684 34.909 1.00 39.31 291 ASN A CA 1
ATOM 4723 C C . ASN B 1 292 ? 52.995 35.770 36.363 1.00 47.92 291 ASN A C 1
ATOM 4724 O O . ASN B 1 292 ? 53.819 36.617 36.695 1.00 39.95 291 ASN A O 1
ATOM 4729 N N . ASN B 1 293 ? 52.531 34.879 37.237 1.00 40.60 292 ASN A N 1
ATOM 4730 C CA . ASN B 1 293 ? 53.010 34.846 38.625 1.00 35.08 292 ASN A CA 1
ATOM 4731 C C . ASN B 1 293 ? 52.999 33.400 39.097 1.00 40.19 292 ASN A C 1
ATOM 4732 O O . ASN B 1 293 ? 52.351 32.537 38.493 1.00 35.29 292 ASN A O 1
ATOM 4737 N N . HIS B 1 294 ? 53.653 33.150 40.226 1.00 33.88 293 HIS A N 1
ATOM 4738 C CA . HIS B 1 294 ? 53.782 31.750 40.632 1.00 32.35 293 HIS A CA 1
ATOM 4739 C C . HIS B 1 294 ? 52.717 31.299 41.626 1.00 39.85 293 HIS A C 1
ATOM 4740 O O . HIS B 1 294 ? 52.516 30.093 41.800 1.00 44.40 293 HIS A O 1
ATOM 4747 N N . GLU B 1 295 ? 51.993 32.223 42.231 1.00 39.57 294 GLU A N 1
ATOM 4748 C CA . GLU B 1 295 ? 51.120 31.901 43.348 1.00 32.52 294 GLU A CA 1
ATOM 4749 C C . GLU B 1 295 ? 49.814 31.243 42.926 1.00 41.33 294 GLU A C 1
ATOM 4750 O O . GLU B 1 295 ? 49.308 31.403 41.804 1.00 31.85 294 GLU A O 1
ATOM 4756 N N . LEU B 1 296 ? 49.253 30.502 43.869 1.00 29.72 295 LEU A N 1
ATOM 4757 C CA . LEU B 1 296 ? 47.862 30.077 43.806 1.00 25.13 295 LEU A CA 1
ATOM 4758 C C . LEU B 1 296 ? 47.110 30.784 44.918 1.00 26.41 295 LEU A C 1
ATOM 4759 O O . LEU B 1 296 ? 47.639 30.943 46.024 1.00 29.63 295 LEU A O 1
ATOM 4764 N N . TYR B 1 297 ? 45.878 31.203 44.636 1.00 25.09 296 TYR A N 1
ATOM 4765 C CA . TYR B 1 297 ? 45.068 31.907 45.613 1.00 20.94 296 TYR A CA 1
ATOM 4766 C C . TYR B 1 297 ? 43.899 31.011 45.965 1.00 23.86 296 TYR A C 1
ATOM 4767 O O . TYR B 1 297 ? 43.323 30.392 45.072 1.00 24.75 296 TYR A O 1
ATOM 4776 N N . ILE B 1 298 ? 43.516 30.995 47.251 1.00 25.87 297 ILE A N 1
ATOM 4777 C CA . ILE B 1 298 ? 42.333 30.244 47.696 1.00 22.19 297 ILE A CA 1
ATOM 4778 C C . ILE B 1 298 ? 41.433 31.185 48.498 1.00 24.08 297 ILE A C 1
ATOM 4779 O O . ILE B 1 298 ? 41.878 31.790 49.479 1.00 26.87 297 ILE A O 1
ATOM 4784 N N . TRP B 1 299 ? 40.188 31.342 48.052 1.00 23.28 298 TRP A N 1
ATOM 4785 C CA . TRP B 1 299 ? 39.164 32.090 48.780 1.00 23.62 298 TRP A CA 1
ATOM 4786 C C . TRP B 1 299 ? 38.100 31.134 49.326 1.00 21.43 298 TRP A C 1
ATOM 4787 O O . TRP B 1 299 ? 37.905 30.024 48.807 1.00 23.19 298 TRP A O 1
ATOM 4798 N N . GLU B 1 300 ? 37.353 31.604 50.317 1.00 28.61 299 GLU A N 1
ATOM 4799 C CA . GLU B 1 300 ? 36.252 30.819 50.859 1.00 26.90 299 GLU A CA 1
ATOM 4800 C C . GLU B 1 300 ? 34.934 31.491 50.493 1.00 30.07 299 GLU A C 1
ATOM 4801 O O . GLU B 1 300 ? 34.820 32.716 50.536 1.00 31.68 299 GLU A O 1
ATOM 4807 N N . ARG B 1 301 ? 33.947 30.691 50.123 1.00 29.41 300 ARG A N 1
ATOM 4808 C CA . ARG B 1 301 ? 32.668 31.193 49.603 1.00 30.12 300 ARG A CA 1
ATOM 4809 C C . ARG B 1 301 ? 31.669 31.509 50.687 1.00 45.03 300 ARG A C 1
ATOM 4810 O O . ARG B 1 301 ? 30.612 32.075 50.388 1.00 46.97 300 ARG A O 1
ATOM 4818 N N . GLY B 1 302 ? 31.942 31.095 51.918 1.00 38.26 301 GLY A N 1
ATOM 4819 C CA . GLY B 1 302 ? 31.068 31.468 53.012 1.00 63.09 301 GLY A CA 1
ATOM 4820 C C . GLY B 1 302 ? 30.936 32.972 53.130 1.00 60.90 301 GLY A C 1
ATOM 4821 O O . GLY B 1 302 ? 29.828 33.506 53.222 1.00 52.76 301 GLY A O 1
ATOM 4822 N N . HIS B 1 303 ? 32.072 33.672 53.122 1.00 58.20 302 HIS A N 1
ATOM 4823 C CA . HIS B 1 303 ? 32.095 35.119 53.232 1.00 42.06 302 HIS A CA 1
ATOM 4824 C C . HIS B 1 303 ? 32.892 35.795 52.146 1.00 44.89 302 HIS A C 1
ATOM 4825 O O . HIS B 1 303 ? 33.058 37.010 52.208 1.00 49.11 302 HIS A O 1
ATOM 4832 N N . GLY B 1 304 ? 33.425 35.053 51.183 1.00 35.36 303 GLY A N 1
ATOM 4833 C CA . GLY B 1 304 ? 34.176 35.655 50.096 1.00 36.72 303 GLY A CA 1
ATOM 4834 C C . GLY B 1 304 ? 35.612 36.033 50.407 1.00 37.33 303 GLY A C 1
ATOM 4835 O O . GLY B 1 304 ? 36.283 36.610 49.542 1.00 33.53 303 GLY A O 1
ATOM 4836 N N . SER B 1 305 ? 36.126 35.693 51.586 1.00 34.43 304 SER A N 1
ATOM 4837 C CA . SER B 1 305 ? 37.430 36.208 51.965 1.00 35.39 304 SER A CA 1
ATOM 4838 C C . SER B 1 305 ? 38.564 35.294 51.476 1.00 36.67 304 SER A C 1
ATOM 4839 O O . SER B 1 305 ? 38.375 34.099 51.213 1.00 30.68 304 SER A O 1
ATOM 4842 N N . LEU B 1 306 ? 39.747 35.895 51.322 1.00 32.82 305 LEU A N 1
ATOM 4843 C CA . LEU B 1 306 ? 40.943 35.161 50.927 1.00 32.52 305 LEU A CA 1
ATOM 4844 C C . LEU B 1 306 ? 41.499 34.400 52.127 1.00 32.35 305 LEU A C 1
ATOM 4845 O O . LEU B 1 306 ? 41.725 34.989 53.190 1.00 34.32 305 LEU A O 1
ATOM 4850 N N . VAL B 1 307 ? 41.722 33.100 51.961 1.00 31.19 306 VAL A N 1
ATOM 4851 C CA . VAL B 1 307 ? 42.168 32.255 53.064 1.00 28.13 306 VAL A CA 1
ATOM 4852 C C . VAL B 1 307 ? 43.628 31.860 52.950 1.00 40.77 306 VAL A C 1
ATOM 4853 O O . VAL B 1 307 ? 44.293 31.687 53.982 1.00 43.59 306 VAL A O 1
ATOM 4857 N N . ARG B 1 308 ? 44.162 31.750 51.750 1.00 29.93 307 ARG A N 1
ATOM 4858 C CA . ARG B 1 308 ? 45.507 31.217 51.585 1.00 33.57 307 ARG A CA 1
ATOM 4859 C C . ARG B 1 308 ? 46.089 31.719 50.282 1.00 36.27 307 ARG A C 1
ATOM 4860 O O . ARG B 1 308 ? 45.396 31.757 49.271 1.00 31.00 307 ARG A O 1
ATOM 4868 N N . MET B 1 309 ? 47.370 32.068 50.301 1.00 33.64 308 MET A N 1
ATOM 4869 C CA . MET B 1 309 ? 48.123 32.212 49.063 1.00 29.55 308 MET A CA 1
ATOM 4870 C C . MET B 1 309 ? 49.236 31.164 49.078 1.00 44.07 308 MET A C 1
ATOM 4871 O O . MET B 1 309 ? 50.067 31.156 49.993 1.00 46.39 308 MET A O 1
ATOM 4876 N N . LEU B 1 310 ? 49.264 30.285 48.077 1.00 30.39 309 LEU A N 1
ATOM 4877 C CA . LEU B 1 310 ? 50.301 29.240 48.010 1.00 30.92 309 LEU A CA 1
ATOM 4878 C C . LEU B 1 310 ? 51.424 29.702 47.096 1.00 34.61 309 LEU A C 1
ATOM 4879 O O . LEU B 1 310 ? 51.165 30.220 46.018 1.00 35.19 309 LEU A O 1
ATOM 4884 N N . GLU B 1 311 ? 52.673 29.531 47.533 1.00 37.52 310 GLU A N 1
ATOM 4885 C CA . GLU B 1 311 ? 53.816 29.789 46.659 1.00 52.22 310 GLU A CA 1
ATOM 4886 C C . GLU B 1 311 ? 54.394 28.516 46.039 1.00 59.28 310 GLU A C 1
ATOM 4887 O O . GLU B 1 311 ? 54.866 28.550 44.898 1.00 48.89 310 GLU A O 1
ATOM 4893 N N . GLY B 1 312 ? 54.325 27.382 46.739 1.00 43.97 311 GLY A N 1
ATOM 4894 C CA . GLY B 1 312 ? 54.800 26.125 46.207 1.00 42.26 311 GLY A CA 1
ATOM 4895 C C . GLY B 1 312 ? 56.152 26.297 45.568 1.00 38.73 311 GLY A C 1
ATOM 4896 O O . GLY B 1 312 ? 57.031 26.942 46.134 1.00 41.97 311 GLY A O 1
ATOM 4897 N N . PRO B 1 313 ? 56.311 25.819 44.338 1.00 55.39 312 PRO A N 1
ATOM 4898 C CA . PRO B 1 313 ? 57.585 26.020 43.643 1.00 61.48 312 PRO A CA 1
ATOM 4899 C C . PRO B 1 313 ? 57.743 27.399 43.009 1.00 54.41 312 PRO A C 1
ATOM 4900 O O . PRO B 1 313 ? 56.959 28.333 43.211 1.00 54.30 312 PRO A O 1
ATOM 4904 N N . LYS B 1 314 ? 58.796 27.564 42.239 1.00 72.60 313 LYS A N 1
ATOM 4905 C CA . LYS B 1 314 ? 58.917 28.875 41.635 1.00 91.17 313 LYS A CA 1
ATOM 4906 C C . LYS B 1 314 ? 58.434 28.837 40.196 1.00 64.70 313 LYS A C 1
ATOM 4907 O O . LYS B 1 314 ? 59.167 29.267 39.301 1.00 80.49 313 LYS A O 1
ATOM 4913 N N . GLU B 1 315 ? 57.218 28.344 39.926 1.00 58.58 314 GLU A N 1
ATOM 4914 C CA . GLU B 1 315 ? 56.811 28.458 38.537 1.00 47.84 314 GLU A CA 1
ATOM 4915 C C . GLU B 1 315 ? 55.352 28.849 38.396 1.00 35.43 314 GLU A C 1
ATOM 4916 O O . GLU B 1 315 ? 54.506 28.585 39.261 1.00 38.11 314 GLU A O 1
ATOM 4922 N N . GLU B 1 316 ? 55.089 29.509 37.277 1.00 34.31 315 GLU A N 1
ATOM 4923 C CA . GLU B 1 316 ? 53.715 29.821 36.913 1.00 32.14 315 GLU A CA 1
ATOM 4924 C C . GLU B 1 316 ? 52.883 28.539 36.796 1.00 29.80 315 GLU A C 1
ATOM 4925 O O . GLU B 1 316 ? 53.319 27.551 36.202 1.00 39.04 315 GLU A O 1
ATOM 4931 N N . GLN B 1 317 ? 51.658 28.565 37.351 1.00 27.41 316 GLN A N 1
ATOM 4932 C CA . GLN B 1 317 ? 50.773 27.408 37.343 1.00 25.39 316 GLN A CA 1
ATOM 4933 C C . GLN B 1 317 ? 49.627 27.618 36.345 1.00 34.18 316 GLN A C 1
ATOM 4934 O O . GLN B 1 317 ? 49.146 28.736 36.150 1.00 30.77 316 GLN A O 1
ATOM 4940 N N . GLY B 1 318 ? 49.187 26.527 35.722 1.00 30.91 317 GLY A N 1
ATOM 4941 C CA . GLY B 1 318 ? 48.092 26.572 34.778 1.00 25.67 317 GLY A CA 1
ATOM 4942 C C . GLY B 1 318 ? 46.829 25.954 35.320 1.00 27.22 317 GLY A C 1
ATOM 4943 O O . GLY B 1 318 ? 46.170 26.511 36.213 1.00 23.88 317 GLY A O 1
ATOM 4944 N N . VAL B 1 319 ? 46.444 24.799 34.757 1.00 27.67 318 VAL A N 1
ATOM 4945 C CA . VAL B 1 319 ? 45.163 24.189 35.142 1.00 25.15 318 VAL A CA 1
ATOM 4946 C C . VAL B 1 319 ? 45.259 23.703 36.566 1.00 23.75 318 VAL A C 1
ATOM 4947 O O . VAL B 1 319 ? 46.258 23.074 36.940 1.00 26.84 318 VAL A O 1
ATOM 4951 N N . ILE B 1 320 ? 44.181 23.892 37.355 1.00 20.72 319 ILE A N 1
ATOM 4952 C CA . ILE B 1 320 ? 44.171 23.358 38.719 1.00 25.78 319 ILE A CA 1
ATOM 4953 C C . ILE B 1 320 ? 42.887 22.566 38.918 1.00 25.83 319 ILE A C 1
ATOM 4954 O O . ILE B 1 320 ? 41.877 22.819 38.268 1.00 23.70 319 ILE A O 1
ATOM 4959 N N . GLU B 1 321 ? 42.911 21.631 39.859 1.00 19.50 320 GLU A N 1
ATOM 4960 C CA . GLU B 1 321 ? 41.742 20.789 40.112 1.00 24.67 320 GLU A CA 1
ATOM 4961 C C . GLU B 1 321 ? 41.787 20.327 41.550 1.00 19.35 320 GLU A C 1
ATOM 4962 O O . GLU B 1 321 ? 42.851 19.915 42.025 1.00 18.22 320 GLU A O 1
ATOM 4968 N N . TRP B 1 322 ? 40.663 20.396 42.250 1.00 18.56 321 TRP A N 1
ATOM 4969 C CA . TRP B 1 322 ? 40.590 19.814 43.582 1.00 22.03 321 TRP A CA 1
ATOM 4970 C C . TRP B 1 322 ? 40.159 18.348 43.536 1.00 18.86 321 TRP A C 1
ATOM 4971 O O . TRP B 1 322 ? 39.344 17.956 42.684 1.00 22.98 321 TRP A O 1
ATOM 4982 N N . HIS B 1 323 ? 40.596 17.586 44.542 1.00 19.16 322 HIS A N 1
ATOM 4983 C CA . HIS B 1 323 ? 40.116 16.204 44.715 1.00 21.91 322 HIS A CA 1
ATOM 4984 C C . HIS B 1 323 ? 38.614 16.206 45.072 1.00 37.05 322 HIS A C 1
ATOM 4985 O O . HIS B 1 323 ? 38.135 17.123 45.749 1.00 22.56 322 HIS A O 1
ATOM 4992 N N . PRO B 1 324 ? 37.832 15.211 44.610 1.00 20.83 323 PRO A N 1
ATOM 4993 C CA . PRO B 1 324 ? 36.370 15.262 44.855 1.00 23.98 323 PRO A CA 1
ATOM 4994 C C . PRO B 1 324 ? 35.945 14.940 46.273 1.00 25.20 323 PRO A C 1
ATOM 4995 O O . PRO B 1 324 ? 34.733 15.061 46.580 1.00 24.39 323 PRO A O 1
ATOM 4999 N N . HIS B 1 325 ? 36.855 14.474 47.140 1.00 23.37 324 HIS A N 1
ATOM 5000 C CA . HIS B 1 325 ? 36.446 14.074 48.485 1.00 24.66 324 HIS A CA 1
ATOM 5001 C C . HIS B 1 325 ? 37.340 14.689 49.554 1.00 25.86 324 HIS A C 1
ATOM 5002 O O . HIS B 1 325 ? 36.896 14.896 50.688 1.00 25.84 324 HIS A O 1
ATOM 5009 N N . ARG B 1 326 ? 38.595 14.934 49.219 1.00 23.51 325 ARG A N 1
ATOM 5010 C CA . ARG B 1 326 ? 39.561 15.354 50.222 1.00 25.03 325 ARG A CA 1
ATOM 5011 C C . ARG B 1 326 ? 40.125 16.736 49.900 1.00 24.93 325 ARG A C 1
ATOM 5012 O O . ARG B 1 326 ? 40.083 17.185 48.758 1.00 23.95 325 ARG A O 1
ATOM 5020 N N . ALA B 1 327 ? 40.749 17.364 50.915 1.00 23.87 326 ALA A N 1
ATOM 5021 C CA . ALA B 1 327 ? 41.252 18.739 50.733 1.00 21.98 326 ALA A CA 1
ATOM 5022 C C . ALA B 1 327 ? 42.645 18.686 50.081 1.00 33.03 326 ALA A C 1
ATOM 5023 O O . ALA B 1 327 ? 43.703 18.875 50.710 1.00 28.95 326 ALA A O 1
ATOM 5025 N N . LEU B 1 328 ? 42.645 18.305 48.822 1.00 22.51 327 LEU A N 1
ATOM 5026 C CA . LEU B 1 328 ? 43.856 18.182 48.003 1.00 26.56 327 LEU A CA 1
ATOM 5027 C C . LEU B 1 328 ? 43.674 19.022 46.749 1.00 28.21 327 LEU A C 1
ATOM 5028 O O . LEU B 1 328 ? 42.635 18.924 46.080 1.00 24.53 327 LEU A O 1
ATOM 5033 N N . LEU B 1 329 ? 44.688 19.820 46.386 1.00 24.98 328 LEU A N 1
ATOM 5034 C CA . LEU B 1 329 ? 44.564 20.733 45.237 1.00 20.18 328 LEU A CA 1
ATOM 5035 C C . LEU B 1 329 ? 45.730 20.391 44.321 1.00 25.98 328 LEU A C 1
ATOM 5036 O O . LEU B 1 329 ? 46.882 20.462 44.762 1.00 23.47 328 LEU A O 1
ATOM 5041 N N . ALA B 1 330 ? 45.449 19.963 43.081 1.00 26.17 329 ALA A N 1
ATOM 5042 C CA . ALA B 1 330 ? 46.502 19.623 42.131 1.00 25.88 329 ALA A CA 1
ATOM 5043 C C . ALA B 1 330 ? 46.657 20.755 41.129 1.00 26.70 329 ALA A C 1
ATOM 5044 O O . ALA B 1 330 ? 45.677 21.377 40.705 1.00 25.24 329 ALA A O 1
ATOM 5046 N N . ALA B 1 331 ? 47.885 20.966 40.679 1.00 26.67 330 ALA A N 1
ATOM 5047 C CA . ALA B 1 331 ? 48.151 22.048 39.724 1.00 28.81 330 ALA A CA 1
ATOM 5048 C C . ALA B 1 331 ? 49.220 21.645 38.717 1.00 30.40 330 ALA A C 1
ATOM 5049 O O . ALA B 1 331 ? 50.167 20.940 39.055 1.00 27.34 330 ALA A O 1
ATOM 5051 N N . CYS B 1 332 ? 49.069 22.105 37.473 1.00 25.06 331 CYS A N 1
ATOM 5052 C CA . CYS B 1 332 ? 49.996 21.843 36.384 1.00 23.75 331 CYS A CA 1
ATOM 5053 C C . CYS B 1 332 ? 50.898 23.039 36.241 1.00 30.57 331 CYS A C 1
ATOM 5054 O O . CYS B 1 332 ? 50.411 24.154 36.032 1.00 36.62 331 CYS A O 1
ATOM 5057 N N . GLY B 1 333 ? 52.211 22.811 36.316 1.00 29.71 332 GLY A N 1
ATOM 5058 C CA . GLY B 1 333 ? 53.155 23.891 36.060 1.00 28.85 332 GLY A CA 1
ATOM 5059 C C . GLY B 1 333 ? 53.277 24.178 34.566 1.00 35.24 332 GLY A C 1
ATOM 5060 O O . GLY B 1 333 ? 53.414 23.262 33.749 1.00 36.00 332 GLY A O 1
ATOM 5061 N N . LEU B 1 334 ? 53.226 25.468 34.217 1.00 39.59 333 LEU A N 1
ATOM 5062 C CA . LEU B 1 334 ? 53.335 25.869 32.816 1.00 37.19 333 LEU A CA 1
ATOM 5063 C C . LEU B 1 334 ? 54.733 25.671 32.267 1.00 50.09 333 LEU A C 1
ATOM 5064 O O . LEU B 1 334 ? 54.885 25.472 31.060 1.00 47.93 333 LEU A O 1
ATOM 5069 N N . GLU B 1 335 ? 55.765 25.778 33.114 1.00 40.21 334 GLU A N 1
ATOM 5070 C CA . GLU B 1 335 ? 57.142 25.730 32.633 1.00 48.25 334 GLU A CA 1
ATOM 5071 C C . GLU B 1 335 ? 57.691 24.306 32.589 1.00 41.52 334 GLU A C 1
ATOM 5072 O O . GLU B 1 335 ? 58.387 23.939 31.632 1.00 48.35 334 GLU A O 1
ATOM 5078 N N . THR B 1 336 ? 57.391 23.498 33.600 1.00 39.25 335 THR A N 1
ATOM 5079 C CA . THR B 1 336 ? 57.927 22.143 33.718 1.00 49.77 335 THR A CA 1
ATOM 5080 C C . THR B 1 336 ? 56.933 21.063 33.337 1.00 43.00 335 THR A C 1
ATOM 5081 O O . THR B 1 336 ? 57.348 19.926 33.075 1.00 43.56 335 THR A O 1
ATOM 5085 N N . GLY B 1 337 ? 55.647 21.400 33.314 1.00 43.28 336 GLY A N 1
ATOM 5086 C CA . GLY B 1 337 ? 54.574 20.442 33.164 1.00 39.46 336 GLY A CA 1
ATOM 5087 C C . GLY B 1 337 ? 54.432 19.443 34.286 1.00 48.86 336 GLY A C 1
ATOM 5088 O O . GLY B 1 337 ? 53.733 18.443 34.105 1.00 34.97 336 GLY A O 1
ATOM 5089 N N . ARG B 1 338 ? 55.065 19.672 35.440 1.00 33.24 337 ARG A N 1
ATOM 5090 C CA . ARG B 1 338 ? 54.861 18.785 36.570 1.00 34.26 337 ARG A CA 1
ATOM 5091 C C . ARG B 1 338 ? 53.487 18.991 37.187 1.00 34.22 337 ARG A C 1
ATOM 5092 O O . ARG B 1 338 ? 52.952 20.099 37.186 1.00 35.83 337 ARG A O 1
ATOM 5100 N N . ILE B 1 339 ? 52.983 17.951 37.862 1.00 29.55 338 ILE A N 1
ATOM 5101 C CA . ILE B 1 339 ? 51.756 18.099 38.630 1.00 25.92 338 ILE A CA 1
ATOM 5102 C C . ILE B 1 339 ? 52.128 18.093 40.099 1.00 29.87 338 ILE A C 1
ATOM 5103 O O . ILE B 1 339 ? 52.656 17.093 40.610 1.00 29.94 338 ILE A O 1
ATOM 5108 N N . ASN B 1 340 ? 51.839 19.196 40.784 1.00 28.34 339 ASN A N 1
ATOM 5109 C CA . ASN B 1 340 ? 52.007 19.267 42.228 1.00 27.80 339 ASN A CA 1
ATOM 5110 C C . ASN B 1 340 ? 50.663 19.155 42.927 1.00 27.52 339 ASN A C 1
ATOM 5111 O O . ASN B 1 340 ? 49.680 19.755 42.484 1.00 28.11 339 ASN A O 1
ATOM 5116 N N . ILE B 1 341 ? 50.636 18.441 44.048 1.00 25.42 340 ILE A N 1
ATOM 5117 C CA . ILE B 1 341 ? 49.404 18.260 44.826 1.00 24.82 340 ILE A CA 1
ATOM 5118 C C . ILE B 1 341 ? 49.641 18.776 46.229 1.00 26.29 340 ILE A C 1
ATOM 5119 O O . ILE B 1 341 ? 50.540 18.278 46.952 1.00 26.42 340 ILE A O 1
ATOM 5124 N N . TRP B 1 342 ? 48.910 19.827 46.584 1.00 22.94 341 TRP A N 1
ATOM 5125 C CA . TRP B 1 342 ? 48.947 20.420 47.912 1.00 24.32 341 TRP A CA 1
ATOM 5126 C C . TRP B 1 342 ? 47.912 19.782 48.810 1.00 41.12 341 TRP A C 1
ATOM 5127 O O . TRP B 1 342 ? 46.776 19.570 48.390 1.00 27.48 341 TRP A O 1
ATOM 5138 N N . SER B 1 343 ? 48.268 19.601 50.071 1.00 25.53 342 SER A N 1
ATOM 5139 C CA A SER B 1 343 ? 47.308 19.308 51.137 0.52 33.00 342 SER A CA 1
ATOM 5140 C CA B SER B 1 343 ? 47.310 19.306 51.135 0.48 32.71 342 SER A CA 1
ATOM 5141 C C . SER B 1 343 ? 46.912 20.634 51.786 1.00 37.09 342 SER A C 1
ATOM 5142 O O . SER B 1 343 ? 47.729 21.269 52.444 1.00 35.16 342 SER A O 1
ATOM 5147 N N . VAL B 1 344 ? 45.653 21.036 51.633 1.00 32.69 343 VAL A N 1
ATOM 5148 C CA . VAL B 1 344 ? 45.189 22.385 52.004 1.00 29.91 343 VAL A CA 1
ATOM 5149 C C . VAL B 1 344 ? 44.399 22.326 53.311 1.00 53.12 343 VAL A C 1
ATOM 5150 O O . VAL B 1 344 ? 43.295 21.781 53.349 1.00 50.33 343 VAL A O 1
ATOM 5154 N N . THR B 1 345 ? 44.918 22.954 54.358 1.00 46.23 344 THR A N 1
ATOM 5155 C CA . THR B 1 345 ? 44.226 23.046 55.647 1.00 70.47 344 THR A CA 1
ATOM 5156 C C . THR B 1 345 ? 43.484 24.387 55.904 1.00 74.51 344 THR A C 1
ATOM 5157 O O . THR B 1 345 ? 43.799 25.446 55.338 1.00 75.41 344 THR A O 1
ATOM 5161 N N . ILE C 1 19 ? -12.515 22.600 8.731 1.00 83.24 18 ILE B N 1
ATOM 5162 C CA . ILE C 1 19 ? -11.247 21.909 8.889 1.00 61.74 18 ILE B CA 1
ATOM 5163 C C . ILE C 1 19 ? -11.512 20.412 8.721 1.00 64.49 18 ILE B C 1
ATOM 5164 O O . ILE C 1 19 ? -12.126 19.765 9.578 1.00 85.37 18 ILE B O 1
ATOM 5169 N N . THR C 1 20 ? -11.087 19.868 7.576 1.00 79.03 19 THR B N 1
ATOM 5170 C CA . THR C 1 20 ? -11.395 18.478 7.238 1.00 88.36 19 THR B CA 1
ATOM 5171 C C . THR C 1 20 ? -10.636 17.511 8.139 1.00 77.86 19 THR B C 1
ATOM 5172 O O . THR C 1 20 ? -11.157 16.450 8.507 1.00 64.65 19 THR B O 1
ATOM 5176 N N . ASN C 1 21 ? -9.406 17.862 8.504 1.00 54.88 20 ASN B N 1
ATOM 5177 C CA . ASN C 1 21 ? -8.496 16.928 9.137 1.00 59.04 20 ASN B CA 1
ATOM 5178 C C . ASN C 1 21 ? -7.459 17.734 9.903 1.00 73.95 20 ASN B C 1
ATOM 5179 O O . ASN C 1 21 ? -6.933 18.728 9.391 1.00 60.05 20 ASN B O 1
ATOM 5184 N N . THR C 1 22 ? -7.170 17.302 11.124 1.00 48.36 21 THR B N 1
ATOM 5185 C CA . THR C 1 22 ? -5.917 17.630 11.798 1.00 39.44 21 THR B CA 1
ATOM 5186 C C . THR C 1 22 ? -5.200 16.325 12.052 1.00 33.78 21 THR B C 1
ATOM 5187 O O . THR C 1 22 ? -5.740 15.447 12.736 1.00 43.17 21 THR B O 1
ATOM 5191 N N . ILE C 1 23 ? -3.978 16.215 11.562 1.00 39.97 22 ILE B N 1
ATOM 5192 C CA . ILE C 1 23 ? -3.164 15.031 11.774 1.00 35.96 22 ILE B CA 1
ATOM 5193 C C . ILE C 1 23 ? -1.808 15.427 12.354 1.00 43.20 22 ILE B C 1
ATOM 5194 O O . ILE C 1 23 ? -1.319 16.551 12.175 1.00 38.91 22 ILE B O 1
ATOM 5199 N N . ARG C 1 24 ? -1.185 14.488 13.049 1.00 40.83 23 ARG B N 1
ATOM 5200 C CA . ARG C 1 24 ? 0.141 14.796 13.569 1.00 34.59 23 ARG B CA 1
ATOM 5201 C C . ARG C 1 24 ? 0.967 13.529 13.675 1.00 36.43 23 ARG B C 1
ATOM 5202 O O . ARG C 1 24 ? 0.483 12.517 14.201 1.00 33.88 23 ARG B O 1
ATOM 5210 N N . SER C 1 25 ? 2.196 13.599 13.169 1.00 33.39 24 SER B N 1
ATOM 5211 C CA . SER C 1 25 ? 3.252 12.629 13.467 1.00 40.90 24 SER B CA 1
ATOM 5212 C C . SER C 1 25 ? 4.549 13.419 13.535 1.00 29.48 24 SER B C 1
ATOM 5213 O O . SER C 1 25 ? 5.034 13.873 12.498 1.00 35.66 24 SER B O 1
ATOM 5216 N N . GLY C 1 26 ? 5.104 13.560 14.741 1.00 35.37 25 GLY B N 1
ATOM 5217 C CA . GLY C 1 26 ? 6.229 14.410 14.996 1.00 44.31 25 GLY B CA 1
ATOM 5218 C C . GLY C 1 26 ? 5.818 15.829 14.641 1.00 36.90 25 GLY B C 1
ATOM 5219 O O . GLY C 1 26 ? 4.650 16.146 14.442 1.00 34.05 25 GLY B O 1
ATOM 5220 N N . HIS C 1 27 ? 6.813 16.691 14.597 1.00 36.04 26 HIS B N 1
ATOM 5221 C CA . HIS C 1 27 ? 6.599 18.119 14.376 1.00 33.08 26 HIS B CA 1
ATOM 5222 C C . HIS C 1 27 ? 6.853 18.364 12.901 1.00 37.43 26 HIS B C 1
ATOM 5223 O O . HIS C 1 27 ? 8.008 18.356 12.457 1.00 28.95 26 HIS B O 1
ATOM 5230 N N . SER C 1 28 ? 5.791 18.572 12.120 1.00 25.36 27 SER B N 1
ATOM 5231 C CA A SER C 1 28 ? 5.984 18.726 10.695 0.63 23.53 27 SER B CA 1
ATOM 5232 C CA B SER C 1 28 ? 5.973 18.729 10.687 0.37 23.58 27 SER B CA 1
ATOM 5233 C C . SER C 1 28 ? 6.551 20.096 10.343 1.00 29.80 27 SER B C 1
ATOM 5234 O O . SER C 1 28 ? 6.075 21.119 10.838 1.00 30.34 27 SER B O 1
ATOM 5239 N N . THR C 1 29 ? 7.576 20.110 9.468 1.00 24.15 28 THR B N 1
ATOM 5240 C CA . THR C 1 29 ? 8.177 21.341 8.988 1.00 28.45 28 THR B CA 1
ATOM 5241 C C . THR C 1 29 ? 7.859 21.575 7.523 1.00 26.76 28 THR B C 1
ATOM 5242 O O . THR C 1 29 ? 8.007 22.708 7.025 1.00 29.62 28 THR B O 1
ATOM 5246 N N . CYS C 1 30 ? 7.394 20.543 6.835 1.00 22.06 29 CYS B N 1
ATOM 5247 C CA A CYS C 1 30 ? 7.180 20.598 5.390 0.59 25.93 29 CYS B CA 1
ATOM 5248 C CA B CYS C 1 30 ? 7.004 20.718 5.451 0.41 28.86 29 CYS B CA 1
ATOM 5249 C C . CYS C 1 30 ? 6.127 19.557 5.020 1.00 21.43 29 CYS B C 1
ATOM 5250 O O . CYS C 1 30 ? 6.099 18.483 5.637 1.00 24.38 29 CYS B O 1
ATOM 5255 N N . VAL C 1 31 ? 5.363 19.824 3.949 1.00 22.57 30 VAL B N 1
ATOM 5256 C CA . VAL C 1 31 ? 4.402 18.863 3.385 1.00 19.93 30 VAL B CA 1
ATOM 5257 C C . VAL C 1 31 ? 4.413 18.994 1.869 1.00 18.26 30 VAL B C 1
ATOM 5258 O O . VAL C 1 31 ? 4.675 20.074 1.308 1.00 22.83 30 VAL B O 1
ATOM 5262 N N . ARG C 1 32 ? 4.114 17.884 1.199 1.00 19.52 31 ARG B N 1
ATOM 5263 C CA . ARG C 1 32 ? 4.004 17.883 -0.263 1.00 22.61 31 ARG B CA 1
ATOM 5264 C C . ARG C 1 32 ? 3.156 16.690 -0.694 1.00 23.77 31 ARG B C 1
ATOM 5265 O O . ARG C 1 32 ? 3.480 15.574 -0.340 1.00 21.48 31 ARG B O 1
ATOM 5273 N N . PHE C 1 33 ? 2.075 16.927 -1.452 1.00 22.97 32 PHE B N 1
ATOM 5274 C CA . PHE C 1 33 ? 1.279 15.819 -1.974 1.00 19.93 32 PHE B CA 1
ATOM 5275 C C . PHE C 1 33 ? 2.015 15.168 -3.140 1.00 21.21 32 PHE B C 1
ATOM 5276 O O . PHE C 1 33 ? 2.757 15.837 -3.868 1.00 22.96 32 PHE B O 1
ATOM 5284 N N . ASN C 1 34 ? 1.761 13.864 -3.361 1.00 18.52 33 ASN B N 1
ATOM 5285 C CA . ASN C 1 34 ? 2.233 13.299 -4.620 1.00 18.05 33 ASN B CA 1
ATOM 5286 C C . ASN C 1 34 ? 1.317 13.768 -5.757 1.00 22.56 33 ASN B C 1
ATOM 5287 O O . ASN C 1 34 ? 0.363 14.519 -5.521 1.00 24.40 33 ASN B O 1
ATOM 5292 N N . ARG C 1 35 ? 1.662 13.431 -7.004 1.00 21.24 34 ARG B N 1
ATOM 5293 C CA . ARG C 1 35 ? 0.883 14.020 -8.128 1.00 23.08 34 ARG B CA 1
ATOM 5294 C C . ARG C 1 35 ? -0.531 13.468 -8.164 1.00 26.57 34 ARG B C 1
ATOM 5295 O O . ARG C 1 35 ? -1.479 14.178 -8.532 1.00 26.54 34 ARG B O 1
ATOM 5303 N N . LYS C 1 36 ? -0.694 12.190 -7.805 1.00 23.60 35 LYS B N 1
ATOM 5304 C CA . LYS C 1 36 ? -2.043 11.627 -7.861 1.00 30.43 35 LYS B CA 1
ATOM 5305 C C . LYS C 1 36 ? -2.931 12.176 -6.771 1.00 29.22 35 LYS B C 1
ATOM 5306 O O . LYS C 1 36 ? -4.158 12.079 -6.891 1.00 35.43 35 LYS B O 1
ATOM 5312 N N . GLY C 1 37 ? -2.332 12.753 -5.724 1.00 27.09 36 GLY B N 1
ATOM 5313 C CA . GLY C 1 37 ? -3.090 13.223 -4.598 1.00 25.35 36 GLY B CA 1
ATOM 5314 C C . GLY C 1 37 ? -3.622 12.160 -3.663 1.00 30.33 36 GLY B C 1
ATOM 5315 O O . GLY C 1 37 ? -4.519 12.477 -2.868 1.00 28.79 36 GLY B O 1
ATOM 5316 N N . ASP C 1 38 ? -3.097 10.920 -3.707 1.00 26.22 37 ASP B N 1
ATOM 5317 C CA . ASP C 1 38 ? -3.509 9.878 -2.753 1.00 25.30 37 ASP B CA 1
ATOM 5318 C C . ASP C 1 38 ? -2.516 9.641 -1.607 1.00 26.55 37 ASP B C 1
ATOM 5319 O O . ASP C 1 38 ? -2.855 8.905 -0.669 1.00 28.30 37 ASP B O 1
ATOM 5324 N N . PHE C 1 39 ? -1.352 10.301 -1.605 1.00 22.00 38 PHE B N 1
ATOM 5325 C CA . PHE C 1 39 ? -0.389 10.242 -0.497 1.00 19.20 38 PHE B CA 1
ATOM 5326 C C . PHE C 1 39 ? 0.151 11.641 -0.196 1.00 25.18 38 PHE B C 1
ATOM 5327 O O . PHE C 1 39 ? 0.335 12.457 -1.097 1.00 24.41 38 PHE B O 1
ATOM 5335 N N . LEU C 1 40 ? 0.466 11.888 1.084 1.00 21.13 39 LEU B N 1
ATOM 5336 C CA . LEU C 1 40 ? 1.031 13.167 1.518 1.00 18.45 39 LEU B CA 1
ATOM 5337 C C . LEU C 1 40 ? 2.339 12.889 2.235 1.00 25.86 39 LEU B C 1
ATOM 5338 O O . LEU C 1 40 ? 2.353 12.111 3.192 1.00 23.70 39 LEU B O 1
ATOM 5343 N N . ALA C 1 41 ? 3.434 13.501 1.770 1.00 20.19 40 ALA B N 1
ATOM 5344 C CA . ALA C 1 41 ? 4.703 13.409 2.502 1.00 23.14 40 ALA B CA 1
ATOM 5345 C C . ALA C 1 41 ? 4.785 14.567 3.480 1.00 27.21 40 ALA B C 1
ATOM 5346 O O . ALA C 1 41 ? 4.443 15.698 3.145 1.00 22.71 40 ALA B O 1
ATOM 5348 N N . SER C 1 42 ? 5.306 14.292 4.679 1.00 23.64 41 SER B N 1
ATOM 5349 C CA . SER C 1 42 ? 5.496 15.297 5.712 1.00 22.18 41 SER B CA 1
ATOM 5350 C C . SER C 1 42 ? 6.922 15.128 6.182 1.00 24.75 41 SER B C 1
ATOM 5351 O O . SER C 1 42 ? 7.327 14.011 6.492 1.00 28.77 41 SER B O 1
ATOM 5354 N N . GLY C 1 43 ? 7.699 16.208 6.224 1.00 30.32 42 GLY B N 1
ATOM 5355 C CA . GLY C 1 43 ? 9.045 16.166 6.808 1.00 22.65 42 GLY B CA 1
ATOM 5356 C C . GLY C 1 43 ? 9.004 16.713 8.218 1.00 37.82 42 GLY B C 1
ATOM 5357 O O . GLY C 1 43 ? 8.254 17.646 8.506 1.00 29.94 42 GLY B O 1
ATOM 5358 N N . ARG C 1 44 ? 9.835 16.149 9.111 1.00 26.70 43 ARG B N 1
ATOM 5359 C CA . ARG C 1 44 ? 9.816 16.483 10.537 1.00 24.38 43 ARG B CA 1
ATOM 5360 C C . ARG C 1 44 ? 11.060 17.256 10.996 1.00 28.84 43 ARG B C 1
ATOM 5361 O O . ARG C 1 44 ? 12.114 17.243 10.355 1.00 27.93 43 ARG B O 1
ATOM 5369 N N . VAL C 1 45 ? 10.917 17.892 12.168 1.00 31.66 44 VAL B N 1
ATOM 5370 C CA . VAL C 1 45 ? 12.061 18.530 12.820 1.00 34.39 44 VAL B CA 1
ATOM 5371 C C . VAL C 1 45 ? 13.178 17.524 13.049 1.00 43.95 44 VAL B C 1
ATOM 5372 O O . VAL C 1 45 ? 14.364 17.856 12.912 1.00 33.75 44 VAL B O 1
ATOM 5376 N N . ASP C 1 46 ? 12.830 16.295 13.426 1.00 29.74 45 ASP B N 1
ATOM 5377 C CA . ASP C 1 46 ? 13.874 15.333 13.720 1.00 37.94 45 ASP B CA 1
ATOM 5378 C C . ASP C 1 46 ? 14.403 14.634 12.477 1.00 57.78 45 ASP B C 1
ATOM 5379 O O . ASP C 1 46 ? 15.202 13.699 12.600 1.00 36.67 45 ASP B O 1
ATOM 5384 N N . GLY C 1 47 ? 14.001 15.084 11.292 1.00 36.76 46 GLY B N 1
ATOM 5385 C CA . GLY C 1 47 ? 14.543 14.545 10.072 1.00 30.39 46 GLY B CA 1
ATOM 5386 C C . GLY C 1 47 ? 13.751 13.409 9.461 1.00 30.74 46 GLY B C 1
ATOM 5387 O O . GLY C 1 47 ? 14.011 13.052 8.307 1.00 27.83 46 GLY B O 1
ATOM 5388 N N . THR C 1 48 ? 12.802 12.821 10.195 1.00 31.27 47 THR B N 1
ATOM 5389 C CA . THR C 1 48 ? 11.996 11.743 9.630 1.00 29.56 47 THR B CA 1
ATOM 5390 C C . THR C 1 48 ? 11.014 12.310 8.591 1.00 23.71 47 THR B C 1
ATOM 5391 O O . THR C 1 48 ? 10.543 13.448 8.703 1.00 28.49 47 THR B O 1
ATOM 5395 N N . VAL C 1 49 ? 10.764 11.522 7.559 1.00 22.21 48 VAL B N 1
ATOM 5396 C CA . VAL C 1 49 ? 9.792 11.821 6.513 1.00 23.21 48 VAL B CA 1
ATOM 5397 C C . VAL C 1 49 ? 8.702 10.765 6.610 1.00 46.13 48 VAL B C 1
ATOM 5398 O O . VAL C 1 49 ? 8.978 9.555 6.530 1.00 27.46 48 VAL B O 1
ATOM 5402 N N . VAL C 1 50 ? 7.475 11.232 6.786 1.00 27.68 49 VAL B N 1
ATOM 5403 C CA . VAL C 1 50 ? 6.287 10.409 6.935 1.00 27.07 49 VAL B CA 1
ATOM 5404 C C . VAL C 1 50 ? 5.504 10.431 5.628 1.00 29.85 49 VAL B C 1
ATOM 5405 O O . VAL C 1 50 ? 5.305 11.490 5.025 1.00 29.17 49 VAL B O 1
ATOM 5409 N N . ILE C 1 51 ? 5.000 9.271 5.231 1.00 26.80 50 ILE B N 1
ATOM 5410 C CA . ILE C 1 51 ? 4.098 9.160 4.096 1.00 23.56 50 ILE B CA 1
ATOM 5411 C C . ILE C 1 51 ? 2.705 8.855 4.654 1.00 28.65 50 ILE B C 1
ATOM 5412 O O . ILE C 1 51 ? 2.478 7.798 5.248 1.00 25.91 50 ILE B O 1
ATOM 5417 N N . TRP C 1 52 ? 1.767 9.800 4.482 1.00 32.00 51 TRP B N 1
ATOM 5418 C CA . TRP C 1 52 ? 0.376 9.645 4.936 1.00 22.77 51 TRP B CA 1
ATOM 5419 C C . TRP C 1 52 ? -0.485 9.058 3.813 1.00 24.15 51 TRP B C 1
ATOM 5420 O O . TRP C 1 52 ? -0.430 9.533 2.679 1.00 24.76 51 TRP B O 1
ATOM 5431 N N . ASP C 1 53 ? -1.272 8.032 4.141 1.00 26.78 52 ASP B N 1
ATOM 5432 C CA . ASP C 1 53 ? -2.226 7.433 3.218 1.00 29.42 52 ASP B CA 1
ATOM 5433 C C . ASP C 1 53 ? -3.510 8.248 3.322 1.00 22.79 52 ASP B C 1
ATOM 5434 O O . ASP C 1 53 ? -4.169 8.227 4.362 1.00 26.39 52 ASP B O 1
ATOM 5439 N N . LEU C 1 54 ? -3.856 8.972 2.246 1.00 21.97 53 LEU B N 1
ATOM 5440 C CA . LEU C 1 54 ? -4.997 9.871 2.337 1.00 35.84 53 LEU B CA 1
ATOM 5441 C C . LEU C 1 54 ? -6.315 9.122 2.225 1.00 40.90 53 LEU B C 1
ATOM 5442 O O . LEU C 1 54 ? -7.355 9.706 2.512 1.00 36.03 53 LEU B O 1
ATOM 5447 N N . GLU C 1 55 ? -6.296 7.844 1.847 1.00 28.76 54 GLU B N 1
ATOM 5448 C CA . GLU C 1 55 ? -7.536 7.074 1.818 1.00 32.58 54 GLU B CA 1
ATOM 5449 C C . GLU C 1 55 ? -7.977 6.683 3.225 1.00 50.94 54 GLU B C 1
ATOM 5450 O O . GLU C 1 55 ? -9.174 6.526 3.474 1.00 53.67 54 GLU B O 1
ATOM 5456 N N . THR C 1 56 ? -7.014 6.545 4.150 1.00 36.71 55 THR B N 1
ATOM 5457 C CA . THR C 1 56 ? -7.210 6.208 5.564 1.00 41.26 55 THR B CA 1
ATOM 5458 C C . THR C 1 56 ? -6.777 7.308 6.536 1.00 42.60 55 THR B C 1
ATOM 5459 O O . THR C 1 56 ? -7.074 7.191 7.734 1.00 42.38 55 THR B O 1
ATOM 5463 N N . MET C 1 57 ? -6.048 8.338 6.071 1.00 37.47 56 MET B N 1
ATOM 5464 C CA . MET C 1 57 ? -5.421 9.356 6.938 1.00 34.32 56 MET B CA 1
ATOM 5465 C C . MET C 1 57 ? -4.594 8.717 8.053 1.00 30.68 56 MET B C 1
ATOM 5466 O O . MET C 1 57 ? -4.482 9.262 9.150 1.00 46.50 56 MET B O 1
ATOM 5471 N N . GLY C 1 58 ? -4.002 7.573 7.751 1.00 39.32 57 GLY B N 1
ATOM 5472 C CA . GLY C 1 58 ? -3.087 6.862 8.625 1.00 32.11 57 GLY B CA 1
ATOM 5473 C C . GLY C 1 58 ? -1.692 6.930 8.026 1.00 35.59 57 GLY B C 1
ATOM 5474 O O . GLY C 1 58 ? -1.528 7.242 6.846 1.00 33.46 57 GLY B O 1
ATOM 5475 N N . VAL C 1 59 ? -0.681 6.691 8.849 1.00 37.17 58 VAL B N 1
ATOM 5476 C CA . VAL C 1 59 ? 0.709 6.688 8.402 1.00 31.86 58 VAL B CA 1
ATOM 5477 C C . VAL C 1 59 ? 0.992 5.389 7.662 1.00 35.40 58 VAL B C 1
ATOM 5478 O O . VAL C 1 59 ? 0.698 4.293 8.155 1.00 34.17 58 VAL B O 1
ATOM 5482 N N . ALA C 1 60 ? 1.509 5.503 6.450 1.00 31.75 59 ALA B N 1
ATOM 5483 C CA . ALA C 1 60 ? 1.895 4.316 5.697 1.00 37.75 59 ALA B CA 1
ATOM 5484 C C . ALA C 1 60 ? 3.394 4.061 5.772 1.00 33.95 59 ALA B C 1
ATOM 5485 O O . ALA C 1 60 ? 3.819 2.907 5.710 1.00 31.21 59 ALA B O 1
ATOM 5487 N N . ARG C 1 61 ? 4.214 5.103 5.889 1.00 23.61 60 ARG B N 1
ATOM 5488 C CA . ARG C 1 61 ? 5.665 4.902 5.909 1.00 23.51 60 ARG B CA 1
ATOM 5489 C C . ARG C 1 61 ? 6.326 5.900 6.845 1.00 40.72 60 ARG B C 1
ATOM 5490 O O . ARG C 1 61 ? 5.892 7.054 6.921 1.00 30.93 60 ARG B O 1
ATOM 5498 N N . LYS C 1 62 ? 7.418 5.477 7.506 1.00 24.25 61 LYS B N 1
ATOM 5499 C CA . LYS C 1 62 ? 8.336 6.421 8.149 1.00 34.01 61 LYS B CA 1
ATOM 5500 C C . LYS C 1 62 ? 9.709 6.166 7.549 1.00 28.43 61 LYS B C 1
ATOM 5501 O O . LYS C 1 62 ? 10.263 5.081 7.709 1.00 35.99 61 LYS B O 1
ATOM 5507 N N . LEU C 1 63 ? 10.227 7.127 6.808 1.00 23.29 62 LEU B N 1
ATOM 5508 C CA . LEU C 1 63 ? 11.545 7.009 6.183 1.00 28.18 62 LEU B CA 1
ATOM 5509 C C . LEU C 1 63 ? 12.559 7.719 7.061 1.00 35.94 62 LEU B C 1
ATOM 5510 O O . LEU C 1 63 ? 12.446 8.930 7.261 1.00 30.85 62 LEU B O 1
ATOM 5515 N N . ARG C 1 64 ? 13.568 6.999 7.542 1.00 26.02 63 ARG B N 1
ATOM 5516 C CA . ARG C 1 64 ? 14.548 7.588 8.460 1.00 29.95 63 ARG B CA 1
ATOM 5517 C C . ARG C 1 64 ? 15.971 7.775 7.947 1.00 40.56 63 ARG B C 1
ATOM 5518 O O . ARG C 1 64 ? 16.843 6.952 8.204 1.00 45.27 63 ARG B O 1
ATOM 5526 N N . GLY C 1 65 ? 16.218 8.877 7.254 1.00 28.80 64 GLY B N 1
ATOM 5527 C CA . GLY C 1 65 ? 17.588 9.106 6.816 1.00 32.53 64 GLY B CA 1
ATOM 5528 C C . GLY C 1 65 ? 18.233 10.428 7.170 1.00 37.94 64 GLY B C 1
ATOM 5529 O O . GLY C 1 65 ? 19.454 10.541 7.126 1.00 44.25 64 GLY B O 1
ATOM 5530 N N . HIS C 1 66 ? 17.435 11.451 7.465 1.00 28.09 65 HIS B N 1
ATOM 5531 C CA . HIS C 1 66 ? 17.961 12.719 7.940 1.00 35.06 65 HIS B CA 1
ATOM 5532 C C . HIS C 1 66 ? 17.879 12.747 9.458 1.00 31.88 65 HIS B C 1
ATOM 5533 O O . HIS C 1 66 ? 17.107 12.001 10.068 1.00 36.02 65 HIS B O 1
ATOM 5540 N N . SER C 1 67 ? 18.659 13.648 10.086 1.00 29.91 66 SER B N 1
ATOM 5541 C CA . SER C 1 67 ? 18.489 13.900 11.507 1.00 26.84 66 SER B CA 1
ATOM 5542 C C . SER C 1 67 ? 18.198 15.353 11.868 1.00 40.65 66 SER B C 1
ATOM 5543 O O . SER C 1 67 ? 18.026 15.667 13.065 1.00 41.12 66 SER B O 1
ATOM 5546 N N . LYS C 1 68 ? 18.217 16.240 10.899 1.00 33.41 67 LYS B N 1
ATOM 5547 C CA . LYS C 1 68 ? 17.871 17.639 11.066 1.00 33.99 67 LYS B CA 1
ATOM 5548 C C . LYS C 1 68 ? 16.591 17.973 10.322 1.00 36.98 67 LYS B C 1
ATOM 5549 O O . LYS C 1 68 ? 16.090 17.212 9.478 1.00 33.65 67 LYS B O 1
ATOM 5555 N N . ASN C 1 69 ? 16.105 19.183 10.586 1.00 33.02 68 ASN B N 1
ATOM 5556 C CA . ASN C 1 69 ? 14.821 19.606 10.018 1.00 28.34 68 ASN B CA 1
ATOM 5557 C C . ASN C 1 69 ? 14.741 19.403 8.510 1.00 29.93 68 ASN B C 1
ATOM 5558 O O . ASN C 1 69 ? 15.610 19.851 7.756 1.00 27.49 68 ASN B O 1
ATOM 5563 N N . ILE C 1 70 ? 13.649 18.778 8.054 1.00 26.06 69 ILE B N 1
ATOM 5564 C CA . ILE C 1 70 ? 13.416 18.622 6.625 1.00 26.77 69 ILE B CA 1
ATOM 5565 C C . ILE C 1 70 ? 13.051 19.969 6.046 1.00 25.99 69 ILE B C 1
ATOM 5566 O O . ILE C 1 70 ? 12.199 20.678 6.598 1.00 28.20 69 ILE B O 1
ATOM 5571 N N . THR C 1 71 ? 13.711 20.350 4.963 1.00 23.06 70 THR B N 1
ATOM 5572 C CA . THR C 1 71 ? 13.412 21.639 4.358 1.00 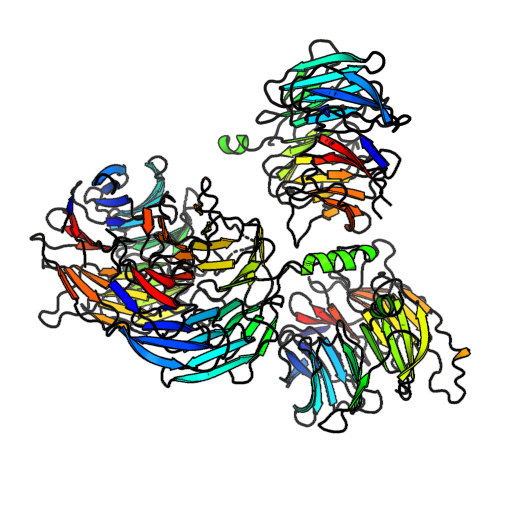28.90 70 THR B CA 1
ATOM 5573 C C . THR C 1 71 ? 12.665 21.563 3.031 1.00 26.76 70 THR B C 1
ATOM 5574 O O . THR C 1 71 ? 12.106 22.588 2.620 1.00 28.59 70 THR B O 1
ATOM 5578 N N . SER C 1 72 ? 12.681 20.424 2.320 1.00 22.47 71 SER B N 1
ATOM 5579 C CA . SER C 1 72 ? 11.873 20.340 1.119 1.00 23.40 71 SER B CA 1
ATOM 5580 C C . SER C 1 72 ? 11.616 18.871 0.781 1.00 20.87 71 SER B C 1
ATOM 5581 O O . SER C 1 72 ? 12.291 17.963 1.275 1.00 21.90 71 SER B O 1
ATOM 5584 N N . LEU C 1 73 ? 10.578 18.686 -0.015 1.00 20.86 72 LEU B N 1
ATOM 5585 C CA . LEU C 1 73 ? 10.093 17.402 -0.505 1.00 22.37 72 LEU B CA 1
ATOM 5586 C C . LEU C 1 73 ? 9.714 17.571 -1.967 1.00 23.81 72 LEU B C 1
ATOM 5587 O O . LEU C 1 73 ? 8.976 18.502 -2.300 1.00 27.99 72 LEU B O 1
ATOM 5592 N N . SER C 1 74 ? 10.117 16.617 -2.819 1.00 24.87 73 SER B N 1
ATOM 5593 C CA . SER C 1 74 ? 9.821 16.662 -4.258 1.00 23.64 73 SER B CA 1
ATOM 5594 C C . SER C 1 74 ? 9.570 15.253 -4.754 1.00 22.89 73 SER B C 1
ATOM 5595 O O . SER C 1 74 ? 10.420 14.371 -4.568 1.00 22.66 73 SER B O 1
ATOM 5598 N N . TRP C 1 75 ? 8.401 15.025 -5.329 1.00 19.22 74 TRP B N 1
ATOM 5599 C CA . TRP C 1 75 ? 8.020 13.691 -5.792 1.00 19.54 74 TRP B CA 1
ATOM 5600 C C . TRP C 1 75 ? 8.341 13.560 -7.266 1.00 22.94 74 TRP B C 1
ATOM 5601 O O . TRP C 1 75 ? 8.210 14.524 -8.025 1.00 25.52 74 TRP B O 1
ATOM 5612 N N . SER C 1 76 ? 8.629 12.327 -7.688 1.00 20.82 75 SER B N 1
ATOM 5613 C CA . SER C 1 76 ? 8.718 12.035 -9.109 1.00 22.88 75 SER B CA 1
ATOM 5614 C C . SER C 1 76 ? 7.308 12.012 -9.707 1.00 25.78 75 SER B C 1
ATOM 5615 O O . SER C 1 76 ? 6.315 11.843 -9.007 1.00 22.46 75 SER B O 1
ATOM 5618 N N . ARG C 1 77 ? 7.246 12.207 -11.024 1.00 22.49 76 ARG B N 1
ATOM 5619 C CA . ARG C 1 77 ? 5.984 12.202 -11.763 1.00 31.89 76 ARG B CA 1
ATOM 5620 C C . ARG C 1 77 ? 5.187 10.935 -11.501 1.00 31.36 76 ARG B C 1
ATOM 5621 O O . ARG C 1 77 ? 3.969 10.986 -11.291 1.00 27.11 76 ARG B O 1
ATOM 5629 N N . CYS C 1 78 ? 5.881 9.791 -11.462 1.00 30.44 77 CYS B N 1
ATOM 5630 C CA . CYS C 1 78 ? 5.301 8.451 -11.351 1.00 38.43 77 CYS B CA 1
ATOM 5631 C C . CYS C 1 78 ? 4.887 8.099 -9.928 1.00 27.40 77 CYS B C 1
ATOM 5632 O O . CYS C 1 78 ? 4.223 7.069 -9.720 1.00 33.46 77 CYS B O 1
ATOM 5635 N N . GLY C 1 79 ? 5.336 8.878 -8.959 1.00 21.87 78 GLY B N 1
ATOM 5636 C CA . GLY C 1 79 ? 5.081 8.651 -7.548 1.00 24.57 78 GLY B CA 1
ATOM 5637 C C . GLY C 1 79 ? 5.936 7.575 -6.922 1.00 27.99 78 GLY B C 1
ATOM 5638 O O . GLY C 1 79 ? 5.735 7.263 -5.733 1.00 25.62 78 GLY B O 1
ATOM 5639 N N . ARG C 1 80 ? 6.917 7.043 -7.653 1.00 21.55 79 ARG B N 1
ATOM 5640 C CA . ARG C 1 80 ? 7.790 6.039 -7.056 1.00 25.24 79 ARG B CA 1
ATOM 5641 C C . ARG C 1 80 ? 8.921 6.639 -6.208 1.00 23.93 79 ARG B C 1
ATOM 5642 O O . ARG C 1 80 ? 9.377 6.004 -5.248 1.00 24.78 79 ARG B O 1
ATOM 5650 N N . TYR C 1 81 ? 9.401 7.826 -6.537 1.00 22.91 80 TYR B N 1
ATOM 5651 C CA . TYR C 1 81 ? 10.593 8.369 -5.887 1.00 24.83 80 TYR B CA 1
ATOM 5652 C C . TYR C 1 81 ? 10.254 9.702 -5.218 1.00 24.60 80 TYR B C 1
ATOM 5653 O O . TYR C 1 81 ? 9.438 10.481 -5.726 1.00 25.24 80 TYR B O 1
ATOM 5662 N N . LEU C 1 82 ? 10.823 9.905 -4.039 1.00 21.56 81 LEU B N 1
ATOM 5663 C CA . LEU C 1 82 ? 10.589 11.086 -3.219 1.00 23.82 81 LEU B CA 1
ATOM 5664 C C . LEU C 1 82 ? 11.943 11.659 -2.861 1.00 23.99 81 LEU B C 1
ATOM 5665 O O . LEU C 1 82 ? 12.774 10.948 -2.295 1.00 22.08 81 LEU B O 1
ATOM 5670 N N . LEU C 1 83 ? 12.180 12.925 -3.214 1.00 23.49 82 LEU B N 1
ATOM 5671 C CA . LEU C 1 83 ? 13.449 13.577 -2.877 1.00 19.20 82 LEU B CA 1
ATOM 5672 C C . LEU C 1 83 ? 13.260 14.464 -1.644 1.00 20.32 82 LEU B C 1
ATOM 5673 O O . LEU C 1 83 ? 12.441 15.388 -1.659 1.00 22.47 82 LEU B O 1
ATOM 5678 N N . SER C 1 84 ? 14.044 14.212 -0.583 1.00 22.10 83 SER B N 1
ATOM 5679 C CA . SER C 1 84 ? 13.963 15.016 0.636 1.00 23.17 83 SER B CA 1
ATOM 5680 C C . SER C 1 84 ? 15.289 15.720 0.875 1.00 24.22 83 SER B C 1
ATOM 5681 O O . SER C 1 84 ? 16.344 15.185 0.526 1.00 24.65 83 SER B O 1
ATOM 5684 N N . ALA C 1 85 ? 15.214 16.930 1.464 1.00 22.84 84 ALA B N 1
ATOM 5685 C CA . ALA C 1 85 ? 16.401 17.731 1.766 1.00 24.88 84 ALA B CA 1
ATOM 5686 C C . ALA C 1 85 ? 16.285 18.222 3.200 1.00 26.32 84 ALA B C 1
ATOM 5687 O O . ALA C 1 85 ? 15.176 18.380 3.713 1.00 25.74 84 ALA B O 1
ATOM 5689 N N . CYS C 1 86 ? 17.439 18.482 3.854 1.00 21.72 85 CYS B N 1
ATOM 5690 C CA . CYS C 1 86 ? 17.396 18.848 5.261 1.00 26.61 85 CYS B CA 1
ATOM 5691 C C . CYS C 1 86 ? 18.384 19.981 5.575 1.00 31.69 85 CYS B C 1
ATOM 5692 O O . CYS C 1 86 ? 19.269 20.314 4.774 1.00 26.30 85 CYS B O 1
ATOM 5695 N N . GLN C 1 87 ? 18.235 20.571 6.774 1.00 32.27 86 GLN B N 1
ATOM 5696 C CA . GLN C 1 87 ? 19.202 21.547 7.252 1.00 35.84 86 GLN B CA 1
ATOM 5697 C C . GLN C 1 87 ? 20.535 20.926 7.624 1.00 34.85 86 GLN B C 1
ATOM 5698 O O . GLN C 1 87 ? 21.468 21.682 7.922 1.00 33.10 86 GLN B O 1
ATOM 5704 N N . GLY C 1 88 ? 20.624 19.592 7.670 1.00 32.67 87 GLY B N 1
ATOM 5705 C CA . GLY C 1 88 ? 21.874 18.895 7.919 1.00 31.65 87 GLY B CA 1
ATOM 5706 C C . GLY C 1 88 ? 22.684 18.624 6.663 1.00 33.64 87 GLY B C 1
ATOM 5707 O O . GLY C 1 88 ? 23.531 17.738 6.636 1.00 34.22 87 GLY B O 1
ATOM 5708 N N . TRP C 1 89 ? 22.433 19.373 5.604 1.00 28.58 88 TRP B N 1
ATOM 5709 C CA . TRP C 1 89 ? 23.229 19.404 4.350 1.00 23.23 88 TRP B CA 1
ATOM 5710 C C . TRP C 1 89 ? 23.024 18.199 3.428 1.00 25.73 88 TRP B C 1
ATOM 5711 O O . TRP C 1 89 ? 23.833 18.043 2.499 1.00 34.94 88 TRP B O 1
ATOM 5722 N N . LYS C 1 90 ? 21.992 17.378 3.609 1.00 28.84 89 LYS B N 1
ATOM 5723 C CA . LYS C 1 90 ? 21.810 16.153 2.818 1.00 27.13 89 LYS B CA 1
ATOM 5724 C C . LYS C 1 90 ? 20.594 16.253 1.918 1.00 27.09 89 LYS B C 1
ATOM 5725 O O . LYS C 1 90 ? 19.592 16.904 2.254 1.00 27.02 89 LYS B O 1
ATOM 5731 N N . VAL C 1 91 ? 20.686 15.570 0.769 1.00 23.79 90 VAL B N 1
ATOM 5732 C CA . VAL C 1 91 ? 19.518 15.331 -0.084 1.00 25.28 90 VAL B CA 1
ATOM 5733 C C . VAL C 1 91 ? 19.468 13.823 -0.339 1.00 29.28 90 VAL B C 1
ATOM 5734 O O . VAL C 1 91 ? 20.501 13.201 -0.626 1.00 28.34 90 VAL B O 1
ATOM 5738 N N . ILE C 1 92 ? 18.287 13.215 -0.155 1.00 26.05 91 ILE B N 1
ATOM 5739 C CA . ILE C 1 92 ? 18.114 11.765 -0.317 1.00 23.01 91 ILE B CA 1
ATOM 5740 C C . ILE C 1 92 ? 16.993 11.541 -1.317 1.00 23.53 91 ILE B C 1
ATOM 5741 O O . ILE C 1 92 ? 15.960 12.211 -1.243 1.00 23.38 91 ILE B O 1
ATOM 5746 N N . LEU C 1 93 ? 17.216 10.622 -2.261 1.00 23.16 92 LEU B N 1
ATOM 5747 C CA . LEU C 1 93 ? 16.172 10.098 -3.108 1.00 20.24 92 LEU B CA 1
ATOM 5748 C C . LEU C 1 93 ? 15.733 8.742 -2.543 1.00 18.34 92 LEU B C 1
ATOM 5749 O O . LEU C 1 93 ? 16.512 7.789 -2.535 1.00 24.69 92 LEU B O 1
ATOM 5754 N N . TRP C 1 94 ? 14.463 8.661 -2.124 1.00 25.64 93 TRP B N 1
ATOM 5755 C CA . TRP C 1 94 ? 13.866 7.414 -1.619 1.00 21.90 93 TRP B CA 1
ATOM 5756 C C . TRP C 1 94 ? 13.208 6.678 -2.766 1.00 26.73 93 TRP B C 1
ATOM 5757 O O . TRP C 1 94 ? 12.551 7.289 -3.605 1.00 22.90 93 TRP B O 1
ATOM 5768 N N . ASP C 1 95 ? 13.386 5.367 -2.811 1.00 24.72 94 ASP B N 1
ATOM 5769 C CA . ASP C 1 95 ? 12.635 4.493 -3.707 1.00 28.06 94 ASP B CA 1
ATOM 5770 C C . ASP C 1 95 ? 11.463 3.920 -2.901 1.00 25.13 94 ASP B C 1
ATOM 5771 O O . ASP C 1 95 ? 11.668 3.097 -1.996 1.00 25.82 94 ASP B O 1
ATOM 5776 N N . LEU C 1 96 ? 10.239 4.378 -3.194 1.00 20.77 95 LEU B N 1
ATOM 5777 C CA . LEU C 1 96 ? 9.099 3.949 -2.377 1.00 22.32 95 LEU B CA 1
ATOM 5778 C C . LEU C 1 96 ? 8.633 2.542 -2.719 1.00 26.22 95 LEU B C 1
ATOM 5779 O O . LEU C 1 96 ? 7.772 1.998 -2.009 1.00 29.55 95 LEU B O 1
ATOM 5784 N N . GLN C 1 97 ? 9.168 1.923 -3.771 1.00 28.61 96 GLN B N 1
ATOM 5785 C CA . GLN C 1 97 ? 8.824 0.512 -3.978 1.00 28.44 96 GLN B CA 1
ATOM 5786 C C . GLN C 1 97 ? 9.238 -0.353 -2.778 1.00 42.60 96 GLN B C 1
ATOM 5787 O O . GLN C 1 97 ? 8.540 -1.326 -2.444 1.00 37.93 96 GLN B O 1
ATOM 5793 N N . ASP C 1 98 ? 10.356 -0.012 -2.109 1.00 30.62 97 ASP B N 1
ATOM 5794 C CA . ASP C 1 98 ? 10.747 -0.759 -0.922 1.00 33.88 97 ASP B CA 1
ATOM 5795 C C . ASP C 1 98 ? 11.237 0.097 0.237 1.00 43.93 97 ASP B C 1
ATOM 5796 O O . ASP C 1 98 ? 11.821 -0.463 1.178 1.00 41.62 97 ASP B O 1
ATOM 5801 N N . GLY C 1 99 ? 11.032 1.421 0.210 1.00 32.20 98 GLY B N 1
ATOM 5802 C CA . GLY C 1 99 ? 11.456 2.255 1.315 1.00 40.10 98 GLY B CA 1
ATOM 5803 C C . GLY C 1 99 ? 12.948 2.444 1.403 1.00 31.49 98 GLY B C 1
ATOM 5804 O O . GLY C 1 99 ? 13.455 2.911 2.439 1.00 45.27 98 GLY B O 1
ATOM 5805 N N . LYS C 1 100 ? 13.679 2.065 0.364 1.00 40.44 99 LYS B N 1
ATOM 5806 C CA . LYS C 1 100 ? 15.130 2.113 0.428 1.00 34.74 99 LYS B CA 1
ATOM 5807 C C . LYS C 1 100 ? 15.615 3.523 0.137 1.00 33.84 99 LYS B C 1
ATOM 5808 O O . LYS C 1 100 ? 14.987 4.284 -0.601 1.00 26.94 99 LYS B O 1
ATOM 5814 N N . ARG C 1 101 ? 16.735 3.869 0.749 1.00 43.68 100 ARG B N 1
ATOM 5815 C CA . ARG C 1 101 ? 17.460 5.080 0.421 1.00 37.88 100 ARG B CA 1
ATOM 5816 C C . ARG C 1 101 ? 18.226 4.766 -0.847 1.00 41.30 100 ARG B C 1
ATOM 5817 O O . ARG C 1 101 ? 19.191 4.009 -0.836 1.00 60.69 100 ARG B O 1
ATOM 5825 N N . TYR C 1 102 ? 17.792 5.354 -1.953 1.00 26.06 101 TYR B N 1
ATOM 5826 C CA . TYR C 1 102 ? 18.282 4.929 -3.256 1.00 22.06 101 TYR B CA 1
ATOM 5827 C C . TYR C 1 102 ? 19.482 5.754 -3.689 1.00 35.59 101 TYR B C 1
ATOM 5828 O O . TYR C 1 102 ? 20.426 5.206 -4.263 1.00 32.01 101 TYR B O 1
ATOM 5837 N N . ARG C 1 103 ? 19.471 7.058 -3.389 1.00 27.65 102 ARG B N 1
ATOM 5838 C CA . ARG C 1 103 ? 20.575 7.967 -3.658 1.00 25.23 102 ARG B CA 1
ATOM 5839 C C . ARG C 1 103 ? 20.693 8.978 -2.520 1.00 30.79 102 ARG B C 1
ATOM 5840 O O . ARG C 1 103 ? 19.712 9.374 -1.901 1.00 23.31 102 ARG B O 1
ATOM 5848 N N . GLU C 1 104 ? 21.907 9.402 -2.244 1.00 26.87 103 GLU B N 1
ATOM 5849 C CA . GLU C 1 104 ? 22.119 10.341 -1.155 1.00 28.91 103 GLU B CA 1
ATOM 5850 C C . GLU C 1 104 ? 23.252 11.260 -1.560 1.00 30.24 103 GLU B C 1
ATOM 5851 O O . GLU C 1 104 ? 24.290 10.777 -2.028 1.00 27.98 103 GLU B O 1
ATOM 5857 N N . VAL C 1 105 ? 23.061 12.574 -1.390 1.00 24.25 104 VAL B N 1
ATOM 5858 C CA . VAL C 1 105 ? 24.076 13.565 -1.721 1.00 24.66 104 VAL B CA 1
ATOM 5859 C C . VAL C 1 105 ? 24.304 14.451 -0.483 1.00 22.94 104 VAL B C 1
ATOM 5860 O O . VAL C 1 105 ? 23.345 14.947 0.105 1.00 32.42 104 VAL B O 1
ATOM 5864 N N . ARG C 1 106 ? 25.561 14.696 -0.133 1.00 23.38 105 ARG B N 1
ATOM 5865 C CA . ARG C 1 106 ? 25.914 15.510 1.021 1.00 24.48 105 ARG B CA 1
ATOM 5866 C C . ARG C 1 106 ? 26.593 16.783 0.533 1.00 33.47 105 ARG B C 1
ATOM 5867 O O . ARG C 1 106 ? 27.642 16.716 -0.113 1.00 49.09 105 ARG B O 1
ATOM 5875 N N . PHE C 1 107 ? 26.000 17.936 0.844 1.00 26.25 106 PHE B N 1
ATOM 5876 C CA . PHE C 1 107 ? 26.567 19.215 0.450 1.00 25.78 106 PHE B CA 1
ATOM 5877 C C . PHE C 1 107 ? 27.426 19.736 1.590 1.00 35.75 106 PHE B C 1
ATOM 5878 O O . PHE C 1 107 ? 27.642 19.047 2.595 1.00 36.12 106 PHE B O 1
ATOM 5886 N N . ARG C 1 108 ? 27.937 20.955 1.461 1.00 39.73 107 ARG B N 1
ATOM 5887 C CA . ARG C 1 108 ? 28.680 21.540 2.571 1.00 39.38 107 ARG B CA 1
ATOM 5888 C C . ARG C 1 108 ? 27.856 22.526 3.393 1.00 38.45 107 ARG B C 1
ATOM 5889 O O . ARG C 1 108 ? 28.401 23.157 4.314 1.00 36.32 107 ARG B O 1
ATOM 5897 N N . ALA C 1 109 ? 26.567 22.678 3.095 1.00 37.87 108 ALA B N 1
ATOM 5898 C CA . ALA C 1 109 ? 25.761 23.753 3.651 1.00 40.23 108 ALA B CA 1
ATOM 5899 C C . ALA C 1 109 ? 24.317 23.283 3.786 1.00 31.32 108 ALA B C 1
ATOM 5900 O O . ALA C 1 109 ? 23.893 22.351 3.072 1.00 32.97 108 ALA B O 1
ATOM 5902 N N . PRO C 1 110 ? 23.558 23.869 4.716 1.00 30.52 109 PRO B N 1
ATOM 5903 C CA . PRO C 1 110 ? 22.098 23.619 4.749 1.00 30.15 109 PRO B CA 1
ATOM 5904 C C . PRO C 1 110 ? 21.456 23.802 3.380 1.00 27.16 109 PRO B C 1
ATOM 5905 O O . PRO C 1 110 ? 21.812 24.690 2.603 1.00 31.34 109 PRO B O 1
ATOM 5909 N N . VAL C 1 111 ? 20.472 22.941 3.095 1.00 24.70 110 VAL B N 1
ATOM 5910 C CA . VAL C 1 111 ? 19.776 22.959 1.822 1.00 25.78 110 VAL B CA 1
ATOM 5911 C C . VAL C 1 111 ? 18.498 23.768 1.997 1.00 26.07 110 VAL B C 1
ATOM 5912 O O . VAL C 1 111 ? 17.588 23.356 2.732 1.00 28.92 110 VAL B O 1
ATOM 5916 N N . TYR C 1 112 ? 18.398 24.915 1.296 1.00 26.72 111 TYR B N 1
ATOM 5917 C CA . TYR C 1 112 ? 17.101 25.615 1.254 1.00 28.64 111 TYR B CA 1
ATOM 5918 C C . TYR C 1 112 ? 16.028 24.732 0.655 1.00 30.64 111 TYR B C 1
ATOM 5919 O O . TYR C 1 112 ? 14.857 24.758 1.083 1.00 25.41 111 TYR B O 1
ATOM 5928 N N . GLY C 1 113 ? 16.371 24.024 -0.412 1.00 22.41 112 GLY B N 1
ATOM 5929 C CA . GLY C 1 113 ? 15.394 23.172 -1.055 1.00 28.84 112 GLY B CA 1
ATOM 5930 C C . GLY C 1 113 ? 15.993 22.465 -2.258 1.00 21.63 112 GLY B C 1
ATOM 5931 O O . GLY C 1 113 ? 16.962 22.944 -2.851 1.00 28.15 112 GLY B O 1
ATOM 5932 N N . ALA C 1 114 ? 15.428 21.319 -2.606 1.00 20.99 113 ALA B N 1
ATOM 5933 C CA . ALA C 1 114 ? 15.857 20.529 -3.748 1.00 22.93 113 ALA B CA 1
ATOM 5934 C C . ALA C 1 114 ? 14.628 20.067 -4.524 1.00 20.08 113 ALA B C 1
ATOM 5935 O O . ALA C 1 114 ? 13.623 19.688 -3.919 1.00 24.22 113 ALA B O 1
ATOM 5937 N N . GLU C 1 115 ? 14.676 20.197 -5.833 1.00 19.47 114 GLU B N 1
ATOM 5938 C CA . GLU C 1 115 ? 13.561 19.815 -6.677 1.00 21.82 114 GLU B CA 1
ATOM 5939 C C . GLU C 1 115 ? 14.022 18.820 -7.746 1.00 19.95 114 GLU B C 1
ATOM 5940 O O . GLU C 1 115 ? 15.028 19.048 -8.439 1.00 21.84 114 GLU B O 1
ATOM 5946 N N . LEU C 1 116 ? 13.223 17.772 -7.975 1.00 17.04 115 LEU B N 1
ATOM 5947 C CA . LEU C 1 116 ? 13.536 16.840 -9.053 1.00 20.24 115 LEU B CA 1
ATOM 5948 C C . LEU C 1 116 ? 13.198 17.423 -10.417 1.00 23.56 115 LEU B C 1
ATOM 5949 O O . LEU C 1 116 ? 12.228 18.158 -10.584 1.00 24.47 115 LEU B O 1
ATOM 5954 N N . HIS C 1 117 ? 13.976 17.020 -11.395 1.00 24.24 116 HIS B N 1
ATOM 5955 C CA . HIS C 1 117 ? 13.686 17.310 -12.797 1.00 23.85 116 HIS B CA 1
ATOM 5956 C C . HIS C 1 117 ? 12.313 16.723 -13.153 1.00 23.74 116 HIS B C 1
ATOM 5957 O O . HIS C 1 117 ? 12.007 15.587 -12.769 1.00 22.56 116 HIS B O 1
ATOM 5964 N N . PRO C 1 118 ? 11.451 17.478 -13.835 1.00 24.42 117 PRO B N 1
ATOM 5965 C CA . PRO C 1 118 ? 10.062 17.002 -14.086 1.00 22.79 117 PRO B CA 1
ATOM 5966 C C . PRO C 1 118 ? 9.936 15.755 -14.908 1.00 28.47 117 PRO B C 1
ATOM 5967 O O . PRO C 1 118 ? 8.846 15.165 -14.912 1.00 27.38 117 PRO B O 1
ATOM 5971 N N . TRP C 1 119 ? 10.959 15.382 -15.681 1.00 24.44 118 TRP B N 1
ATOM 5972 C CA . TRP C 1 119 ? 10.914 14.197 -16.511 1.00 26.16 118 TRP B CA 1
ATOM 5973 C C . TRP C 1 119 ? 11.931 13.134 -16.103 1.00 41.04 118 TRP B C 1
ATOM 5974 O O . TRP C 1 119 ? 11.951 12.053 -16.698 1.00 33.55 118 TRP B O 1
ATOM 5985 N N . ASN C 1 120 ? 12.806 13.423 -15.152 1.00 28.69 119 ASN B N 1
ATOM 5986 C CA . ASN C 1 120 ? 13.946 12.556 -14.883 1.00 36.24 119 ASN B CA 1
ATOM 5987 C C . ASN C 1 120 ? 14.191 12.529 -13.385 1.00 37.96 119 ASN B C 1
ATOM 5988 O O . ASN C 1 120 ? 14.775 13.479 -12.857 1.00 39.57 119 ASN B O 1
ATOM 5993 N N . HIS C 1 121 ? 13.857 11.410 -12.719 1.00 26.72 120 HIS B N 1
ATOM 5994 C CA . HIS C 1 121 ? 14.170 11.381 -11.282 1.00 29.79 120 HIS B CA 1
ATOM 5995 C C . HIS C 1 121 ? 15.670 11.180 -10.960 1.00 23.14 120 HIS B C 1
ATOM 5996 O O . HIS C 1 121 ? 16.001 11.106 -9.781 1.00 28.95 120 HIS B O 1
ATOM 6003 N N . HIS C 1 122 ? 16.583 11.176 -11.929 1.00 21.70 121 HIS B N 1
ATOM 6004 C CA . HIS C 1 122 ? 18.013 11.130 -11.640 1.00 30.56 121 HIS B CA 1
ATOM 6005 C C . HIS C 1 122 ? 18.694 12.494 -11.763 1.00 28.44 121 HIS B C 1
ATOM 6006 O O . HIS C 1 122 ? 19.928 12.558 -11.902 1.00 28.41 121 HIS B O 1
ATOM 6013 N N . GLN C 1 123 ? 17.927 13.581 -11.741 1.00 21.53 122 GLN B N 1
ATOM 6014 C CA . GLN C 1 123 ? 18.548 14.902 -11.693 1.00 22.12 122 GLN B CA 1
ATOM 6015 C C . GLN C 1 123 ? 17.747 15.763 -10.731 1.00 23.72 122 GLN B C 1
ATOM 6016 O O . GLN C 1 123 ? 16.520 15.663 -10.690 1.00 24.60 122 GLN B O 1
ATOM 6022 N N . PHE C 1 124 ? 18.443 16.559 -9.925 1.00 21.34 123 PHE B N 1
ATOM 6023 C CA . PHE C 1 124 ? 17.738 17.560 -9.129 1.00 19.57 123 PHE B CA 1
ATOM 6024 C C . PHE C 1 124 ? 18.514 18.860 -9.124 1.00 22.59 123 PHE B C 1
ATOM 6025 O O . PHE C 1 124 ? 19.691 18.898 -9.487 1.00 23.27 123 PHE B O 1
ATOM 6033 N N . ALA C 1 125 ? 17.846 19.932 -8.696 1.00 19.90 124 ALA B N 1
ATOM 6034 C CA . ALA C 1 125 ? 18.511 21.222 -8.519 1.00 20.83 124 ALA B CA 1
ATOM 6035 C C . ALA C 1 125 ? 18.284 21.675 -7.094 1.00 24.14 124 ALA B C 1
ATOM 6036 O O . ALA C 1 125 ? 17.173 21.541 -6.588 1.00 23.84 124 ALA B O 1
ATOM 6038 N N . ALA C 1 126 ? 19.296 22.292 -6.468 1.00 23.87 125 ALA B N 1
ATOM 6039 C CA . ALA C 1 126 ? 19.188 22.707 -5.078 1.00 26.03 125 ALA B CA 1
ATOM 6040 C C . ALA C 1 126 ? 19.761 24.105 -4.857 1.00 25.08 125 ALA B C 1
ATOM 6041 O O . ALA C 1 126 ? 20.778 24.464 -5.451 1.00 27.21 125 ALA B O 1
ATOM 6043 N N . ALA C 1 127 ? 19.131 24.867 -3.957 1.00 22.14 126 ALA B N 1
ATOM 6044 C CA . ALA C 1 127 ? 19.700 26.105 -3.434 1.00 27.22 126 ALA B CA 1
ATOM 6045 C C . ALA C 1 127 ? 20.248 25.830 -2.038 1.00 27.36 126 ALA B C 1
ATOM 6046 O O . ALA C 1 127 ? 19.624 25.114 -1.248 1.00 26.27 126 ALA B O 1
ATOM 6048 N N . LEU C 1 128 ? 21.432 26.396 -1.753 1.00 24.52 127 LEU B N 1
ATOM 6049 C CA . LEU C 1 128 ? 22.187 26.094 -0.551 1.00 24.71 127 LEU B CA 1
ATOM 6050 C C . LEU C 1 128 ? 22.378 27.372 0.252 1.00 28.59 127 LEU B C 1
ATOM 6051 O O . LEU C 1 128 ? 22.713 28.406 -0.313 1.00 31.65 127 LEU B O 1
ATOM 6056 N N . PHE C 1 129 ? 22.177 27.291 1.563 1.00 27.56 128 PHE B N 1
ATOM 6057 C CA . PHE C 1 129 ? 22.449 28.429 2.437 1.00 33.22 128 PHE B CA 1
ATOM 6058 C C . PHE C 1 129 ? 23.904 28.872 2.342 1.00 37.50 128 PHE B C 1
ATOM 6059 O O . PHE C 1 129 ? 24.827 28.107 2.674 1.00 33.97 128 PHE B O 1
ATOM 6067 N N . GLU C 1 130 ? 24.088 30.150 1.966 1.00 34.74 129 GLU B N 1
ATOM 6068 C CA . GLU C 1 130 ? 25.399 30.796 1.839 1.00 35.32 129 GLU B CA 1
ATOM 6069 C C . GLU C 1 130 ? 26.365 29.965 0.992 1.00 46.29 129 GLU B C 1
ATOM 6070 O O . GLU C 1 130 ? 27.553 29.843 1.296 1.00 38.12 129 GLU B O 1
ATOM 6076 N N . ASP C 1 131 ? 25.859 29.405 -0.103 1.00 36.77 130 ASP B N 1
ATOM 6077 C CA . ASP C 1 131 ? 26.706 28.615 -0.989 1.00 41.83 130 ASP B CA 1
ATOM 6078 C C . ASP C 1 131 ? 26.063 28.595 -2.366 1.00 28.35 130 ASP B C 1
ATOM 6079 O O . ASP C 1 131 ? 24.917 29.003 -2.536 1.00 30.42 130 ASP B O 1
ATOM 6084 N N . GLN C 1 132 ? 26.831 28.128 -3.346 1.00 35.48 131 GLN B N 1
ATOM 6085 C CA . GLN C 1 132 ? 26.395 28.248 -4.724 1.00 32.00 131 GLN B CA 1
ATOM 6086 C C . GLN C 1 132 ? 25.339 27.191 -5.033 1.00 37.55 131 GLN B C 1
ATOM 6087 O O . GLN C 1 132 ? 25.352 26.091 -4.463 1.00 31.59 131 GLN B O 1
ATOM 6093 N N . PRO C 1 133 ? 24.371 27.513 -5.891 1.00 32.03 132 PRO B N 1
ATOM 6094 C CA . PRO C 1 133 ? 23.346 26.507 -6.211 1.00 24.27 132 PRO B CA 1
ATOM 6095 C C . PRO C 1 133 ? 23.953 25.442 -7.105 1.00 21.42 132 PRO B C 1
ATOM 6096 O O . PRO C 1 133 ? 25.013 25.629 -7.687 1.00 24.72 132 PRO B O 1
ATOM 6100 N N . MET C 1 134 ? 23.261 24.279 -7.172 1.00 26.52 133 MET B N 1
ATOM 6101 C CA . MET C 1 134 ? 23.819 23.065 -7.756 1.00 27.63 133 MET B CA 1
ATOM 6102 C C . MET C 1 134 ? 22.771 22.366 -8.585 1.00 26.57 133 MET B C 1
ATOM 6103 O O . MET C 1 134 ? 21.586 22.343 -8.232 1.00 25.16 133 MET B O 1
ATOM 6108 N N . LEU C 1 135 ? 23.219 21.808 -9.706 1.00 28.15 134 LEU B N 1
ATOM 6109 C CA . LEU C 1 135 ? 22.433 20.846 -10.484 1.00 24.09 134 LEU B CA 1
ATOM 6110 C C . LEU C 1 135 ? 23.170 19.520 -10.312 1.00 23.58 134 LEU B C 1
ATOM 6111 O O . LEU C 1 135 ? 24.387 19.487 -10.483 1.00 33.25 134 LEU B O 1
ATOM 6116 N N . VAL C 1 136 ? 22.448 18.458 -9.902 1.00 20.53 135 VAL B N 1
ATOM 6117 C CA . VAL C 1 136 ? 23.114 17.225 -9.496 1.00 21.17 135 VAL B CA 1
ATOM 6118 C C . VAL C 1 136 ? 22.550 16.056 -10.274 1.00 25.97 135 VAL B C 1
ATOM 6119 O O . VAL C 1 136 ? 21.331 15.876 -10.335 1.00 23.15 135 VAL B O 1
ATOM 6123 N N . ASP C 1 137 ? 23.445 15.282 -10.873 1.00 25.22 136 ASP B N 1
ATOM 6124 C CA . ASP C 1 137 ? 23.106 14.109 -11.670 1.00 27.81 136 ASP B CA 1
ATOM 6125 C C . ASP C 1 137 ? 23.294 12.925 -10.738 1.00 21.91 136 ASP B C 1
ATOM 6126 O O . ASP C 1 137 ? 24.433 12.616 -10.337 1.00 29.97 136 ASP B O 1
ATOM 6131 N N . ILE C 1 138 ? 22.197 12.261 -10.395 1.00 20.22 137 ILE B N 1
ATOM 6132 C CA . ILE C 1 138 ? 22.289 11.142 -9.459 1.00 23.93 137 ILE B CA 1
ATOM 6133 C C . ILE C 1 138 ? 21.967 9.827 -10.168 1.00 30.59 137 ILE B C 1
ATOM 6134 O O . ILE C 1 138 ? 21.523 8.875 -9.514 1.00 32.55 137 ILE B O 1
ATOM 6139 N N . THR C 1 139 ? 22.258 9.728 -11.480 1.00 23.33 138 THR B N 1
ATOM 6140 C CA . THR C 1 139 ? 22.061 8.433 -12.158 1.00 27.88 138 THR B CA 1
ATOM 6141 C C . THR C 1 139 ? 22.871 7.335 -11.469 1.00 33.87 138 THR B C 1
ATOM 6142 O O . THR C 1 139 ? 22.371 6.221 -11.265 1.00 32.20 138 THR B O 1
ATOM 6146 N N . GLU C 1 140 ? 24.116 7.643 -11.062 1.00 34.57 139 GLU B N 1
ATOM 6147 C CA . GLU C 1 140 ? 24.979 6.652 -10.442 1.00 33.14 139 GLU B CA 1
ATOM 6148 C C . GLU C 1 140 ? 25.191 6.948 -8.957 1.00 48.45 139 GLU B C 1
ATOM 6149 O O . GLU C 1 140 ? 24.936 8.063 -8.500 1.00 37.82 139 GLU B O 1
ATOM 6155 N N . PRO C 1 141 ? 25.644 5.955 -8.169 1.00 45.15 140 PRO B N 1
ATOM 6156 C CA . PRO C 1 141 ? 25.962 6.205 -6.740 1.00 43.35 140 PRO B CA 1
ATOM 6157 C C . PRO C 1 141 ? 26.919 7.371 -6.496 1.00 43.05 140 PRO B C 1
ATOM 6158 O O . PRO C 1 141 ? 26.770 8.098 -5.500 1.00 49.74 140 PRO B O 1
ATOM 6162 N N . VAL C 1 142 ? 27.887 7.578 -7.380 1.00 31.90 141 VAL B N 1
ATOM 6163 C CA . VAL C 1 142 ? 28.700 8.792 -7.383 1.00 43.50 141 VAL B CA 1
ATOM 6164 C C . VAL C 1 142 ? 27.998 9.869 -8.202 1.00 51.37 141 VAL B C 1
ATOM 6165 O O . VAL C 1 142 ? 27.837 9.753 -9.427 1.00 34.91 141 VAL B O 1
ATOM 6169 N N . GLU C 1 143 ? 27.614 10.944 -7.532 1.00 32.24 142 GLU B N 1
ATOM 6170 C CA . GLU C 1 143 ? 26.902 11.971 -8.253 1.00 31.08 142 GLU B CA 1
ATOM 6171 C C . GLU C 1 143 ? 27.853 12.814 -9.100 1.00 36.23 142 GLU B C 1
ATOM 6172 O O . GLU C 1 143 ? 29.080 12.834 -8.908 1.00 39.54 142 GLU B O 1
ATOM 6178 N N . VAL C 1 144 ? 27.265 13.517 -10.057 1.00 27.27 143 VAL B N 1
ATOM 6179 C CA . VAL C 1 144 ? 27.935 14.603 -10.768 1.00 38.58 143 VAL B CA 1
ATOM 6180 C C . VAL C 1 144 ? 27.288 15.913 -10.349 1.00 36.02 143 VAL B C 1
ATOM 6181 O O . VAL C 1 144 ? 26.073 16.065 -10.471 1.00 31.07 143 VAL B O 1
ATOM 6185 N N . ARG C 1 145 ? 28.097 16.875 -9.886 1.00 28.64 144 ARG B N 1
ATOM 6186 C CA . ARG C 1 145 ? 27.604 18.152 -9.376 1.00 29.47 144 ARG B CA 1
ATOM 6187 C C . ARG C 1 145 ? 28.010 19.272 -10.321 1.00 33.44 144 ARG B C 1
ATOM 6188 O O . ARG C 1 145 ? 29.216 19.491 -10.534 1.00 36.73 144 ARG B O 1
ATOM 6196 N N . TYR C 1 146 ? 27.031 20.019 -10.822 1.00 27.68 145 TYR B N 1
ATOM 6197 C CA . TYR C 1 146 ? 27.244 21.155 -11.709 1.00 28.52 145 TYR B CA 1
ATOM 6198 C C . TYR C 1 146 ? 26.960 22.433 -10.935 1.00 37.12 145 TYR B C 1
ATOM 6199 O O . TYR C 1 146 ? 25.841 22.633 -10.464 1.00 36.15 145 TYR B O 1
ATOM 6208 N N . VAL C 1 147 ? 27.954 23.303 -10.814 1.00 29.38 146 VAL B N 1
ATOM 6209 C CA . VAL C 1 147 ? 27.691 24.577 -10.159 1.00 28.34 146 VAL B CA 1
ATOM 6210 C C . VAL C 1 147 ? 26.869 25.457 -11.081 1.00 27.99 146 VAL B C 1
ATOM 6211 O O . VAL C 1 147 ? 27.148 25.552 -12.281 1.00 32.02 146 VAL B O 1
ATOM 6215 N N . LEU C 1 148 ? 25.846 26.139 -10.513 1.00 30.69 147 LEU B N 1
ATOM 6216 C CA . LEU C 1 148 ? 25.018 27.085 -11.244 1.00 27.50 147 LEU B CA 1
ATOM 6217 C C . LEU C 1 148 ? 25.374 28.530 -10.887 1.00 42.31 147 LEU B C 1
ATOM 6218 O O . LEU C 1 148 ? 25.758 28.831 -9.737 1.00 33.57 147 LEU B O 1
ATOM 6223 N N . PRO C 1 149 ? 25.226 29.447 -11.839 1.00 34.31 148 PRO B N 1
ATOM 6224 C CA . PRO C 1 149 ? 25.533 30.854 -11.569 1.00 34.79 148 PRO B CA 1
ATOM 6225 C C . PRO C 1 149 ? 24.392 31.558 -10.855 1.00 40.07 148 PRO B C 1
ATOM 6226 O O . PRO C 1 149 ? 23.236 31.161 -10.929 1.00 29.77 148 PRO B O 1
ATOM 6230 N N . SER C 1 150 ? 24.745 32.647 -10.164 1.00 39.07 149 SER B N 1
ATOM 6231 C CA A SER C 1 150 ? 23.772 33.487 -9.481 0.80 34.15 149 SER B CA 1
ATOM 6232 C CA B SER C 1 150 ? 23.777 33.485 -9.476 0.20 32.98 149 SER B CA 1
ATOM 6233 C C . SER C 1 150 ? 23.731 34.903 -10.033 1.00 31.00 149 SER B C 1
ATOM 6234 O O . SER C 1 150 ? 22.794 35.640 -9.724 1.00 33.00 149 SER B O 1
ATOM 6239 N N . VAL C 1 151 ? 24.705 35.270 -10.856 1.00 33.09 150 VAL B N 1
ATOM 6240 C CA A VAL C 1 151 ? 24.812 36.615 -11.399 0.92 44.41 150 VAL B CA 1
ATOM 6241 C CA B VAL C 1 151 ? 24.843 36.625 -11.392 0.08 37.93 150 VAL B CA 1
ATOM 6242 C C . VAL C 1 151 ? 25.358 36.516 -12.824 1.00 41.75 150 VAL B C 1
ATOM 6243 O O . VAL C 1 151 ? 26.267 35.715 -13.085 1.00 41.23 150 VAL B O 1
ATOM 6250 N N . PRO C 1 152 ? 24.791 37.264 -13.779 1.00 44.27 151 PRO B N 1
ATOM 6251 C CA . PRO C 1 152 ? 25.260 37.192 -15.177 1.00 53.18 151 PRO B CA 1
ATOM 6252 C C . PRO C 1 152 ? 26.756 37.450 -15.319 1.00 54.90 151 PRO B C 1
ATOM 6253 O O . PRO C 1 152 ? 27.316 38.312 -14.643 1.00 52.27 151 PRO B O 1
ATOM 6257 N N . LYS C 1 153 ? 27.397 36.673 -16.208 1.00 78.33 152 LYS B N 1
ATOM 6258 C CA . LYS C 1 153 ? 28.861 36.660 -16.397 1.00 69.33 152 LYS B CA 1
ATOM 6259 C C . LYS C 1 153 ? 29.448 38.028 -16.793 1.00 72.53 152 LYS B C 1
ATOM 6260 O O . LYS C 1 153 ? 28.745 38.934 -17.266 1.00 75.94 152 LYS B O 1
ATOM 6266 N N . LYS C 1 166 ? 36.569 46.545 -7.572 1.00 97.04 165 LYS B N 1
ATOM 6267 C CA . LYS C 1 166 ? 35.524 46.351 -6.577 1.00 82.70 165 LYS B CA 1
ATOM 6268 C C . LYS C 1 166 ? 34.414 45.389 -7.110 1.00 104.03 165 LYS B C 1
ATOM 6269 O O . LYS C 1 166 ? 33.233 45.484 -6.731 1.00 91.59 165 LYS B O 1
ATOM 6275 N N . GLN C 1 167 ? 34.805 44.408 -7.932 1.00 78.90 166 GLN B N 1
ATOM 6276 C CA . GLN C 1 167 ? 33.849 43.659 -8.751 1.00 71.28 166 GLN B CA 1
ATOM 6277 C C . GLN C 1 167 ? 33.432 42.316 -8.151 1.00 65.30 166 GLN B C 1
ATOM 6278 O O . GLN C 1 167 ? 32.236 42.071 -7.939 1.00 62.98 166 GLN B O 1
ATOM 6284 N N . ALA C 1 168 ? 34.382 41.408 -7.918 1.00 59.45 167 ALA B N 1
ATOM 6285 C CA . ALA C 1 168 ? 34.039 40.093 -7.375 1.00 57.29 167 ALA B CA 1
ATOM 6286 C C . ALA C 1 168 ? 33.407 40.159 -5.982 1.00 70.21 167 ALA B C 1
ATOM 6287 O O . ALA C 1 168 ? 32.676 39.230 -5.605 1.00 46.55 167 ALA B O 1
ATOM 6289 N N . LYS C 1 169 ? 33.644 41.235 -5.226 1.00 65.79 168 LYS B N 1
ATOM 6290 C CA . LYS C 1 169 ? 33.151 41.342 -3.856 1.00 66.24 168 LYS B CA 1
ATOM 6291 C C . LYS C 1 169 ? 31.631 41.411 -3.808 1.00 62.78 168 LYS B C 1
ATOM 6292 O O . LYS C 1 169 ? 30.984 40.561 -3.179 1.00 67.36 168 LYS B O 1
ATOM 6298 N N . GLU C 1 170 ? 31.046 42.412 -4.467 1.00 82.24 169 GLU B N 1
ATOM 6299 C CA . GLU C 1 170 ? 29.600 42.558 -4.430 1.00 86.49 169 GLU B CA 1
ATOM 6300 C C . GLU C 1 170 ? 28.896 41.528 -5.314 1.00 77.52 169 GLU B C 1
ATOM 6301 O O . GLU C 1 170 ? 27.754 41.158 -5.018 1.00 89.30 169 GLU B O 1
ATOM 6307 N N . ASP C 1 171 ? 29.553 41.009 -6.357 1.00 43.44 170 ASP B N 1
ATOM 6308 C CA . ASP C 1 171 ? 28.941 39.873 -7.055 1.00 59.20 170 ASP B CA 1
ATOM 6309 C C . ASP C 1 171 ? 28.712 38.725 -6.086 1.00 48.16 170 ASP B C 1
ATOM 6310 O O . ASP C 1 171 ? 27.678 38.035 -6.149 1.00 49.58 170 ASP B O 1
ATOM 6315 N N . ALA C 1 172 ? 29.668 38.498 -5.171 1.00 45.18 171 ALA B N 1
ATOM 6316 C CA . ALA C 1 172 ? 29.482 37.445 -4.179 1.00 42.66 171 ALA B CA 1
ATOM 6317 C C . ALA C 1 172 ? 28.278 37.693 -3.267 1.00 58.51 171 ALA B C 1
ATOM 6318 O O . ALA C 1 172 ? 27.850 36.766 -2.564 1.00 56.15 171 ALA B O 1
ATOM 6320 N N . LYS C 1 173 ? 27.697 38.893 -3.270 1.00 41.11 172 LYS B N 1
ATOM 6321 C CA . LYS C 1 173 ? 26.528 39.108 -2.429 1.00 50.61 172 LYS B CA 1
ATOM 6322 C C . LYS C 1 173 ? 25.254 38.594 -3.095 1.00 35.97 172 LYS B C 1
ATOM 6323 O O . LYS C 1 173 ? 24.221 38.466 -2.427 1.00 48.61 172 LYS B O 1
ATOM 6329 N N . HIS C 1 174 ? 25.296 38.355 -4.403 1.00 43.53 173 HIS B N 1
ATOM 6330 C CA . HIS C 1 174 ? 24.155 37.790 -5.110 1.00 40.92 173 HIS B CA 1
ATOM 6331 C C . HIS C 1 174 ? 24.152 36.289 -4.899 1.00 39.09 173 HIS B C 1
ATOM 6332 O O . HIS C 1 174 ? 25.013 35.587 -5.433 1.00 38.19 173 HIS B O 1
ATOM 6339 N N . MET C 1 175 ? 23.193 35.791 -4.133 1.00 32.34 174 MET B N 1
ATOM 6340 C CA . MET C 1 175 ? 23.154 34.375 -3.799 1.00 34.16 174 MET B CA 1
ATOM 6341 C C . MET C 1 175 ? 21.776 33.803 -4.082 1.00 30.64 174 MET B C 1
ATOM 6342 O O . MET C 1 175 ? 20.759 34.464 -3.855 1.00 28.45 174 MET B O 1
ATOM 6347 N N . THR C 1 176 ? 21.758 32.576 -4.571 1.00 27.84 175 THR B N 1
ATOM 6348 C CA . THR C 1 176 ? 20.502 31.963 -5.005 1.00 21.98 175 THR B CA 1
ATOM 6349 C C . THR C 1 176 ? 19.802 31.334 -3.807 1.00 36.33 175 THR B C 1
ATOM 6350 O O . THR C 1 176 ? 20.395 30.522 -3.083 1.00 28.14 175 THR B O 1
ATOM 6354 N N . THR C 1 177 ? 18.546 31.706 -3.596 1.00 25.13 176 THR B N 1
ATOM 6355 C CA . THR C 1 177 ? 17.801 31.254 -2.427 1.00 26.64 176 THR B CA 1
ATOM 6356 C C . THR C 1 177 ? 16.601 30.368 -2.796 1.00 28.18 176 THR B C 1
ATOM 6357 O O . THR C 1 177 ? 16.013 29.749 -1.911 1.00 32.50 176 THR B O 1
ATOM 6361 N N . ALA C 1 178 ? 16.262 30.255 -4.072 1.00 23.28 177 ALA B N 1
ATOM 6362 C CA . ALA C 1 178 ? 15.200 29.343 -4.479 1.00 22.53 177 ALA B CA 1
ATOM 6363 C C . ALA C 1 178 ? 15.409 29.024 -5.941 1.00 20.97 177 ALA B C 1
ATOM 6364 O O . ALA C 1 178 ? 15.937 29.847 -6.690 1.00 24.54 177 ALA B O 1
ATOM 6366 N N . ILE C 1 179 ? 14.968 27.831 -6.337 1.00 21.00 178 ILE B N 1
ATOM 6367 C CA . ILE C 1 179 ? 15.234 27.350 -7.689 1.00 27.41 178 ILE B CA 1
ATOM 6368 C C . ILE C 1 179 ? 14.206 26.275 -8.046 1.00 24.66 178 ILE B C 1
ATOM 6369 O O . ILE C 1 179 ? 13.919 25.382 -7.241 1.00 26.36 178 ILE B O 1
ATOM 6374 N N . VAL C 1 180 ? 13.583 26.398 -9.221 1.00 21.30 179 VAL B N 1
ATOM 6375 C CA . VAL C 1 180 ? 12.654 25.383 -9.720 1.00 25.60 179 VAL B CA 1
ATOM 6376 C C . VAL C 1 180 ? 12.947 25.103 -11.193 1.00 25.24 179 VAL B C 1
ATOM 6377 O O . VAL C 1 180 ? 13.475 25.953 -11.913 1.00 23.46 179 VAL B O 1
ATOM 6381 N N . TYR C 1 181 ? 12.530 23.925 -11.667 1.00 19.33 180 TYR B N 1
ATOM 6382 C CA . TYR C 1 181 ? 12.584 23.653 -13.077 1.00 15.62 180 TYR B CA 1
ATOM 6383 C C . TYR C 1 181 ? 11.365 24.247 -13.796 1.00 23.85 180 TYR B C 1
ATOM 6384 O O . TYR C 1 181 ? 10.253 24.330 -13.244 1.00 24.18 180 TYR B O 1
ATOM 6393 N N . THR C 1 182 ? 11.565 24.598 -15.062 1.00 19.61 181 THR B N 1
ATOM 6394 C CA . THR C 1 182 ? 10.419 24.859 -15.924 1.00 22.71 181 THR B CA 1
ATOM 6395 C C . THR C 1 182 ? 9.755 23.527 -16.222 1.00 28.85 181 THR B C 1
ATOM 6396 O O . THR C 1 182 ? 10.321 22.456 -15.954 1.00 25.16 181 THR B O 1
ATOM 6400 N N . ALA C 1 183 ? 8.575 23.582 -16.838 1.00 30.56 182 ALA B N 1
ATOM 6401 C CA . ALA C 1 183 ? 7.815 22.337 -17.003 1.00 28.54 182 ALA B CA 1
ATOM 6402 C C . ALA C 1 183 ? 8.556 21.333 -17.881 1.00 28.63 182 ALA B C 1
ATOM 6403 O O . ALA C 1 183 ? 8.449 20.108 -17.673 1.00 29.94 182 ALA B O 1
ATOM 6405 N N . SER C 1 184 ? 9.339 21.799 -18.833 1.00 25.22 183 SER B N 1
ATOM 6406 C CA . SER C 1 184 ? 10.055 20.863 -19.699 1.00 20.98 183 SER B CA 1
ATOM 6407 C C . SER C 1 184 ? 11.369 20.371 -19.081 1.00 32.14 183 SER B C 1
ATOM 6408 O O . SER C 1 184 ? 11.970 19.408 -19.566 1.00 26.21 183 SER B O 1
ATOM 6411 N N . GLY C 1 185 ? 11.865 21.051 -18.077 1.00 27.28 184 GLY B N 1
ATOM 6412 C CA . GLY C 1 185 ? 13.152 20.692 -17.478 1.00 26.41 184 GLY B CA 1
ATOM 6413 C C . GLY C 1 185 ? 14.360 21.231 -18.215 1.00 24.98 184 GLY B C 1
ATOM 6414 O O . GLY C 1 185 ? 15.486 21.037 -17.740 1.00 27.58 184 GLY B O 1
ATOM 6415 N N . ASP C 1 186 ? 14.155 21.905 -19.354 1.00 26.14 185 ASP B N 1
ATOM 6416 C CA . ASP C 1 186 ? 15.237 22.491 -20.142 1.00 30.57 185 ASP B CA 1
ATOM 6417 C C . ASP C 1 186 ? 15.830 23.748 -19.498 1.00 31.32 185 ASP B C 1
ATOM 6418 O O . ASP C 1 186 ? 16.964 24.134 -19.846 1.00 24.39 185 ASP B O 1
ATOM 6423 N N . HIS C 1 187 ? 15.083 24.396 -18.605 1.00 25.54 186 HIS B N 1
ATOM 6424 C CA . HIS C 1 187 ? 15.512 25.627 -17.939 1.00 22.54 186 HIS B CA 1
ATOM 6425 C C . HIS C 1 187 ? 15.181 25.578 -16.444 1.00 27.79 186 HIS B C 1
ATOM 6426 O O . HIS C 1 187 ? 14.345 24.793 -15.959 1.00 24.23 186 HIS B O 1
ATOM 6433 N N . LEU C 1 188 ? 15.882 26.417 -15.703 1.00 24.56 187 LEU B N 1
ATOM 6434 C CA . LEU C 1 188 ? 15.633 26.612 -14.288 1.00 20.08 187 LEU B CA 1
ATOM 6435 C C . LEU C 1 188 ? 15.302 28.071 -14.085 1.00 23.84 187 LEU B C 1
ATOM 6436 O O . LEU C 1 188 ? 15.864 28.929 -14.763 1.00 26.29 187 LEU B O 1
ATOM 6441 N N . LEU C 1 189 ? 14.450 28.349 -13.116 1.00 19.11 188 LEU B N 1
ATOM 6442 C CA . LEU C 1 189 ? 14.149 29.715 -12.698 1.00 20.75 188 LEU B CA 1
ATOM 6443 C C . LEU C 1 189 ? 14.693 29.818 -11.277 1.00 24.04 188 LEU B C 1
ATOM 6444 O O . LEU C 1 189 ? 14.302 29.036 -10.411 1.00 23.26 188 LEU B O 1
ATOM 6449 N N . ALA C 1 190 ? 15.529 30.799 -11.027 1.00 22.83 189 ALA B N 1
ATOM 6450 C CA . ALA C 1 190 ? 16.194 30.887 -9.729 1.00 27.84 189 ALA B CA 1
ATOM 6451 C C . ALA C 1 190 ? 15.992 32.286 -9.171 1.00 24.37 189 ALA B C 1
ATOM 6452 O O . ALA C 1 190 ? 16.055 33.261 -9.930 1.00 34.29 189 ALA B O 1
ATOM 6454 N N . GLY C 1 191 ? 15.701 32.386 -7.871 1.00 21.67 190 GLY B N 1
ATOM 6455 C CA . GLY C 1 191 ? 15.579 33.678 -7.197 1.00 21.22 190 GLY B CA 1
ATOM 6456 C C . GLY C 1 191 ? 16.750 33.932 -6.257 1.00 26.40 190 GLY B C 1
ATOM 6457 O O . GLY C 1 191 ? 17.317 32.996 -5.672 1.00 25.69 190 GLY B O 1
ATOM 6458 N N . THR C 1 192 ? 17.121 35.208 -6.101 1.00 26.73 191 THR B N 1
ATOM 6459 C CA . THR C 1 192 ? 18.360 35.529 -5.398 1.00 29.04 191 THR B CA 1
ATOM 6460 C C . THR C 1 192 ? 18.088 36.437 -4.219 1.00 31.87 191 THR B C 1
ATOM 6461 O O . THR C 1 192 ? 16.975 36.912 -4.029 1.00 31.24 191 THR B O 1
ATOM 6465 N N . THR C 1 193 ? 19.119 36.604 -3.394 1.00 35.36 192 THR B N 1
ATOM 6466 C CA . THR C 1 193 ? 19.085 37.561 -2.286 1.00 27.65 192 THR B CA 1
ATOM 6467 C C . THR C 1 193 ? 18.874 39.010 -2.734 1.00 42.16 192 THR B C 1
ATOM 6468 O O . THR C 1 193 ? 18.551 39.851 -1.892 1.00 37.39 192 THR B O 1
ATOM 6472 N N . LYS C 1 194 ? 19.135 39.352 -3.999 1.00 27.47 193 LYS B N 1
ATOM 6473 C CA . LYS C 1 194 ? 18.976 40.727 -4.457 1.00 35.67 193 LYS B CA 1
ATOM 6474 C C . LYS C 1 194 ? 17.715 40.922 -5.293 1.00 31.46 193 LYS B C 1
ATOM 6475 O O . LYS C 1 194 ? 17.663 41.843 -6.121 1.00 36.63 193 LYS B O 1
ATOM 6481 N N . GLY C 1 195 ? 16.727 40.063 -5.109 1.00 29.42 194 GLY B N 1
ATOM 6482 C CA . GLY C 1 195 ? 15.448 40.281 -5.757 1.00 33.01 194 GLY B CA 1
ATOM 6483 C C . GLY C 1 195 ? 15.453 39.972 -7.231 1.00 39.43 194 GLY B C 1
ATOM 6484 O O . GLY C 1 195 ? 14.536 40.386 -7.919 1.00 29.35 194 GLY B O 1
ATOM 6485 N N . ARG C 1 196 ? 16.474 39.258 -7.738 1.00 28.25 195 ARG B N 1
ATOM 6486 C CA . ARG C 1 196 ? 16.571 38.949 -9.163 1.00 30.41 195 ARG B CA 1
ATOM 6487 C C . ARG C 1 196 ? 15.943 37.598 -9.447 1.00 32.13 195 ARG B C 1
ATOM 6488 O O . ARG C 1 196 ? 15.994 36.676 -8.619 1.00 29.79 195 ARG B O 1
ATOM 6496 N N . LEU C 1 197 ? 15.337 37.487 -10.623 1.00 25.26 196 LEU B N 1
ATOM 6497 C CA . LEU C 1 197 ? 14.929 36.213 -11.188 1.00 21.51 196 LEU B CA 1
ATOM 6498 C C . LEU C 1 197 ? 15.890 35.908 -12.330 1.00 28.65 196 LEU B C 1
ATOM 6499 O O . LEU C 1 197 ? 16.005 36.699 -13.272 1.00 26.48 196 LEU B O 1
ATOM 6504 N N . ASN C 1 198 ? 16.592 34.773 -12.240 1.00 27.26 197 ASN B N 1
ATOM 6505 C CA . ASN C 1 198 ? 17.486 34.294 -13.288 1.00 29.58 197 ASN B CA 1
ATOM 6506 C C . ASN C 1 198 ? 16.828 33.139 -14.012 1.00 24.85 197 ASN B C 1
ATOM 6507 O O . ASN C 1 198 ? 16.360 32.191 -13.365 1.00 24.11 197 ASN B O 1
ATOM 6512 N N . ILE C 1 199 ? 16.817 33.198 -15.342 1.00 25.40 198 ILE B N 1
ATOM 6513 C CA . ILE C 1 199 ? 16.436 32.045 -16.163 1.00 23.74 198 ILE B CA 1
ATOM 6514 C C . ILE C 1 199 ? 17.735 31.391 -16.653 1.00 23.52 198 ILE B C 1
ATOM 6515 O O . ILE C 1 199 ? 18.557 32.031 -17.325 1.00 28.78 198 ILE B O 1
ATOM 6520 N N . ILE C 1 200 ? 17.943 30.148 -16.290 1.00 24.01 199 ILE B N 1
ATOM 6521 C CA . ILE C 1 200 ? 19.194 29.441 -16.553 1.00 22.12 199 ILE B CA 1
ATOM 6522 C C . ILE C 1 200 ? 18.923 28.320 -17.558 1.00 25.62 199 ILE B C 1
ATOM 6523 O O . ILE C 1 200 ? 17.996 27.531 -17.367 1.00 29.39 199 ILE B O 1
ATOM 6528 N N . ASP C 1 201 ? 19.726 28.256 -18.616 1.00 25.40 200 ASP B N 1
ATOM 6529 C CA . ASP C 1 201 ? 19.690 27.116 -19.536 1.00 29.03 200 ASP B CA 1
ATOM 6530 C C . ASP C 1 201 ? 20.278 25.921 -18.818 1.00 29.47 200 ASP B C 1
ATOM 6531 O O . ASP C 1 201 ? 21.434 25.972 -18.371 1.00 34.56 200 ASP B O 1
ATOM 6536 N N . ALA C 1 202 ? 19.484 24.880 -18.647 1.00 21.59 201 ALA B N 1
ATOM 6537 C CA . ALA C 1 202 ? 19.931 23.798 -17.769 1.00 34.60 201 ALA B CA 1
ATOM 6538 C C . ALA C 1 202 ? 21.012 22.910 -18.411 1.00 34.63 201 ALA B C 1
ATOM 6539 O O . ALA C 1 202 ? 21.686 22.136 -17.705 1.00 32.74 201 ALA B O 1
ATOM 6541 N N . ARG C 1 203 ? 21.221 23.021 -19.716 1.00 26.00 202 ARG B N 1
ATOM 6542 C CA . ARG C 1 203 ? 22.276 22.281 -20.398 1.00 29.52 202 ARG B CA 1
ATOM 6543 C C . ARG C 1 203 ? 23.585 23.063 -20.473 1.00 38.44 202 ARG B C 1
ATOM 6544 O O . ARG C 1 203 ? 24.665 22.489 -20.279 1.00 36.16 202 ARG B O 1
ATOM 6552 N N . THR C 1 204 ? 23.531 24.360 -20.746 1.00 30.04 203 THR B N 1
ATOM 6553 C CA . THR C 1 204 ? 24.757 25.156 -20.735 1.00 34.25 203 THR B CA 1
ATOM 6554 C C . THR C 1 204 ? 25.054 25.705 -19.351 1.00 31.25 203 THR B C 1
ATOM 6555 O O . THR C 1 204 ? 26.190 26.139 -19.087 1.00 34.74 203 THR B O 1
ATOM 6559 N N . ARG C 1 205 ? 24.049 25.725 -18.481 1.00 25.39 204 ARG B N 1
ATOM 6560 C CA . ARG C 1 205 ? 24.206 26.272 -17.134 1.00 30.95 204 ARG B CA 1
ATOM 6561 C C . ARG C 1 205 ? 24.523 27.759 -17.186 1.00 43.45 204 ARG B C 1
ATOM 6562 O O . ARG C 1 205 ? 25.233 28.278 -16.335 1.00 36.32 204 ARG B O 1
ATOM 6570 N N . GLU C 1 206 ? 24.033 28.469 -18.192 1.00 32.98 205 GLU B N 1
ATOM 6571 C CA . GLU C 1 206 ? 24.267 29.898 -18.293 1.00 33.60 205 GLU B CA 1
ATOM 6572 C C . GLU C 1 206 ? 22.967 30.644 -18.023 1.00 34.52 205 GLU B C 1
ATOM 6573 O O . GLU C 1 206 ? 21.885 30.139 -18.298 1.00 28.29 205 GLU B O 1
ATOM 6579 N N . ILE C 1 207 ? 23.076 31.845 -17.458 1.00 29.52 206 ILE B N 1
ATOM 6580 C CA . ILE C 1 207 ? 21.899 32.701 -17.318 1.00 33.53 206 ILE B CA 1
ATOM 6581 C C . ILE C 1 207 ? 21.618 33.340 -18.681 1.00 37.49 206 ILE B C 1
ATOM 6582 O O . ILE C 1 207 ? 22.506 33.950 -19.279 1.00 39.37 206 ILE B O 1
ATOM 6587 N N . ILE C 1 208 ? 20.405 33.121 -19.211 1.00 26.30 207 ILE B N 1
ATOM 6588 C CA . ILE C 1 208 ? 20.011 33.666 -20.512 1.00 27.27 207 ILE B CA 1
ATOM 6589 C C . ILE C 1 208 ? 19.130 34.884 -20.377 1.00 30.95 207 ILE B C 1
ATOM 6590 O O . ILE C 1 208 ? 18.925 35.612 -21.372 1.00 37.11 207 ILE B O 1
ATOM 6595 N N . TYR C 1 209 ? 18.602 35.134 -19.193 1.00 30.40 208 TYR B N 1
ATOM 6596 C CA . TYR C 1 209 ? 17.765 36.288 -18.930 1.00 32.81 208 TYR B CA 1
ATOM 6597 C C . TYR C 1 209 ? 17.777 36.508 -17.430 1.00 35.67 208 TYR B C 1
ATOM 6598 O O . TYR C 1 209 ? 17.815 35.548 -16.662 1.00 33.82 208 TYR B O 1
ATOM 6607 N N . SER C 1 210 ? 17.796 37.773 -17.019 1.00 27.93 209 SER B N 1
ATOM 6608 C CA . SER C 1 210 ? 17.792 38.096 -15.600 1.00 31.16 209 SER B CA 1
ATOM 6609 C C . SER C 1 210 ? 17.018 39.391 -15.449 1.00 36.40 209 SER B C 1
ATOM 6610 O O . SER C 1 210 ? 17.211 40.298 -16.254 1.00 38.45 209 SER B O 1
ATOM 6613 N N . GLU C 1 211 ? 16.161 39.483 -14.431 1.00 30.70 210 GLU B N 1
ATOM 6614 C CA . GLU C 1 211 ? 15.397 40.707 -14.185 1.00 29.26 210 GLU B CA 1
ATOM 6615 C C . GLU C 1 211 ? 15.249 40.942 -12.679 1.00 30.64 210 GLU B C 1
ATOM 6616 O O . GLU C 1 211 ? 14.995 40.001 -11.913 1.00 29.95 210 GLU B O 1
ATOM 6622 N N . LYS C 1 212 ? 15.396 42.190 -12.245 1.00 33.28 211 LYS B N 1
ATOM 6623 C CA . LYS C 1 212 ? 15.114 42.468 -10.841 1.00 34.76 211 LYS B CA 1
ATOM 6624 C C . LYS C 1 212 ? 13.605 42.578 -10.709 1.00 34.58 211 LYS B C 1
ATOM 6625 O O . LYS C 1 212 ? 13.026 43.542 -11.196 1.00 41.67 211 LYS B O 1
ATOM 6631 N N . ILE C 1 213 ? 12.982 41.616 -10.037 1.00 31.25 212 ILE B N 1
ATOM 6632 C CA . ILE C 1 213 ? 11.528 41.577 -9.884 1.00 29.57 212 ILE B CA 1
ATOM 6633 C C . ILE C 1 213 ? 11.052 41.926 -8.479 1.00 36.44 212 ILE B C 1
ATOM 6634 O O . ILE C 1 213 ? 9.837 42.094 -8.296 1.00 36.53 212 ILE B O 1
ATOM 6639 N N . ALA C 1 214 ? 11.944 42.001 -7.483 1.00 40.29 213 ALA B N 1
ATOM 6640 C CA . ALA C 1 214 ? 11.559 42.249 -6.093 1.00 26.94 213 ALA B CA 1
ATOM 6641 C C . ALA C 1 214 ? 12.630 43.092 -5.430 1.00 34.34 213 ALA B C 1
ATOM 6642 O O . ALA C 1 214 ? 13.749 43.208 -5.930 1.00 36.19 213 ALA B O 1
ATOM 6644 N N . SER C 1 215 ? 12.272 43.707 -4.304 1.00 39.25 214 SER B N 1
ATOM 6645 C CA . SER C 1 215 ? 13.234 44.527 -3.580 1.00 45.19 214 SER B CA 1
ATOM 6646 C C . SER C 1 215 ? 13.639 43.883 -2.257 1.00 54.29 214 SER B C 1
ATOM 6647 O O . SER C 1 215 ? 13.713 44.565 -1.231 1.00 64.40 214 SER B O 1
ATOM 6650 N N . GLY C 1 216 ? 13.876 42.580 -2.272 1.00 43.34 215 GLY B N 1
ATOM 6651 C CA . GLY C 1 216 ? 14.581 41.896 -1.199 1.00 51.69 215 GLY B CA 1
ATOM 6652 C C . GLY C 1 216 ? 14.768 40.428 -1.568 1.00 39.89 215 GLY B C 1
ATOM 6653 O O . GLY C 1 216 ? 14.613 40.060 -2.724 1.00 43.92 215 GLY B O 1
ATOM 6654 N N . ILE C 1 217 ? 15.105 39.601 -0.566 1.00 35.85 216 ILE B N 1
ATOM 6655 C CA . ILE C 1 217 ? 15.373 38.181 -0.798 1.00 36.05 216 ILE B CA 1
ATOM 6656 C C . ILE C 1 217 ? 14.141 37.456 -1.322 1.00 38.30 216 ILE B C 1
ATOM 6657 O O . ILE C 1 217 ? 13.049 37.497 -0.733 1.00 34.56 216 ILE B O 1
ATOM 6662 N N . ILE C 1 218 ? 14.331 36.704 -2.389 1.00 33.74 217 ILE B N 1
ATOM 6663 C CA . ILE C 1 218 ? 13.260 35.879 -2.911 1.00 25.78 217 ILE B CA 1
ATOM 6664 C C . ILE C 1 218 ? 13.295 34.563 -2.157 1.00 30.47 217 ILE B C 1
ATOM 6665 O O . ILE C 1 218 ? 14.327 33.891 -2.105 1.00 36.10 217 ILE B O 1
ATOM 6670 N N . THR C 1 219 ? 12.174 34.195 -1.558 1.00 29.42 218 THR B N 1
ATOM 6671 C CA . THR C 1 219 ? 12.177 33.041 -0.679 1.00 26.68 218 THR B CA 1
ATOM 6672 C C . THR C 1 219 ? 11.408 31.844 -1.203 1.00 35.58 218 THR B C 1
ATOM 6673 O O . THR C 1 219 ? 11.713 30.722 -0.784 1.00 28.79 218 THR B O 1
ATOM 6677 N N . THR C 1 220 ? 10.452 32.037 -2.114 1.00 26.03 219 THR B N 1
ATOM 6678 C CA . THR C 1 220 ? 9.695 30.913 -2.718 1.00 28.20 219 THR B CA 1
ATOM 6679 C C . THR C 1 220 ? 9.440 31.170 -4.197 1.00 22.78 219 THR B C 1
ATOM 6680 O O . THR C 1 220 ? 9.128 32.297 -4.591 1.00 24.10 219 THR B O 1
ATOM 6684 N N . LEU C 1 221 ? 9.605 30.125 -5.016 1.00 23.38 220 LEU B N 1
ATOM 6685 C CA . LEU C 1 221 ? 9.199 30.114 -6.418 1.00 24.98 220 LEU B CA 1
ATOM 6686 C C . LEU C 1 221 ? 8.324 28.893 -6.612 1.00 27.30 220 LEU B C 1
ATOM 6687 O O . LEU C 1 221 ? 8.694 27.813 -6.173 1.00 25.69 220 LEU B O 1
ATOM 6692 N N . ARG C 1 222 ? 7.201 29.054 -7.294 1.00 22.32 221 ARG B N 1
ATOM 6693 C CA . ARG C 1 222 ? 6.383 27.902 -7.633 1.00 26.93 221 ARG B CA 1
ATOM 6694 C C . ARG C 1 222 ? 5.698 28.129 -8.984 1.00 23.57 221 ARG B C 1
ATOM 6695 O O . ARG C 1 222 ? 5.349 29.247 -9.323 1.00 23.11 221 ARG B O 1
ATOM 6703 N N . LEU C 1 223 ? 5.596 27.071 -9.797 1.00 20.13 222 LEU B N 1
ATOM 6704 C CA . LEU C 1 223 ? 4.929 27.159 -11.096 1.00 20.69 222 LEU B CA 1
ATOM 6705 C C . LEU C 1 223 ? 3.578 26.478 -11.038 1.00 22.31 222 LEU B C 1
ATOM 6706 O O . LEU C 1 223 ? 3.379 25.529 -10.286 1.00 23.28 222 LEU B O 1
ATOM 6711 N N . THR C 1 224 ? 2.668 26.952 -11.860 1.00 24.08 223 THR B N 1
ATOM 6712 C CA . THR C 1 224 ? 1.429 26.218 -12.076 1.00 25.65 223 THR B CA 1
ATOM 6713 C C . THR C 1 224 ? 1.735 24.870 -12.755 1.00 27.93 223 THR B C 1
ATOM 6714 O O . THR C 1 224 ? 2.794 24.664 -13.352 1.00 31.68 223 THR B O 1
ATOM 6718 N N . GLU C 1 225 ? 0.754 23.967 -12.724 1.00 40.13 224 GLU B N 1
ATOM 6719 C CA . GLU C 1 225 ? 1.021 22.667 -13.337 1.00 39.14 224 GLU B CA 1
ATOM 6720 C C . GLU C 1 225 ? 1.291 22.793 -14.835 1.00 35.44 224 GLU B C 1
ATOM 6721 O O . GLU C 1 225 ? 2.120 22.055 -15.382 1.00 50.12 224 GLU B O 1
ATOM 6727 N N . SER C 1 226 ? 0.647 23.748 -15.508 1.00 28.64 225 SER B N 1
ATOM 6728 C CA . SER C 1 226 ? 0.933 24.022 -16.913 1.00 37.66 225 SER B CA 1
ATOM 6729 C C . SER C 1 226 ? 2.340 24.567 -17.141 1.00 43.84 225 SER B C 1
ATOM 6730 O O . SER C 1 226 ? 2.810 24.555 -18.282 1.00 49.37 225 SER B O 1
ATOM 6733 N N . GLY C 1 227 ? 3.019 25.048 -16.095 1.00 36.54 226 GLY B N 1
ATOM 6734 C CA . GLY C 1 227 ? 4.289 25.744 -16.249 1.00 30.71 226 GLY B CA 1
ATOM 6735 C C . GLY C 1 227 ? 4.185 27.154 -16.807 1.00 26.60 226 GLY B C 1
ATOM 6736 O O . GLY C 1 227 ? 5.216 27.807 -16.990 1.00 35.79 226 GLY B O 1
ATOM 6737 N N . ARG C 1 228 ? 2.975 27.680 -16.980 1.00 25.15 227 ARG B N 1
ATOM 6738 C CA . ARG C 1 228 ? 2.817 28.962 -17.645 1.00 25.47 227 ARG B CA 1
ATOM 6739 C C . ARG C 1 228 ? 2.796 30.152 -16.688 1.00 23.53 227 ARG B C 1
ATOM 6740 O O . ARG C 1 228 ? 2.838 31.291 -17.168 1.00 24.97 227 ARG B O 1
ATOM 6748 N N . GLU C 1 229 ? 2.626 29.922 -15.385 1.00 26.32 228 GLU B N 1
ATOM 6749 C CA . GLU C 1 229 ? 2.604 31.029 -14.437 1.00 21.58 228 GLU B CA 1
ATOM 6750 C C . GLU C 1 229 ? 3.493 30.680 -13.264 1.00 20.72 228 GLU B C 1
ATOM 6751 O O . GLU C 1 229 ? 3.564 29.515 -12.821 1.00 23.12 228 GLU B O 1
ATOM 6757 N N . LEU C 1 230 ? 4.170 31.720 -12.764 1.00 21.30 229 LEU B N 1
ATOM 6758 C CA . LEU C 1 230 ? 5.181 31.606 -11.727 1.00 24.55 229 LEU B CA 1
ATOM 6759 C C . LEU C 1 230 ? 4.715 32.412 -10.527 1.00 24.81 229 LEU B C 1
ATOM 6760 O O . LEU C 1 230 ? 4.268 33.547 -10.690 1.00 29.14 229 LEU B O 1
ATOM 6765 N N . LEU C 1 231 ? 4.784 31.826 -9.343 1.00 24.10 230 LEU B N 1
ATOM 6766 C CA . LEU C 1 231 ? 4.416 32.521 -8.108 1.00 22.61 230 LEU B CA 1
ATOM 6767 C C . LEU C 1 231 ? 5.698 32.812 -7.360 1.00 24.88 230 LEU B C 1
ATOM 6768 O O . LEU C 1 231 ? 6.538 31.927 -7.226 1.00 21.93 230 LEU B O 1
ATOM 6773 N N . VAL C 1 232 ? 5.848 34.044 -6.867 1.00 23.33 231 VAL B N 1
ATOM 6774 C CA . VAL C 1 232 ? 7.098 34.482 -6.237 1.00 24.12 231 VAL B CA 1
ATOM 6775 C C . VAL C 1 232 ? 6.750 35.085 -4.896 1.00 25.62 231 VAL B C 1
ATOM 6776 O O . VAL C 1 232 ? 5.960 36.044 -4.845 1.00 24.44 231 VAL B O 1
ATOM 6780 N N . ASN C 1 233 ? 7.377 34.590 -3.824 1.00 23.85 232 ASN B N 1
ATOM 6781 C CA . ASN C 1 233 ? 7.342 35.309 -2.539 1.00 26.39 232 ASN B CA 1
ATOM 6782 C C . ASN C 1 233 ? 8.689 35.961 -2.268 1.00 29.84 232 ASN B C 1
ATOM 6783 O O . ASN C 1 233 ? 9.730 35.397 -2.605 1.00 25.90 232 ASN B O 1
ATOM 6788 N N . ALA C 1 234 ? 8.673 37.138 -1.660 1.00 27.13 233 ALA B N 1
ATOM 6789 C CA . ALA C 1 234 ? 9.918 37.869 -1.390 1.00 25.36 233 ALA B CA 1
ATOM 6790 C C . ALA C 1 234 ? 9.749 38.699 -0.129 1.00 29.93 233 ALA B C 1
ATOM 6791 O O . ALA C 1 234 ? 8.639 38.942 0.343 1.00 28.85 233 ALA B O 1
ATOM 6793 N N . GLN C 1 235 ? 10.868 39.183 0.388 1.00 29.49 234 GLN B N 1
ATOM 6794 C CA . GLN C 1 235 ? 10.860 39.888 1.666 1.00 30.00 234 GLN B CA 1
ATOM 6795 C C . GLN C 1 235 ? 10.314 41.304 1.570 1.00 32.09 234 GLN B C 1
ATOM 6796 O O . GLN C 1 235 ? 10.168 41.954 2.606 1.00 34.05 234 GLN B O 1
ATOM 6802 N N . ASP C 1 236 ? 10.010 41.811 0.375 1.00 28.00 235 ASP B N 1
ATOM 6803 C CA . ASP C 1 236 ? 9.355 43.108 0.310 1.00 32.78 235 ASP B CA 1
ATOM 6804 C C . ASP C 1 236 ? 7.834 43.027 0.516 1.00 33.52 235 ASP B C 1
ATOM 6805 O O . ASP C 1 236 ? 7.143 44.026 0.326 1.00 30.09 235 ASP B O 1
ATOM 6810 N N . ARG C 1 237 ? 7.323 41.892 0.988 1.00 31.43 236 ARG B N 1
ATOM 6811 C CA . ARG C 1 237 ? 5.940 41.744 1.472 1.00 37.00 236 ARG B CA 1
ATOM 6812 C C . ARG C 1 237 ? 4.891 41.892 0.368 1.00 37.51 236 ARG B C 1
ATOM 6813 O O . ARG C 1 237 ? 3.758 42.314 0.637 1.00 34.14 236 ARG B O 1
ATOM 6821 N N . ILE C 1 238 ? 5.280 41.603 -0.868 1.00 24.84 237 ILE B N 1
ATOM 6822 C CA . ILE C 1 238 ? 4.375 41.560 -2.013 1.00 25.21 237 ILE B CA 1
ATOM 6823 C C . ILE C 1 238 ? 4.539 40.189 -2.657 1.00 25.39 237 ILE B C 1
ATOM 6824 O O . ILE C 1 238 ? 5.654 39.810 -3.038 1.00 31.34 237 ILE B O 1
ATOM 6829 N N . ILE C 1 239 ? 3.444 39.468 -2.796 1.00 21.22 238 ILE B N 1
ATOM 6830 C CA . ILE C 1 239 ? 3.465 38.190 -3.518 1.00 21.84 238 ILE B CA 1
ATOM 6831 C C . ILE C 1 239 ? 3.154 38.506 -4.963 1.00 19.94 238 ILE B C 1
ATOM 6832 O O . ILE C 1 239 ? 2.285 39.325 -5.235 1.00 25.53 238 ILE B O 1
ATOM 6837 N N . ARG C 1 240 ? 3.857 37.887 -5.897 1.00 23.77 239 ARG B N 1
ATOM 6838 C CA . ARG C 1 240 ? 3.703 38.263 -7.294 1.00 28.18 239 ARG B CA 1
ATOM 6839 C C . ARG C 1 240 ? 3.484 37.038 -8.158 1.00 29.76 239 ARG B C 1
ATOM 6840 O O . ARG C 1 240 ? 4.039 35.965 -7.873 1.00 27.21 239 ARG B O 1
ATOM 6848 N N . THR C 1 241 ? 2.700 37.215 -9.236 1.00 23.71 240 THR B N 1
ATOM 6849 C CA . THR C 1 241 ? 2.612 36.191 -10.280 1.00 24.84 240 THR B CA 1
ATOM 6850 C C . THR C 1 241 ? 3.076 36.787 -11.601 1.00 28.32 240 THR B C 1
ATOM 6851 O O . THR C 1 241 ? 2.833 37.959 -11.891 1.00 26.81 240 THR B O 1
ATOM 6855 N N . PHE C 1 242 ? 3.704 35.951 -12.412 1.00 23.69 241 PHE B N 1
ATOM 6856 C CA . PHE C 1 242 ? 4.344 36.344 -13.653 1.00 23.23 241 PHE B CA 1
ATOM 6857 C C . PHE C 1 242 ? 3.920 35.393 -14.743 1.00 27.81 241 PHE B C 1
ATOM 6858 O O . PHE C 1 242 ? 3.659 34.217 -14.474 1.00 30.43 241 PHE B O 1
ATOM 6866 N N . ILE C 1 243 ? 3.899 35.893 -15.974 1.00 27.08 242 ILE B N 1
ATOM 6867 C CA . ILE C 1 243 ? 3.619 35.049 -17.135 1.00 25.71 242 ILE B CA 1
ATOM 6868 C C . ILE C 1 243 ? 4.948 34.512 -17.664 1.00 28.24 242 ILE B C 1
ATOM 6869 O O . ILE C 1 243 ? 5.799 35.288 -18.106 1.00 27.25 242 ILE B O 1
ATOM 6874 N N . VAL C 1 244 ? 5.131 33.193 -17.600 1.00 27.33 243 VAL B N 1
ATOM 6875 C CA . VAL C 1 244 ? 6.391 32.531 -17.963 1.00 23.66 243 VAL B CA 1
ATOM 6876 C C . VAL C 1 244 ? 6.555 32.531 -19.477 1.00 32.74 243 VAL B C 1
ATOM 6877 O O . VAL C 1 244 ? 5.588 32.268 -20.197 1.00 26.28 243 VAL B O 1
ATOM 6881 N N . PRO C 1 245 ? 7.724 32.887 -20.002 1.00 26.84 244 PRO B N 1
ATOM 6882 C CA . PRO C 1 245 ? 7.959 32.844 -21.464 1.00 27.63 244 PRO B CA 1
ATOM 6883 C C . PRO C 1 245 ? 8.031 31.400 -21.976 1.00 24.61 244 PRO B C 1
ATOM 6884 O O . PRO C 1 245 ? 8.155 30.459 -21.208 1.00 28.73 244 PRO B O 1
ATOM 6888 N N . ASN C 1 246 ? 7.967 31.257 -23.309 1.00 31.02 245 ASN B N 1
ATOM 6889 C CA . ASN C 1 246 ? 7.985 29.929 -23.945 1.00 33.20 245 ASN B CA 1
ATOM 6890 C C . ASN C 1 246 ? 9.436 29.473 -24.143 1.00 23.17 245 ASN B C 1
ATOM 6891 O O . ASN C 1 246 ? 10.013 29.526 -25.230 1.00 29.13 245 ASN B O 1
ATOM 6896 N N . LEU C 1 247 ? 10.022 29.016 -23.063 1.00 24.45 246 LEU B N 1
ATOM 6897 C CA . LEU C 1 247 ? 11.452 28.752 -23.066 1.00 30.68 246 LEU B CA 1
ATOM 6898 C C . LEU C 1 247 ? 11.810 27.460 -23.795 1.00 39.75 246 LEU B C 1
ATOM 6899 O O . LEU C 1 247 ? 12.889 27.383 -24.396 1.00 32.40 246 LEU B O 1
ATOM 6904 N N . SER C 1 248 ? 10.902 26.478 -23.851 1.00 33.31 247 SER B N 1
ATOM 6905 C CA . SER C 1 248 ? 11.258 25.252 -24.559 1.00 49.30 247 SER B CA 1
ATOM 6906 C C . SER C 1 248 ? 11.025 25.354 -26.057 1.00 35.74 247 SER B C 1
ATOM 6907 O O . SER C 1 248 ? 11.363 24.409 -26.786 1.00 50.84 247 SER B O 1
ATOM 6910 N N . ALA C 1 249 ? 10.508 26.483 -26.547 1.00 32.69 248 ALA B N 1
ATOM 6911 C CA . ALA C 1 249 ? 10.403 26.673 -27.984 1.00 26.71 248 ALA B CA 1
ATOM 6912 C C . ALA C 1 249 ? 11.770 26.563 -28.658 1.00 55.07 248 ALA B C 1
ATOM 6913 O O . ALA C 1 249 ? 12.736 27.201 -28.237 1.00 39.90 248 ALA B O 1
ATOM 6915 N N . ALA C 1 250 ? 11.828 25.791 -29.748 1.00 53.45 249 ALA B N 1
ATOM 6916 C CA . ALA C 1 250 ? 13.045 25.732 -30.549 1.00 46.87 249 ALA B CA 1
ATOM 6917 C C . ALA C 1 250 ? 13.409 27.096 -31.132 1.00 46.52 249 ALA B C 1
ATOM 6918 O O . ALA C 1 250 ? 14.597 27.401 -31.292 1.00 59.20 249 ALA B O 1
ATOM 6920 N N . ASP C 1 251 ? 12.422 27.918 -31.480 1.00 37.99 250 ASP B N 1
ATOM 6921 C CA . ASP C 1 251 ? 12.657 29.280 -31.954 1.00 59.64 250 ASP B CA 1
ATOM 6922 C C . ASP C 1 251 ? 12.989 30.259 -30.818 1.00 44.06 250 ASP B C 1
ATOM 6923 O O . ASP C 1 251 ? 12.884 31.462 -31.043 1.00 51.44 250 ASP B O 1
ATOM 6928 N N . LEU C 1 252 ? 13.355 29.789 -29.617 1.00 43.85 251 LEU B N 1
ATOM 6929 C CA . LEU C 1 252 ? 13.585 30.710 -28.503 1.00 43.42 251 LEU B CA 1
ATOM 6930 C C . LEU C 1 252 ? 14.639 31.753 -28.895 1.00 50.19 251 LEU B C 1
ATOM 6931 O O . LEU C 1 252 ? 15.759 31.399 -29.269 1.00 43.62 251 LEU B O 1
ATOM 6936 N N . ASP C 1 253 ? 14.248 33.033 -28.888 1.00 46.31 252 ASP B N 1
ATOM 6937 C CA . ASP C 1 253 ? 15.210 34.129 -29.026 1.00 40.72 252 ASP B CA 1
ATOM 6938 C C . ASP C 1 253 ? 15.429 34.742 -27.653 1.00 40.83 252 ASP B C 1
ATOM 6939 O O . ASP C 1 253 ? 14.539 35.457 -27.147 1.00 38.37 252 ASP B O 1
ATOM 6944 N N . PRO C 1 254 ? 16.558 34.479 -27.000 1.00 34.59 253 PRO B N 1
ATOM 6945 C CA . PRO C 1 254 ? 16.718 34.953 -25.620 1.00 32.08 253 PRO B CA 1
ATOM 6946 C C . PRO C 1 254 ? 16.740 36.480 -25.533 1.00 36.34 253 PRO B C 1
ATOM 6947 O O . PRO C 1 254 ? 16.381 37.048 -24.486 1.00 45.66 253 PRO B O 1
ATOM 6951 N N . ASP C 1 255 ? 17.056 37.148 -26.630 1.00 39.67 254 ASP B N 1
ATOM 6952 C CA . ASP C 1 255 ? 16.967 38.606 -26.648 1.00 44.98 254 ASP B CA 1
ATOM 6953 C C . ASP C 1 255 ? 15.551 39.145 -26.571 1.00 58.34 254 ASP B C 1
ATOM 6954 O O . ASP C 1 255 ? 15.378 40.333 -26.288 1.00 52.66 254 ASP B O 1
ATOM 6959 N N . THR C 1 256 ? 14.536 38.334 -26.817 1.00 37.54 255 THR B N 1
ATOM 6960 C CA . THR C 1 256 ? 13.182 38.831 -26.733 1.00 49.58 255 THR B CA 1
ATOM 6961 C C . THR C 1 256 ? 12.458 38.365 -25.489 1.00 36.12 255 THR B C 1
ATOM 6962 O O . THR C 1 256 ? 11.285 38.680 -25.353 1.00 42.46 255 THR B O 1
ATOM 6966 N N . ILE C 1 257 ? 13.102 37.600 -24.584 1.00 36.79 256 ILE B N 1
ATOM 6967 C CA . ILE C 1 257 ? 12.370 37.065 -23.444 1.00 35.57 256 ILE B CA 1
ATOM 6968 C C . ILE C 1 257 ? 11.836 38.215 -22.600 1.00 40.08 256 ILE B C 1
ATOM 6969 O O . ILE C 1 257 ? 12.512 39.234 -22.375 1.00 37.00 256 ILE B O 1
ATOM 6974 N N . GLN C 1 258 ? 10.578 38.088 -22.203 1.00 31.71 257 GLN B N 1
ATOM 6975 C CA . GLN C 1 258 ? 9.972 38.996 -21.254 1.00 36.48 257 GLN B CA 1
ATOM 6976 C C . GLN C 1 258 ? 9.282 38.177 -20.171 1.00 37.99 257 GLN B C 1
ATOM 6977 O O . GLN C 1 258 ? 8.863 37.040 -20.419 1.00 34.23 257 GLN B O 1
ATOM 6983 N N . LEU C 1 259 ? 9.198 38.763 -18.965 1.00 31.29 258 LEU B N 1
ATOM 6984 C CA . LEU C 1 259 ? 8.587 38.139 -17.788 1.00 30.69 258 LEU B CA 1
ATOM 6985 C C . LEU C 1 259 ? 7.510 39.079 -17.234 1.00 35.25 258 LEU B C 1
ATOM 6986 O O . LEU C 1 259 ? 7.698 39.709 -16.181 1.00 35.17 258 LEU B O 1
ATOM 6991 N N . PRO C 1 260 ? 6.392 39.259 -17.950 1.00 37.06 259 PRO B N 1
ATOM 6992 C CA . PRO C 1 260 ? 5.427 40.291 -17.520 1.00 40.75 259 PRO B CA 1
ATOM 6993 C C . PRO C 1 260 ? 4.739 39.961 -16.192 1.00 31.47 259 PRO B C 1
ATOM 6994 O O . PRO C 1 260 ? 4.435 38.809 -15.885 1.00 30.66 259 PRO B O 1
ATOM 6998 N N . LEU C 1 261 ? 4.528 40.995 -15.384 1.00 29.81 260 LEU B N 1
ATOM 6999 C CA . LEU C 1 261 ? 3.831 40.801 -14.118 1.00 32.54 260 LEU B CA 1
ATOM 7000 C C . LEU C 1 261 ? 2.347 40.595 -14.376 1.00 31.07 260 LEU B C 1
ATOM 7001 O O . LEU C 1 261 ? 1.755 41.302 -15.187 1.00 32.41 260 LEU B O 1
ATOM 7006 N N . GLU C 1 262 ? 1.739 39.661 -13.653 1.00 25.42 261 GLU B N 1
ATOM 7007 C CA . GLU C 1 262 ? 0.303 39.409 -13.714 1.00 22.44 261 GLU B CA 1
ATOM 7008 C C . GLU C 1 262 ? -0.379 40.148 -12.563 1.00 32.97 261 GLU B C 1
ATOM 7009 O O . GLU C 1 262 ? -0.996 41.205 -12.754 1.00 35.58 261 GLU B O 1
ATOM 7015 N N . HIS C 1 263 ? -0.213 39.644 -11.346 1.00 23.47 262 HIS B N 1
ATOM 7016 C CA . HIS C 1 263 ? -0.845 40.195 -10.159 1.00 26.61 262 HIS B CA 1
ATOM 7017 C C . HIS C 1 263 ? 0.162 40.450 -9.051 1.00 30.09 262 HIS B C 1
ATOM 7018 O O . HIS C 1 263 ? 1.157 39.730 -8.913 1.00 26.01 262 HIS B O 1
ATOM 7025 N N . LYS C 1 264 ? -0.178 41.400 -8.194 1.00 29.10 263 LYS B N 1
ATOM 7026 C CA . LYS C 1 264 ? 0.514 41.673 -6.931 1.00 22.61 263 LYS B CA 1
ATOM 7027 C C . LYS C 1 264 ? -0.495 41.441 -5.816 1.00 28.32 263 LYS B C 1
ATOM 7028 O O . LYS C 1 264 ? -1.600 42.006 -5.855 1.00 27.59 263 LYS B O 1
ATOM 7034 N N . PHE C 1 265 ? -0.157 40.580 -4.870 1.00 25.42 264 PHE B N 1
ATOM 7035 C CA . PHE C 1 265 ? -1.003 40.338 -3.708 1.00 23.73 264 PHE B CA 1
ATOM 7036 C C . PHE C 1 265 ? -0.301 40.879 -2.473 1.00 24.40 264 PHE B C 1
ATOM 7037 O O . PHE C 1 265 ? 0.826 40.482 -2.170 1.00 26.16 264 PHE B O 1
ATOM 7045 N N . GLN C 1 266 ? -0.970 41.779 -1.767 1.00 26.03 265 GLN B N 1
ATOM 7046 C CA . GLN C 1 266 ? -0.344 42.504 -0.670 1.00 32.04 265 GLN B CA 1
ATOM 7047 C C . GLN C 1 266 ? -1.430 42.994 0.264 1.00 30.93 265 GLN B C 1
ATOM 7048 O O . GLN C 1 266 ? -2.601 43.140 -0.123 1.00 26.62 265 GLN B O 1
ATOM 7054 N N . ASP C 1 267 ? -1.015 43.316 1.488 1.00 26.80 266 ASP B N 1
ATOM 7055 C CA . ASP C 1 267 ? -1.912 43.860 2.476 1.00 29.13 266 ASP B CA 1
ATOM 7056 C C . ASP C 1 267 ? -1.622 45.352 2.552 1.00 33.90 266 ASP B C 1
ATOM 7057 O O . ASP C 1 267 ? -0.588 45.768 3.090 1.00 30.51 266 ASP B O 1
ATOM 7062 N N . VAL C 1 268 ? -2.529 46.168 2.014 1.00 30.43 267 VAL B N 1
ATOM 7063 C CA . VAL C 1 268 ? -2.259 47.604 2.037 1.00 32.11 267 VAL B CA 1
ATOM 7064 C C . VAL C 1 268 ? -2.619 48.247 3.360 1.00 34.75 267 VAL B C 1
ATOM 7065 O O . VAL C 1 268 ? -2.430 49.471 3.519 1.00 35.43 267 VAL B O 1
ATOM 7069 N N . VAL C 1 269 ? -3.122 47.481 4.322 1.00 33.64 268 VAL B N 1
ATOM 7070 C CA . VAL C 1 269 ? -3.425 48.092 5.625 1.00 37.84 268 VAL B CA 1
ATOM 7071 C C . VAL C 1 269 ? -2.235 48.001 6.561 1.00 35.78 268 VAL B C 1
ATOM 7072 O O . VAL C 1 269 ? -1.821 48.995 7.170 1.00 38.86 268 VAL B O 1
ATOM 7076 N N . ASN C 1 270 ? -1.690 46.805 6.727 1.00 34.36 269 ASN B N 1
ATOM 7077 C CA . ASN C 1 270 ? -0.605 46.613 7.668 1.00 35.36 269 ASN B CA 1
ATOM 7078 C C . ASN C 1 270 ? 0.638 46.043 7.021 1.00 39.21 269 ASN B C 1
ATOM 7079 O O . ASN C 1 270 ? 1.604 45.810 7.732 1.00 33.86 269 ASN B O 1
ATOM 7084 N N . ARG C 1 271 ? 0.642 45.818 5.706 1.00 32.18 270 ARG B N 1
ATOM 7085 C CA . ARG C 1 271 ? 1.811 45.277 4.993 1.00 31.00 270 ARG B CA 1
ATOM 7086 C C . ARG C 1 271 ? 2.341 44.052 5.735 1.00 41.86 270 ARG B C 1
ATOM 7087 O O . ARG C 1 271 ? 3.525 43.952 6.068 1.00 33.71 270 ARG B O 1
ATOM 7095 N N . LEU C 1 272 ? 1.441 43.149 6.075 1.00 29.47 271 LEU B N 1
ATOM 7096 C CA . LEU C 1 272 ? 1.864 41.838 6.554 1.00 30.94 271 LEU B CA 1
ATOM 7097 C C . LEU C 1 272 ? 2.957 41.232 5.679 1.00 27.76 271 LEU B C 1
ATOM 7098 O O . LEU C 1 272 ? 2.945 41.326 4.450 1.00 27.99 271 LEU B O 1
ATOM 7103 N N . SER C 1 273 ? 3.884 40.536 6.331 1.00 27.13 272 SER B N 1
ATOM 7104 C CA A SER C 1 273 ? 4.845 39.693 5.637 0.54 25.89 272 SER B CA 1
ATOM 7105 C CA B SER C 1 273 ? 4.862 39.673 5.666 0.46 25.90 272 SER B CA 1
ATOM 7106 C C . SER C 1 273 ? 4.288 38.270 5.505 1.00 27.51 272 SER B C 1
ATOM 7107 O O . SER C 1 273 ? 3.533 37.798 6.356 1.00 33.17 272 SER B O 1
ATOM 7112 N N . TRP C 1 274 ? 4.657 37.595 4.419 1.00 24.82 273 TRP B N 1
ATOM 7113 C CA . TRP C 1 274 ? 4.130 36.260 4.100 1.00 23.11 273 TRP B CA 1
ATOM 7114 C C . TRP C 1 274 ? 5.183 35.176 4.303 1.00 26.87 273 TRP B C 1
ATOM 7115 O O . TRP C 1 274 ? 6.269 35.246 3.726 1.00 33.55 273 TRP B O 1
ATOM 7126 N N . ASN C 1 275 ? 4.827 34.139 5.075 1.00 33.47 274 ASN B N 1
ATOM 7127 C CA . ASN C 1 275 ? 5.715 33.016 5.381 1.00 22.24 274 ASN B CA 1
ATOM 7128 C C . ASN C 1 275 ? 5.903 32.130 4.150 1.00 27.58 274 ASN B C 1
ATOM 7129 O O . ASN C 1 275 ? 6.993 32.036 3.580 1.00 28.23 274 ASN B O 1
ATOM 7134 N N . HIS C 1 276 ? 4.825 31.493 3.677 1.00 23.07 275 HIS B N 1
ATOM 7135 C CA A HIS C 1 276 ? 4.921 30.556 2.570 0.45 20.30 275 HIS B CA 1
ATOM 7136 C CA B HIS C 1 276 ? 4.908 30.550 2.576 0.55 21.77 275 HIS B CA 1
ATOM 7137 C C . HIS C 1 276 ? 3.711 30.792 1.660 1.00 23.80 275 HIS B C 1
ATOM 7138 O O . HIS C 1 276 ? 2.684 31.312 2.111 1.00 26.98 275 HIS B O 1
ATOM 7151 N N . VAL C 1 277 ? 3.863 30.468 0.367 1.00 24.16 276 VAL B N 1
ATOM 7152 C CA . VAL C 1 277 ? 2.777 30.665 -0.611 1.00 18.33 276 VAL B CA 1
ATOM 7153 C C . VAL C 1 277 ? 2.583 29.403 -1.439 1.00 20.39 276 VAL B C 1
ATOM 7154 O O . VAL C 1 277 ? 3.479 28.558 -1.550 1.00 25.43 276 VAL B O 1
ATOM 7158 N N . ALA C 1 278 ? 1.403 29.296 -2.045 1.00 19.67 277 ALA B N 1
ATOM 7159 C CA . ALA C 1 278 ? 1.117 28.129 -2.871 1.00 20.66 277 ALA B CA 1
ATOM 7160 C C . ALA C 1 278 ? -0.004 28.442 -3.856 1.00 22.82 277 ALA B C 1
ATOM 7161 O O . ALA C 1 278 ? -0.914 29.204 -3.541 1.00 24.73 277 ALA B O 1
ATOM 7163 N N . PHE C 1 279 ? 0.071 27.824 -5.046 1.00 19.28 278 PHE B N 1
ATOM 7164 C CA . PHE C 1 279 ? -1.033 27.866 -6.024 1.00 19.50 278 PHE B CA 1
ATOM 7165 C C . PHE C 1 279 ? -2.009 26.730 -5.746 1.00 21.07 278 PHE B C 1
ATOM 7166 O O . PHE C 1 279 ? -1.601 25.607 -5.450 1.00 22.39 278 PHE B O 1
ATOM 7174 N N . SER C 1 280 ? -3.288 26.971 -6.006 1.00 20.71 279 SER B N 1
ATOM 7175 C CA . SER C 1 280 ? -4.238 25.861 -5.971 1.00 21.00 279 SER B CA 1
ATOM 7176 C C . SER C 1 280 ? -4.055 24.966 -7.200 1.00 20.28 279 SER B C 1
ATOM 7177 O O . SER C 1 280 ? -3.364 25.322 -8.148 1.00 22.37 279 SER B O 1
ATOM 7180 N N . ALA C 1 281 ? -4.741 23.810 -7.171 1.00 20.05 280 ALA B N 1
ATOM 7181 C CA . ALA C 1 281 ? -4.597 22.775 -8.197 1.00 27.69 280 ALA B CA 1
ATOM 7182 C C . ALA C 1 281 ? -4.678 23.356 -9.597 1.00 30.52 280 ALA B C 1
ATOM 7183 O O . ALA C 1 281 ? -3.844 23.055 -10.458 1.00 25.90 280 ALA B O 1
ATOM 7185 N N . THR C 1 282 ? -5.718 24.155 -9.860 1.00 24.43 281 THR B N 1
ATOM 7186 C CA . THR C 1 282 ? -5.924 24.684 -11.203 1.00 27.66 281 THR B CA 1
ATOM 7187 C C . THR C 1 282 ? -5.288 26.055 -11.398 1.00 24.93 281 THR B C 1
ATOM 7188 O O . THR C 1 282 ? -5.512 26.694 -12.450 1.00 29.53 281 THR B O 1
ATOM 7192 N N . GLY C 1 283 ? -4.605 26.537 -10.389 1.00 23.19 282 GLY B N 1
ATOM 7193 C CA . GLY C 1 283 ? -4.104 27.898 -10.408 1.00 31.10 282 GLY B CA 1
ATOM 7194 C C . GLY C 1 283 ? -5.151 28.954 -10.160 1.00 36.22 282 GLY B C 1
ATOM 7195 O O . GLY C 1 283 ? -4.866 30.145 -10.340 1.00 32.50 282 GLY B O 1
ATOM 7196 N N . GLU C 1 284 ? -6.370 28.579 -9.760 1.00 24.22 283 GLU B N 1
ATOM 7197 C CA . GLU C 1 284 ? -7.410 29.609 -9.553 1.00 19.42 283 GLU B CA 1
ATOM 7198 C C . GLU C 1 284 ? -7.037 30.530 -8.388 1.00 29.78 283 GLU B C 1
ATOM 7199 O O . GLU C 1 284 ? -7.237 31.760 -8.452 1.00 25.25 283 GLU B O 1
ATOM 7205 N N . TYR C 1 285 ? -6.460 29.938 -7.329 1.00 20.78 284 TYR B N 1
ATOM 7206 C CA . TYR C 1 285 ? -6.209 30.663 -6.088 1.00 22.98 284 TYR B CA 1
ATOM 7207 C C . TYR C 1 285 ? -4.730 30.637 -5.776 1.00 25.83 284 TYR B C 1
ATOM 7208 O O . TYR C 1 285 ? -3.992 29.711 -6.154 1.00 23.30 284 TYR B O 1
ATOM 7217 N N . VAL C 1 286 ? -4.347 31.685 -5.059 1.00 22.14 285 VAL B N 1
ATOM 7218 C CA . VAL C 1 286 ? -3.061 31.807 -4.387 1.00 21.53 285 VAL B CA 1
ATOM 7219 C C . VAL C 1 286 ? -3.326 31.878 -2.872 1.00 20.36 285 VAL B C 1
ATOM 7220 O O . VAL C 1 286 ? -4.176 32.654 -2.427 1.00 20.96 285 VAL B O 1
ATOM 7224 N N . ALA C 1 287 ? -2.597 31.074 -2.079 1.00 23.01 286 ALA B N 1
ATOM 7225 C CA . ALA C 1 287 ? -2.726 31.096 -0.638 1.00 22.00 286 ALA B CA 1
ATOM 7226 C C . ALA C 1 287 ? -1.388 31.514 -0.026 1.00 24.98 286 ALA B C 1
ATOM 7227 O O . ALA C 1 287 ? -0.328 31.282 -0.626 1.00 22.70 286 ALA B O 1
ATOM 7229 N N . ALA C 1 288 ? -1.457 32.124 1.160 1.00 26.53 287 ALA B N 1
ATOM 7230 C CA . ALA C 1 288 ? -0.251 32.505 1.892 1.00 24.54 287 ALA B CA 1
ATOM 7231 C C . ALA C 1 288 ? -0.486 32.346 3.385 1.00 23.05 287 ALA B C 1
ATOM 7232 O O . ALA C 1 288 ? -1.554 32.697 3.897 1.00 26.49 287 ALA B O 1
ATOM 7234 N N . SER C 1 289 ? 0.521 31.800 4.092 1.00 22.07 288 SER B N 1
ATOM 7235 C CA . SER C 1 289 ? 0.528 31.920 5.539 1.00 28.39 288 SER B CA 1
ATOM 7236 C C . SER C 1 289 ? 1.211 33.228 5.946 1.00 27.03 288 SER B C 1
ATOM 7237 O O . SER C 1 289 ? 2.006 33.790 5.199 1.00 30.20 288 SER B O 1
ATOM 7240 N N . THR C 1 290 ? 0.879 33.697 7.134 1.00 28.61 289 THR B N 1
ATOM 7241 C CA . THR C 1 290 ? 1.203 35.051 7.588 1.00 30.02 289 THR B CA 1
ATOM 7242 C C . THR C 1 290 ? 2.300 35.006 8.628 1.00 35.88 289 THR B C 1
ATOM 7243 O O . THR C 1 290 ? 2.168 34.291 9.627 1.00 36.21 289 THR B O 1
ATOM 7247 N N . TYR C 1 291 ? 3.343 35.811 8.435 1.00 28.56 290 TYR B N 1
ATOM 7248 C CA A TYR C 1 291 ? 4.348 35.974 9.492 0.53 34.38 290 TYR B CA 1
ATOM 7249 C CA B TYR C 1 291 ? 4.339 35.968 9.484 0.47 33.73 290 TYR B CA 1
ATOM 7250 C C . TYR C 1 291 ? 3.709 36.514 10.761 1.00 30.77 290 TYR B C 1
ATOM 7251 O O . TYR C 1 291 ? 2.965 37.502 10.740 1.00 35.63 290 TYR B O 1
ATOM 7268 N N . ASN C 1 292 ? 4.014 35.864 11.880 1.00 37.65 291 ASN B N 1
ATOM 7269 C CA . ASN C 1 292 ? 3.648 36.279 13.231 1.00 40.85 291 ASN B CA 1
ATOM 7270 C C . ASN C 1 292 ? 2.163 36.298 13.481 1.00 36.70 291 ASN B C 1
ATOM 7271 O O . ASN C 1 292 ? 1.731 36.842 14.490 1.00 45.13 291 ASN B O 1
ATOM 7276 N N . ASN C 1 293 ? 1.355 35.728 12.602 1.00 33.92 292 ASN B N 1
ATOM 7277 C CA . ASN C 1 293 ? -0.087 35.767 12.738 1.00 37.51 292 ASN B CA 1
ATOM 7278 C C . ASN C 1 293 ? -0.662 34.385 12.472 1.00 34.86 292 ASN B C 1
ATOM 7279 O O . ASN C 1 293 ? 0.019 33.498 11.965 1.00 39.61 292 ASN B O 1
ATOM 7284 N N . HIS C 1 294 ? -1.928 34.211 12.839 1.00 31.61 293 HIS B N 1
ATOM 7285 C CA . HIS C 1 294 ? -2.526 32.883 12.794 1.00 31.71 293 HIS B CA 1
ATOM 7286 C C . HIS C 1 294 ? -3.257 32.604 11.491 1.00 39.67 293 HIS B C 1
ATOM 7287 O O . HIS C 1 294 ? -3.544 31.438 11.202 1.00 48.79 293 HIS B O 1
ATOM 7294 N N . GLU C 1 295 ? -3.456 33.616 10.654 1.00 33.71 294 GLU B N 1
ATOM 7295 C CA . GLU C 1 295 ? -4.371 33.551 9.515 1.00 35.85 294 GLU B CA 1
ATOM 7296 C C . GLU C 1 295 ? -3.704 33.032 8.245 1.00 35.12 294 GLU B C 1
ATOM 7297 O O . GLU C 1 295 ? -2.496 33.164 8.063 1.00 32.37 294 GLU B O 1
ATOM 7303 N N . LEU C 1 296 ? -4.513 32.432 7.359 1.00 28.84 295 LEU B N 1
ATOM 7304 C CA . LEU C 1 296 ? -4.138 32.168 5.970 1.00 27.75 295 LEU B CA 1
ATOM 7305 C C . LEU C 1 296 ? -4.967 33.070 5.069 1.00 34.83 295 LEU B C 1
ATOM 7306 O O . LEU C 1 296 ? -6.168 33.204 5.292 1.00 37.61 295 LEU B O 1
ATOM 7311 N N . TYR C 1 297 ? -4.344 33.686 4.066 1.00 22.33 296 TYR B N 1
ATOM 7312 C CA . TYR C 1 297 ? -5.045 34.537 3.105 1.00 23.83 296 TYR B CA 1
ATOM 7313 C C . TYR C 1 297 ? -5.140 33.793 1.793 1.00 22.84 296 TYR B C 1
ATOM 7314 O O . TYR C 1 297 ? -4.162 33.159 1.374 1.00 22.04 296 TYR B O 1
ATOM 7323 N N . ILE C 1 298 ? -6.293 33.905 1.135 1.00 23.44 297 ILE B N 1
ATOM 7324 C CA . ILE C 1 298 ? -6.546 33.275 -0.172 1.00 22.45 297 ILE B CA 1
ATOM 7325 C C . ILE C 1 298 ? -7.008 34.388 -1.109 1.00 20.60 297 ILE B C 1
ATOM 7326 O O . ILE C 1 298 ? -7.991 35.079 -0.819 1.00 24.48 297 ILE B O 1
ATOM 7331 N N . TRP C 1 299 ? -6.304 34.547 -2.226 1.00 22.56 298 TRP B N 1
ATOM 7332 C CA . TRP C 1 299 ? -6.707 35.455 -3.297 1.00 23.38 298 TRP B CA 1
ATOM 7333 C C . TRP C 1 299 ? -7.086 34.669 -4.543 1.00 24.15 298 TRP B C 1
ATOM 7334 O O . TRP C 1 299 ? -6.631 33.541 -4.751 1.00 22.65 298 TRP B O 1
ATOM 7345 N N . GLU C 1 300 ? -7.877 35.295 -5.411 1.00 22.75 299 GLU B N 1
ATOM 7346 C CA . GLU C 1 300 ? -8.244 34.658 -6.672 1.00 25.72 299 GLU B CA 1
ATOM 7347 C C . GLU C 1 300 ? -7.532 35.351 -7.826 1.00 32.28 299 GLU B C 1
ATOM 7348 O O . GLU C 1 300 ? -7.425 36.584 -7.859 1.00 27.75 299 GLU B O 1
ATOM 7354 N N . ARG C 1 301 ? -7.086 34.556 -8.793 1.00 25.13 300 ARG B N 1
ATOM 7355 C CA . ARG C 1 301 ? -6.293 35.100 -9.889 1.00 22.45 300 ARG B CA 1
ATOM 7356 C C . ARG C 1 301 ? -7.122 35.673 -11.023 1.00 33.17 300 ARG B C 1
ATOM 7357 O O . ARG C 1 301 ? -6.545 36.303 -11.908 1.00 35.39 300 ARG B O 1
ATOM 7365 N N . GLY C 1 302 ? -8.436 35.465 -11.035 1.00 27.86 301 GLY B N 1
ATOM 7366 C CA . GLY C 1 302 ? -9.260 36.112 -12.057 1.00 27.65 301 GLY B CA 1
ATOM 7367 C C . GLY C 1 302 ? -9.095 37.623 -12.066 1.00 45.74 301 GLY B C 1
ATOM 7368 O O . GLY C 1 302 ? -8.811 38.223 -13.104 1.00 46.14 301 GLY B O 1
ATOM 7369 N N . HIS C 1 303 ? -9.245 38.256 -10.903 1.00 30.61 302 HIS B N 1
ATOM 7370 C CA . HIS C 1 303 ? -9.068 39.700 -10.797 1.00 40.69 302 HIS B CA 1
ATOM 7371 C C . HIS C 1 303 ? -8.078 40.112 -9.737 1.00 33.45 302 HIS B C 1
ATOM 7372 O O . HIS C 1 303 ? -7.798 41.300 -9.606 1.00 36.86 302 HIS B O 1
ATOM 7379 N N . GLY C 1 304 ? -7.531 39.186 -8.982 1.00 30.83 303 GLY B N 1
ATOM 7380 C CA . GLY C 1 304 ? -6.539 39.560 -7.991 1.00 31.98 303 GLY B CA 1
ATOM 7381 C C . GLY C 1 304 ? -7.075 39.925 -6.623 1.00 30.02 303 GLY B C 1
ATOM 7382 O O . GLY C 1 304 ? -6.306 40.399 -5.775 1.00 29.39 303 GLY B O 1
ATOM 7383 N N . SER C 1 305 ? -8.341 39.669 -6.357 1.00 27.56 304 SER B N 1
ATOM 7384 C CA . SER C 1 305 ? -8.968 40.124 -5.131 1.00 24.43 304 SER B CA 1
ATOM 7385 C C . SER C 1 305 ? -8.805 39.096 -4.022 1.00 27.62 304 SER B C 1
ATOM 7386 O O . SER C 1 305 ? -8.590 37.906 -4.268 1.00 25.50 304 SER B O 1
ATOM 7389 N N . LEU C 1 306 ? -8.919 39.572 -2.780 1.00 28.88 305 LEU B N 1
ATOM 7390 C CA . LEU C 1 306 ? -8.844 38.687 -1.618 1.00 31.81 305 LEU B CA 1
ATOM 7391 C C . LEU C 1 306 ? -10.168 37.972 -1.490 1.00 36.42 305 LEU B C 1
ATOM 7392 O O . LEU C 1 306 ? -11.215 38.627 -1.517 1.00 33.13 305 LEU B O 1
ATOM 7397 N N . VAL C 1 307 ? -10.160 36.650 -1.333 1.00 33.40 306 VAL B N 1
ATOM 7398 C CA . VAL C 1 307 ? -11.495 36.037 -1.205 1.00 42.24 306 VAL B CA 1
ATOM 7399 C C . VAL C 1 307 ? -11.789 35.407 0.150 1.00 28.88 306 VAL B C 1
ATOM 7400 O O . VAL C 1 307 ? -12.964 35.257 0.516 1.00 29.55 306 VAL B O 1
ATOM 7404 N N . ARG C 1 308 ? -10.757 35.044 0.907 1.00 26.78 307 ARG B N 1
ATOM 7405 C CA . ARG C 1 308 ? -10.974 34.395 2.191 1.00 45.68 307 ARG B CA 1
ATOM 7406 C C . ARG C 1 308 ? -9.760 34.620 3.074 1.00 28.38 307 ARG B C 1
ATOM 7407 O O . ARG C 1 308 ? -8.640 34.684 2.590 1.00 31.27 307 ARG B O 1
ATOM 7415 N N . MET C 1 309 ? -10.015 34.732 4.377 1.00 32.75 308 MET B N 1
ATOM 7416 C CA . MET C 1 309 ? -9.011 34.587 5.427 1.00 38.15 308 MET B CA 1
ATOM 7417 C C . MET C 1 309 ? -9.409 33.388 6.272 1.00 36.95 308 MET B C 1
ATOM 7418 O O . MET C 1 309 ? -10.500 33.367 6.837 1.00 52.01 308 MET B O 1
ATOM 7423 N N . LEU C 1 310 ? -8.542 32.404 6.368 1.00 35.67 309 LEU B N 1
ATOM 7424 C CA . LEU C 1 310 ? -8.858 31.203 7.129 1.00 38.38 309 LEU B CA 1
ATOM 7425 C C . LEU C 1 310 ? -8.416 31.383 8.576 1.00 52.94 309 LEU B C 1
ATOM 7426 O O . LEU C 1 310 ? -7.217 31.502 8.847 1.00 45.21 309 LEU B O 1
ATOM 7431 N N . GLU C 1 311 ? -9.398 31.423 9.488 1.00 101.73 310 GLU B N 1
ATOM 7432 C CA . GLU C 1 311 ? -9.243 31.458 10.943 1.00 85.34 310 GLU B CA 1
ATOM 7433 C C . GLU C 1 311 ? -8.399 30.451 11.708 1.00 98.76 310 GLU B C 1
ATOM 7434 O O . GLU C 1 311 ? -7.536 30.812 12.516 1.00 101.44 310 GLU B O 1
ATOM 7440 N N . GLY C 1 312 ? -8.701 29.176 11.482 1.00 76.25 311 GLY B N 1
ATOM 7441 C CA . GLY C 1 312 ? -7.900 28.086 11.964 1.00 80.73 311 GLY B CA 1
ATOM 7442 C C . GLY C 1 312 ? -7.466 27.977 13.410 1.00 89.51 311 GLY B C 1
ATOM 7443 O O . GLY C 1 312 ? -8.009 28.618 14.318 1.00 77.65 311 GLY B O 1
ATOM 7444 N N . PRO C 1 313 ? -6.456 27.153 13.641 1.00 55.73 312 PRO B N 1
ATOM 7445 C CA . PRO C 1 313 ? -5.981 26.931 15.002 1.00 60.90 312 PRO B CA 1
ATOM 7446 C C . PRO C 1 313 ? -5.287 28.150 15.565 1.00 60.58 312 PRO B C 1
ATOM 7447 O O . PRO C 1 313 ? -5.111 29.168 14.891 1.00 59.15 312 PRO B O 1
ATOM 7451 N N . LYS C 1 314 ? -4.869 28.038 16.809 1.00 59.43 313 LYS B N 1
ATOM 7452 C CA . LYS C 1 314 ? -4.373 29.193 17.543 1.00 49.51 313 LYS B CA 1
ATOM 7453 C C . LYS C 1 314 ? -2.852 29.262 17.458 1.00 51.50 313 LYS B C 1
ATOM 7454 O O . LYS C 1 314 ? -2.160 29.423 18.464 1.00 59.13 313 LYS B O 1
ATOM 7460 N N . GLU C 1 315 ? -2.319 29.109 16.245 1.00 38.51 314 GLU B N 1
ATOM 7461 C CA . GLU C 1 315 ? -0.874 29.224 16.120 1.00 47.05 314 GLU B CA 1
ATOM 7462 C C . GLU C 1 315 ? -0.510 29.794 14.760 1.00 35.96 314 GLU B C 1
ATOM 7463 O O . GLU C 1 315 ? -1.326 29.839 13.838 1.00 37.50 314 GLU B O 1
ATOM 7469 N N . GLU C 1 316 ? 0.739 30.255 14.668 1.00 34.65 315 GLU B N 1
ATOM 7470 C CA . GLU C 1 316 ? 1.284 30.718 13.400 1.00 45.84 315 GLU B CA 1
ATOM 7471 C C . GLU C 1 316 ? 1.451 29.534 12.434 1.00 37.53 315 GLU B C 1
ATOM 7472 O O . GLU C 1 316 ? 1.831 28.445 12.837 1.00 27.95 315 GLU B O 1
ATOM 7478 N N . GLN C 1 317 ? 1.178 29.753 11.155 1.00 28.37 316 GLN B N 1
ATOM 7479 C CA . GLN C 1 317 ? 1.251 28.683 10.174 1.00 29.59 316 GLN B CA 1
ATOM 7480 C C . GLN C 1 317 ? 2.510 28.847 9.337 1.00 37.46 316 GLN B C 1
ATOM 7481 O O . GLN C 1 317 ? 2.950 29.968 9.056 1.00 27.14 316 GLN B O 1
ATOM 7487 N N . GLY C 1 318 ? 3.080 27.725 8.940 1.00 26.17 317 GLY B N 1
ATOM 7488 C CA . GLY C 1 318 ? 4.306 27.710 8.196 1.00 21.42 317 GLY B CA 1
ATOM 7489 C C . GLY C 1 318 ? 4.119 27.336 6.741 1.00 24.41 317 GLY B C 1
ATOM 7490 O O . GLY C 1 318 ? 3.510 28.066 5.942 1.00 24.17 317 GLY B O 1
ATOM 7491 N N . VAL C 1 319 ? 4.670 26.183 6.382 1.00 26.56 318 VAL B N 1
ATOM 7492 C CA . VAL C 1 319 ? 4.599 25.677 5.020 1.00 27.60 318 VAL B CA 1
ATOM 7493 C C . VAL C 1 319 ? 3.154 25.305 4.717 1.00 22.61 318 VAL B C 1
ATOM 7494 O O . VAL C 1 319 ? 2.450 24.762 5.588 1.00 21.77 318 VAL B O 1
ATOM 7498 N N . ILE C 1 320 ? 2.684 25.650 3.502 1.00 21.83 319 ILE 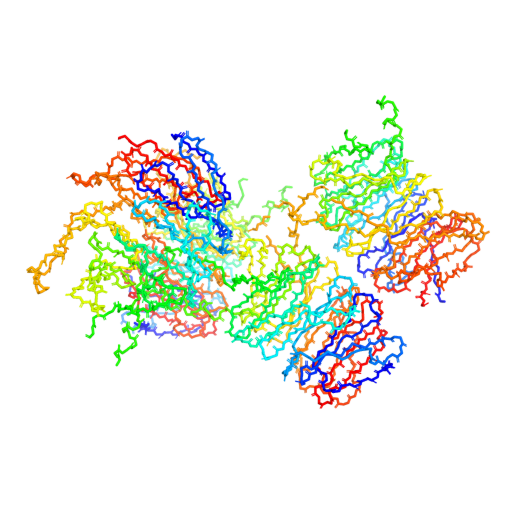B N 1
ATOM 7499 C CA . ILE C 1 320 ? 1.335 25.302 3.051 1.00 19.03 319 ILE B CA 1
ATOM 7500 C C . ILE C 1 320 ? 1.431 24.642 1.673 1.00 22.34 319 ILE B C 1
ATOM 7501 O O . ILE C 1 320 ? 2.394 24.816 0.930 1.00 22.12 319 ILE B O 1
ATOM 7506 N N . GLU C 1 321 ? 0.390 23.903 1.327 1.00 20.53 320 GLU B N 1
ATOM 7507 C CA . GLU C 1 321 ? 0.426 23.092 0.126 1.00 20.74 320 GLU B CA 1
ATOM 7508 C C . GLU C 1 321 ? -1.023 22.789 -0.235 1.00 20.57 320 GLU B C 1
ATOM 7509 O O . GLU C 1 321 ? -1.757 22.289 0.616 1.00 21.92 320 GLU B O 1
ATOM 7515 N N . TRP C 1 322 ? -1.415 23.046 -1.494 1.00 22.38 321 TRP B N 1
ATOM 7516 C CA . TRP C 1 322 ? -2.738 22.669 -1.945 1.00 17.52 321 TRP B CA 1
ATOM 7517 C C . TRP C 1 322 ? -2.727 21.242 -2.513 1.00 19.20 321 TRP B C 1
ATOM 7518 O O . TRP C 1 322 ? -1.779 20.814 -3.180 1.00 21.98 321 TRP B O 1
ATOM 7529 N N . HIS C 1 323 ? -3.836 20.541 -2.298 1.00 20.55 322 HIS B N 1
ATOM 7530 C CA . HIS C 1 323 ? -3.994 19.238 -2.925 1.00 27.97 322 HIS B CA 1
ATOM 7531 C C . HIS C 1 323 ? -3.993 19.397 -4.460 1.00 27.14 322 HIS B C 1
ATOM 7532 O O . HIS C 1 323 ? -4.472 20.396 -4.981 1.00 24.03 322 HIS B O 1
ATOM 7539 N N . PRO C 1 324 ? -3.446 18.428 -5.211 1.00 17.45 323 PRO B N 1
ATOM 7540 C CA . PRO C 1 324 ? -3.309 18.614 -6.666 1.00 20.35 323 PRO B CA 1
ATOM 7541 C C . PRO C 1 324 ? -4.591 18.445 -7.442 1.00 22.47 323 PRO B C 1
ATOM 7542 O O . PRO C 1 324 ? -4.583 18.761 -8.632 1.00 23.43 323 PRO B O 1
ATOM 7546 N N . HIS C 1 325 ? -5.674 17.930 -6.844 1.00 18.65 324 HIS B N 1
ATOM 7547 C CA . HIS C 1 325 ? -6.952 17.788 -7.577 1.00 18.70 324 HIS B CA 1
ATOM 7548 C C . HIS C 1 325 ? -8.158 18.367 -6.898 1.00 26.06 324 HIS B C 1
ATOM 7549 O O . HIS C 1 325 ? -9.128 18.658 -7.611 1.00 29.34 324 HIS B O 1
ATOM 7556 N N . ARG C 1 326 ? -8.170 18.511 -5.577 1.00 23.68 325 ARG B N 1
ATOM 7557 C CA . ARG C 1 326 ? -9.322 18.926 -4.783 1.00 24.19 325 ARG B CA 1
ATOM 7558 C C . ARG C 1 326 ? -9.059 20.230 -4.046 1.00 27.75 325 ARG B C 1
ATOM 7559 O O . ARG C 1 326 ? -7.915 20.680 -3.922 1.00 23.83 325 ARG B O 1
ATOM 7567 N N . ALA C 1 327 ? -10.154 20.857 -3.577 1.00 25.30 326 ALA B N 1
ATOM 7568 C CA . ALA C 1 327 ? -10.083 22.176 -2.944 1.00 36.36 326 ALA B CA 1
ATOM 7569 C C . ALA C 1 327 ? -9.743 21.999 -1.454 1.00 28.29 326 ALA B C 1
ATOM 7570 O O . ALA C 1 327 ? -10.550 22.229 -0.550 1.00 39.54 326 ALA B O 1
ATOM 7572 N N . LEU C 1 328 ? -8.508 21.561 -1.223 1.00 22.87 327 LEU B N 1
ATOM 7573 C CA . LEU C 1 328 ? -7.942 21.196 0.085 1.00 30.76 327 LEU B CA 1
ATOM 7574 C C . LEU C 1 328 ? -6.590 21.864 0.243 1.00 19.29 327 LEU B C 1
ATOM 7575 O O . LEU C 1 328 ? -5.731 21.773 -0.644 1.00 26.61 327 LEU B O 1
ATOM 7580 N N . LEU C 1 329 ? -6.378 22.507 1.383 1.00 26.19 328 LEU B N 1
ATOM 7581 C CA . LEU C 1 329 ? -5.128 23.221 1.619 1.00 22.95 328 LEU B CA 1
ATOM 7582 C C . LEU C 1 329 ? -4.542 22.701 2.922 1.00 22.69 328 LEU B C 1
ATOM 7583 O O . LEU C 1 329 ? -5.214 22.759 3.950 1.00 26.76 328 LEU B O 1
ATOM 7588 N N . ALA C 1 330 ? -3.314 22.175 2.881 1.00 21.41 329 ALA B N 1
ATOM 7589 C CA . ALA C 1 330 ? -2.663 21.651 4.080 1.00 20.49 329 ALA B CA 1
ATOM 7590 C C . ALA C 1 330 ? -1.689 22.718 4.591 1.00 26.74 329 ALA B C 1
ATOM 7591 O O . ALA C 1 330 ? -1.039 23.364 3.780 1.00 23.57 329 ALA B O 1
ATOM 7593 N N . ALA C 1 331 ? -1.577 22.857 5.914 1.00 29.04 330 ALA B N 1
ATOM 7594 C CA . ALA C 1 331 ? -0.727 23.864 6.565 1.00 21.96 330 ALA B CA 1
ATOM 7595 C C . ALA C 1 331 ? -0.061 23.230 7.781 1.00 26.65 330 ALA B C 1
ATOM 7596 O O . ALA C 1 331 ? -0.744 22.587 8.588 1.00 28.00 330 ALA B O 1
ATOM 7598 N N . CYS C 1 332 ? 1.258 23.466 7.934 1.00 25.72 331 CYS B N 1
ATOM 7599 C CA . CYS C 1 332 ? 2.003 23.039 9.108 1.00 25.06 331 CYS B CA 1
ATOM 7600 C C . CYS C 1 332 ? 1.987 24.124 10.180 1.00 30.49 331 CYS B C 1
ATOM 7601 O O . CYS C 1 332 ? 2.386 25.254 9.916 1.00 34.70 331 CYS B O 1
ATOM 7604 N N . GLY C 1 333 ? 1.581 23.772 11.396 1.00 28.55 332 GLY B N 1
ATOM 7605 C CA . GLY C 1 333 ? 1.637 24.727 12.501 1.00 29.99 332 GLY B CA 1
ATOM 7606 C C . GLY C 1 333 ? 3.066 24.911 13.025 1.00 34.50 332 GLY B C 1
ATOM 7607 O O . GLY C 1 333 ? 3.769 23.931 13.297 1.00 33.91 332 GLY B O 1
ATOM 7608 N N . LEU C 1 334 ? 3.476 26.171 13.240 1.00 29.31 333 LEU B N 1
ATOM 7609 C CA . LEU C 1 334 ? 4.887 26.383 13.587 1.00 32.25 333 LEU B CA 1
ATOM 7610 C C . LEU C 1 334 ? 5.169 26.044 15.031 1.00 39.91 333 LEU B C 1
ATOM 7611 O O . LEU C 1 334 ? 6.307 25.700 15.347 1.00 39.29 333 LEU B O 1
ATOM 7616 N N . GLU C 1 335 ? 4.173 26.096 15.905 1.00 31.57 334 GLU B N 1
ATOM 7617 C CA . GLU C 1 335 ? 4.418 25.817 17.317 1.00 42.47 334 GLU B CA 1
ATOM 7618 C C . GLU C 1 335 ? 4.154 24.363 17.695 1.00 46.02 334 GLU B C 1
ATOM 7619 O O . GLU C 1 335 ? 4.879 23.812 18.519 1.00 42.33 334 GLU B O 1
ATOM 7625 N N . THR C 1 336 ? 3.157 23.710 17.096 1.00 52.69 335 THR B N 1
ATOM 7626 C CA . THR C 1 336 ? 2.785 22.341 17.460 1.00 38.45 335 THR B CA 1
ATOM 7627 C C . THR C 1 336 ? 3.324 21.296 16.497 1.00 43.77 335 THR B C 1
ATOM 7628 O O . THR C 1 336 ? 3.485 20.142 16.894 1.00 45.68 335 THR B O 1
ATOM 7632 N N . GLY C 1 337 ? 3.572 21.669 15.238 1.00 30.43 336 GLY B N 1
ATOM 7633 C CA . GLY C 1 337 ? 3.922 20.741 14.205 1.00 34.07 336 GLY B CA 1
ATOM 7634 C C . GLY C 1 337 ? 2.750 19.951 13.671 1.00 32.24 336 GLY B C 1
ATOM 7635 O O . GLY C 1 337 ? 2.971 19.004 12.914 1.00 30.02 336 GLY B O 1
ATOM 7636 N N . ARG C 1 338 ? 1.511 20.313 14.034 1.00 33.36 337 ARG B N 1
ATOM 7637 C CA . ARG C 1 338 ? 0.349 19.642 13.446 1.00 28.88 337 ARG B CA 1
ATOM 7638 C C . ARG C 1 338 ? 0.146 20.053 12.005 1.00 27.21 337 ARG B C 1
ATOM 7639 O O . ARG C 1 338 ? 0.552 21.130 11.559 1.00 34.26 337 ARG B O 1
ATOM 7647 N N . ILE C 1 339 ? -0.514 19.174 11.267 1.00 32.62 338 ILE B N 1
ATOM 7648 C CA . ILE C 1 339 ? -0.921 19.445 9.899 1.00 24.31 338 ILE B CA 1
ATOM 7649 C C . ILE C 1 339 ? -2.412 19.647 9.933 1.00 33.54 338 ILE B C 1
ATOM 7650 O O . ILE C 1 339 ? -3.147 18.766 10.396 1.00 30.78 338 ILE B O 1
ATOM 7655 N N . ASN C 1 340 ? -2.854 20.817 9.492 1.00 26.20 339 ASN B N 1
ATOM 7656 C CA . ASN C 1 340 ? -4.277 21.115 9.378 1.00 36.02 339 ASN B CA 1
ATOM 7657 C C . ASN C 1 340 ? -4.661 21.144 7.906 1.00 35.21 339 ASN B C 1
ATOM 7658 O O . ASN C 1 340 ? -3.976 21.771 7.093 1.00 30.22 339 ASN B O 1
ATOM 7663 N N . ILE C 1 341 ? -5.763 20.486 7.562 1.00 32.66 340 ILE B N 1
ATOM 7664 C CA . ILE C 1 341 ? -6.232 20.436 6.184 1.00 32.05 340 ILE B CA 1
ATOM 7665 C C . ILE C 1 341 ? -7.569 21.160 6.122 1.00 28.85 340 ILE B C 1
ATOM 7666 O O . ILE C 1 341 ? -8.503 20.804 6.851 1.00 36.21 340 ILE B O 1
ATOM 7671 N N . TRP C 1 342 ? -7.626 22.238 5.341 1.00 27.38 341 TRP B N 1
ATOM 7672 C CA . TRP C 1 342 ? -8.841 23.033 5.182 1.00 28.50 341 TRP B CA 1
ATOM 7673 C C . TRP C 1 342 ? -9.563 22.690 3.882 1.00 36.95 341 TRP B C 1
ATOM 7674 O O . TRP C 1 342 ? -8.926 22.477 2.849 1.00 32.07 341 TRP B O 1
ATOM 7685 N N . SER C 1 343 ? -10.900 22.672 3.937 1.00 39.44 342 SER B N 1
ATOM 7686 C CA A SER C 1 343 ? -11.749 22.704 2.743 0.45 48.15 342 SER B CA 1
ATOM 7687 C CA B SER C 1 343 ? -11.731 22.707 2.740 0.55 49.01 342 SER B CA 1
ATOM 7688 C C . SER C 1 343 ? -11.947 24.162 2.320 1.00 46.81 342 SER B C 1
ATOM 7689 O O . SER C 1 343 ? -12.471 24.975 3.096 1.00 46.28 342 SER B O 1
ATOM 7694 N N . VAL C 1 344 ? -11.563 24.499 1.089 1.00 42.28 343 VAL B N 1
ATOM 7695 C CA . VAL C 1 344 ? -11.574 25.888 0.621 1.00 45.97 343 VAL B CA 1
ATOM 7696 C C . VAL C 1 344 ? -12.624 26.069 -0.479 1.00 52.17 343 VAL B C 1
ATOM 7697 O O . VAL C 1 344 ? -12.672 25.293 -1.435 1.00 61.89 343 VAL B O 1
ATOM 7701 N N . THR C 1 345 ? -13.461 27.101 -0.344 1.00 48.58 344 THR B N 1
ATOM 7702 C CA . THR C 1 345 ? -14.699 27.260 -1.135 1.00 69.65 344 THR B CA 1
ATOM 7703 C C . THR C 1 345 ? -14.711 28.527 -2.025 1.00 77.74 344 THR B C 1
ATOM 7704 O O . THR C 1 345 ? -14.679 29.661 -1.536 1.00 80.52 344 THR B O 1
ATOM 7708 N N . PRO D 1 16 ? 26.458 57.376 5.283 1.00 166.61 15 PRO C N 1
ATOM 7709 C CA . PRO D 1 16 ? 27.383 57.373 6.417 1.00 147.05 15 PRO C CA 1
ATOM 7710 C C . PRO D 1 16 ? 26.907 58.272 7.552 1.00 104.40 15 PRO C C 1
ATOM 7711 O O . PRO D 1 16 ? 25.958 59.029 7.363 1.00 121.54 15 PRO C O 1
ATOM 7715 N N . GLU D 1 17 ? 27.572 58.192 8.708 1.00 46.53 16 GLU C N 1
ATOM 7716 C CA . GLU D 1 17 ? 27.247 59.034 9.849 1.00 42.05 16 GLU C CA 1
ATOM 7717 C C . GLU D 1 17 ? 27.773 60.454 9.636 1.00 53.90 16 GLU C C 1
ATOM 7718 O O . GLU D 1 17 ? 28.964 60.658 9.409 1.00 50.46 16 GLU C O 1
ATOM 7724 N N . ASN D 1 18 ? 26.908 61.444 9.752 1.00 33.96 17 ASN C N 1
ATOM 7725 C CA A ASN D 1 18 ? 27.297 62.843 9.614 0.63 34.78 17 ASN C CA 1
ATOM 7726 C CA B ASN D 1 18 ? 27.311 62.840 9.610 0.37 35.97 17 ASN C CA 1
ATOM 7727 C C . ASN D 1 18 ? 27.008 63.553 10.924 1.00 50.15 17 ASN C C 1
ATOM 7728 O O . ASN D 1 18 ? 25.844 63.729 11.290 1.00 38.50 17 ASN C O 1
ATOM 7737 N N . ILE D 1 19 ? 28.051 63.960 11.641 1.00 30.11 18 ILE C N 1
ATOM 7738 C CA . ILE D 1 19 ? 27.853 64.712 12.866 1.00 27.19 18 ILE C CA 1
ATOM 7739 C C . ILE D 1 19 ? 28.023 66.189 12.521 1.00 53.46 18 ILE C C 1
ATOM 7740 O O . ILE D 1 19 ? 29.147 66.703 12.323 1.00 36.98 18 ILE C O 1
ATOM 7745 N N . THR D 1 20 ? 26.850 66.839 12.482 1.00 66.06 19 THR C N 1
ATOM 7746 C CA . THR D 1 20 ? 26.580 68.183 11.968 1.00 67.19 19 THR C CA 1
ATOM 7747 C C . THR D 1 20 ? 27.300 69.242 12.788 1.00 48.82 19 THR C C 1
ATOM 7748 O O . THR D 1 20 ? 27.803 70.259 12.273 1.00 36.57 19 THR C O 1
ATOM 7752 N N . ASN D 1 21 ? 27.331 69.018 14.081 1.00 34.46 20 ASN C N 1
ATOM 7753 C CA . ASN D 1 21 ? 27.951 69.911 15.005 1.00 41.50 20 ASN C CA 1
ATOM 7754 C C . ASN D 1 21 ? 28.315 69.090 16.225 1.00 40.81 20 ASN C C 1
ATOM 7755 O O . ASN D 1 21 ? 27.583 68.190 16.631 1.00 23.95 20 ASN C O 1
ATOM 7760 N N . THR D 1 22 ? 29.438 69.427 16.805 1.00 36.01 21 THR C N 1
ATOM 7761 C CA . THR D 1 22 ? 29.724 69.141 18.197 1.00 28.71 21 THR C CA 1
ATOM 7762 C C . THR D 1 22 ? 29.822 70.484 18.906 1.00 31.05 21 THR C C 1
ATOM 7763 O O . THR D 1 22 ? 30.398 71.430 18.362 1.00 28.24 21 THR C O 1
ATOM 7767 N N . ILE D 1 23 ? 29.171 70.604 20.051 1.00 23.50 22 ILE C N 1
ATOM 7768 C CA . ILE D 1 23 ? 29.270 71.814 20.863 1.00 37.25 22 ILE C CA 1
ATOM 7769 C C . ILE D 1 23 ? 29.510 71.377 22.296 1.00 39.56 22 ILE C C 1
ATOM 7770 O O . ILE D 1 23 ? 29.103 70.283 22.687 1.00 29.84 22 ILE C O 1
ATOM 7775 N N . ARG D 1 24 ? 30.166 72.242 23.085 1.00 26.04 23 ARG C N 1
ATOM 7776 C CA . ARG D 1 24 ? 30.406 71.968 24.499 1.00 29.39 23 ARG C CA 1
ATOM 7777 C C . ARG D 1 24 ? 30.431 73.298 25.247 1.00 39.89 23 ARG C C 1
ATOM 7778 O O . ARG D 1 24 ? 31.103 74.248 24.830 1.00 29.74 23 ARG C O 1
ATOM 7786 N N . SER D 1 25 ? 29.640 73.378 26.298 1.00 30.70 24 SER C N 1
ATOM 7787 C CA . SER D 1 25 ? 29.704 74.456 27.282 1.00 33.32 24 SER C CA 1
ATOM 7788 C C . SER D 1 25 ? 29.457 73.782 28.614 1.00 25.61 24 SER C C 1
ATOM 7789 O O . SER D 1 25 ? 28.323 73.381 28.884 1.00 28.25 24 SER C O 1
ATOM 7792 N N . GLY D 1 26 ? 30.525 73.572 29.401 1.00 29.41 25 GLY C N 1
ATOM 7793 C CA . GLY D 1 26 ? 30.423 72.747 30.592 1.00 28.37 25 GLY C CA 1
ATOM 7794 C C . GLY D 1 26 ? 30.046 71.302 30.201 1.00 29.76 25 GLY C C 1
ATOM 7795 O O . GLY D 1 26 ? 30.134 70.897 29.061 1.00 27.66 25 GLY C O 1
ATOM 7796 N N . HIS D 1 27 ? 29.683 70.518 31.217 1.00 25.97 26 HIS C N 1
ATOM 7797 C CA . HIS D 1 27 ? 29.384 69.086 31.043 1.00 20.60 26 HIS C CA 1
ATOM 7798 C C . HIS D 1 27 ? 27.869 68.961 30.932 1.00 19.51 26 HIS C C 1
ATOM 7799 O O . HIS D 1 27 ? 27.152 69.049 31.936 1.00 25.74 26 HIS C O 1
ATOM 7806 N N . SER D 1 28 ? 27.362 68.755 29.709 1.00 19.09 27 SER C N 1
ATOM 7807 C CA A SER D 1 28 ? 25.921 68.743 29.511 0.51 22.74 27 SER C CA 1
ATOM 7808 C CA B SER D 1 28 ? 25.916 68.745 29.512 0.49 22.96 27 SER C CA 1
ATOM 7809 C C . SER D 1 28 ? 25.333 67.451 30.049 1.00 28.68 27 SER C C 1
ATOM 7810 O O . SER D 1 28 ? 25.863 66.372 29.761 1.00 25.30 27 SER C O 1
ATOM 7815 N N . THR D 1 29 ? 24.216 67.567 30.790 1.00 19.58 28 THR C N 1
ATOM 7816 C CA . THR D 1 29 ? 23.468 66.435 31.336 1.00 19.42 28 THR C CA 1
ATOM 7817 C C . THR D 1 29 ? 22.060 66.367 30.736 1.00 18.48 28 THR C C 1
ATOM 7818 O O . THR D 1 29 ? 21.326 65.419 31.049 1.00 25.49 28 THR C O 1
ATOM 7822 N N . CYS D 1 30 ? 21.684 67.325 29.892 1.00 20.89 29 CYS C N 1
ATOM 7823 C CA A CYS D 1 30 ? 20.312 67.369 29.402 0.81 23.94 29 CYS C CA 1
ATOM 7824 C CA B CYS D 1 30 ? 20.372 67.251 29.270 0.19 22.51 29 CYS C CA 1
ATOM 7825 C C . CYS D 1 30 ? 20.246 68.325 28.199 1.00 19.70 29 CYS C C 1
ATOM 7826 O O . CYS D 1 30 ? 20.938 69.340 28.204 1.00 23.87 29 CYS C O 1
ATOM 7831 N N . VAL D 1 31 ? 19.395 68.013 27.196 1.00 21.20 30 VAL C N 1
ATOM 7832 C CA . VAL D 1 31 ? 19.207 68.907 26.052 1.00 21.01 30 VAL C CA 1
ATOM 7833 C C . VAL D 1 31 ? 17.732 68.886 25.733 1.00 17.06 30 VAL C C 1
ATOM 7834 O O . VAL D 1 31 ? 17.031 67.885 25.965 1.00 22.31 30 VAL C O 1
ATOM 7838 N N . ARG D 1 32 ? 17.256 70.026 25.215 1.00 17.83 31 ARG C N 1
ATOM 7839 C CA . ARG D 1 32 ? 15.872 70.076 24.767 1.00 19.97 31 ARG C CA 1
ATOM 7840 C C . ARG D 1 32 ? 15.782 71.220 23.766 1.00 18.90 31 ARG C C 1
ATOM 7841 O O . ARG D 1 32 ? 16.141 72.371 24.080 1.00 23.54 31 ARG C O 1
ATOM 7849 N N . PHE D 1 33 ? 15.321 70.904 22.556 1.00 21.69 32 PHE C N 1
ATOM 7850 C CA . PHE D 1 33 ? 15.031 71.945 21.555 1.00 20.29 32 PHE C CA 1
ATOM 7851 C C . PHE D 1 33 ? 13.778 72.730 21.877 1.00 22.81 32 PHE C C 1
ATOM 7852 O O . PHE D 1 33 ? 12.818 72.193 22.413 1.00 26.11 32 PHE C O 1
ATOM 7860 N N . ASN D 1 34 ? 13.753 74.022 21.494 1.00 22.16 33 ASN C N 1
ATOM 7861 C CA . ASN D 1 34 ? 12.475 74.712 21.553 1.00 24.97 33 ASN C CA 1
ATOM 7862 C C . ASN D 1 34 ? 11.575 74.293 20.384 1.00 21.78 33 ASN C C 1
ATOM 7863 O O . ASN D 1 34 ? 12.002 73.611 19.459 1.00 26.13 33 ASN C O 1
ATOM 7868 N N . ARG D 1 35 ? 10.323 74.766 20.407 1.00 22.38 34 ARG C N 1
ATOM 7869 C CA . ARG D 1 35 ? 9.334 74.316 19.423 1.00 26.22 34 ARG C CA 1
ATOM 7870 C C . ARG D 1 35 ? 9.615 74.865 18.020 1.00 24.46 34 ARG C C 1
ATOM 7871 O O . ARG D 1 35 ? 9.415 74.154 17.022 1.00 24.99 34 ARG C O 1
ATOM 7879 N N . LYS D 1 36 ? 10.061 76.135 17.924 1.00 20.83 35 LYS C N 1
ATOM 7880 C CA . LYS D 1 36 ? 10.338 76.758 16.636 1.00 26.30 35 LYS C CA 1
ATOM 7881 C C . LYS D 1 36 ? 11.548 76.130 15.963 1.00 26.87 35 LYS C C 1
ATOM 7882 O O . LYS D 1 36 ? 11.665 76.163 14.718 1.00 34.74 35 LYS C O 1
ATOM 7888 N N . GLY D 1 37 ? 12.421 75.539 16.754 1.00 26.08 36 GLY C N 1
ATOM 7889 C CA . GLY D 1 37 ? 13.611 74.900 16.277 1.00 38.20 36 GLY C CA 1
ATOM 7890 C C . GLY D 1 37 ? 14.826 75.778 16.087 1.00 31.02 36 GLY C C 1
ATOM 7891 O O . GLY D 1 37 ? 15.767 75.337 15.426 1.00 29.16 36 GLY C O 1
ATOM 7892 N N . ASP D 1 38 ? 14.826 77.011 16.596 1.00 25.36 37 ASP C N 1
ATOM 7893 C CA . ASP D 1 38 ? 15.985 77.871 16.409 1.00 32.13 37 ASP C CA 1
ATOM 7894 C C . ASP D 1 38 ? 16.860 78.000 17.662 1.00 29.75 37 ASP C C 1
ATOM 7895 O O . ASP D 1 38 ? 17.921 78.626 17.591 1.00 33.67 37 ASP C O 1
ATOM 7900 N N . PHE D 1 39 ? 16.480 77.400 18.782 1.00 22.19 38 PHE C N 1
ATOM 7901 C CA . PHE D 1 39 ? 17.346 77.384 19.953 1.00 20.88 38 PHE C CA 1
ATOM 7902 C C . PHE D 1 39 ? 17.412 75.984 20.546 1.00 23.03 38 PHE C C 1
ATOM 7903 O O . PHE D 1 39 ? 16.432 75.248 20.506 1.00 24.26 38 PHE C O 1
ATOM 7911 N N . LEU D 1 40 ? 18.568 75.632 21.126 1.00 20.38 39 LEU C N 1
ATOM 7912 C CA . LEU D 1 40 ? 18.731 74.416 21.896 1.00 22.24 39 LEU C CA 1
ATOM 7913 C C . LEU D 1 40 ? 19.050 74.831 23.323 1.00 26.21 39 LEU C C 1
ATOM 7914 O O . LEU D 1 40 ? 19.931 75.666 23.517 1.00 32.30 39 LEU C O 1
ATOM 7919 N N . ALA D 1 41 ? 18.329 74.289 24.295 1.00 21.20 40 ALA C N 1
ATOM 7920 C CA . ALA D 1 41 ? 18.682 74.445 25.697 1.00 20.94 40 ALA C CA 1
ATOM 7921 C C . ALA D 1 41 ? 19.496 73.246 26.148 1.00 22.30 40 ALA C C 1
ATOM 7922 O O . ALA D 1 41 ? 19.194 72.092 25.770 1.00 23.32 40 ALA C O 1
ATOM 7924 N N A SER D 1 42 ? 20.553 73.515 26.910 0.38 21.66 41 SER C N 1
ATOM 7925 N N B SER D 1 42 ? 20.512 73.496 26.972 0.62 24.20 41 SER C N 1
ATOM 7926 C CA A SER D 1 42 ? 21.357 72.477 27.555 0.38 25.34 41 SER C CA 1
ATOM 7927 C CA B SER D 1 42 ? 21.308 72.398 27.537 0.62 19.74 41 SER C CA 1
ATOM 7928 C C A SER D 1 42 ? 21.318 72.713 29.062 0.38 19.03 41 SER C C 1
ATOM 7929 C C B SER D 1 42 ? 21.649 72.687 28.992 0.62 28.30 41 SER C C 1
ATOM 7930 O O A SER D 1 42 ? 21.062 73.817 29.519 0.38 16.10 41 SER C O 1
ATOM 7931 O O B SER D 1 42 ? 22.062 73.796 29.329 0.62 21.65 41 SER C O 1
ATOM 7936 N N . GLY D 1 43 ? 21.545 71.659 29.840 1.00 22.84 42 GLY C N 1
ATOM 7937 C CA . GLY D 1 43 ? 21.773 71.811 31.267 1.00 21.23 42 GLY C CA 1
ATOM 7938 C C . GLY D 1 43 ? 23.078 71.128 31.625 1.00 21.71 42 GLY C C 1
ATOM 7939 O O . GLY D 1 43 ? 23.489 70.165 30.983 1.00 25.89 42 GLY C O 1
ATOM 7940 N N . ARG D 1 44 ? 23.720 71.629 32.678 1.00 19.71 43 ARG C N 1
ATOM 7941 C CA . ARG D 1 44 ? 25.059 71.164 33.022 1.00 18.29 43 ARG C CA 1
ATOM 7942 C C . ARG D 1 44 ? 25.118 70.556 34.420 1.00 21.08 43 ARG C C 1
ATOM 7943 O O . ARG D 1 44 ? 24.243 70.751 35.270 1.00 22.90 43 ARG C O 1
ATOM 7951 N N . VAL D 1 45 ? 26.213 69.816 34.654 1.00 25.07 44 VAL C N 1
ATOM 7952 C CA . VAL D 1 45 ? 26.516 69.310 35.993 1.00 27.97 44 VAL C CA 1
ATOM 7953 C C . VAL D 1 45 ? 26.498 70.433 37.023 1.00 27.20 44 VAL C C 1
ATOM 7954 O O . VAL D 1 45 ? 26.029 70.227 38.157 1.00 27.91 44 VAL C O 1
ATOM 7958 N N . ASP D 1 46 ? 27.088 71.603 36.686 1.00 25.93 45 ASP C N 1
ATOM 7959 C CA . ASP D 1 46 ? 27.244 72.682 37.670 1.00 29.77 45 ASP C CA 1
ATOM 7960 C C . ASP D 1 46 ? 25.969 73.512 37.847 1.00 29.10 45 ASP C C 1
ATOM 7961 O O . ASP D 1 46 ? 26.012 74.495 38.587 1.00 27.92 45 ASP C O 1
ATOM 7966 N N . GLY D 1 47 ? 24.858 73.082 37.239 1.00 31.16 46 GLY C N 1
ATOM 7967 C CA . GLY D 1 47 ? 23.565 73.735 37.348 1.00 24.32 46 GLY C CA 1
ATOM 7968 C C . GLY D 1 47 ? 23.295 74.786 36.287 1.00 27.19 46 GLY C C 1
ATOM 7969 O O . GLY D 1 47 ? 22.145 75.231 36.154 1.00 28.67 46 GLY C O 1
ATOM 7970 N N . THR D 1 48 ? 24.313 75.237 35.559 1.00 23.89 47 THR C N 1
ATOM 7971 C CA . THR D 1 48 ? 24.090 76.298 34.572 1.00 22.62 47 THR C CA 1
ATOM 7972 C C . THR D 1 48 ? 23.267 75.736 33.423 1.00 28.64 47 THR C C 1
ATOM 7973 O O . THR D 1 48 ? 23.470 74.589 33.007 1.00 31.53 47 THR C O 1
ATOM 7977 N N . VAL D 1 49 ? 22.353 76.564 32.903 1.00 25.22 48 VAL C N 1
ATOM 7978 C CA . VAL D 1 49 ? 21.516 76.256 31.733 1.00 27.33 48 VAL C CA 1
ATOM 7979 C C . VAL D 1 49 ? 21.958 77.167 30.587 1.00 23.39 48 VAL C C 1
ATOM 7980 O O . VAL D 1 49 ? 22.069 78.379 30.761 1.00 27.73 48 VAL C O 1
ATOM 7984 N N . VAL D 1 50 ? 22.267 76.566 29.439 1.00 24.13 49 VAL C N 1
ATOM 7985 C CA . VAL D 1 50 ? 22.858 77.276 28.305 1.00 28.53 49 VAL C CA 1
ATOM 7986 C C . VAL D 1 50 ? 21.839 77.277 27.179 1.00 21.36 49 VAL C C 1
ATOM 7987 O O . VAL D 1 50 ? 21.309 76.222 26.823 1.00 23.14 49 VAL C O 1
ATOM 7991 N N . ILE D 1 51 ? 21.602 78.459 26.603 1.00 23.48 50 ILE C N 1
ATOM 7992 C CA . ILE D 1 51 ? 20.737 78.612 25.446 1.00 30.99 50 ILE C CA 1
ATOM 7993 C C . ILE D 1 51 ? 21.649 78.796 24.244 1.00 30.71 50 ILE C C 1
ATOM 7994 O O . ILE D 1 51 ? 22.432 79.749 24.174 1.00 30.12 50 ILE C O 1
ATOM 7999 N N . TRP D 1 52 ? 21.552 77.855 23.323 1.00 30.94 51 TRP C N 1
ATOM 8000 C CA . TRP D 1 52 ? 22.323 77.841 22.095 1.00 24.33 51 TRP C CA 1
ATOM 8001 C C . TRP D 1 52 ? 21.481 78.377 20.967 1.00 26.14 51 TRP C C 1
ATOM 8002 O O . TRP D 1 52 ? 20.358 77.911 20.751 1.00 26.47 51 TRP C O 1
ATOM 8013 N N . ASP D 1 53 ? 22.062 79.311 20.218 1.00 37.81 52 ASP C N 1
ATOM 8014 C CA . ASP D 1 53 ? 21.473 79.847 18.992 1.00 31.32 52 ASP C CA 1
ATOM 8015 C C . ASP D 1 53 ? 21.813 78.893 17.846 1.00 30.24 52 ASP C C 1
ATOM 8016 O O . ASP D 1 53 ? 22.975 78.780 17.454 1.00 38.05 52 ASP C O 1
ATOM 8021 N N . LEU D 1 54 ? 20.794 78.217 17.268 1.00 29.04 53 LEU C N 1
ATOM 8022 C CA . LEU D 1 54 ? 21.103 77.181 16.285 1.00 32.44 53 LEU C CA 1
ATOM 8023 C C . LEU D 1 54 ? 21.582 77.752 14.960 1.00 44.33 53 LEU C C 1
ATOM 8024 O O . LEU D 1 54 ? 22.325 77.070 14.249 1.00 47.70 53 LEU C O 1
ATOM 8029 N N . GLU D 1 55 ? 21.217 79.002 14.652 1.00 43.96 54 GLU C N 1
ATOM 8030 C CA . GLU D 1 55 ? 21.739 79.697 13.471 1.00 55.64 54 GLU C CA 1
ATOM 8031 C C . GLU D 1 55 ? 23.258 79.760 13.466 1.00 60.00 54 GLU C C 1
ATOM 8032 O O . GLU D 1 55 ? 23.905 79.455 12.458 1.00 51.19 54 GLU C O 1
ATOM 8038 N N . THR D 1 56 ? 23.844 80.226 14.561 1.00 47.27 55 THR C N 1
ATOM 8039 C CA . THR D 1 56 ? 25.282 80.402 14.633 1.00 51.09 55 THR C CA 1
ATOM 8040 C C . THR D 1 56 ? 25.980 79.248 15.326 1.00 49.31 55 THR C C 1
ATOM 8041 O O . THR D 1 56 ? 27.211 79.198 15.288 1.00 42.86 55 THR C O 1
ATOM 8045 N N . MET D 1 57 ? 25.215 78.337 15.957 1.00 34.63 56 MET C N 1
ATOM 8046 C CA . MET D 1 57 ? 25.747 77.291 16.834 1.00 36.71 56 MET C CA 1
ATOM 8047 C C . MET D 1 57 ? 26.551 77.871 18.009 1.00 49.24 56 MET C C 1
ATOM 8048 O O . MET D 1 57 ? 27.463 77.228 18.528 1.00 37.80 56 MET C O 1
ATOM 8053 N N . GLY D 1 58 ? 26.213 79.083 18.461 1.00 45.89 57 GLY C N 1
ATOM 8054 C CA . GLY D 1 58 ? 26.905 79.715 19.562 1.00 50.62 57 GLY C CA 1
ATOM 8055 C C . GLY D 1 58 ? 25.992 79.926 20.765 1.00 44.98 57 GLY C C 1
ATOM 8056 O O . GLY D 1 58 ? 24.771 79.837 20.669 1.00 36.14 57 GLY C O 1
ATOM 8057 N N . VAL D 1 59 ? 26.612 80.214 21.901 1.00 40.51 58 VAL C N 1
ATOM 8058 C CA . VAL D 1 59 ? 25.882 80.447 23.145 1.00 33.90 58 VAL C CA 1
ATOM 8059 C C . VAL D 1 59 ? 25.211 81.816 23.094 1.00 39.12 58 VAL C C 1
ATOM 8060 O O . VAL D 1 59 ? 25.894 82.837 23.013 1.00 36.49 58 VAL C O 1
ATOM 8064 N N . ALA D 1 60 ? 23.872 81.843 23.205 1.00 33.95 59 ALA C N 1
ATOM 8065 C CA . ALA D 1 60 ? 23.148 83.116 23.248 1.00 40.62 59 ALA C CA 1
ATOM 8066 C C . ALA D 1 60 ? 22.936 83.609 24.673 1.00 43.84 59 ALA C C 1
ATOM 8067 O O . ALA D 1 60 ? 22.898 84.819 24.906 1.00 42.41 59 ALA C O 1
ATOM 8069 N N . ARG D 1 61 ? 22.785 82.712 25.645 1.00 28.48 60 ARG C N 1
ATOM 8070 C CA . ARG D 1 61 ? 22.845 83.206 27.004 1.00 45.68 60 ARG C CA 1
ATOM 8071 C C . ARG D 1 61 ? 23.235 82.087 27.941 1.00 46.55 60 ARG C C 1
ATOM 8072 O O . ARG D 1 61 ? 23.230 80.920 27.568 1.00 34.60 60 ARG C O 1
ATOM 8080 N N . LYS D 1 62 ? 23.598 82.456 29.166 1.00 32.70 61 LYS C N 1
ATOM 8081 C CA . LYS D 1 62 ? 23.786 81.459 30.209 1.00 40.33 61 LYS C CA 1
ATOM 8082 C C . LYS D 1 62 ? 22.925 81.861 31.383 1.00 46.95 61 LYS C C 1
ATOM 8083 O O . LYS D 1 62 ? 22.916 83.032 31.778 1.00 37.81 61 LYS C O 1
ATOM 8089 N N . LEU D 1 63 ? 22.214 80.891 31.930 1.00 30.33 62 LEU C N 1
ATOM 8090 C CA . LEU D 1 63 ? 21.250 81.107 32.995 1.00 34.03 62 LEU C CA 1
ATOM 8091 C C . LEU D 1 63 ? 21.759 80.412 34.253 1.00 31.63 62 LEU C C 1
ATOM 8092 O O . LEU D 1 63 ? 21.853 79.177 34.284 1.00 29.27 62 LEU C O 1
ATOM 8097 N N . ARG D 1 64 ? 22.106 81.192 35.257 1.00 32.82 63 ARG C N 1
ATOM 8098 C CA . ARG D 1 64 ? 22.629 80.674 36.483 1.00 31.92 63 ARG C CA 1
ATOM 8099 C C . ARG D 1 64 ? 21.687 80.734 37.624 1.00 37.02 63 ARG C C 1
ATOM 8100 O O . ARG D 1 64 ? 21.507 81.734 38.225 1.00 36.69 63 ARG C O 1
ATOM 8108 N N . GLY D 1 65 ? 21.093 79.614 37.923 1.00 37.16 64 GLY C N 1
ATOM 8109 C CA . GLY D 1 65 ? 20.146 79.522 38.976 1.00 37.51 64 GLY C CA 1
ATOM 8110 C C . GLY D 1 65 ? 20.301 78.273 39.795 1.00 34.11 64 GLY C C 1
ATOM 8111 O O . GLY D 1 65 ? 20.117 78.297 40.932 1.00 42.89 64 GLY C O 1
ATOM 8112 N N . HIS D 1 66 ? 20.598 77.171 39.174 1.00 27.20 65 HIS C N 1
ATOM 8113 C CA . HIS D 1 66 ? 20.802 75.955 39.903 1.00 24.63 65 HIS C CA 1
ATOM 8114 C C . HIS D 1 66 ? 22.293 75.804 40.143 1.00 33.76 65 HIS C C 1
ATOM 8115 O O . HIS D 1 66 ? 23.078 76.387 39.498 1.00 30.63 65 HIS C O 1
ATOM 8122 N N . SER D 1 67 ? 22.648 74.970 41.084 1.00 32.51 66 SER C N 1
ATOM 8123 C CA . SER D 1 67 ? 24.053 74.704 41.329 1.00 26.62 66 SER C CA 1
ATOM 8124 C C . SER D 1 67 ? 24.355 73.208 41.339 1.00 29.33 66 SER C C 1
ATOM 8125 O O . SER D 1 67 ? 25.443 72.807 41.775 1.00 34.31 66 SER C O 1
ATOM 8128 N N . LYS D 1 68 ? 23.423 72.389 40.886 1.00 26.73 67 LYS C N 1
ATOM 8129 C CA . LYS D 1 68 ? 23.552 70.929 40.857 1.00 30.25 67 LYS C CA 1
ATOM 8130 C C . LYS D 1 68 ? 23.012 70.418 39.517 1.00 28.66 67 LYS C C 1
ATOM 8131 O O . LYS D 1 68 ? 22.414 71.180 38.739 1.00 26.80 67 LYS C O 1
ATOM 8137 N N . ASN D 1 69 ? 23.250 69.121 39.235 1.00 25.14 68 ASN C N 1
ATOM 8138 C CA . ASN D 1 69 ? 23.027 68.566 37.896 1.00 28.36 68 ASN C CA 1
ATOM 8139 C C . ASN D 1 69 ? 21.618 68.840 37.399 1.00 31.54 68 ASN C C 1
ATOM 8140 O O . ASN D 1 69 ? 20.643 68.475 38.050 1.00 25.47 68 ASN C O 1
ATOM 8145 N N . ILE D 1 70 ? 21.509 69.502 36.241 1.00 24.52 69 ILE C N 1
ATOM 8146 C CA . ILE D 1 70 ? 20.188 69.669 35.632 1.00 28.38 69 ILE C CA 1
ATOM 8147 C C . ILE D 1 70 ? 19.627 68.302 35.251 1.00 21.98 69 ILE C C 1
ATOM 8148 O O . ILE D 1 70 ? 20.316 67.461 34.652 1.00 22.96 69 ILE C O 1
ATOM 8153 N N . THR D 1 71 ? 18.333 68.090 35.541 1.00 20.79 70 THR C N 1
ATOM 8154 C CA . THR D 1 71 ? 17.686 66.845 35.189 1.00 24.74 70 THR C CA 1
ATOM 8155 C C . THR D 1 71 ? 16.653 66.948 34.080 1.00 22.89 70 THR C C 1
ATOM 8156 O O . THR D 1 71 ? 16.294 65.908 33.496 1.00 23.89 70 THR C O 1
ATOM 8160 N N . SER D 1 72 ? 16.108 68.127 33.823 1.00 19.20 71 SER C N 1
ATOM 8161 C CA . SER D 1 72 ? 15.116 68.196 32.737 1.00 23.15 71 SER C CA 1
ATOM 8162 C C . SER D 1 72 ? 14.960 69.631 32.271 1.00 22.44 71 SER C C 1
ATOM 8163 O O . SER D 1 72 ? 15.303 70.581 32.985 1.00 23.75 71 SER C O 1
ATOM 8166 N N . LEU D 1 73 ? 14.390 69.770 31.082 1.00 19.22 72 LEU C N 1
ATOM 8167 C CA . LEU D 1 73 ? 14.214 71.065 30.426 1.00 17.45 72 LEU C CA 1
ATOM 8168 C C . LEU D 1 73 ? 12.890 70.985 29.684 1.00 23.56 72 LEU C C 1
ATOM 8169 O O . LEU D 1 73 ? 12.706 70.045 28.923 1.00 24.42 72 LEU C O 1
ATOM 8174 N N . SER D 1 74 ? 11.993 71.944 29.902 1.00 23.15 73 SER C N 1
ATOM 8175 C CA . SER D 1 74 ? 10.662 71.902 29.318 1.00 26.53 73 SER C CA 1
ATOM 8176 C C . SER D 1 74 ? 10.368 73.314 28.814 1.00 30.40 73 SER C C 1
ATOM 8177 O O . SER D 1 74 ? 10.368 74.257 29.615 1.00 27.45 73 SER C O 1
ATOM 8180 N N . TRP D 1 75 ? 10.093 73.461 27.504 1.00 22.39 74 TRP C N 1
ATOM 8181 C CA . TRP D 1 75 ? 9.864 74.780 26.904 1.00 23.66 74 TRP C CA 1
ATOM 8182 C C . TRP D 1 75 ? 8.377 75.070 26.813 1.00 29.68 74 TRP C C 1
ATOM 8183 O O . TRP D 1 75 ? 7.566 74.184 26.492 1.00 26.53 74 TRP C O 1
ATOM 8194 N N . SER D 1 76 ? 8.037 76.352 26.967 1.00 22.58 75 SER C N 1
ATOM 8195 C CA . SER D 1 76 ? 6.698 76.795 26.680 1.00 22.79 75 SER C CA 1
ATOM 8196 C C . SER D 1 76 ? 6.421 76.737 25.178 1.00 24.93 75 SER C C 1
ATOM 8197 O O . SER D 1 76 ? 7.322 76.655 24.343 1.00 26.82 75 SER C O 1
ATOM 8200 N N . ARG D 1 77 ? 5.130 76.791 24.859 1.00 27.66 76 ARG C N 1
ATOM 8201 C CA . ARG D 1 77 ? 4.702 76.690 23.454 1.00 34.45 76 ARG C CA 1
ATOM 8202 C C . ARG D 1 77 ? 5.273 77.825 22.607 1.00 30.37 76 ARG C C 1
ATOM 8203 O O . ARG D 1 77 ? 5.712 77.602 21.468 1.00 34.11 76 ARG C O 1
ATOM 8211 N N . CYS D 1 78 ? 5.280 79.053 23.158 1.00 34.55 77 CYS C N 1
ATOM 8212 C CA . CYS D 1 78 ? 5.746 80.273 22.495 1.00 33.54 77 CYS C CA 1
ATOM 8213 C C . CYS D 1 78 ? 7.273 80.404 22.472 1.00 33.46 77 CYS C C 1
ATOM 8214 O O . CYS D 1 78 ? 7.803 81.220 21.713 1.00 37.47 77 CYS C O 1
ATOM 8217 N N . GLY D 1 79 ? 7.981 79.660 23.316 1.00 30.83 78 GLY C N 1
ATOM 8218 C CA . GLY D 1 79 ? 9.420 79.701 23.355 1.00 29.02 78 GLY C CA 1
ATOM 8219 C C . GLY D 1 79 ? 9.974 80.811 24.225 1.00 26.15 78 GLY C C 1
ATOM 8220 O O . GLY D 1 79 ? 11.198 80.917 24.359 1.00 30.33 78 GLY C O 1
ATOM 8221 N N . ARG D 1 80 ? 9.103 81.636 24.813 1.00 27.77 79 ARG C N 1
ATOM 8222 C CA . ARG D 1 80 ? 9.592 82.665 25.754 1.00 29.98 79 ARG C CA 1
ATOM 8223 C C . ARG D 1 80 ? 10.040 82.092 27.115 1.00 37.10 79 ARG C C 1
ATOM 8224 O O . ARG D 1 80 ? 10.937 82.656 27.782 1.00 30.02 79 ARG C O 1
ATOM 8232 N N . TYR D 1 81 ? 9.469 80.980 27.564 1.00 30.97 80 TYR C N 1
ATOM 8233 C CA . TYR D 1 81 ? 9.781 80.512 28.909 1.00 27.41 80 TYR C CA 1
ATOM 8234 C C . TYR D 1 81 ? 10.365 79.116 28.844 1.00 26.15 80 TYR C C 1
ATOM 8235 O O . TYR D 1 81 ? 9.933 78.293 28.040 1.00 28.67 80 TYR C O 1
ATOM 8244 N N . LEU D 1 82 ? 11.351 78.874 29.699 1.00 22.35 81 LEU C N 1
ATOM 8245 C CA . LEU D 1 82 ? 12.012 77.588 29.827 1.00 20.80 81 LEU C CA 1
ATOM 8246 C C . LEU D 1 82 ? 11.963 77.140 31.270 1.00 21.95 81 LEU C C 1
ATOM 8247 O O . LEU D 1 82 ? 12.352 77.889 32.182 1.00 28.95 81 LEU C O 1
ATOM 8252 N N . LEU D 1 83 ? 11.516 75.908 31.485 1.00 22.36 82 LEU C N 1
ATOM 8253 C CA . LEU D 1 83 ? 11.430 75.332 32.829 1.00 22.73 82 LEU C CA 1
ATOM 8254 C C . LEU D 1 83 ? 12.582 74.355 33.025 1.00 27.67 82 LEU C C 1
ATOM 8255 O O . LEU D 1 83 ? 12.714 73.415 32.261 1.00 25.88 82 LEU C O 1
ATOM 8260 N N . SER D 1 84 ? 13.425 74.595 34.024 1.00 26.64 83 SER C N 1
ATOM 8261 C CA . SER D 1 84 ? 14.574 73.724 34.268 1.00 27.59 83 SER C CA 1
ATOM 8262 C C . SER D 1 84 ? 14.463 73.126 35.656 1.00 24.44 83 SER C C 1
ATOM 8263 O O . SER D 1 84 ? 13.914 73.767 36.572 1.00 27.86 83 SER C O 1
ATOM 8266 N N . ALA D 1 85 ? 15.089 71.950 35.851 1.00 27.45 84 ALA C N 1
ATOM 8267 C CA . ALA D 1 85 ? 15.024 71.274 37.147 1.00 29.07 84 ALA C CA 1
ATOM 8268 C C . ALA D 1 85 ? 16.351 70.598 37.457 1.00 21.78 84 ALA C C 1
ATOM 8269 O O . ALA D 1 85 ? 17.074 70.183 36.546 1.00 24.98 84 ALA C O 1
ATOM 8271 N N . CYS D 1 86 ? 16.637 70.454 38.763 1.00 24.84 85 CYS C N 1
ATOM 8272 C CA . CYS D 1 86 ? 17.930 69.892 39.160 1.00 21.64 85 CYS C CA 1
ATOM 8273 C C . CYS D 1 86 ? 17.832 68.836 40.253 1.00 23.12 85 CYS C C 1
ATOM 8274 O O . CYS D 1 86 ? 16.815 68.670 40.944 1.00 25.10 85 CYS C O 1
ATOM 8277 N N . GLN D 1 87 ? 18.973 68.150 40.431 1.00 22.80 86 GLN C N 1
ATOM 8278 C CA . GLN D 1 87 ? 19.136 67.222 41.528 1.00 23.21 86 GLN C CA 1
ATOM 8279 C C . GLN D 1 87 ? 19.259 67.950 42.850 1.00 23.73 86 GLN C C 1
ATOM 8280 O O . GLN D 1 87 ? 19.241 67.287 43.891 1.00 25.91 86 GLN C O 1
ATOM 8286 N N . GLY D 1 88 ? 19.385 69.280 42.796 1.00 26.56 87 GLY C N 1
ATOM 8287 C CA . GLY D 1 88 ? 19.497 70.118 43.968 1.00 28.34 87 GLY C CA 1
ATOM 8288 C C . GLY D 1 88 ? 18.166 70.619 44.506 1.00 26.32 87 GLY C C 1
ATOM 8289 O O . GLY D 1 88 ? 18.146 71.550 45.337 1.00 31.91 87 GLY C O 1
ATOM 8290 N N . TRP D 1 89 ? 17.075 69.975 44.086 1.00 29.85 88 TRP C N 1
ATOM 8291 C CA . TRP D 1 89 ? 15.712 70.149 44.604 1.00 26.19 88 TRP C CA 1
ATOM 8292 C C . TRP D 1 89 ? 14.946 71.304 43.956 1.00 29.76 88 TRP C C 1
ATOM 8293 O O . TRP D 1 89 ? 13.841 71.575 44.424 1.00 30.06 88 TRP C O 1
ATOM 8304 N N . LYS D 1 90 ? 15.462 71.967 42.923 1.00 25.76 89 LYS C N 1
ATOM 8305 C CA . LYS D 1 90 ? 14.851 73.219 42.477 1.00 26.31 89 LYS C CA 1
ATOM 8306 C C . LYS D 1 90 ? 14.252 73.086 41.082 1.00 35.92 89 LYS C C 1
ATOM 8307 O O . LYS D 1 90 ? 14.725 72.318 40.231 1.00 27.50 89 LYS C O 1
ATOM 8313 N N . VAL D 1 91 ? 13.212 73.886 40.853 1.00 30.62 90 VAL C N 1
ATOM 8314 C CA . VAL D 1 91 ? 12.602 74.044 39.530 1.00 30.50 90 VAL C CA 1
ATOM 8315 C C . VAL D 1 91 ? 12.492 75.546 39.285 1.00 25.79 90 VAL C C 1
ATOM 8316 O O . VAL D 1 91 ? 11.998 76.283 40.145 1.00 27.63 90 VAL C O 1
ATOM 8320 N N . ILE D 1 92 ? 12.974 76.006 38.130 1.00 25.21 91 ILE C N 1
ATOM 8321 C CA . ILE D 1 92 ? 13.016 77.442 37.850 1.00 25.35 91 ILE C CA 1
ATOM 8322 C C . ILE D 1 92 ? 12.358 77.654 36.489 1.00 23.34 91 ILE C C 1
ATOM 8323 O O . ILE D 1 92 ? 12.552 76.852 35.575 1.00 28.86 91 ILE C O 1
ATOM 8328 N N . LEU D 1 93 ? 11.545 78.698 36.384 1.00 24.65 92 LEU C N 1
ATOM 8329 C CA . LEU D 1 93 ? 10.982 79.088 35.092 1.00 26.84 92 LEU C CA 1
ATOM 8330 C C . LEU D 1 93 ? 11.765 80.320 34.660 1.00 31.26 92 LEU C C 1
ATOM 8331 O O . LEU D 1 93 ? 11.766 81.330 35.358 1.00 31.00 92 LEU C O 1
ATOM 8336 N N . TRP D 1 94 ? 12.466 80.204 33.537 1.00 29.30 93 TRP C N 1
ATOM 8337 C CA . TRP D 1 94 ? 13.246 81.290 32.973 1.00 34.46 93 TRP C CA 1
ATOM 8338 C C . TRP D 1 94 ? 12.398 82.071 31.982 1.00 35.51 93 TRP C C 1
ATOM 8339 O O . TRP D 1 94 ? 11.637 81.477 31.212 1.00 30.54 93 TRP C O 1
ATOM 8350 N N . ASP D 1 95 ? 12.506 83.396 32.022 1.00 33.83 94 ASP C N 1
ATOM 8351 C CA . ASP D 1 95 ? 11.929 84.267 31.008 1.00 30.21 94 ASP C CA 1
ATOM 8352 C C . ASP D 1 95 ? 13.055 84.666 30.071 1.00 39.22 94 ASP C C 1
ATOM 8353 O O . ASP D 1 95 ? 13.923 85.465 30.445 1.00 34.90 94 ASP C O 1
ATOM 8358 N N . LEU D 1 96 ? 13.024 84.135 28.850 1.00 34.60 95 LEU C N 1
ATOM 8359 C CA . LEU D 1 96 ? 14.121 84.318 27.918 1.00 41.85 95 LEU C CA 1
ATOM 8360 C C . LEU D 1 96 ? 14.096 85.669 27.224 1.00 42.02 95 LEU C C 1
ATOM 8361 O O . LEU D 1 96 ? 15.077 85.999 26.554 1.00 47.05 95 LEU C O 1
ATOM 8366 N N . GLN D 1 97 ? 13.014 86.447 27.359 1.00 34.98 96 GLN C N 1
ATOM 8367 C CA . GLN D 1 97 ? 13.062 87.848 26.919 1.00 35.60 96 GLN C CA 1
ATOM 8368 C C . GLN D 1 97 ? 14.299 88.516 27.495 1.00 43.57 96 GLN C C 1
ATOM 8369 O O . GLN D 1 97 ? 15.084 89.146 26.782 1.00 48.37 96 GLN C O 1
ATOM 8375 N N . ASP D 1 98 ? 14.495 88.330 28.797 1.00 38.31 97 ASP C N 1
ATOM 8376 C CA . ASP D 1 98 ? 15.465 88.987 29.640 1.00 52.12 97 ASP C CA 1
ATOM 8377 C C . ASP D 1 98 ? 16.620 88.104 30.027 1.00 55.06 97 ASP C C 1
ATOM 8378 O O . ASP D 1 98 ? 17.696 88.627 30.318 1.00 51.07 97 ASP C O 1
ATOM 8383 N N . GLY D 1 99 ? 16.413 86.793 30.073 1.00 47.03 98 GLY C N 1
ATOM 8384 C CA . GLY D 1 99 ? 17.310 85.905 30.779 1.00 39.47 98 GLY C CA 1
ATOM 8385 C C . GLY D 1 99 ? 17.085 85.853 32.276 1.00 47.22 98 GLY C C 1
ATOM 8386 O O . GLY D 1 99 ? 18.028 85.558 33.020 1.00 59.23 98 GLY C O 1
ATOM 8387 N N . LYS D 1 100 ? 15.861 86.115 32.746 1.00 38.63 99 LYS C N 1
ATOM 8388 C CA . LYS D 1 100 ? 15.590 86.295 34.168 1.00 42.08 99 LYS C CA 1
ATOM 8389 C C . LYS D 1 100 ? 14.944 85.066 34.800 1.00 39.59 99 LYS C C 1
ATOM 8390 O O . LYS D 1 100 ? 14.220 84.303 34.152 1.00 40.89 99 LYS C O 1
ATOM 8396 N N . ARG D 1 101 ? 15.301 84.844 36.064 1.00 36.76 100 ARG C N 1
ATOM 8397 C CA . ARG D 1 101 ? 14.657 83.876 36.955 1.00 44.61 100 ARG C CA 1
ATOM 8398 C C . ARG D 1 101 ? 13.266 84.400 37.275 1.00 46.96 100 ARG C C 1
ATOM 8399 O O . ARG D 1 101 ? 13.075 85.235 38.154 1.00 51.22 100 ARG C O 1
ATOM 8407 N N . TYR D 1 102 ? 12.282 83.911 36.563 1.00 31.63 101 TYR C N 1
ATOM 8408 C CA . TYR D 1 102 ? 10.951 84.454 36.712 1.00 33.13 101 TYR C CA 1
ATOM 8409 C C . TYR D 1 102 ? 10.194 83.787 37.861 1.00 34.43 101 TYR C C 1
ATOM 8410 O O . TYR D 1 102 ? 9.505 84.469 38.627 1.00 37.23 101 TYR C O 1
ATOM 8419 N N . ARG D 1 103 ? 10.344 82.474 38.024 1.00 32.62 102 ARG C N 1
ATOM 8420 C CA . ARG D 1 103 ? 9.745 81.696 39.106 1.00 42.36 102 ARG C CA 1
ATOM 8421 C C . ARG D 1 103 ? 10.746 80.668 39.615 1.00 39.10 102 ARG C C 1
ATOM 8422 O O . ARG D 1 103 ? 11.551 80.124 38.854 1.00 33.85 102 ARG C O 1
ATOM 8430 N N . GLU D 1 104 ? 10.680 80.383 40.913 1.00 37.85 103 GLU C N 1
ATOM 8431 C CA . GLU D 1 104 ? 11.592 79.384 41.486 1.00 30.34 103 GLU C CA 1
ATOM 8432 C C . GLU D 1 104 ? 10.854 78.608 42.553 1.00 30.85 103 GLU C C 1
ATOM 8433 O O . GLU D 1 104 ? 10.257 79.217 43.429 1.00 33.47 103 GLU C O 1
ATOM 8439 N N . VAL D 1 105 ? 10.885 77.275 42.474 1.00 32.64 104 VAL C N 1
ATOM 8440 C CA . VAL D 1 105 ? 10.230 76.407 43.449 1.00 31.38 104 VAL C CA 1
ATOM 8441 C C . VAL D 1 105 ? 11.302 75.474 44.000 1.00 32.31 104 VAL C C 1
ATOM 8442 O O . VAL D 1 105 ? 12.047 74.875 43.217 1.00 30.94 104 VAL C O 1
ATOM 8446 N N . ARG D 1 106 ? 11.376 75.365 45.327 1.00 31.76 105 ARG C N 1
ATOM 8447 C CA . ARG D 1 106 ? 12.306 74.486 46.027 1.00 40.98 105 ARG C CA 1
ATOM 8448 C C . ARG D 1 106 ? 11.507 73.354 46.664 1.00 44.88 105 ARG C C 1
ATOM 8449 O O . ARG D 1 106 ? 10.730 73.567 47.597 1.00 55.23 105 ARG C O 1
ATOM 8457 N N . PHE D 1 107 ? 11.691 72.160 46.162 1.00 31.05 106 PHE C N 1
ATOM 8458 C CA . PHE D 1 107 ? 11.137 70.987 46.815 1.00 31.32 106 PHE C CA 1
ATOM 8459 C C . PHE D 1 107 ? 12.095 70.514 47.914 1.00 34.70 106 PHE C C 1
ATOM 8460 O O . PHE D 1 107 ? 13.023 71.232 48.317 1.00 37.88 106 PHE C O 1
ATOM 8468 N N . ARG D 1 108 ? 11.823 69.323 48.479 1.00 33.26 107 ARG C N 1
ATOM 8469 C CA . ARG D 1 108 ? 12.689 68.692 49.475 1.00 34.90 107 ARG C CA 1
ATOM 8470 C C . ARG D 1 108 ? 13.345 67.420 48.963 1.00 33.92 107 ARG C C 1
ATOM 8471 O O . ARG D 1 108 ? 13.767 66.571 49.784 1.00 38.27 107 ARG C O 1
ATOM 8479 N N . ALA D 1 109 ? 13.512 67.320 47.653 1.00 31.84 108 ALA C N 1
ATOM 8480 C CA . ALA D 1 109 ? 13.999 66.124 46.991 1.00 30.87 108 ALA C CA 1
ATOM 8481 C C . ALA D 1 109 ? 14.532 66.485 45.630 1.00 29.15 108 ALA C C 1
ATOM 8482 O O . ALA D 1 109 ? 14.006 67.393 44.964 1.00 36.59 108 ALA C O 1
ATOM 8484 N N . PRO D 1 110 ? 15.552 65.784 45.165 1.00 28.99 109 PRO C N 1
ATOM 8485 C CA . PRO D 1 110 ? 15.994 65.918 43.778 1.00 27.72 109 PRO C CA 1
ATOM 8486 C C . PRO D 1 110 ? 14.820 65.708 42.808 1.00 26.89 109 PRO C C 1
ATOM 8487 O O . PRO D 1 110 ? 13.950 64.866 43.017 1.00 28.13 109 PRO C O 1
ATOM 8491 N N . VAL D 1 111 ? 14.804 66.472 41.715 1.00 24.52 110 VAL C N 1
ATOM 8492 C CA . VAL D 1 111 ? 13.738 66.365 40.738 1.00 23.03 110 VAL C CA 1
ATOM 8493 C C . VAL D 1 111 ? 14.156 65.388 39.630 1.00 28.09 110 VAL C C 1
ATOM 8494 O O . VAL D 1 111 ? 15.173 65.594 38.957 1.00 28.56 110 VAL C O 1
ATOM 8498 N N . TYR D 1 112 ? 13.385 64.304 39.440 1.00 24.18 111 TYR C N 1
ATOM 8499 C CA . TYR D 1 112 ? 13.591 63.483 38.244 1.00 28.01 111 TYR C CA 1
ATOM 8500 C C . TYR D 1 112 ? 13.334 64.287 36.979 1.00 27.87 111 TYR C C 1
ATOM 8501 O O . TYR D 1 112 ? 14.079 64.203 35.984 1.00 30.30 111 TYR C O 1
ATOM 8510 N N . GLY D 1 113 ? 12.213 64.971 36.956 1.00 23.85 112 GLY C N 1
ATOM 8511 C CA . GLY D 1 113 ? 11.856 65.773 35.807 1.00 28.99 112 GLY C CA 1
ATOM 8512 C C . GLY D 1 113 ? 10.637 66.620 36.113 1.00 30.33 112 GLY C C 1
ATOM 8513 O O . GLY D 1 113 ? 9.812 66.236 36.961 1.00 26.92 112 GLY C O 1
ATOM 8514 N N . ALA D 1 114 ? 10.536 67.792 35.450 1.00 24.26 113 ALA C N 1
ATOM 8515 C CA . ALA D 1 114 ? 9.377 68.676 35.586 1.00 22.33 113 ALA C CA 1
ATOM 8516 C C . ALA D 1 114 ? 8.956 69.101 34.191 1.00 23.33 113 ALA C C 1
ATOM 8517 O O . ALA D 1 114 ? 9.806 69.412 33.349 1.00 25.01 113 ALA C O 1
ATOM 8519 N N . GLU D 1 115 ? 7.648 69.060 33.931 1.00 23.27 114 GLU C N 1
ATOM 8520 C CA . GLU D 1 115 ? 7.113 69.366 32.603 1.00 23.03 114 GLU C CA 1
ATOM 8521 C C . GLU D 1 115 ? 6.047 70.445 32.741 1.00 20.96 114 GLU C C 1
ATOM 8522 O O . GLU D 1 115 ? 5.180 70.335 33.606 1.00 23.40 114 GLU C O 1
ATOM 8528 N N . LEU D 1 116 ? 6.118 71.460 31.883 1.00 24.89 115 LEU C N 1
ATOM 8529 C CA . LEU D 1 116 ? 5.066 72.478 31.846 1.00 21.55 115 LEU C CA 1
ATOM 8530 C C . LEU D 1 116 ? 3.741 71.924 31.306 1.00 23.73 115 LEU C C 1
ATOM 8531 O O . LEU D 1 116 ? 3.707 71.080 30.406 1.00 23.77 115 LEU C O 1
ATOM 8536 N N . HIS D 1 117 ? 2.632 72.449 31.848 1.00 23.12 116 HIS C N 1
ATOM 8537 C CA . HIS D 1 117 ? 1.324 72.240 31.239 1.00 26.78 116 HIS C CA 1
ATOM 8538 C C . HIS D 1 117 ? 1.401 72.684 29.778 1.00 27.78 116 HIS C C 1
ATOM 8539 O O . HIS D 1 117 ? 1.912 73.772 29.501 1.00 26.10 116 HIS C O 1
ATOM 8546 N N . PRO D 1 118 ? 0.923 71.871 28.835 1.00 23.57 117 PRO C N 1
ATOM 8547 C CA . PRO D 1 118 ? 1.072 72.226 27.411 1.00 26.78 117 PRO C CA 1
ATOM 8548 C C . PRO D 1 118 ? 0.396 73.505 26.983 1.00 26.47 117 PRO C C 1
ATOM 8549 O O . PRO D 1 118 ? 0.689 73.989 25.882 1.00 27.31 117 PRO C O 1
ATOM 8553 N N . TRP D 1 119 ? -0.559 74.033 27.761 1.00 26.21 118 TRP C N 1
ATOM 8554 C CA . TRP D 1 119 ? -1.229 75.265 27.403 1.00 29.08 118 TRP C CA 1
ATOM 8555 C C . TRP D 1 119 ? -0.970 76.414 28.353 1.00 26.33 118 TRP C C 1
ATOM 8556 O O . TRP D 1 119 ? -1.547 77.498 28.161 1.00 31.92 118 TRP C O 1
ATOM 8567 N N . ASN D 1 120 ? -0.155 76.221 29.372 1.00 30.98 119 ASN C N 1
ATOM 8568 C CA . ASN D 1 120 ? -0.092 77.185 30.461 1.00 34.07 119 ASN C CA 1
ATOM 8569 C C . ASN D 1 120 ? 1.304 77.066 31.052 1.00 30.42 119 ASN C C 1
ATOM 8570 O O . ASN D 1 120 ? 1.608 76.057 31.709 1.00 35.39 119 ASN C O 1
ATOM 8575 N N . HIS D 1 121 ? 2.159 78.077 30.806 1.00 29.58 120 HIS C N 1
ATOM 8576 C CA . HIS D 1 121 ? 3.500 78.019 31.381 1.00 30.97 120 HIS C CA 1
ATOM 8577 C C . HIS D 1 121 ? 3.519 78.367 32.872 1.00 42.22 120 HIS C C 1
ATOM 8578 O O . HIS D 1 121 ? 4.602 78.452 33.450 1.00 39.07 120 HIS C O 1
ATOM 8585 N N . HIS D 1 122 ? 2.365 78.560 33.509 1.00 32.47 121 HIS C N 1
ATOM 8586 C CA . HIS D 1 122 ? 2.300 78.821 34.934 1.00 35.50 121 HIS C CA 1
ATOM 8587 C C . HIS D 1 122 ? 1.929 77.570 35.740 1.00 44.81 121 HIS C C 1
ATOM 8588 O O . HIS D 1 122 ? 1.600 77.669 36.933 1.00 33.05 121 HIS C O 1
ATOM 8595 N N . GLN D 1 123 ? 2.012 76.398 35.132 1.00 35.18 122 GLN C N 1
ATOM 8596 C CA . GLN D 1 123 ? 1.680 75.168 35.842 1.00 31.62 122 GLN C CA 1
ATOM 8597 C C . GLN D 1 123 ? 2.633 74.086 35.385 1.00 24.62 122 GLN C C 1
ATOM 8598 O O . GLN D 1 123 ? 2.910 73.976 34.189 1.00 25.73 122 GLN C O 1
ATOM 8604 N N . PHE D 1 124 ? 3.165 73.286 36.323 1.00 28.01 123 PHE C N 1
ATOM 8605 C CA . PHE D 1 124 ? 3.976 72.151 35.880 1.00 25.92 123 PHE C CA 1
ATOM 8606 C C . PHE D 1 124 ? 3.710 70.953 36.770 1.00 21.52 123 PHE C C 1
ATOM 8607 O O . PHE D 1 124 ? 3.160 71.069 37.870 1.00 27.90 123 PHE C O 1
ATOM 8615 N N . ALA D 1 125 ? 4.163 69.806 36.299 1.00 27.15 124 ALA C N 1
ATOM 8616 C CA . ALA D 1 125 ? 4.052 68.581 37.052 1.00 24.31 124 ALA C CA 1
ATOM 8617 C C . ALA D 1 125 ? 5.464 68.034 37.215 1.00 27.61 124 ALA C C 1
ATOM 8618 O O . ALA D 1 125 ? 6.247 68.066 36.260 1.00 25.12 124 ALA C O 1
ATOM 8620 N N . ALA D 1 126 ? 5.805 67.545 38.424 1.00 26.25 125 ALA C N 1
ATOM 8621 C CA . ALA D 1 126 ? 7.161 67.071 38.670 1.00 24.92 125 ALA C CA 1
ATOM 8622 C C . ALA D 1 126 ? 7.148 65.708 39.369 1.00 24.38 125 ALA C C 1
ATOM 8623 O O . ALA D 1 126 ? 6.291 65.456 40.231 1.00 25.95 125 ALA C O 1
ATOM 8625 N N . ALA D 1 127 ? 8.112 64.841 39.017 1.00 23.90 126 ALA C N 1
ATOM 8626 C CA . ALA D 1 127 ? 8.346 63.588 39.744 1.00 21.00 126 ALA C CA 1
ATOM 8627 C C . ALA D 1 127 ? 9.621 63.779 40.535 1.00 28.60 126 ALA C C 1
ATOM 8628 O O . ALA D 1 127 ? 10.566 64.374 40.021 1.00 26.37 126 ALA C O 1
ATOM 8630 N N . LEU D 1 128 ? 9.635 63.286 41.784 1.00 29.99 127 LEU C N 1
ATOM 8631 C CA . LEU D 1 128 ? 10.684 63.588 42.741 1.00 34.06 127 LEU C CA 1
ATOM 8632 C C . LEU D 1 128 ? 11.331 62.297 43.216 1.00 31.63 127 LEU C C 1
ATOM 8633 O O . LEU D 1 128 ? 10.643 61.298 43.491 1.00 25.76 127 LEU C O 1
ATOM 8638 N N . PHE D 1 129 ? 12.647 62.359 43.399 1.00 25.85 128 PHE C N 1
ATOM 8639 C CA . PHE D 1 129 ? 13.359 61.210 43.923 1.00 30.63 128 PHE C CA 1
ATOM 8640 C C . PHE D 1 129 ? 12.957 60.953 45.369 1.00 38.30 128 PHE C C 1
ATOM 8641 O O . PHE D 1 129 ? 13.171 61.809 46.240 1.00 31.87 128 PHE C O 1
ATOM 8649 N N . GLU D 1 130 ? 12.456 59.738 45.633 1.00 34.50 129 GLU C N 1
ATOM 8650 C CA . GLU D 1 130 ? 12.030 59.294 46.975 1.00 31.77 129 GLU C CA 1
ATOM 8651 C C . GLU D 1 130 ? 11.070 60.298 47.626 1.00 32.58 129 GLU C C 1
ATOM 8652 O O . GLU D 1 130 ? 11.163 60.628 48.805 1.00 36.11 129 GLU C O 1
ATOM 8658 N N . ASP D 1 131 ? 10.096 60.758 46.835 1.00 32.59 130 ASP C N 1
ATOM 8659 C CA . ASP D 1 131 ? 9.092 61.691 47.351 1.00 34.76 130 ASP C CA 1
ATOM 8660 C C . ASP D 1 131 ? 7.893 61.692 46.399 1.00 29.52 130 ASP C C 1
ATOM 8661 O O . ASP D 1 131 ? 7.981 61.223 45.259 1.00 32.02 130 ASP C O 1
ATOM 8666 N N . GLN D 1 132 ? 6.759 62.190 46.911 1.00 39.00 131 GLN C N 1
ATOM 8667 C CA . GLN D 1 132 ? 5.507 62.173 46.128 1.00 36.09 131 GLN C CA 1
ATOM 8668 C C . GLN D 1 132 ? 5.557 63.134 44.944 1.00 38.73 131 GLN C C 1
ATOM 8669 O O . GLN D 1 132 ? 6.071 64.252 45.068 1.00 31.51 131 GLN C O 1
ATOM 8675 N N . PRO D 1 133 ? 4.956 62.753 43.815 1.00 35.25 132 PRO C N 1
ATOM 8676 C CA . PRO D 1 133 ? 4.845 63.664 42.666 1.00 33.27 132 PRO C CA 1
ATOM 8677 C C . PRO D 1 133 ? 3.949 64.849 42.996 1.00 36.87 132 PRO C C 1
ATOM 8678 O O . PRO D 1 133 ? 3.125 64.812 43.917 1.00 31.66 132 PRO C O 1
ATOM 8682 N N . MET D 1 134 ? 4.135 65.930 42.236 1.00 26.52 133 MET C N 1
ATOM 8683 C CA . MET D 1 134 ? 3.512 67.195 42.599 1.00 29.13 133 MET C CA 1
ATOM 8684 C C . MET D 1 134 ? 3.002 67.891 41.350 1.00 27.02 133 MET C C 1
ATOM 8685 O O . MET D 1 134 ? 3.584 67.787 40.271 1.00 25.48 133 MET C O 1
ATOM 8690 N N . LEU D 1 135 ? 1.890 68.590 41.513 1.00 28.40 134 LEU C N 1
ATOM 8691 C CA . LEU D 1 135 ? 1.425 69.540 40.517 1.00 29.75 134 LEU C CA 1
ATOM 8692 C C . LEU D 1 135 ? 1.549 70.913 41.170 1.00 26.68 134 LEU C C 1
ATOM 8693 O O . LEU D 1 135 ? 1.106 71.093 42.311 1.00 38.21 134 LEU C O 1
ATOM 8698 N N . VAL D 1 136 ? 2.171 71.867 40.473 1.00 30.16 135 VAL C N 1
ATOM 8699 C CA . VAL D 1 136 ? 2.501 73.182 41.055 1.00 27.54 135 VAL C CA 1
ATOM 8700 C C . VAL D 1 136 ? 1.971 74.319 40.142 1.00 32.50 135 VAL C C 1
ATOM 8701 O O . VAL D 1 136 ? 2.173 74.305 38.917 1.00 28.74 135 VAL C O 1
ATOM 8705 N N . ASP D 1 137 ? 1.316 75.305 40.741 1.00 30.04 136 ASP C N 1
ATOM 8706 C CA . ASP D 1 137 ? 0.780 76.462 40.015 1.00 31.78 136 ASP C CA 1
ATOM 8707 C C . ASP D 1 137 ? 1.694 77.639 40.343 1.00 34.48 136 ASP C C 1
ATOM 8708 O O . ASP D 1 137 ? 1.740 78.099 41.487 1.00 35.40 136 ASP C O 1
ATOM 8713 N N . ILE D 1 138 ? 2.448 78.105 39.355 1.00 30.90 137 ILE C N 1
ATOM 8714 C CA . ILE D 1 138 ? 3.411 79.176 39.634 1.00 38.02 137 ILE C CA 1
ATOM 8715 C C . ILE D 1 138 ? 2.925 80.509 39.071 1.00 43.23 137 ILE C C 1
ATOM 8716 O O . ILE D 1 138 ? 3.736 81.355 38.669 1.00 39.49 137 ILE C O 1
ATOM 8721 N N . THR D 1 139 ? 1.611 80.726 39.069 1.00 39.52 138 THR C N 1
ATOM 8722 C CA . THR D 1 139 ? 1.109 81.996 38.529 1.00 40.76 138 THR C CA 1
ATOM 8723 C C . THR D 1 139 ? 1.657 83.169 39.329 1.00 59.85 138 THR C C 1
ATOM 8724 O O . THR D 1 139 ? 2.039 84.206 38.765 1.00 48.08 138 THR C O 1
ATOM 8728 N N . GLU D 1 140 ? 1.751 83.004 40.632 1.00 41.03 139 GLU C N 1
ATOM 8729 C CA . GLU D 1 140 ? 2.166 84.077 41.497 1.00 44.72 139 GLU C CA 1
ATOM 8730 C C . GLU D 1 140 ? 3.530 83.769 42.063 1.00 41.34 139 GLU C C 1
ATOM 8731 O O . GLU D 1 140 ? 3.994 82.627 41.992 1.00 43.82 139 GLU C O 1
ATOM 8737 N N . PRO D 1 141 ? 4.239 84.768 42.593 1.00 53.89 140 PRO C N 1
ATOM 8738 C CA . PRO D 1 141 ? 5.312 84.439 43.525 1.00 47.30 140 PRO C CA 1
ATOM 8739 C C . PRO D 1 141 ? 5.717 83.302 44.443 1.00 56.54 140 PRO C C 1
ATOM 8740 O O . PRO D 1 141 ? 6.906 83.033 44.633 1.00 78.54 140 PRO C O 1
ATOM 8744 N N . VAL D 1 142 ? 4.722 82.644 45.009 1.00 57.85 141 VAL C N 1
ATOM 8745 C CA . VAL D 1 142 ? 4.866 81.784 46.182 1.00 73.21 141 VAL C CA 1
ATOM 8746 C C . VAL D 1 142 ? 3.870 80.924 45.400 1.00 54.18 141 VAL C C 1
ATOM 8747 O O . VAL D 1 142 ? 2.733 81.310 45.101 1.00 48.55 141 VAL C O 1
ATOM 8751 N N . GLU D 1 143 ? 4.335 79.744 45.050 1.00 50.46 142 GLU C N 1
ATOM 8752 C CA . GLU D 1 143 ? 3.584 78.732 44.350 1.00 37.83 142 GLU C CA 1
ATOM 8753 C C . GLU D 1 143 ? 2.471 78.173 45.233 1.00 43.00 142 GLU C C 1
ATOM 8754 O O . GLU D 1 143 ? 2.439 78.379 46.441 1.00 43.51 142 GLU C O 1
ATOM 8760 N N . VAL D 1 144 ? 1.570 77.414 44.624 1.00 36.72 143 VAL C N 1
ATOM 8761 C CA . VAL D 1 144 ? 0.660 76.553 45.363 1.00 50.94 143 VAL C CA 1
ATOM 8762 C C . VAL D 1 144 ? 0.923 75.134 44.871 1.00 45.51 143 VAL C C 1
ATOM 8763 O O . VAL D 1 144 ? 1.076 74.918 43.661 1.00 35.67 143 VAL C O 1
ATOM 8767 N N . ARG D 1 145 ? 1.089 74.185 45.804 1.00 45.53 144 ARG C N 1
ATOM 8768 C CA . ARG D 1 145 ? 1.475 72.816 45.440 1.00 39.84 144 ARG C CA 1
ATOM 8769 C C . ARG D 1 145 ? 0.359 71.820 45.758 1.00 44.86 144 ARG C C 1
ATOM 8770 O O . ARG D 1 145 ? -0.294 71.917 46.799 1.00 45.73 144 ARG C O 1
ATOM 8778 N N . TYR D 1 146 ? 0.135 70.866 44.862 1.00 32.35 145 TYR C N 1
ATOM 8779 C CA . TYR D 1 146 ? -0.857 69.830 45.073 1.00 38.59 145 TYR C CA 1
ATOM 8780 C C . TYR D 1 146 ? -0.179 68.477 44.952 1.00 41.81 145 TYR C C 1
ATOM 8781 O O . TYR D 1 146 ? 0.506 68.213 43.958 1.00 40.00 145 TYR C O 1
ATOM 8790 N N . VAL D 1 147 ? -0.369 67.626 45.953 1.00 47.40 146 VAL C N 1
ATOM 8791 C CA . VAL D 1 147 ? 0.262 66.309 45.926 1.00 46.38 146 VAL C CA 1
ATOM 8792 C C . VAL D 1 147 ? -0.503 65.412 44.957 1.00 41.81 146 VAL C C 1
ATOM 8793 O O . VAL D 1 147 ? -1.732 65.487 44.852 1.00 35.92 146 VAL C O 1
ATOM 8797 N N . LEU D 1 148 ? 0.225 64.544 44.252 1.00 36.42 147 LEU C N 1
ATOM 8798 C CA . LEU D 1 148 ? -0.402 63.595 43.348 1.00 39.72 147 LEU C CA 1
ATOM 8799 C C . LEU D 1 148 ? -0.200 62.162 43.847 1.00 41.32 147 LEU C C 1
ATOM 8800 O O . LEU D 1 148 ? 0.811 61.851 44.467 1.00 35.63 147 LEU C O 1
ATOM 8805 N N . PRO D 1 149 ? -1.119 61.262 43.555 1.00 33.47 148 PRO C N 1
ATOM 8806 C CA . PRO D 1 149 ? -0.986 59.886 44.032 1.00 46.32 148 PRO C CA 1
ATOM 8807 C C . PRO D 1 149 ? -0.089 59.023 43.159 1.00 30.02 148 PRO C C 1
ATOM 8808 O O . PRO D 1 149 ? 0.065 59.222 41.947 1.00 28.16 148 PRO C O 1
ATOM 8812 N N . SER D 1 150 ? 0.485 58.012 43.793 1.00 35.61 149 SER C N 1
ATOM 8813 C CA A SER D 1 150 ? 1.242 57.001 43.066 0.83 34.37 149 SER C CA 1
ATOM 8814 C CA B SER D 1 150 ? 1.250 57.001 43.082 0.17 36.41 149 SER C CA 1
ATOM 8815 C C . SER D 1 150 ? 0.540 55.660 43.023 1.00 39.34 149 SER C C 1
ATOM 8816 O O . SER D 1 150 ? 0.880 54.841 42.177 1.00 35.46 149 SER C O 1
ATOM 8821 N N . VAL D 1 151 ? -0.414 55.419 43.917 1.00 38.28 150 VAL C N 1
ATOM 8822 C CA A VAL D 1 151 ? -1.134 54.151 43.975 0.65 54.16 150 VAL C CA 1
ATOM 8823 C CA B VAL D 1 151 ? -1.138 54.152 43.976 0.35 49.41 150 VAL C CA 1
ATOM 8824 C C . VAL D 1 151 ? -2.625 54.457 44.124 1.00 40.89 150 VAL C C 1
ATOM 8825 O O . VAL D 1 151 ? -2.997 55.426 44.799 1.00 52.52 150 VAL C O 1
ATOM 8832 N N . PRO D 1 152 ? -3.515 53.691 43.480 1.00 55.28 151 PRO C N 1
ATOM 8833 C CA . PRO D 1 152 ? -4.966 53.908 43.569 1.00 52.16 151 PRO C CA 1
ATOM 8834 C C . PRO D 1 152 ? -5.514 53.812 44.989 1.00 50.09 151 PRO C C 1
ATOM 8835 O O . PRO D 1 152 ? -4.961 52.996 45.726 1.00 56.64 151 PRO C O 1
ATOM 8839 N N . GLN D 1 167 ? 0.057 46.121 54.280 1.00 95.79 166 GLN C N 1
ATOM 8840 C CA . GLN D 1 167 ? -0.376 46.498 52.939 1.00 86.20 166 GLN C CA 1
ATOM 8841 C C . GLN D 1 167 ? 0.013 47.950 52.663 1.00 91.30 166 GLN C C 1
ATOM 8842 O O . GLN D 1 167 ? 0.186 48.356 51.513 1.00 84.13 166 GLN C O 1
ATOM 8848 N N . ALA D 1 168 ? 0.141 48.741 53.724 1.00 93.96 167 ALA C N 1
ATOM 8849 C CA . ALA D 1 168 ? 0.596 50.114 53.567 1.00 91.05 167 ALA C CA 1
ATOM 8850 C C . ALA D 1 168 ? 2.107 50.216 53.449 1.00 92.13 167 ALA C C 1
ATOM 8851 O O . ALA D 1 168 ? 2.607 51.267 53.030 1.00 80.21 167 ALA C O 1
ATOM 8853 N N . LYS D 1 169 ? 2.834 49.155 53.813 1.00 91.42 168 LYS C N 1
ATOM 8854 C CA . LYS D 1 169 ? 4.292 49.167 53.736 1.00 82.20 168 LYS C CA 1
ATOM 8855 C C . LYS D 1 169 ? 4.760 49.106 52.285 1.00 100.86 168 LYS C C 1
ATOM 8856 O O . LYS D 1 169 ? 5.510 49.975 51.817 1.00 100.95 168 LYS C O 1
ATOM 8862 N N . GLU D 1 170 ? 4.315 48.089 51.545 1.00 81.49 169 GLU C N 1
ATOM 8863 C CA . GLU D 1 170 ? 4.768 47.946 50.170 1.00 83.26 169 GLU C CA 1
ATOM 8864 C C . GLU D 1 170 ? 3.998 48.839 49.207 1.00 70.39 169 GLU C C 1
ATOM 8865 O O . GLU D 1 170 ? 4.476 49.065 48.095 1.00 65.69 169 GLU C O 1
ATOM 8871 N N . ASP D 1 171 ? 2.811 49.327 49.595 1.00 66.69 170 ASP C N 1
ATOM 8872 C CA . ASP D 1 171 ? 2.160 50.383 48.819 1.00 69.48 170 ASP C CA 1
ATOM 8873 C C . ASP D 1 171 ? 3.030 51.632 48.791 1.00 67.19 170 ASP C C 1
ATOM 8874 O O . ASP D 1 171 ? 3.041 52.370 47.789 1.00 61.18 170 ASP C O 1
ATOM 8879 N N . ALA D 1 172 ? 3.784 51.863 49.880 1.00 68.54 171 ALA C N 1
ATOM 8880 C CA . ALA D 1 172 ? 4.744 52.959 49.964 1.00 61.23 171 ALA C CA 1
ATOM 8881 C C . ALA D 1 172 ? 5.966 52.723 49.085 1.00 69.40 171 ALA C C 1
ATOM 8882 O O . ALA D 1 172 ? 6.738 53.658 48.844 1.00 67.84 171 ALA C O 1
ATOM 8884 N N . LYS D 1 173 ? 6.159 51.497 48.606 1.00 60.54 172 LYS C N 1
ATOM 8885 C CA . LYS D 1 173 ? 7.220 51.228 47.648 1.00 60.04 172 LYS C CA 1
ATOM 8886 C C . LYS D 1 173 ? 6.858 51.679 46.241 1.00 39.24 172 LYS C C 1
ATOM 8887 O O . LYS D 1 173 ? 7.757 51.815 45.398 1.00 43.85 172 LYS C O 1
ATOM 8893 N N . HIS D 1 174 ? 5.570 51.902 45.967 1.00 42.40 173 HIS C N 1
ATOM 8894 C CA . HIS D 1 174 ? 5.134 52.402 44.672 1.00 40.02 173 HIS C CA 1
ATOM 8895 C C . HIS D 1 174 ? 5.375 53.898 44.648 1.00 40.78 173 HIS C C 1
ATOM 8896 O O . HIS D 1 174 ? 4.653 54.660 45.295 1.00 41.56 173 HIS C O 1
ATOM 8903 N N . MET D 1 175 ? 6.385 54.324 43.911 1.00 33.49 174 MET C N 1
ATOM 8904 C CA . MET D 1 175 ? 6.694 55.736 43.821 1.00 32.24 174 MET C CA 1
ATOM 8905 C C . MET D 1 175 ? 6.725 56.165 42.349 1.00 31.19 174 MET C C 1
ATOM 8906 O O . MET D 1 175 ? 7.004 55.373 41.461 1.00 29.43 174 MET C O 1
ATOM 8911 N N . THR D 1 176 ? 6.464 57.428 42.110 1.00 27.28 175 THR C N 1
ATOM 8912 C CA . THR D 1 176 ? 6.328 57.932 40.757 1.00 24.07 175 THR C CA 1
ATOM 8913 C C . THR D 1 176 ? 7.668 58.438 40.276 1.00 30.85 175 THR C C 1
ATOM 8914 O O . THR D 1 176 ? 8.328 59.216 40.971 1.00 29.62 175 THR C O 1
ATOM 8918 N N . THR D 1 177 ? 8.108 57.934 39.131 1.00 23.28 176 THR C N 1
ATOM 8919 C CA . THR D 1 177 ? 9.454 58.262 38.653 1.00 24.04 176 THR C CA 1
ATOM 8920 C C . THR D 1 177 ? 9.455 59.035 37.335 1.00 31.04 176 THR C C 1
ATOM 8921 O O . THR D 1 177 ? 10.523 59.473 36.886 1.00 27.29 176 THR C O 1
ATOM 8925 N N . ALA D 1 178 ? 8.303 59.271 36.726 1.00 25.12 177 ALA C N 1
ATOM 8926 C CA . ALA D 1 178 ? 8.270 60.005 35.456 1.00 24.78 177 ALA C CA 1
ATOM 8927 C C . ALA D 1 178 ? 6.841 60.469 35.267 1.00 30.21 177 ALA C C 1
ATOM 8928 O O . ALA D 1 178 ? 5.923 59.766 35.682 1.00 24.88 177 ALA C O 1
ATOM 8930 N N . ILE D 1 179 ? 6.652 61.663 34.703 1.00 22.40 178 ILE C N 1
ATOM 8931 C CA . ILE D 1 179 ? 5.277 62.162 34.578 1.00 24.72 178 ILE C CA 1
ATOM 8932 C C . ILE D 1 179 ? 5.198 63.153 33.417 1.00 25.84 178 ILE C C 1
ATOM 8933 O O . ILE D 1 179 ? 6.119 63.945 33.199 1.00 22.67 178 ILE C O 1
ATOM 8938 N N . VAL D 1 180 ? 4.086 63.103 32.652 1.00 21.19 179 VAL C N 1
ATOM 8939 C CA . VAL D 1 180 ? 3.937 63.953 31.483 1.00 28.07 179 VAL C CA 1
ATOM 8940 C C . VAL D 1 180 ? 2.458 64.341 31.377 1.00 30.17 179 VAL C C 1
ATOM 8941 O O . VAL D 1 180 ? 1.563 63.620 31.824 1.00 23.41 179 VAL C O 1
ATOM 8945 N N . TYR D 1 181 ? 2.195 65.520 30.840 1.00 18.94 180 TYR C N 1
ATOM 8946 C CA . TYR D 1 181 ? 0.792 65.832 30.621 1.00 23.90 180 TYR C CA 1
ATOM 8947 C C . TYR D 1 181 ? 0.284 65.223 29.326 1.00 25.14 180 TYR C C 1
ATOM 8948 O O . TYR D 1 181 ? 1.023 65.145 28.351 1.00 24.06 180 TYR C O 1
ATOM 8957 N N . THR D 1 182 ? -1.036 64.985 29.260 1.00 25.28 181 THR C N 1
ATOM 8958 C CA . THR D 1 182 ? -1.674 64.692 27.981 1.00 21.00 181 THR C CA 1
ATOM 8959 C C . THR D 1 182 ? -1.756 65.981 27.166 1.00 22.33 181 THR C C 1
ATOM 8960 O O . THR D 1 182 ? -1.509 67.082 27.683 1.00 23.65 181 THR C O 1
ATOM 8964 N N . ALA D 1 183 ? -2.190 65.843 25.913 1.00 26.27 182 ALA C N 1
ATOM 8965 C CA . ALA D 1 183 ? -2.140 66.979 24.975 1.00 26.10 182 ALA C CA 1
ATOM 8966 C C . ALA D 1 183 ? -3.015 68.149 25.451 1.00 31.73 182 ALA C C 1
ATOM 8967 O O . ALA D 1 183 ? -2.649 69.325 25.289 1.00 28.80 182 ALA C O 1
ATOM 8969 N N . SER D 1 184 ? -4.177 67.858 26.025 1.00 33.30 183 SER C N 1
ATOM 8970 C CA . SER D 1 184 ? -5.056 68.929 26.491 1.00 28.44 183 SER C CA 1
ATOM 8971 C C . SER D 1 184 ? -4.611 69.480 27.845 1.00 32.07 183 SER C C 1
ATOM 8972 O O . SER D 1 184 ? -5.126 70.533 28.281 1.00 30.88 183 SER C O 1
ATOM 8975 N N . GLY D 1 185 ? -3.700 68.771 28.517 1.00 27.75 184 GLY C N 1
ATOM 8976 C CA . GLY D 1 185 ? -3.351 69.016 29.903 1.00 26.17 184 GLY C CA 1
ATOM 8977 C C . GLY D 1 185 ? -4.387 68.576 30.928 1.00 25.14 184 GLY C C 1
ATOM 8978 O O . GLY D 1 185 ? -4.205 68.832 32.114 1.00 27.99 184 GLY C O 1
ATOM 8979 N N . ASP D 1 186 ? -5.481 67.914 30.528 1.00 29.73 185 ASP C N 1
ATOM 8980 C CA . ASP D 1 186 ? -6.455 67.524 31.544 1.00 27.23 185 ASP C CA 1
ATOM 8981 C C . ASP D 1 186 ? -6.082 66.274 32.332 1.00 35.59 185 ASP C C 1
ATOM 8982 O O . ASP D 1 186 ? -6.702 66.019 33.369 1.00 30.02 185 ASP C O 1
ATOM 8987 N N . HIS D 1 187 ? -5.101 65.508 31.882 1.00 29.31 186 HIS C N 1
ATOM 8988 C CA . HIS D 1 187 ? -4.668 64.295 32.579 1.00 28.55 186 HIS C CA 1
ATOM 8989 C C . HIS D 1 187 ? -3.155 64.254 32.606 1.00 21.97 186 HIS C C 1
ATOM 8990 O O . HIS D 1 187 ? -2.476 64.911 31.804 1.00 30.39 186 HIS C O 1
ATOM 8997 N N . LEU D 1 188 ? -2.633 63.492 33.573 1.00 26.30 187 LEU C N 1
ATOM 8998 C CA . LEU D 1 188 ? -1.225 63.200 33.677 1.00 25.10 187 LEU C CA 1
ATOM 8999 C C . LEU D 1 188 ? -1.044 61.703 33.494 1.00 27.41 187 LEU C C 1
ATOM 9000 O O . LEU D 1 188 ? -1.841 60.907 33.997 1.00 28.00 187 LEU C O 1
ATOM 9005 N N . LEU D 1 189 ? -0.017 61.337 32.741 1.00 25.11 188 LEU C N 1
ATOM 9006 C CA . LEU D 1 189 ? 0.403 59.951 32.604 1.00 21.01 188 LEU C CA 1
ATOM 9007 C C . LEU D 1 189 ? 1.690 59.782 33.425 1.00 20.57 188 LEU C C 1
ATOM 9008 O O . LEU D 1 189 ? 2.669 60.495 33.192 1.00 24.25 188 LEU C O 1
ATOM 9013 N N . ALA D 1 190 ? 1.691 58.821 34.367 1.00 20.15 189 ALA C N 1
ATOM 9014 C CA . ALA D 1 190 ? 2.773 58.736 35.346 1.00 27.16 189 ALA C CA 1
ATOM 9015 C C . ALA D 1 190 ? 3.238 57.309 35.413 1.00 31.03 189 ALA C C 1
ATOM 9016 O O . ALA D 1 190 ? 2.410 56.390 35.428 1.00 27.33 189 ALA C O 1
ATOM 9018 N N . GLY D 1 191 ? 4.557 57.119 35.450 1.00 21.57 190 GLY C N 1
ATOM 9019 C CA . GLY D 1 191 ? 5.147 55.795 35.507 1.00 27.51 190 GLY C CA 1
ATOM 9020 C C . GLY D 1 191 ? 5.746 55.627 36.891 1.00 33.05 190 GLY C C 1
ATOM 9021 O O . GLY D 1 191 ? 6.156 56.611 37.520 1.00 25.68 190 GLY C O 1
ATOM 9022 N N . THR D 1 192 ? 5.788 54.388 37.377 1.00 27.49 191 THR C N 1
ATOM 9023 C CA . THR D 1 192 ? 6.193 54.144 38.765 1.00 25.81 191 THR C CA 1
ATOM 9024 C C . THR D 1 192 ? 7.376 53.204 38.847 1.00 31.35 191 THR C C 1
ATOM 9025 O O . THR D 1 192 ? 7.821 52.634 37.850 1.00 29.51 191 THR C O 1
ATOM 9029 N N . THR D 1 193 ? 7.837 53.016 40.095 1.00 27.80 192 THR C N 1
ATOM 9030 C CA . THR D 1 193 ? 8.935 52.090 40.385 1.00 28.68 192 THR C CA 1
ATOM 9031 C C . THR D 1 193 ? 8.537 50.634 40.145 1.00 31.59 192 THR C C 1
ATOM 9032 O O . THR D 1 193 ? 9.416 49.763 40.064 1.00 31.24 192 THR C O 1
ATOM 9036 N N . LYS D 1 194 ? 7.244 50.321 40.116 1.00 34.07 193 LYS C N 1
ATOM 9037 C CA . LYS D 1 194 ? 6.802 48.947 39.882 1.00 35.76 193 LYS C CA 1
ATOM 9038 C C . LYS D 1 194 ? 6.237 48.763 38.474 1.00 34.73 193 LYS C C 1
ATOM 9039 O O . LYS D 1 194 ? 5.406 47.879 38.250 1.00 33.50 193 LYS C O 1
ATOM 9045 N N . GLY D 1 195 ? 6.658 49.591 37.524 1.00 30.10 194 GLY C N 1
ATOM 9046 C CA . GLY D 1 195 ? 6.284 49.353 36.138 1.00 28.24 194 GLY C CA 1
ATOM 9047 C C . GLY D 1 195 ? 4.840 49.647 35.808 1.00 33.14 194 GLY C C 1
ATOM 9048 O O . GLY D 1 195 ? 4.314 49.109 34.830 1.00 29.91 194 GLY C O 1
ATOM 9049 N N . ARG D 1 196 ? 4.182 50.483 36.593 1.00 28.19 195 ARG C N 1
ATOM 9050 C CA . ARG D 1 196 ? 2.793 50.828 36.355 1.00 29.31 195 ARG C CA 1
ATOM 9051 C C . ARG D 1 196 ? 2.747 52.171 35.666 1.00 33.00 195 ARG C C 1
ATOM 9052 O O . ARG D 1 196 ? 3.601 53.038 35.904 1.00 26.86 195 ARG C O 1
ATOM 9060 N N . LEU D 1 197 ? 1.759 52.320 34.807 1.00 27.09 196 LEU C N 1
ATOM 9061 C CA . LEU D 1 197 ? 1.379 53.605 34.219 1.00 25.19 196 LEU C CA 1
ATOM 9062 C C . LEU D 1 197 ? 0.054 54.009 34.863 1.00 28.15 196 LEU C C 1
ATOM 9063 O O . LEU D 1 197 ? -0.914 53.244 34.840 1.00 30.36 196 LEU C O 1
ATOM 9068 N N . ASN D 1 198 ? 0.030 55.180 35.486 1.00 29.18 197 ASN C N 1
ATOM 9069 C CA . ASN D 1 198 ? -1.161 55.707 36.139 1.00 29.23 197 ASN C CA 1
ATOM 9070 C C . ASN D 1 198 ? -1.685 56.836 35.281 1.00 23.75 197 ASN C C 1
ATOM 9071 O O . ASN D 1 198 ? -0.896 57.637 34.789 1.00 25.88 197 ASN C O 1
ATOM 9076 N N . ILE D 1 199 ? -2.976 56.857 35.062 1.00 26.02 198 ILE C N 1
ATOM 9077 C CA . ILE D 1 199 ? -3.597 57.986 34.387 1.00 25.68 198 ILE C CA 1
ATOM 9078 C C . ILE D 1 199 ? -4.287 58.800 35.457 1.00 30.48 198 ILE C C 1
ATOM 9079 O O . ILE D 1 199 ? -5.224 58.325 36.087 1.00 32.60 198 ILE C O 1
ATOM 9084 N N . ILE D 1 200 ? -3.850 60.033 35.659 1.00 27.20 199 ILE C N 1
ATOM 9085 C CA . ILE D 1 200 ? -4.365 60.857 36.747 1.00 25.66 199 ILE C CA 1
ATOM 9086 C C . ILE D 1 200 ? -5.221 61.969 36.141 1.00 26.78 199 ILE C C 1
ATOM 9087 O O . ILE D 1 200 ? -4.774 62.656 35.217 1.00 30.58 199 ILE C O 1
ATOM 9092 N N . ASP D 1 201 ? -6.434 62.143 36.663 1.00 29.11 200 ASP C N 1
ATOM 9093 C CA . ASP D 1 201 ? -7.254 63.302 36.351 1.00 28.82 200 ASP C CA 1
ATOM 9094 C C . ASP D 1 201 ? -6.596 64.526 36.971 1.00 32.59 200 ASP C C 1
ATOM 9095 O O . ASP D 1 201 ? -6.503 64.615 38.194 1.00 35.63 200 ASP C O 1
ATOM 9100 N N . ALA D 1 202 ? -6.187 65.504 36.148 1.00 36.35 201 ALA C N 1
ATOM 9101 C CA . ALA D 1 202 ? -5.446 66.633 36.721 1.00 48.43 201 ALA C CA 1
ATOM 9102 C C . ALA D 1 202 ? -6.310 67.472 37.644 1.00 41.32 201 ALA C C 1
ATOM 9103 O O . ALA D 1 202 ? -5.781 68.099 38.563 1.00 45.21 201 ALA C O 1
ATOM 9105 N N . ARG D 1 203 ? -7.632 67.487 37.424 1.00 31.90 202 ARG C N 1
ATOM 9106 C CA . ARG D 1 203 ? -8.539 68.338 38.187 1.00 33.25 202 ARG C CA 1
ATOM 9107 C C . ARG D 1 203 ? -8.822 67.759 39.568 1.00 55.53 202 ARG C C 1
ATOM 9108 O O . ARG D 1 203 ? -8.709 68.460 40.578 1.00 45.61 202 ARG C O 1
ATOM 9116 N N . THR D 1 204 ? -9.178 66.478 39.639 1.00 36.48 203 THR C N 1
ATOM 9117 C CA . THR D 1 204 ? -9.450 65.825 40.919 1.00 36.56 203 THR C CA 1
ATOM 9118 C C . THR D 1 204 ? -8.207 65.238 41.580 1.00 36.20 203 THR C C 1
ATOM 9119 O O . THR D 1 204 ? -8.240 64.943 42.782 1.00 36.84 203 THR C O 1
ATOM 9123 N N . ARG D 1 205 ? -7.147 65.066 40.808 1.00 33.39 204 ARG C N 1
ATOM 9124 C CA . ARG D 1 205 ? -5.869 64.489 41.222 1.00 40.09 204 ARG C CA 1
ATOM 9125 C C . ARG D 1 205 ? -6.052 63.037 41.648 1.00 46.05 204 ARG C C 1
ATOM 9126 O O . ARG D 1 205 ? -5.275 62.513 42.442 1.00 49.89 204 ARG C O 1
ATOM 9134 N N . GLU D 1 206 ? -7.064 62.361 41.099 1.00 41.65 205 GLU C N 1
ATOM 9135 C CA . GLU D 1 206 ? -7.245 60.943 41.361 1.00 38.05 205 GLU C CA 1
ATOM 9136 C C . GLU D 1 206 ? -6.818 60.100 40.157 1.00 47.81 205 GLU C C 1
ATOM 9137 O O . GLU D 1 206 ? -6.915 60.524 39.002 1.00 35.99 205 GLU C O 1
ATOM 9143 N N . ILE D 1 207 ? -6.310 58.905 40.444 1.00 42.63 206 ILE C N 1
ATOM 9144 C CA . ILE D 1 207 ? -5.957 57.933 39.411 1.00 33.01 206 ILE C CA 1
ATOM 9145 C C . ILE D 1 207 ? -7.241 57.329 38.861 1.00 48.62 206 ILE C C 1
ATOM 9146 O O . ILE D 1 207 ? -8.000 56.686 39.594 1.00 50.79 206 ILE C O 1
ATOM 9151 N N . ILE D 1 208 ? -7.501 57.544 37.572 1.00 31.76 207 ILE C N 1
ATOM 9152 C CA . ILE D 1 208 ? -8.694 56.967 36.965 1.00 43.71 207 ILE C CA 1
ATOM 9153 C C . ILE D 1 208 ? -8.403 55.653 36.248 1.00 35.20 207 ILE C C 1
ATOM 9154 O O . ILE D 1 208 ? -9.353 54.956 35.853 1.00 36.84 207 ILE C O 1
ATOM 9159 N N . TYR D 1 209 ? -7.133 55.284 36.083 1.00 39.24 208 TYR C N 1
ATOM 9160 C CA . TYR D 1 209 ? -6.771 54.035 35.420 1.00 37.32 208 TYR C CA 1
ATOM 9161 C C . TYR D 1 209 ? -5.317 53.695 35.736 1.00 36.20 208 TYR C C 1
ATOM 9162 O O . TYR D 1 209 ? -4.475 54.583 35.808 1.00 31.38 208 TYR C O 1
ATOM 9171 N N . SER D 1 210 ? -5.021 52.401 35.899 1.00 30.60 209 SER C N 1
ATOM 9172 C CA . SER D 1 210 ? -3.640 52.005 36.150 1.00 29.83 209 SER C CA 1
ATOM 9173 C C . SER D 1 210 ? -3.418 50.619 35.549 1.00 30.66 209 SER C C 1
ATOM 9174 O O . SER D 1 210 ? -4.277 49.756 35.687 1.00 43.68 209 SER C O 1
ATOM 9177 N N . GLU D 1 211 ? -2.269 50.409 34.908 1.00 31.58 210 GLU C N 1
ATOM 9178 C CA . GLU D 1 211 ? -1.951 49.109 34.339 1.00 47.91 210 GLU C CA 1
ATOM 9179 C C . GLU D 1 211 ? -0.448 48.887 34.452 1.00 38.78 210 GLU C C 1
ATOM 9180 O O . GLU D 1 211 ? 0.345 49.787 34.150 1.00 29.97 210 GLU C O 1
ATOM 9186 N N . LYS D 1 212 ? -0.072 47.689 34.870 1.00 34.82 211 LYS C N 1
ATOM 9187 C CA . LYS D 1 212 ? 1.331 47.284 34.916 1.00 31.45 211 LYS C CA 1
ATOM 9188 C C . LYS D 1 212 ? 1.775 47.011 33.487 1.00 37.68 211 LYS C C 1
ATOM 9189 O O . LYS D 1 212 ? 1.292 46.068 32.851 1.00 38.99 211 LYS C O 1
ATOM 9195 N N . ILE D 1 213 ? 2.668 47.834 32.959 1.00 30.05 212 ILE C N 1
ATOM 9196 C CA . ILE D 1 213 ? 3.043 47.721 31.553 1.00 27.63 212 ILE C CA 1
ATOM 9197 C C . ILE D 1 213 ? 4.494 47.337 31.381 1.00 32.67 212 ILE C C 1
ATOM 9198 O O . ILE D 1 213 ? 4.960 47.223 30.243 1.00 35.52 212 ILE C O 1
ATOM 9203 N N . ALA D 1 214 ? 5.242 47.218 32.461 1.00 36.29 213 ALA C N 1
ATOM 9204 C CA . ALA D 1 214 ? 6.673 46.975 32.366 1.00 34.85 213 ALA C CA 1
ATOM 9205 C C . ALA D 1 214 ? 7.097 46.203 33.606 1.00 41.09 213 ALA C C 1
ATOM 9206 O O . ALA D 1 214 ? 6.330 46.057 34.563 1.00 46.94 213 ALA C O 1
ATOM 9208 N N . SER D 1 215 ? 8.343 45.708 33.585 1.00 44.08 214 SER C N 1
ATOM 9209 C CA . SER D 1 215 ? 8.864 44.881 34.671 1.00 46.62 214 SER C CA 1
ATOM 9210 C C . SER D 1 215 ? 10.062 45.553 35.347 1.00 65.10 214 SER C C 1
ATOM 9211 O O . SER D 1 215 ? 11.106 44.922 35.558 1.00 89.06 214 SER C O 1
ATOM 9214 N N . GLY D 1 216 ? 9.921 46.831 35.664 1.00 47.40 215 GLY C N 1
ATOM 9215 C CA . GLY D 1 216 ? 10.802 47.519 36.589 1.00 37.65 215 GLY C CA 1
ATOM 9216 C C . GLY D 1 216 ? 10.496 49.007 36.522 1.00 43.41 215 GLY C C 1
ATOM 9217 O O . GLY D 1 216 ? 9.482 49.406 35.980 1.00 37.14 215 GLY C O 1
ATOM 9218 N N . ILE D 1 217 ? 11.408 49.815 37.064 1.00 37.20 216 ILE C N 1
ATOM 9219 C CA . ILE D 1 217 ? 11.207 51.264 37.112 1.00 31.27 216 ILE C CA 1
ATOM 9220 C C . ILE D 1 217 ? 10.975 51.858 35.724 1.00 33.85 216 ILE C C 1
ATOM 9221 O O . ILE D 1 217 ? 11.705 51.561 34.764 1.00 31.65 216 ILE C O 1
ATOM 9226 N N . ILE D 1 218 ? 9.958 52.716 35.605 1.00 27.19 217 ILE C N 1
ATOM 9227 C CA . ILE D 1 218 ? 9.726 53.483 34.377 1.00 29.23 217 ILE C CA 1
ATOM 9228 C C . ILE D 1 218 ? 10.543 54.771 34.473 1.00 35.66 217 ILE C C 1
ATOM 9229 O O . ILE D 1 218 ? 10.348 55.563 35.396 1.00 34.39 217 ILE C O 1
ATOM 9234 N N . THR D 1 219 ? 11.497 54.957 33.557 1.00 30.00 218 THR C N 1
ATOM 9235 C CA . THR D 1 219 ? 12.447 56.066 33.639 1.00 38.65 218 THR C CA 1
ATOM 9236 C C . THR D 1 219 ? 12.094 57.229 32.718 1.00 32.04 218 THR C C 1
ATOM 9237 O O . THR D 1 219 ? 12.410 58.380 33.026 1.00 31.12 218 THR C O 1
ATOM 9241 N N . THR D 1 220 ? 11.392 56.976 31.642 1.00 24.26 219 THR C N 1
ATOM 9242 C CA . THR D 1 220 ? 11.070 58.041 30.686 1.00 24.43 219 THR C CA 1
ATOM 9243 C C . THR D 1 220 ? 9.686 57.829 30.121 1.00 28.61 219 THR C C 1
ATOM 9244 O O . THR D 1 220 ? 9.324 56.702 29.768 1.00 27.45 219 THR C O 1
ATOM 9248 N N . LEU D 1 221 ? 8.941 58.935 29.971 1.00 21.60 220 LEU C N 1
ATOM 9249 C CA . LEU D 1 221 ? 7.650 58.950 29.302 1.00 26.72 220 LEU C CA 1
ATOM 9250 C C . LEU D 1 221 ? 7.680 60.118 28.332 1.00 25.54 220 LEU C C 1
ATOM 9251 O O . LEU D 1 221 ? 7.987 61.248 28.744 1.00 25.37 220 LEU C O 1
ATOM 9256 N N . ARG D 1 222 ? 7.305 59.858 27.073 1.00 24.13 221 ARG C N 1
ATOM 9257 C CA . ARG D 1 222 ? 7.190 60.915 26.076 1.00 23.40 221 ARG C CA 1
ATOM 9258 C C . ARG D 1 222 ? 5.965 60.683 25.202 1.00 18.85 221 ARG C C 1
ATOM 9259 O O . ARG D 1 222 ? 5.536 59.555 24.972 1.00 23.06 221 ARG C O 1
ATOM 9267 N N . LEU D 1 223 ? 5.422 61.776 24.691 1.00 23.41 222 LEU C N 1
ATOM 9268 C CA . LEU D 1 223 ? 4.219 61.682 23.853 1.00 24.59 222 LEU C CA 1
ATOM 9269 C C . LEU D 1 223 ? 4.570 62.242 22.495 1.00 22.75 222 LEU C C 1
ATOM 9270 O O . LEU D 1 223 ? 5.384 63.158 22.400 1.00 26.89 222 LEU C O 1
ATOM 9275 N N . THR D 1 224 ? 3.953 61.720 21.448 1.00 22.30 223 THR C N 1
ATOM 9276 C CA . THR D 1 224 ? 4.031 62.428 20.178 1.00 25.32 223 THR C CA 1
ATOM 9277 C C . THR D 1 224 ? 3.322 63.786 20.267 1.00 33.74 223 THR C C 1
ATOM 9278 O O . THR D 1 224 ? 2.626 64.097 21.234 1.00 32.07 223 THR C O 1
ATOM 9282 N N . GLU D 1 225 ? 3.466 64.568 19.195 1.00 31.92 224 GLU C N 1
ATOM 9283 C CA . GLU D 1 225 ? 2.965 65.942 19.157 1.00 43.09 224 GLU C CA 1
ATOM 9284 C C . GLU D 1 225 ? 1.447 65.992 19.310 1.00 44.49 224 GLU C C 1
ATOM 9285 O O . GLU D 1 225 ? 0.903 66.864 20.013 1.00 38.50 224 GLU C O 1
ATOM 9291 N N . SER D 1 226 ? 0.755 65.045 18.669 1.00 29.59 225 SER C N 1
ATOM 9292 C CA . SER D 1 226 ? -0.697 64.908 18.771 1.00 36.34 225 SER C CA 1
ATOM 9293 C C . SER D 1 226 ? -1.153 64.385 20.118 1.00 40.08 225 SER C C 1
ATOM 9294 O O . SER D 1 226 ? -2.350 64.476 20.427 1.00 37.61 225 SER C O 1
ATOM 9297 N N . GLY D 1 227 ? -0.249 63.813 20.899 1.00 27.76 226 GLY C N 1
ATOM 9298 C CA . GLY D 1 227 ? -0.640 63.181 22.139 1.00 41.15 226 GLY C CA 1
ATOM 9299 C C . GLY D 1 227 ? -1.267 61.823 21.973 1.00 31.87 226 GLY C C 1
ATOM 9300 O O . GLY D 1 227 ? -1.758 61.272 22.970 1.00 32.62 226 GLY C O 1
ATOM 9301 N N . ARG D 1 228 ? -1.236 61.246 20.745 1.00 26.79 227 ARG C N 1
ATOM 9302 C CA . ARG D 1 228 ? -1.906 59.969 20.508 1.00 30.24 227 ARG C CA 1
ATOM 9303 C C . ARG D 1 228 ? -1.043 58.740 20.785 1.00 33.98 227 ARG C C 1
ATOM 9304 O O . ARG D 1 228 ? -1.599 57.630 20.882 1.00 27.78 227 ARG C O 1
ATOM 9312 N N . GLU D 1 229 ? 0.288 58.870 20.870 1.00 26.28 228 GLU C N 1
ATOM 9313 C CA . GLU D 1 229 ? 1.135 57.709 21.127 1.00 24.29 228 GLU C CA 1
ATOM 9314 C C . GLU D 1 229 ? 2.088 58.041 22.268 1.00 20.98 228 GLU C C 1
ATOM 9315 O O . GLU D 1 229 ? 2.608 59.163 22.351 1.00 25.45 228 GLU C O 1
ATOM 9321 N N . LEU D 1 230 ? 2.302 57.065 23.127 1.00 22.34 229 LEU C N 1
ATOM 9322 C CA . LEU D 1 230 ? 3.152 57.221 24.311 1.00 23.50 229 LEU C CA 1
ATOM 9323 C C . LEU D 1 230 ? 4.380 56.326 24.196 1.00 26.97 229 LEU C C 1
ATOM 9324 O O . LEU D 1 230 ? 4.283 55.172 23.781 1.00 26.06 229 LEU C O 1
ATOM 9329 N N . LEU D 1 231 ? 5.529 56.862 24.560 1.00 20.52 230 LEU C N 1
ATOM 9330 C CA . LEU D 1 231 ? 6.808 56.156 24.488 1.00 22.40 230 LEU C CA 1
ATOM 9331 C C . LEU D 1 231 ? 7.250 55.946 25.924 1.00 21.15 230 LEU C C 1
ATOM 9332 O O . LEU D 1 231 ? 7.242 56.895 26.715 1.00 22.39 230 LEU C O 1
ATOM 9337 N N . VAL D 1 232 ? 7.583 54.715 26.283 1.00 19.16 231 VAL C N 1
ATOM 9338 C CA . VAL D 1 232 ? 7.904 54.387 27.672 1.00 18.89 231 VAL C CA 1
ATOM 9339 C C . VAL D 1 232 ? 9.250 53.682 27.703 1.00 20.61 231 VAL C C 1
ATOM 9340 O O . VAL D 1 232 ? 9.424 52.662 27.028 1.00 26.99 231 VAL C O 1
ATOM 9344 N N . ASN D 1 233 ? 10.190 54.184 28.514 1.00 23.51 232 ASN C N 1
ATOM 9345 C CA . ASN D 1 233 ? 11.448 53.489 28.767 1.00 24.13 232 ASN C CA 1
ATOM 9346 C C . ASN D 1 233 ? 11.372 52.882 30.171 1.00 29.03 232 ASN C C 1
ATOM 9347 O O . ASN D 1 233 ? 10.918 53.531 31.124 1.00 25.73 232 ASN C O 1
ATOM 9352 N N . ALA D 1 234 ? 11.776 51.622 30.307 1.00 22.04 233 ALA C N 1
ATOM 9353 C CA . ALA D 1 234 ? 11.667 50.994 31.619 1.00 25.64 233 ALA C CA 1
ATOM 9354 C C . ALA D 1 234 ? 12.882 50.109 31.827 1.00 33.83 233 ALA C C 1
ATOM 9355 O O . ALA D 1 234 ? 13.551 49.700 30.871 1.00 37.10 233 ALA C O 1
ATOM 9357 N N . GLN D 1 235 ? 13.139 49.784 33.075 1.00 27.01 234 GLN C N 1
ATOM 9358 C CA . GLN D 1 235 ? 14.402 49.111 33.350 1.00 31.53 234 GLN C CA 1
ATOM 9359 C C . GLN D 1 235 ? 14.394 47.614 32.972 1.00 39.39 234 GLN C C 1
ATOM 9360 O O . GLN D 1 235 ? 15.413 46.935 33.165 1.00 44.98 234 GLN C O 1
ATOM 9366 N N . ASP D 1 236 ? 13.316 47.084 32.385 1.00 33.95 235 ASP C N 1
ATOM 9367 C CA . ASP D 1 236 ? 13.369 45.707 31.893 1.00 39.06 235 ASP C CA 1
ATOM 9368 C C . ASP D 1 236 ? 13.927 45.596 30.470 1.00 39.21 235 ASP C C 1
ATOM 9369 O O . ASP D 1 236 ? 13.778 44.539 29.856 1.00 34.26 235 ASP C O 1
ATOM 9374 N N . ARG D 1 237 ? 14.566 46.659 29.936 1.00 30.37 236 ARG C N 1
ATOM 9375 C CA . ARG D 1 237 ? 15.380 46.648 28.694 1.00 27.62 236 ARG C CA 1
ATOM 9376 C C . ARG D 1 237 ? 14.520 46.530 27.421 1.00 23.27 236 ARG C C 1
ATOM 9377 O O . ARG D 1 237 ? 15.016 46.240 26.336 1.00 29.17 236 ARG C O 1
ATOM 9385 N N . ILE D 1 238 ? 13.251 46.830 27.519 1.00 21.71 237 ILE C N 1
ATOM 9386 C CA . ILE D 1 238 ? 12.350 46.836 26.372 1.00 19.71 237 ILE C CA 1
ATOM 9387 C C . ILE D 1 238 ? 11.771 48.236 26.302 1.00 26.96 237 ILE C C 1
ATOM 9388 O O . ILE D 1 238 ? 11.258 48.763 27.305 1.00 31.68 237 ILE C O 1
ATOM 9393 N N . ILE D 1 239 ? 11.867 48.845 25.161 1.00 21.71 238 ILE C N 1
ATOM 9394 C CA . ILE D 1 239 ? 11.209 50.121 24.944 1.00 19.43 238 ILE C CA 1
ATOM 9395 C C . ILE D 1 239 ? 9.835 49.829 24.356 1.00 25.85 238 ILE C C 1
ATOM 9396 O O . ILE D 1 239 ? 9.724 48.963 23.484 1.00 23.37 238 ILE C O 1
ATOM 9401 N N . ARG D 1 240 ? 8.790 50.538 24.814 1.00 20.19 239 ARG C N 1
ATOM 9402 C CA . ARG D 1 240 ? 7.418 50.258 24.371 1.00 20.32 239 ARG C CA 1
ATOM 9403 C C . ARG D 1 240 ? 6.735 51.539 23.894 1.00 21.23 239 ARG C C 1
ATOM 9404 O O . ARG D 1 240 ? 6.971 52.620 24.430 1.00 23.24 239 ARG C O 1
ATOM 9412 N N . THR D 1 241 ? 5.914 51.435 22.848 1.00 22.92 240 THR C N 1
ATOM 9413 C CA . THR D 1 241 ? 4.985 52.516 22.491 1.00 19.95 240 THR C CA 1
ATOM 9414 C C . THR D 1 241 ? 3.564 52.009 22.678 1.00 26.87 240 THR C C 1
ATOM 9415 O O . THR D 1 241 ? 3.285 50.821 22.435 1.00 27.52 240 THR C O 1
ATOM 9419 N N . PHE D 1 242 ? 2.674 52.910 23.132 1.00 21.98 241 PHE C N 1
ATOM 9420 C CA . PHE D 1 242 ? 1.292 52.592 23.463 1.00 22.63 241 PHE C CA 1
ATOM 9421 C C . PHE D 1 242 ? 0.379 53.577 22.764 1.00 31.17 241 PHE C C 1
ATOM 9422 O O . PHE D 1 242 ? 0.756 54.729 22.549 1.00 28.59 241 PHE C O 1
ATOM 9430 N N . ILE D 1 243 ? -0.821 53.103 22.412 1.00 26.13 242 ILE C N 1
ATOM 9431 C CA . ILE D 1 243 ? -1.858 53.958 21.830 1.00 23.85 242 ILE C CA 1
ATOM 9432 C C . ILE D 1 243 ? -2.620 54.630 22.968 1.00 33.85 242 ILE C C 1
ATOM 9433 O O . ILE D 1 243 ? -3.273 53.959 23.783 1.00 28.81 242 ILE C O 1
ATOM 9438 N N . VAL D 1 244 ? -2.552 55.955 23.018 1.00 25.45 243 VAL C N 1
ATOM 9439 C CA . VAL D 1 244 ? -3.162 56.699 24.133 1.00 25.82 243 VAL C CA 1
ATOM 9440 C C . VAL D 1 244 ? -4.680 56.702 23.967 1.00 36.96 243 VAL C C 1
ATOM 9441 O O . VAL D 1 244 ? -5.171 57.014 22.874 1.00 34.89 243 VAL C O 1
ATOM 9445 N N . PRO D 1 245 ? -5.465 56.412 25.007 1.00 33.93 244 PRO C N 1
ATOM 9446 C CA . PRO D 1 245 ? -6.928 56.448 24.859 1.00 41.38 244 PRO C CA 1
ATOM 9447 C C . PRO D 1 245 ? -7.454 57.870 24.725 1.00 32.73 244 PRO C C 1
ATOM 9448 O O . PRO D 1 245 ? -6.766 58.851 25.014 1.00 35.40 244 PRO C O 1
ATOM 9452 N N . ASN D 1 246 ? -8.690 57.980 24.230 1.00 42.37 245 ASN C N 1
ATOM 9453 C CA . ASN D 1 246 ? -9.315 59.298 24.130 1.00 43.81 245 ASN C CA 1
ATOM 9454 C C . ASN D 1 246 ? -9.798 59.709 25.517 1.00 53.07 245 ASN C C 1
ATOM 9455 O O . ASN D 1 246 ? -10.780 59.157 26.017 1.00 58.81 245 ASN C O 1
ATOM 9460 N N . LEU D 1 247 ? -9.122 60.673 26.151 1.00 52.62 246 LEU C N 1
ATOM 9461 C CA . LEU D 1 247 ? -9.432 61.053 27.531 1.00 39.20 246 LEU C CA 1
ATOM 9462 C C . LEU D 1 247 ? -10.185 62.372 27.657 1.00 51.45 246 LEU C C 1
ATOM 9463 O O . LEU D 1 247 ? -11.087 62.472 28.492 1.00 44.99 246 LEU C O 1
ATOM 9468 N N . SER D 1 248 ? -9.904 63.339 26.778 1.00 66.52 247 SER C N 1
ATOM 9469 C CA . SER D 1 248 ? -10.515 64.666 26.776 1.00 67.47 247 SER C CA 1
ATOM 9470 C C . SER D 1 248 ? -11.891 64.710 26.122 1.00 73.84 247 SER C C 1
ATOM 9471 O O . SER D 1 248 ? -12.545 65.766 26.156 1.00 60.39 247 SER C O 1
ATOM 9474 N N . ALA D 1 249 ? -12.343 63.613 25.516 1.00 51.65 248 ALA C N 1
ATOM 9475 C CA . ALA D 1 249 ? -13.717 63.597 25.050 1.00 72.91 248 ALA C CA 1
ATOM 9476 C C . ALA D 1 249 ? -14.643 63.496 26.248 1.00 66.52 248 ALA C C 1
ATOM 9477 O O . ALA D 1 249 ? -14.270 62.997 27.321 1.00 50.02 248 ALA C O 1
ATOM 9479 N N . ALA D 1 250 ? -15.863 63.980 26.033 1.00 75.84 249 ALA C N 1
ATOM 9480 C CA . ALA D 1 250 ? -16.900 64.153 27.035 1.00 74.94 249 ALA C CA 1
ATOM 9481 C C . ALA D 1 250 ? -17.696 62.884 27.301 1.00 70.56 249 ALA C C 1
ATOM 9482 O O . ALA D 1 250 ? -18.657 62.924 28.078 1.00 83.47 249 ALA C O 1
ATOM 9484 N N . ASP D 1 251 ? -17.349 61.773 26.653 1.00 81.01 250 ASP C N 1
ATOM 9485 C CA . ASP D 1 251 ? -18.008 60.491 26.870 1.00 72.24 250 ASP C CA 1
ATOM 9486 C C . ASP D 1 251 ? -17.042 59.468 27.453 1.00 77.43 250 ASP C C 1
ATOM 9487 O O . ASP D 1 251 ? -17.131 58.272 27.169 1.00 77.37 250 ASP C O 1
ATOM 9492 N N . LEU D 1 252 ? -16.099 59.940 28.264 1.00 76.40 251 LEU C N 1
ATOM 9493 C CA . LEU D 1 252 ? -15.101 59.070 28.863 1.00 55.59 251 LEU C CA 1
ATOM 9494 C C . LEU D 1 252 ? -15.730 58.235 29.974 1.00 75.85 251 LEU C C 1
ATOM 9495 O O . LEU D 1 252 ? -16.405 58.768 30.863 1.00 64.97 251 LEU C O 1
ATOM 9500 N N . ASP D 1 253 ? -15.522 56.920 29.908 1.00 66.60 252 ASP C N 1
ATOM 9501 C CA . ASP D 1 253 ? -15.830 55.998 30.997 1.00 62.70 252 ASP C CA 1
ATOM 9502 C C . ASP D 1 253 ? -14.590 55.224 31.296 1.00 51.09 252 ASP C C 1
ATOM 9503 O O . ASP D 1 253 ? -14.023 54.569 30.396 1.00 63.29 252 ASP C O 1
ATOM 9508 N N . PRO D 1 254 ? -14.116 55.319 32.549 1.00 80.56 253 PRO C N 1
ATOM 9509 C CA . PRO D 1 254 ? -12.905 54.665 33.056 1.00 71.04 253 PRO C CA 1
ATOM 9510 C C . PRO D 1 254 ? -13.147 53.219 33.467 1.00 88.26 253 PRO C C 1
ATOM 9511 O O . PRO D 1 254 ? -13.479 52.947 34.621 1.00 86.28 253 PRO C O 1
ATOM 9515 N N . ILE D 1 257 ? -11.462 52.150 29.581 1.00 44.57 256 ILE C N 1
ATOM 9516 C CA . ILE D 1 257 ? -10.160 52.680 29.166 1.00 44.69 256 ILE C CA 1
ATOM 9517 C C . ILE D 1 257 ? -9.241 51.516 28.826 1.00 42.78 256 ILE C C 1
ATOM 9518 O O . ILE D 1 257 ? -9.160 50.535 29.578 1.00 45.87 256 ILE C O 1
ATOM 9523 N N . GLN D 1 258 ? -8.550 51.616 27.687 1.00 33.49 257 GLN C N 1
ATOM 9524 C CA . GLN D 1 258 ? -7.525 50.674 27.274 1.00 45.10 257 GLN C CA 1
ATOM 9525 C C . GLN D 1 258 ? -6.251 51.434 26.915 1.00 37.42 257 GLN C C 1
ATOM 9526 O O . GLN D 1 258 ? -6.291 52.590 26.493 1.00 44.70 257 GLN C O 1
ATOM 9532 N N . LEU D 1 259 ? -5.118 50.750 27.062 1.00 37.34 258 LEU C N 1
ATOM 9533 C CA . LEU D 1 259 ? -3.818 51.282 26.679 1.00 30.06 258 LEU C CA 1
ATOM 9534 C C . LEU D 1 259 ? -3.092 50.223 25.862 1.00 36.35 258 LEU C C 1
ATOM 9535 O O . LEU D 1 259 ? -2.133 49.605 26.333 1.00 42.17 258 LEU C O 1
ATOM 9540 N N . PRO D 1 260 ? -3.542 49.979 24.631 1.00 39.61 259 PRO C N 1
ATOM 9541 C CA . PRO D 1 260 ? -2.952 48.900 23.826 1.00 40.70 259 PRO C CA 1
ATOM 9542 C C . PRO D 1 260 ? -1.485 49.158 23.468 1.00 32.20 259 PRO C C 1
ATOM 9543 O O . PRO D 1 260 ? -1.061 50.286 23.175 1.00 26.67 259 PRO C O 1
ATOM 9547 N N . LEU D 1 261 ? -0.701 48.083 23.489 1.00 29.37 260 LEU C N 1
ATOM 9548 C CA . LEU D 1 261 ? 0.693 48.160 23.045 1.00 32.53 260 LEU C CA 1
ATOM 9549 C C . LEU D 1 261 ? 0.768 48.329 21.523 1.00 26.43 260 LEU C C 1
ATOM 9550 O O . LEU D 1 261 ? 0.045 47.648 20.774 1.00 31.55 260 LEU C O 1
ATOM 9555 N N . GLU D 1 262 ? 1.628 49.250 21.067 1.00 26.69 261 GLU C N 1
ATOM 9556 C CA . GLU D 1 262 ? 1.894 49.420 19.640 1.00 36.25 261 GLU C CA 1
ATOM 9557 C C . GLU D 1 262 ? 3.116 48.608 19.181 1.00 36.92 261 GLU C C 1
ATOM 9558 O O . GLU D 1 262 ? 2.991 47.692 18.359 1.00 34.05 261 GLU C O 1
ATOM 9564 N N . HIS D 1 263 ? 4.302 48.909 19.711 1.00 25.67 262 HIS C N 1
ATOM 9565 C CA . HIS D 1 263 ? 5.555 48.244 19.359 1.00 25.92 262 HIS C CA 1
ATOM 9566 C C . HIS D 1 263 ? 6.387 48.020 20.614 1.00 28.23 262 HIS C C 1
ATOM 9567 O O . HIS D 1 263 ? 6.367 48.835 21.538 1.00 26.04 262 HIS C O 1
ATOM 9574 N N . LYS D 1 264 ? 7.130 46.912 20.626 1.00 25.94 263 LYS C N 1
ATOM 9575 C CA . LYS D 1 264 ? 8.238 46.706 21.552 1.00 24.89 263 LYS C CA 1
ATOM 9576 C C . LYS D 1 264 ? 9.537 46.838 20.761 1.00 28.83 263 LYS C C 1
ATOM 9577 O O . LYS D 1 264 ? 9.666 46.259 19.668 1.00 25.43 263 LYS C O 1
ATOM 9583 N N . PHE D 1 265 ? 10.524 47.509 21.335 1.00 19.06 264 PHE C N 1
ATOM 9584 C CA . PHE D 1 265 ? 11.831 47.697 20.715 1.00 21.71 264 PHE C CA 1
ATOM 9585 C C . PHE D 1 265 ? 12.898 47.186 21.678 1.00 25.75 264 PHE C C 1
ATOM 9586 O O . PHE D 1 265 ? 12.922 47.591 22.848 1.00 25.58 264 PHE C O 1
ATOM 9594 N N . GLN D 1 266 ? 13.783 46.319 21.199 1.00 23.04 265 GLN C N 1
ATOM 9595 C CA . GLN D 1 266 ? 14.780 45.753 22.105 1.00 26.21 265 GLN C CA 1
ATOM 9596 C C . GLN D 1 266 ? 15.881 45.141 21.257 1.00 27.55 265 GLN C C 1
ATOM 9597 O O . GLN D 1 266 ? 15.738 44.991 20.040 1.00 25.08 265 GLN C O 1
ATOM 9603 N N . ASP D 1 267 ? 17.003 44.788 21.905 1.00 26.13 266 ASP C N 1
ATOM 9604 C CA . ASP D 1 267 ? 18.058 44.054 21.205 1.00 24.05 266 ASP C CA 1
ATOM 9605 C C . ASP D 1 267 ? 18.088 42.668 21.837 1.00 23.73 266 ASP C C 1
ATOM 9606 O O . ASP D 1 267 ? 18.600 42.536 22.931 1.00 28.89 266 ASP C O 1
ATOM 9611 N N . VAL D 1 268 ? 17.517 41.643 21.180 1.00 25.89 267 VAL C N 1
ATOM 9612 C CA . VAL D 1 268 ? 17.422 40.355 21.867 1.00 33.83 267 VAL C CA 1
ATOM 9613 C C . VAL D 1 268 ? 18.779 39.700 21.970 1.00 31.07 267 VAL C C 1
ATOM 9614 O O . VAL D 1 268 ? 18.948 38.738 22.735 1.00 34.51 267 VAL C O 1
ATOM 9618 N N . VAL D 1 269 ? 19.744 40.152 21.186 1.00 28.61 268 VAL C N 1
ATOM 9619 C CA . VAL D 1 269 ? 21.076 39.535 21.251 1.00 30.12 268 VAL C CA 1
ATOM 9620 C C . VAL D 1 269 ? 21.903 40.138 22.375 1.00 28.52 268 VAL C C 1
ATOM 9621 O O . VAL D 1 269 ? 22.542 39.430 23.162 1.00 29.92 268 VAL C O 1
ATOM 9625 N N . ASN D 1 270 ? 21.973 41.459 22.400 1.00 30.37 269 ASN C N 1
ATOM 9626 C CA . ASN D 1 270 ? 22.812 42.144 23.369 1.00 31.17 269 ASN C CA 1
ATOM 9627 C C . ASN D 1 270 ? 22.086 42.511 24.658 1.00 27.60 269 ASN C C 1
ATOM 9628 O O . ASN D 1 270 ? 22.748 42.917 25.631 1.00 28.44 269 ASN C O 1
ATOM 9633 N N . ARG D 1 271 ? 20.749 42.455 24.662 1.00 31.99 270 ARG C N 1
ATOM 9634 C CA . ARG D 1 271 ? 19.916 42.763 25.833 1.00 30.25 270 ARG C CA 1
ATOM 9635 C C . ARG D 1 271 ? 20.382 44.046 26.526 1.00 29.27 270 ARG C C 1
ATOM 9636 O O . ARG D 1 271 ? 20.737 44.063 27.711 1.00 31.68 270 ARG C O 1
ATOM 9644 N N . LEU D 1 272 ? 20.475 45.099 25.732 1.00 25.37 271 LEU C N 1
ATOM 9645 C CA . LEU D 1 272 ? 20.904 46.392 26.236 1.00 28.14 271 LEU C CA 1
ATOM 9646 C C . LEU D 1 272 ? 19.818 47.075 27.068 1.00 25.03 271 LEU C C 1
ATOM 9647 O O . LEU D 1 272 ? 18.609 46.937 26.797 1.00 27.68 271 LEU C O 1
ATOM 9652 N N . SER D 1 273 ? 20.275 47.778 28.096 1.00 26.37 272 SER C N 1
ATOM 9653 C CA A SER D 1 273 ? 19.478 48.761 28.812 0.25 24.46 272 SER C CA 1
ATOM 9654 C CA B SER D 1 273 ? 19.471 48.762 28.809 0.75 21.58 272 SER C CA 1
ATOM 9655 C C . SER D 1 273 ? 19.585 50.087 28.070 1.00 21.46 272 SER C C 1
ATOM 9656 O O . SER D 1 273 ? 20.582 50.353 27.392 1.00 24.79 272 SER C O 1
ATOM 9661 N N . TRP D 1 274 ? 18.536 50.890 28.167 1.00 21.86 273 TRP C N 1
ATOM 9662 C CA . TRP D 1 274 ? 18.465 52.125 27.386 1.00 19.73 273 TRP C CA 1
ATOM 9663 C C . TRP D 1 274 ? 18.535 53.318 28.332 1.00 21.18 273 TRP C C 1
ATOM 9664 O O . TRP D 1 274 ? 17.758 53.395 29.300 1.00 22.87 273 TRP C O 1
ATOM 9675 N N . ASN D 1 275 ? 19.476 54.234 28.078 1.00 21.32 274 ASN C N 1
ATOM 9676 C CA . ASN D 1 275 ? 19.623 55.353 29.003 1.00 20.66 274 ASN C CA 1
ATOM 9677 C C . ASN D 1 275 ? 18.477 56.362 28.833 1.00 22.16 274 ASN C C 1
ATOM 9678 O O . ASN D 1 275 ? 17.966 56.912 29.817 1.00 22.72 274 ASN C O 1
ATOM 9683 N N . HIS D 1 276 ? 18.138 56.663 27.606 1.00 19.28 275 HIS C N 1
ATOM 9684 C CA A HIS D 1 276 ? 17.122 57.677 27.328 0.33 18.86 275 HIS C CA 1
ATOM 9685 C CA B HIS D 1 276 ? 17.134 57.701 27.316 0.67 18.37 275 HIS C CA 1
ATOM 9686 C C . HIS D 1 276 ? 16.516 57.368 25.969 1.00 23.15 275 HIS C C 1
ATOM 9687 O O . HIS D 1 276 ? 17.139 56.709 25.139 1.00 21.74 275 HIS C O 1
ATOM 9700 N N . VAL D 1 277 ? 15.275 57.843 25.749 1.00 18.76 276 VAL C N 1
ATOM 9701 C CA . VAL D 1 277 ? 14.577 57.572 24.489 1.00 18.16 276 VAL C CA 1
ATOM 9702 C C . VAL D 1 277 ? 13.908 58.860 24.007 1.00 20.47 276 VAL C C 1
ATOM 9703 O O . VAL D 1 277 ? 13.710 59.798 24.783 1.00 20.92 276 VAL C O 1
ATOM 9707 N N . ALA D 1 278 ? 13.602 58.898 22.700 1.00 19.07 277 ALA C N 1
ATOM 9708 C CA . ALA D 1 278 ? 13.054 60.134 22.119 1.00 19.79 277 ALA C CA 1
ATOM 9709 C C . ALA D 1 278 ? 12.316 59.797 20.828 1.00 17.19 277 ALA C C 1
ATOM 9710 O O . ALA D 1 278 ? 12.803 59.018 20.011 1.00 20.14 277 ALA C O 1
ATOM 9712 N N . PHE D 1 279 ? 11.166 60.445 20.638 1.00 18.65 278 PHE C N 1
ATOM 9713 C CA . PHE D 1 279 ? 10.470 60.446 19.348 1.00 17.50 278 PHE C CA 1
ATOM 9714 C C . PHE D 1 279 ? 11.048 61.499 18.390 1.00 18.75 278 PHE C C 1
ATOM 9715 O O . PHE D 1 279 ? 11.323 62.647 18.800 1.00 20.45 278 PHE C O 1
ATOM 9723 N N . SER D 1 280 ? 11.192 61.146 17.114 1.00 19.11 279 SER C N 1
ATOM 9724 C CA . SER D 1 280 ? 11.536 62.171 16.124 1.00 20.28 279 SER C CA 1
ATOM 9725 C C . SER D 1 280 ? 10.375 63.151 15.920 1.00 17.93 279 SER C C 1
ATOM 9726 O O . SER D 1 280 ? 9.265 62.976 16.429 1.00 24.07 279 SER C O 1
ATOM 9729 N N . ALA D 1 281 ? 10.628 64.150 15.062 1.00 18.43 280 ALA C N 1
ATOM 9730 C CA . ALA D 1 281 ? 9.740 65.297 14.902 1.00 23.60 280 ALA C CA 1
ATOM 9731 C C . ALA D 1 281 ? 8.336 64.875 14.533 1.00 33.48 280 ALA C C 1
ATOM 9732 O O . ALA D 1 281 ? 7.364 65.383 15.090 1.00 22.94 280 ALA C O 1
ATOM 9734 N N . THR D 1 282 ? 8.209 63.957 13.578 1.00 23.32 281 THR C N 1
ATOM 9735 C CA . THR D 1 282 ? 6.900 63.513 13.092 1.00 23.99 281 THR C CA 1
ATOM 9736 C C . THR D 1 282 ? 6.452 62.237 13.777 1.00 35.16 281 THR C C 1
ATOM 9737 O O . THR D 1 282 ? 5.382 61.696 13.438 1.00 27.26 281 THR C O 1
ATOM 9741 N N . GLY D 1 283 ? 7.264 61.755 14.685 1.00 22.69 282 GLY C N 1
ATOM 9742 C CA . GLY D 1 283 ? 7.092 60.458 15.346 1.00 22.31 282 GLY C CA 1
ATOM 9743 C C . GLY D 1 283 ? 7.412 59.260 14.472 1.00 26.05 282 GLY C C 1
ATOM 9744 O O . GLY D 1 283 ? 7.117 58.120 14.871 1.00 27.64 282 GLY C O 1
ATOM 9745 N N . GLU D 1 284 ? 8.022 59.469 13.311 1.00 21.21 283 GLU C N 1
ATOM 9746 C CA . GLU D 1 284 ? 8.368 58.349 12.450 1.00 21.21 283 GLU C CA 1
ATOM 9747 C C . GLU D 1 284 ? 9.350 57.419 13.171 1.00 20.03 283 GLU C C 1
ATOM 9748 O O . GLU D 1 284 ? 9.228 56.192 13.076 1.00 25.41 283 GLU C O 1
ATOM 9754 N N . TYR D 1 285 ? 10.315 58.010 13.865 1.00 21.66 284 TYR C N 1
ATOM 9755 C CA . TYR D 1 285 ? 11.427 57.271 14.506 1.00 19.84 284 TYR C CA 1
ATOM 9756 C C . TYR D 1 285 ? 11.383 57.318 16.022 1.00 26.65 284 TYR C C 1
ATOM 9757 O O . TYR D 1 285 ? 10.940 58.302 16.637 1.00 23.00 284 TYR C O 1
ATOM 9766 N N . VAL D 1 286 ? 11.901 56.244 16.626 1.00 23.95 285 VAL C N 1
ATOM 9767 C CA . VAL D 1 286 ? 12.230 56.188 18.048 1.00 17.49 285 VAL C CA 1
ATOM 9768 C C . VAL D 1 286 ? 13.732 56.016 18.146 1.00 17.19 285 VAL C C 1
ATOM 9769 O O . VAL D 1 286 ? 14.284 55.114 17.500 1.00 20.65 285 VAL C O 1
ATOM 9773 N N . ALA D 1 287 ? 14.398 56.875 18.928 1.00 18.94 286 ALA C N 1
ATOM 9774 C CA . ALA D 1 287 ? 15.835 56.710 19.146 1.00 22.96 286 ALA C CA 1
ATOM 9775 C C . ALA D 1 287 ? 16.105 56.360 20.612 1.00 16.95 286 ALA C C 1
ATOM 9776 O O . ALA D 1 287 ? 15.325 56.713 21.513 1.00 22.03 286 ALA C O 1
ATOM 9778 N N . ALA D 1 288 ? 17.243 55.699 20.857 1.00 18.58 287 ALA C N 1
ATOM 9779 C CA . ALA D 1 288 ? 17.589 55.363 22.235 1.00 16.49 287 ALA C CA 1
ATOM 9780 C C . ALA D 1 288 ? 19.106 55.316 22.406 1.00 19.22 287 ALA C C 1
ATOM 9781 O O . ALA D 1 288 ? 19.817 54.760 21.560 1.00 25.35 287 ALA C O 1
ATOM 9783 N N . SER D 1 289 ? 19.585 55.872 23.539 1.00 17.57 288 SER C N 1
ATOM 9784 C CA . SER D 1 289 ? 20.995 55.676 23.883 1.00 19.20 288 SER C CA 1
ATOM 9785 C C . SER D 1 289 ? 21.152 54.420 24.724 1.00 21.67 288 SER C C 1
ATOM 9786 O O . SER D 1 289 ? 20.219 53.983 25.393 1.00 22.81 288 SER C O 1
ATOM 9789 N N . THR D 1 290 ? 22.347 53.838 24.678 1.00 21.69 289 THR C N 1
ATOM 9790 C CA . THR D 1 290 ? 22.583 52.501 25.233 1.00 27.28 289 THR C CA 1
ATOM 9791 C C . THR D 1 290 ? 23.369 52.614 26.541 1.00 30.94 289 THR C C 1
ATOM 9792 O O . THR D 1 290 ? 24.347 53.345 26.602 1.00 22.62 289 THR C O 1
ATOM 9796 N N . TYR D 1 291 ? 22.931 51.897 27.569 1.00 24.16 290 TYR C N 1
ATOM 9797 C CA . TYR D 1 291 ? 23.671 51.820 28.819 1.00 33.86 290 TYR C CA 1
ATOM 9798 C C . TYR D 1 291 ? 24.943 51.006 28.622 1.00 32.68 290 TYR C C 1
ATOM 9799 O O . TYR D 1 291 ? 24.918 49.936 27.995 1.00 27.13 290 TYR C O 1
ATOM 9808 N N . ASN D 1 292 ? 26.073 51.548 29.066 1.00 30.63 291 ASN C N 1
ATOM 9809 C CA . ASN D 1 292 ? 27.335 50.810 29.099 1.00 38.43 291 ASN C CA 1
ATOM 9810 C C . ASN D 1 292 ? 27.880 50.532 27.697 1.00 39.68 291 ASN C C 1
ATOM 9811 O O . ASN D 1 292 ? 28.821 49.778 27.541 1.00 46.01 291 ASN C O 1
ATOM 9816 N N . ASN D 1 293 ? 27.297 51.105 26.667 1.00 41.21 292 ASN C N 1
ATOM 9817 C CA . ASN D 1 293 ? 27.778 50.914 25.315 1.00 31.08 292 ASN C CA 1
ATOM 9818 C C . ASN D 1 293 ? 27.764 52.284 24.655 1.00 30.73 292 ASN C C 1
ATOM 9819 O O . ASN D 1 293 ? 27.241 53.257 25.211 1.00 33.77 292 ASN C O 1
ATOM 9824 N N . HIS D 1 294 ? 28.331 52.383 23.456 1.00 29.24 293 HIS C N 1
ATOM 9825 C CA A HIS D 1 294 ? 28.539 53.693 22.850 0.61 27.78 293 HIS C CA 1
ATOM 9826 C CA B HIS D 1 294 ? 28.520 53.706 22.857 0.39 27.54 293 HIS C CA 1
ATOM 9827 C C . HIS D 1 294 ? 27.542 54.023 21.733 1.00 29.98 293 HIS C C 1
ATOM 9828 O O . HIS D 1 294 ? 27.692 55.052 21.064 1.00 39.81 293 HIS C O 1
ATOM 9841 N N . GLU D 1 295 ? 26.490 53.239 21.566 1.00 31.28 294 GLU C N 1
ATOM 9842 C CA . GLU D 1 295 ? 25.653 53.425 20.389 1.00 23.63 294 GLU C CA 1
ATOM 9843 C C . GLU D 1 295 ? 24.339 54.127 20.663 1.00 26.07 294 GLU C C 1
ATOM 9844 O O . GLU D 1 295 ? 23.874 54.228 21.802 1.00 26.75 294 GLU C O 1
ATOM 9850 N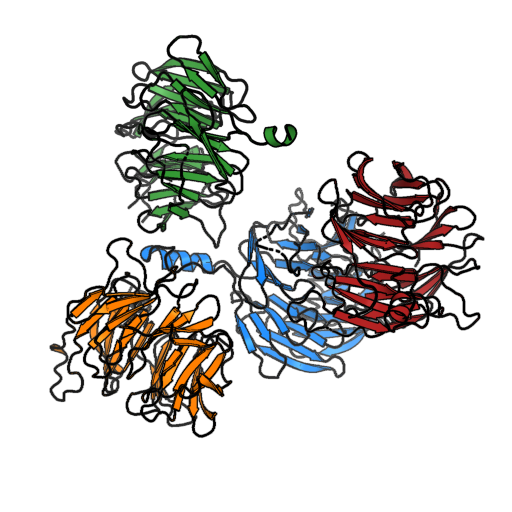 N . LEU D 1 296 ? 23.748 54.635 19.569 1.00 21.36 295 LEU C N 1
ATOM 9851 C CA . LEU D 1 296 ? 22.375 55.117 19.533 1.00 20.55 295 LEU C CA 1
ATOM 9852 C C . LEU D 1 296 ? 21.658 54.200 18.563 1.00 24.84 295 LEU C C 1
ATOM 9853 O O . LEU D 1 296 ? 22.094 54.072 17.421 1.00 27.99 295 LEU C O 1
ATOM 9858 N N . TYR D 1 297 ? 20.559 53.602 19.005 1.00 19.26 296 TYR C N 1
ATOM 9859 C CA . TYR D 1 297 ? 19.713 52.803 18.120 1.00 19.14 296 TYR C CA 1
ATOM 9860 C C . TYR D 1 297 ? 18.564 53.672 17.626 1.00 21.18 296 TYR C C 1
ATOM 9861 O O . TYR D 1 297 ? 18.003 54.466 18.396 1.00 21.13 296 TYR C O 1
ATOM 9870 N N . ILE D 1 298 ? 18.148 53.456 16.376 1.00 17.75 297 ILE C N 1
ATOM 9871 C CA . ILE D 1 298 ? 17.018 54.168 15.802 1.00 17.06 297 ILE C CA 1
ATOM 9872 C C . ILE D 1 298 ? 16.125 53.124 15.136 1.00 17.79 297 ILE C C 1
ATOM 9873 O O . ILE D 1 298 ? 16.574 52.431 14.221 1.00 23.52 297 ILE C O 1
ATOM 9878 N N . TRP D 1 299 ? 14.847 53.082 15.547 1.00 18.80 298 TRP C N 1
ATOM 9879 C CA . TRP D 1 299 ? 13.830 52.247 14.924 1.00 19.05 298 TRP C CA 1
ATOM 9880 C C . TRP D 1 299 ? 12.800 53.129 14.220 1.00 20.28 298 TRP C C 1
ATOM 9881 O O . TRP D 1 299 ? 12.601 54.297 14.572 1.00 21.80 298 TRP C O 1
ATOM 9892 N N . GLU D 1 300 ? 12.093 52.520 13.267 1.00 23.27 299 GLU C N 1
ATOM 9893 C CA . GLU D 1 300 ? 11.003 53.203 12.577 1.00 20.63 299 GLU C CA 1
ATOM 9894 C C . GLU D 1 300 ? 9.676 52.608 13.065 1.00 30.18 299 GLU C C 1
ATOM 9895 O O . GLU D 1 300 ? 9.556 51.390 13.242 1.00 24.08 299 GLU C O 1
ATOM 9901 N N . ARG D 1 301 ? 8.676 53.456 13.263 1.00 26.60 300 ARG C N 1
ATOM 9902 C CA . ARG D 1 301 ? 7.416 53.024 13.848 1.00 26.75 300 ARG C CA 1
ATOM 9903 C C . ARG D 1 301 ? 6.384 52.499 12.841 1.00 38.49 300 ARG C C 1
ATOM 9904 O O . ARG D 1 301 ? 5.346 51.957 13.263 1.00 35.25 300 ARG C O 1
ATOM 9912 N N . GLY D 1 302 ? 6.600 52.679 11.538 1.00 31.47 301 GLY C N 1
ATOM 9913 C CA . GLY D 1 302 ? 5.678 52.089 10.569 1.00 33.43 301 GLY C CA 1
ATOM 9914 C C . GLY D 1 302 ? 5.583 50.576 10.694 1.00 43.39 301 GLY C C 1
ATOM 9915 O O . GLY D 1 302 ? 4.488 50.002 10.688 1.00 34.86 301 GLY C O 1
ATOM 9916 N N . HIS D 1 303 ? 6.734 49.903 10.772 1.00 40.46 302 HIS C N 1
ATOM 9917 C CA . HIS D 1 303 ? 6.787 48.451 10.927 1.00 38.88 302 HIS C CA 1
ATOM 9918 C C . HIS D 1 303 ? 7.564 48.001 12.156 1.00 42.63 302 HIS C C 1
ATOM 9919 O O . HIS D 1 303 ? 7.623 46.796 12.440 1.00 29.55 302 HIS C O 1
ATOM 9926 N N . GLY D 1 304 ? 8.115 48.924 12.913 1.00 28.54 303 GLY C N 1
ATOM 9927 C CA . GLY D 1 304 ? 8.829 48.583 14.126 1.00 24.11 303 GLY C CA 1
ATOM 9928 C C . GLY D 1 304 ? 10.244 48.126 13.935 1.00 30.60 303 GLY C C 1
ATOM 9929 O O . GLY D 1 304 ? 10.832 47.584 14.877 1.00 29.42 303 GLY C O 1
ATOM 9930 N N . SER D 1 305 ? 10.823 48.316 12.764 1.00 25.04 304 SER C N 1
ATOM 9931 C CA . SER D 1 305 ? 12.114 47.675 12.492 1.00 28.22 304 SER C CA 1
ATOM 9932 C C . SER D 1 305 ? 13.269 48.615 12.880 1.00 30.51 304 SER C C 1
ATOM 9933 O O . SER D 1 305 ? 13.117 49.840 12.912 1.00 24.24 304 SER C O 1
ATOM 9936 N N . LEU D 1 306 ? 14.426 48.026 13.173 1.00 22.65 305 LEU C N 1
ATOM 9937 C CA . LEU D 1 306 ? 15.631 48.800 13.453 1.00 21.34 305 LEU C CA 1
ATOM 9938 C C . LEU D 1 306 ? 16.226 49.294 12.153 1.00 25.97 305 LEU C C 1
ATOM 9939 O O . LEU D 1 306 ? 16.440 48.499 11.226 1.00 25.29 305 LEU C O 1
ATOM 9944 N N . VAL D 1 307 ? 16.476 50.609 12.072 1.00 22.65 306 VAL C N 1
ATOM 9945 C CA . VAL D 1 307 ? 16.950 51.218 10.842 1.00 24.60 306 VAL C CA 1
ATOM 9946 C C . VAL D 1 307 ? 18.374 51.768 10.951 1.00 23.18 306 VAL C C 1
ATOM 9947 O O . VAL D 1 307 ? 19.073 51.805 9.928 1.00 30.62 306 VAL C O 1
ATOM 9951 N N . ARG D 1 308 ? 18.841 52.189 12.140 1.00 25.66 307 ARG C N 1
ATOM 9952 C CA . ARG D 1 308 ? 20.217 52.661 12.265 1.00 28.65 307 ARG C CA 1
ATOM 9953 C C . ARG D 1 308 ? 20.805 52.249 13.604 1.00 22.22 307 ARG C C 1
ATOM 9954 O O . ARG D 1 308 ? 20.100 52.249 14.610 1.00 22.10 307 ARG C O 1
ATOM 9962 N N . MET D 1 309 ? 22.119 51.982 13.603 1.00 23.34 308 MET C N 1
ATOM 9963 C CA . MET D 1 309 ? 22.942 51.976 14.825 1.00 26.86 308 MET C CA 1
ATOM 9964 C C . MET D 1 309 ? 24.061 52.991 14.583 1.00 26.28 308 MET C C 1
ATOM 9965 O O . MET D 1 309 ? 24.977 52.728 13.798 1.00 28.65 308 MET C O 1
ATOM 9970 N N . LEU D 1 310 ? 23.980 54.141 15.247 1.00 21.16 309 LEU C N 1
ATOM 9971 C CA . LEU D 1 310 ? 24.998 55.168 15.127 1.00 21.38 309 LEU C CA 1
ATOM 9972 C C . LEU D 1 310 ? 26.086 54.942 16.172 1.00 30.58 309 LEU C C 1
ATOM 9973 O O . LEU D 1 310 ? 25.773 54.845 17.356 1.00 28.00 309 LEU C O 1
ATOM 9978 N N . GLU D 1 311 ? 27.349 55.003 15.755 1.00 29.80 310 GLU C N 1
ATOM 9979 C CA . GLU D 1 311 ? 28.457 54.896 16.703 1.00 54.28 310 GLU C CA 1
ATOM 9980 C C . GLU D 1 311 ? 29.091 56.232 17.056 1.00 63.14 310 GLU C C 1
ATOM 9981 O O . GLU D 1 311 ? 29.400 56.473 18.231 1.00 65.53 310 GLU C O 1
ATOM 9987 N N . GLY D 1 312 ? 29.294 57.106 16.080 1.00 46.60 311 GLY C N 1
ATOM 9988 C CA . GLY D 1 312 ? 29.661 58.474 16.379 1.00 52.55 311 GLY C CA 1
ATOM 9989 C C . GLY D 1 312 ? 30.916 58.556 17.229 1.00 44.41 311 GLY C C 1
ATOM 9990 O O . GLY D 1 312 ? 31.857 57.804 17.006 1.00 39.49 311 GLY C O 1
ATOM 9991 N N . PRO D 1 313 ? 30.939 59.444 18.229 1.00 63.10 312 PRO C N 1
ATOM 9992 C CA . PRO D 1 313 ? 32.026 59.410 19.207 1.00 62.66 312 PRO C CA 1
ATOM 9993 C C . PRO D 1 313 ? 31.864 58.160 20.046 1.00 52.01 312 PRO C C 1
ATOM 9994 O O . PRO D 1 313 ? 30.754 57.731 20.373 1.00 91.95 312 PRO C O 1
ATOM 9998 N N . LYS D 1 314 ? 32.972 57.557 20.381 1.00 58.87 313 LYS C N 1
ATOM 9999 C CA . LYS D 1 314 ? 32.879 56.287 21.078 1.00 66.94 313 LYS C CA 1
ATOM 10000 C C . LYS D 1 314 ? 32.854 56.540 22.584 1.00 65.19 313 LYS C C 1
ATOM 10001 O O . LYS D 1 314 ? 33.779 56.216 23.315 1.00 48.00 313 LYS C O 1
ATOM 10007 N N . GLU D 1 315 ? 31.773 57.168 23.047 1.00 42.32 314 GLU C N 1
ATOM 10008 C CA . GLU D 1 315 ? 31.566 57.238 24.485 1.00 37.47 314 GLU C CA 1
ATOM 10009 C C . GLU D 1 315 ? 30.099 56.943 24.741 1.00 24.60 314 GLU C C 1
ATOM 10010 O O . GLU D 1 315 ? 29.265 57.008 23.841 1.00 26.93 314 GLU C O 1
ATOM 10016 N N . GLU D 1 316 ? 29.812 56.521 25.966 1.00 27.25 315 GLU C N 1
ATOM 10017 C CA . GLU D 1 316 ? 28.424 56.313 26.337 1.00 24.36 315 GLU C CA 1
ATOM 10018 C C . GLU D 1 316 ? 27.638 57.609 26.226 1.00 23.16 315 GLU C C 1
ATOM 10019 O O . GLU D 1 316 ? 28.124 58.666 26.609 1.00 26.66 315 GLU C O 1
ATOM 10025 N N . GLN D 1 317 ? 26.423 57.518 25.683 1.00 21.23 316 GLN C N 1
ATOM 10026 C CA . GLN D 1 317 ? 25.557 58.692 25.510 1.00 21.73 316 GLN C CA 1
ATOM 10027 C C . GLN D 1 317 ? 24.418 58.639 26.528 1.00 28.31 316 GLN C C 1
ATOM 10028 O O . GLN D 1 317 ? 23.930 57.559 26.853 1.00 21.90 316 GLN C O 1
ATOM 10034 N N . GLY D 1 318 ? 23.967 59.809 26.996 1.00 23.02 317 GLY C N 1
ATOM 10035 C CA . GLY D 1 318 ? 22.912 59.900 27.987 1.00 20.46 317 GLY C CA 1
ATOM 10036 C C . GLY D 1 318 ? 21.604 60.416 27.388 1.00 20.59 317 GLY C C 1
ATOM 10037 O O . GLY D 1 318 ? 20.988 59.776 26.536 1.00 21.09 317 GLY C O 1
ATOM 10038 N N . VAL D 1 319 ? 21.228 61.634 27.795 1.00 23.57 318 VAL C N 1
ATOM 10039 C CA . VAL D 1 319 ? 20.017 62.261 27.282 1.00 19.45 318 VAL C CA 1
ATOM 10040 C C . VAL D 1 319 ? 20.148 62.498 25.771 1.00 20.84 318 VAL C C 1
ATOM 10041 O O . VAL D 1 319 ? 21.201 62.941 25.266 1.00 21.15 318 VAL C O 1
ATOM 10045 N N . ILE D 1 320 ? 19.068 62.203 25.019 1.00 15.50 319 ILE C N 1
ATOM 10046 C CA . ILE D 1 320 ? 19.069 62.522 23.602 1.00 16.38 319 ILE C CA 1
ATOM 10047 C C . ILE D 1 320 ? 17.769 63.235 23.271 1.00 19.62 319 ILE C C 1
ATOM 10048 O O . ILE D 1 320 ? 16.768 63.092 23.972 1.00 22.53 319 ILE C O 1
ATOM 10053 N N . GLU D 1 321 ? 17.788 63.966 22.172 1.00 16.51 320 GLU C N 1
ATOM 10054 C CA . GLU D 1 321 ? 16.555 64.673 21.769 1.00 19.31 320 GLU C CA 1
ATOM 10055 C C . GLU D 1 321 ? 16.616 64.965 20.294 1.00 18.76 320 GLU C C 1
ATOM 10056 O O . GLU D 1 321 ? 17.657 65.371 19.776 1.00 22.85 320 GLU C O 1
ATOM 10062 N N . TRP D 1 322 ? 15.453 64.844 19.630 1.00 17.20 321 TRP C N 1
ATOM 10063 C CA . TRP D 1 322 ? 15.351 65.165 18.208 1.00 17.89 321 TRP C CA 1
ATOM 10064 C C . TRP D 1 322 ? 14.901 66.599 18.002 1.00 19.20 321 TRP C C 1
ATOM 10065 O O . TRP D 1 322 ? 14.103 67.133 18.772 1.00 21.13 321 TRP C O 1
ATOM 10076 N N . HIS D 1 323 ? 15.362 67.176 16.908 1.00 18.90 322 HIS C N 1
ATOM 10077 C CA . HIS D 1 323 ? 14.936 68.500 16.498 1.00 22.27 322 HIS C CA 1
ATOM 10078 C C . HIS D 1 323 ? 13.440 68.471 16.117 1.00 19.21 322 HIS C C 1
ATOM 10079 O O . HIS D 1 323 ? 12.956 67.478 15.559 1.00 22.22 322 HIS C O 1
ATOM 10086 N N . PRO D 1 324 ? 12.687 69.532 16.404 1.00 22.08 323 PRO C N 1
ATOM 10087 C CA . PRO D 1 324 ? 11.232 69.510 16.131 1.00 27.75 323 PRO C CA 1
ATOM 10088 C C . PRO D 1 324 ? 10.869 69.588 14.652 1.00 22.53 323 PRO C C 1
ATOM 10089 O O . PRO D 1 324 ? 9.703 69.375 14.308 1.00 22.19 323 PRO C O 1
ATOM 10093 N N . HIS D 1 325 ? 11.789 69.957 13.774 1.00 20.95 324 HIS C N 1
ATOM 10094 C CA . HIS D 1 325 ? 11.379 70.051 12.352 1.00 22.28 324 HIS C CA 1
ATOM 10095 C C . HIS D 1 325 ? 12.317 69.252 11.441 1.00 28.41 324 HIS C C 1
ATOM 10096 O O . HIS D 1 325 ? 11.891 68.747 10.402 1.00 27.39 324 HIS C O 1
ATOM 10103 N N . ARG D 1 326 ? 13.594 69.104 11.813 1.00 22.23 325 ARG C N 1
ATOM 10104 C CA . ARG D 1 326 ? 14.558 68.458 10.923 1.00 24.07 325 ARG C CA 1
ATOM 10105 C C . ARG D 1 326 ? 15.078 67.149 11.500 1.00 22.61 325 ARG C C 1
ATOM 10106 O O . ARG D 1 326 ? 14.955 66.872 12.688 1.00 23.70 325 ARG C O 1
ATOM 10114 N N . ALA D 1 327 ? 15.681 66.345 10.610 1.00 20.78 326 ALA C N 1
ATOM 10115 C CA . ALA D 1 327 ? 16.100 65.008 10.998 1.00 21.07 326 ALA C CA 1
ATOM 10116 C C . ALA D 1 327 ? 17.472 65.108 11.675 1.00 29.11 326 ALA C C 1
ATOM 10117 O O . ALA D 1 327 ? 18.499 64.696 11.129 1.00 26.61 326 ALA C O 1
ATOM 10119 N N . LEU D 1 328 ? 17.475 65.725 12.863 1.00 19.67 327 LEU C N 1
ATOM 10120 C CA . LEU D 1 328 ? 18.714 66.010 13.601 1.00 18.20 327 LEU C CA 1
ATOM 10121 C C . LEU D 1 328 ? 18.535 65.440 14.990 1.00 24.65 327 LEU C C 1
ATOM 10122 O O . LEU D 1 328 ? 17.508 65.681 15.632 1.00 23.64 327 LEU C O 1
ATOM 10127 N N . LEU D 1 329 ? 19.518 64.701 15.474 1.00 18.38 328 LEU C N 1
ATOM 10128 C CA . LEU D 1 329 ? 19.390 64.023 16.759 1.00 16.92 328 LEU C CA 1
ATOM 10129 C C . LEU D 1 329 ? 20.536 64.522 17.627 1.00 26.18 328 LEU C C 1
ATOM 10130 O O . LEU D 1 329 ? 21.684 64.358 17.217 1.00 21.48 328 LEU C O 1
ATOM 10135 N N . ALA D 1 330 ? 20.233 65.149 18.770 1.00 19.27 329 ALA C N 1
ATOM 10136 C CA . ALA D 1 330 ? 21.283 65.632 19.679 1.00 18.77 329 ALA C CA 1
ATOM 10137 C C . ALA D 1 330 ? 21.494 64.609 20.773 1.00 19.29 329 ALA C C 1
ATOM 10138 O O . ALA D 1 330 ? 20.525 64.088 21.305 1.00 23.15 329 ALA C O 1
ATOM 10140 N N . ALA D 1 331 ? 22.738 64.461 21.225 1.00 18.07 330 ALA C N 1
ATOM 10141 C CA . ALA D 1 331 ? 22.990 63.474 22.276 1.00 16.52 330 ALA C CA 1
ATOM 10142 C C . ALA D 1 331 ? 24.071 64.021 23.201 1.00 17.41 330 ALA C C 1
ATOM 10143 O O . ALA D 1 331 ? 25.023 64.605 22.718 1.00 24.48 330 ALA C O 1
ATOM 10145 N N . CYS D 1 332 ? 23.922 63.788 24.515 1.00 21.99 331 CYS C N 1
ATOM 10146 C CA . CYS D 1 332 ? 24.881 64.215 25.542 1.00 23.91 331 CYS C CA 1
ATOM 10147 C C . CYS D 1 332 ? 25.821 63.063 25.853 1.00 21.36 331 CYS C C 1
ATOM 10148 O O . CYS D 1 332 ? 25.376 61.978 26.227 1.00 26.23 331 CYS C O 1
ATOM 10151 N N . GLY D 1 333 ? 27.138 63.325 25.762 1.00 21.17 332 GLY C N 1
ATOM 10152 C CA . GLY D 1 333 ? 28.099 62.292 26.147 1.00 21.80 332 GLY C CA 1
ATOM 10153 C C . GLY D 1 333 ? 28.168 62.234 27.673 1.00 28.86 332 GLY C C 1
ATOM 10154 O O . GLY D 1 333 ? 28.319 63.270 28.327 1.00 27.42 332 GLY C O 1
ATOM 10155 N N . LEU D 1 334 ? 28.088 61.015 28.243 1.00 23.95 333 LEU C N 1
ATOM 10156 C CA . LEU D 1 334 ? 28.170 60.856 29.703 1.00 25.15 333 LEU C CA 1
ATOM 10157 C C . LEU D 1 334 ? 29.566 61.119 30.249 1.00 31.47 333 LEU C C 1
ATOM 10158 O O . LEU D 1 334 ? 29.694 61.529 31.402 1.00 36.03 333 LEU C O 1
ATOM 10163 N N . GLU D 1 335 ? 30.628 60.858 29.463 1.00 32.98 334 GLU C N 1
ATOM 10164 C CA . GLU D 1 335 ? 31.998 60.991 29.945 1.00 31.93 334 GLU C CA 1
ATOM 10165 C C . GLU D 1 335 ? 32.571 62.393 29.723 1.00 33.97 334 GLU C C 1
ATOM 10166 O O . GLU D 1 335 ? 33.247 62.945 30.598 1.00 31.59 334 GLU C O 1
ATOM 10172 N N . THR D 1 336 ? 32.281 63.017 28.593 1.00 34.43 335 THR C N 1
ATOM 10173 C CA . THR D 1 336 ? 32.843 64.324 28.323 1.00 30.20 335 THR C CA 1
ATOM 10174 C C . THR D 1 336 ? 31.828 65.449 28.436 1.00 29.82 335 THR C C 1
ATOM 10175 O O . THR D 1 336 ? 32.234 66.615 28.540 1.00 36.16 335 THR C O 1
ATOM 10179 N N . GLY D 1 337 ? 30.539 65.136 28.451 1.00 27.53 336 GLY C N 1
ATOM 10180 C CA . GLY D 1 337 ? 29.557 66.200 28.470 1.00 27.11 336 GLY C CA 1
ATOM 10181 C C . GLY D 1 337 ? 29.455 66.994 27.184 1.00 33.41 336 GLY C C 1
ATOM 10182 O O . GLY D 1 337 ? 28.787 68.038 27.172 1.00 27.31 336 GLY C O 1
ATOM 10183 N N . ARG D 1 338 ? 30.104 66.539 26.107 1.00 25.00 337 ARG C N 1
ATOM 10184 C CA . ARG D 1 338 ? 29.897 67.135 24.787 1.00 25.20 337 ARG C CA 1
ATOM 10185 C C . ARG D 1 338 ? 28.511 66.801 24.239 1.00 25.73 337 ARG C C 1
ATOM 10186 O O . ARG D 1 338 ? 27.896 65.788 24.579 1.00 24.46 337 ARG C O 1
ATOM 10194 N N . ILE D 1 339 ? 28.002 67.691 23.401 1.00 23.34 338 ILE C N 1
ATOM 10195 C CA . ILE D 1 339 ? 26.766 67.443 22.643 1.00 20.77 338 ILE C CA 1
ATOM 10196 C C . ILE D 1 339 ? 27.155 67.199 21.197 1.00 24.80 338 ILE C C 1
ATOM 10197 O O . ILE D 1 339 ? 27.860 68.027 20.586 1.00 27.26 338 ILE C O 1
ATOM 10202 N N . ASN D 1 340 ? 26.720 66.054 20.654 1.00 22.13 339 ASN C N 1
ATOM 10203 C CA . ASN D 1 340 ? 26.871 65.791 19.229 1.00 20.36 339 ASN C CA 1
ATOM 10204 C C . ASN D 1 340 ? 25.491 65.868 18.603 1.00 21.28 339 ASN C C 1
ATOM 10205 O O . ASN D 1 340 ? 24.516 65.402 19.183 1.00 22.64 339 ASN C O 1
ATOM 10210 N N . ILE D 1 341 ? 25.430 66.490 17.433 1.00 20.21 340 ILE C N 1
ATOM 10211 C CA . ILE D 1 341 ? 24.179 66.536 16.662 1.00 23.20 340 ILE C CA 1
ATOM 10212 C C . ILE D 1 341 ? 24.381 65.775 15.357 1.00 20.66 340 ILE C C 1
ATOM 10213 O O . ILE D 1 341 ? 25.218 66.159 14.528 1.00 21.17 340 ILE C O 1
ATOM 10218 N N . TRP D 1 342 ? 23.690 64.647 15.218 1.00 20.93 341 TRP C N 1
ATOM 10219 C CA . TRP D 1 342 ? 23.785 63.849 14.013 1.00 20.40 341 TRP C CA 1
ATOM 10220 C C . TRP D 1 342 ? 22.734 64.303 13.045 1.00 29.18 341 TRP C C 1
ATOM 10221 O O . TRP D 1 342 ? 21.615 64.600 13.462 1.00 25.14 341 TRP C O 1
ATOM 10232 N N . SER D 1 343 ? 23.079 64.289 11.768 1.00 25.59 342 SER C N 1
ATOM 10233 C CA A SER D 1 343 ? 22.117 64.466 10.684 0.35 29.45 342 SER C CA 1
ATOM 10234 C CA B SER D 1 343 ? 22.110 64.455 10.672 0.65 30.93 342 SER C CA 1
ATOM 10235 C C . SER D 1 343 ? 21.725 63.056 10.243 1.00 30.86 342 SER C C 1
ATOM 10236 O O . SER D 1 343 ? 22.516 62.367 9.606 1.00 35.72 342 SER C O 1
ATOM 10241 N N . VAL D 1 344 ? 20.495 62.631 10.581 1.00 22.69 343 VAL C N 1
ATOM 10242 C CA . VAL D 1 344 ? 20.044 61.246 10.388 1.00 24.98 343 VAL C CA 1
ATOM 10243 C C . VAL D 1 344 ? 19.269 61.118 9.090 1.00 43.31 343 VAL C C 1
ATOM 10244 O O . VAL D 1 344 ? 18.212 61.736 8.936 1.00 50.52 343 VAL C O 1
ATOM 10248 N N . THR D 1 345 ? 19.768 60.299 8.165 1.00 39.24 344 THR C N 1
ATOM 10249 C CA . THR D 1 345 ? 19.050 60.057 6.900 1.00 55.30 344 THR C CA 1
ATOM 10250 C C . THR D 1 345 ? 18.562 58.600 6.747 1.00 58.43 344 THR C C 1
ATOM 10251 O O . THR D 1 345 ? 18.910 57.704 7.540 1.00 61.17 344 THR C O 1
#

Radius of gyration: 36.05 Å; Cα contacts (8 Å, |Δi|>4): 3785; chains: 4; bounding box: 77×98×111 Å

Secondary structure (DSSP, 8-state):
---EEEEE-SS-EEEEEE-SSSSEEEEEETTSEEEEEETTTTEEEEEEE---S-EEEEEE-TTSSEEEEEETTSEEEEEETTTTEEEEEEE-SS-EEEEEEETTEEEEEEEEETTS--EEEE-SSSS-EEEE--SSPPPPTTSB-HHHHHHHHHHHTT--EEEEEE-TTSSEEEEEETTSEEEEEETTT--EEEEEE--SS-EEEEEE-TTS-EEEEEETTS-EEEEEPP--SS--------EEEEE--TTTT--EEEEEE-TTS-EEEEEETTS--EEEEETTT--EEEEE--SSS-EEEEEE-SSSSEEEEEETTT--EEEEE--/--EEE-SS-EEEEEE-SSSSEEEEEETTS-EEEEETTTTEEEEEE----S-EEEEEE-TTSSEEEEEETTSEEEEEETTTTEEEEEEE-SS-EEEEEEETTEEEEEEEEETTEEEEEEE-SSSS-EEEE--SS---HHHHHTT--EEEEEE-TTSSEEEEEETTSEEEEEETTTTEEEEEEE--SS-EEEEEE-TTS-EEEEEETTS-EEEEE---TT-TT--GGG----EEEEE--TTT---EEEEEE-TTSSEEEEEETTSS-EEEEETTT--EEEEE--SSS-EEEEEE-SSSSEEEEEETTT--EEEEE--/--EEEEEE-SS-EEEEEE-SSSSEEEEEETTS-EEEEETTTTEEEEEE----S-EEEEEE-TTSSEEEEEETTSEEEEEETTTTEEEEEEE-SS-EEEEEEETTEEEEEEEEETTEEEEEEE-SSSS-EEEE--S---HHHHTT--EEEEEE-TTSSEEEEEETTSEEEEEETTT--EEEEEE-SSS-EEEEEE-TTS-EEEEEETTS-EEEEEPP--SSTT-------EEEEE--TTT---EEEEEE-TTS-EEEEEETTS--EEEEETTT--EEEEE--SSS-EEEEEE-SSSSEEEEEETTT--EEEEE--/-EEEE-SS-EEEEEE-SSSSEEEEEETTSEEEEEETTTTEEEEEEE---S-EEEEEE-TTSSEEEEEETTSEEEEEETTTTEEEEEEE-SS-EEEEEEETTEEEEEEEEETTEEEEEEE-SSSS-EEEE--SS---HHHHTT--EEEEEE-TTSSEEEEEETTSEEEEEETTT--EEEEEE--SS-EEEEEE-TTS-EEEEEETTS-EEEEE---TTSS--------EEEEE--TTT---EEEEEE-TTSSEEEEEETTS--EEEEETTT--EEEEE--SSS-EEEEEE-SSSSEEEEEETTT--EEEEE--

Sequence (1268 aa):
ITNTIRSGHSSTCCVRFNRKGDFLASGRVDGTVVIWDLETMGVARKLRGHSKNITSLSWSRCGRYLLSACQGWKVILWDLQDGKRYREVRFRAPVYGAELHPWNHHQFAAALFEDQPMLVDITEPVEVRYVLPSSVVPKQAKEDAKHMTTAIVYTASGDHLLAGTTKGRLNIIDARTREIIYSEKIASGIITTLRLTESGRELLVNAQDRIIRTFIVPNLSAADLDPIQLPLEHKFQDVVNRLSSWNHHVAFSATGEYVAASTYNNHELYIWERGHGSLVRMLEGPKEEQGVIEWHPHRALLAACGLETGRINIWSSVTPENITNTIRSGHSSTCCVRFNRKGDFLASGRVDGTVVIWDLETMGVARKLRGHSKNITSLSWSRCGRYLLSACQGWKVILWDLQDGKRYREVRFRAPVYGAELHPWNHHQFAAALFEDQPMLVDITEPVEVRYVLPSSVVPKRTSTETDPALREKQAKEDAKHMTTAIVYTASGDHLLAGTTKGRLNIIDARTREIIYSEKIASGIITTLRLTESGRELLVNAQDRIIRTFIVPNLSAADDPIQLPLEHKFQDVVNRLSSWNHHVAFSATGEYVAASTYYNNHELYIWERGHGSLVRMLEGPKEEQGVIEWHPHRALLAACGLETGRINIWSSVTITNTIRSGHSSTCCVRFNRKGDFLASGRVDGTVVIWDLETMGVARKLRGHSKNITSLSWSRCGRYLLSACQGWKVILWDLQDGKRYREVRFRAPVYGAELHPWNHHQFAAALFEDQPMLVDITEPVEVRYVLPSSVVPKKQAKEDAKHMTTAIVYTASGDHLLAGTTKGRLNIIDARTREIIYSEKIASGIITTLRLTESGRELLVNAQDRIIRTFIVPNLSAADLDPDTIQLPLEHKFQDVVNRLSSWNHHVAFSATGEYVAASTYYNNHELYIWERGHGSLVRMLEGPKEEQGVIEWHPHRALLAACGLETGRINIWSSVTPENNITNTIRSGHSSTCCVRFNRKGDFLASSGRVDGTVVIWDLETMGVARKLRGHSKNITSLSWSRCGRYLLSACQGWKVILWDLQDGKRYREVRFRAPVYGAELHPWNHHQFAAALFEDQPMLVDITEPVEVRYVLPSSVVPQAKEDAKHMTTAIVYTASGDHLLAGTTKGRLNIIDARTREIIYSEKIASGIITTLRLTESGRELLVNAQDRIIRTFIVPNLSAADLDPIQLPLEHKFQDVVNRLSSWNHHVAFSATGEYVAASTYNNHHELYIWERGHGSLVRMLEGPKEEQGVIEWHPHRALLAACGLETGRINIWSSVT

B-factor: mean 36.73, std 15.29, range [13.48, 178.26]

InterPro domains:
  IPR001680 WD40 repeat [PF00400] (24-52)
  IPR001680 WD40 repeat [PF00400] (60-94)
  IPR001680 WD40 repeat [PS50082] (28-61)
  IPR001680 WD40 repeat [PS50082] (62-103)
  IPR001680 WD40 repeat [SM00320] (15-52)
  IPR001680 WD40 repeat [SM00320] (55-94)
  IPR001680 WD40 repeat [SM00320] (257-299)
  IPR001680 WD40 repeat [SM00320] (302-342)
  IPR015943 WD40/YVTN repeat-like-containing domain superfamily [G3DSA:2.130.10.10] (23-254)
  IPR015943 WD40/YVTN repeat-like-containing domain superfamily [G3DSA:2.130.10.10] (255-356)
  IPR019775 WD40 repeat, conserved site [PS00678] (39-53)
  IPR036322 WD40-repeat-containing domain superfamily [SSF50978] (18-342)
  IPR037850 Retinoblastoma-binding protein 5/Swd1 [PTHR44040] (8-432)

Nearest PDB structures (foldseek):
  6e29-assembly1_A  TM=1.003E+00  e=9.282E-66  Thermothelomyces thermophilus
  6e29-assembly3_C  TM=9.976E-01  e=1.702E-58  Thermothelomyces thermophilus
  6e29-assembly4_D  TM=9.966E-01  e=1.098E-57  Thermothelomyces thermophilus
  6e29-assembly2_B  TM=9.910E-01  e=3.161E-57  Thermothelomyces thermophilus
  6lqv-assembly1_BE  TM=3.450E-01  e=3.586E-14  Saccharomyces cerevisiae S288C